Protein 8X9P (pdb70)

Secondary structure (DSSP, 8-state):
---EEEEEESHHHHHHHHHHHHHHHHHHT--TT----STT-TTTT-TTTTTTEEE-TTS-EEE-EEEEES-HHHHHHHHTSTTGGGS-TTTEEE-SS---S-HHIIIIISTHHHHHHHHHHHHHHHHT-SS--EEEEEEESS-HHHHHHHHHHHHHHHHHHTTSEEEEEEEE--GGG-S-S-HHHHHHHHHHHHTTT-SEEEEEEHHHHHHHHHHTTT-SS--HHHHHHHHHHHHHHHHHHHHS--SSS-SHHHHHHHH-SSTT----EEEEE---BGGGTTSPPP-HHHHHHHHHSTTTBSSS--GGGS-EEEEEEEEEES--HHHHHHHHHHHHHHTT--B-SS----EEEEEE-SPPP--TT-SBPP-SEEEEEEEEEGGGHHHHHHHHHHHHHHHTTT-SHHHHHHTT--THHHHHHHHHHHHHHHHHHHHHH--/--EEEEEEESHHHHHHHHHHHHHHHHHTTB-TTS-B--S-SHHHHTGGGTEEE-SSS-EEE-EEEEESSHHHHHHHHTSTTTSSS-GGG-EE-SS---S-HHIIIIITTHHHHHHHHHHHHHHHHHSS-EEEEEEEEESSSHHHHHHHHHHHHHHHHH-TTSEEEEEEEE--TTTS--SSHHHHHHHHHHHHHHH-SEEEEEEHHHHHHIIIIITT-SS--HHHHHHHHHHHHHHHHHHHHS--SS---HHHHHHHH--STT--EEEEEEE----TTS--SS---HHHHHHHHSSGGGBSS---GGGS-EEEEEEEEESS--HHHHHHHHHHHHHHTGGGB-TTSTT---EEEES-PPTT-SSEEEEEEEEGGGHHHHHHHHHHHHHHHHTTTTTHHHHTTT--HHHHHHHHHHHHHHHHHHHHHH-/--HHHHHHHHHHHHHHHHHHHHHHHHHTTS---HHHHHHHHHHHHHHHHIIIIIIHHHHHHHHHHHH--SSS---HHHHHHHHHHHHHHHHHHHHHHHHHHHHHHT-

Organism: Sus scrofa (NCBI:txid9823)

Sequence (973 aa):
MRECISIHVGQAGVQIGNACWELYCLEHGIQPDGQMPSDKTIGGGDDSFNTFFSETGAGKHVPRAVFVDLEPTVIDEVRTGTYRQLFHPEQLITGKEDAANNYARGHYTIGKEIIDLVLDRIRKLADQCTGLQGFSVFHSFGGGTGSGFTSLLMERLSVDYGKKSKLEFSIYPAPQVSTAVVEPYNSILTTHTTLEHSDCAFMVDNEAIYDICRRNLDIERPTYTNLNRLIGQIVSSITASLRFDGALNVDLTEFQTNLVPYPRGHFPLATYAPVISAEKAYHEQLSVAEITNACFEPANQMVKCDPRHGKYMACCLLYRGDVVPKDVNAAIATIKTKRTIQFVDWCPTGFKVGINYEPPTVVPGGDLAKVQRAVCMLSNTTAIAEAWARLDHKFDLMYAKRAFVHWYVGEGMEEGEFSEAREDMAALEKDYEEVGVDSMREIVHIQAGQCGNQIGAKFWEVISDEHGIDPTGSYHGDSDLQLERINVYYNEAAGNKYVPRAILVDLEPGTMDSVRSGPFGQIFRPDNFVFGQSGAGNNWAKGHYTEGAELVDSVLDVVRKESESCDCLQGFQLTHSLGGGTGSGMGTLLISKIREEYPDRIMNTFSVVPSPKVSDTVVEPYNATLSVHQLVENTDETYCIDNEALYDICFRTLKLTTPTYGDLNHLVSATMSGVTTCLRFPGQLNADLRKLAVNMVPFPRLHFFMPGFAPLTSRGSQQYRALTVPELTQQMFDAKNMMAACDPRHGRYLTVAAVFRGRMSMKEVDEQMLNVQNKNSSYFVEWIPNNVKTAVCDIPPRGLKMSATFIGNSTAIQELFKRISEQFTAMFRRKAFLHWYTGEGMDEMEFTEAESNMNDLVSEYQQYQDHGVPYFRNILQSETEKLTSHCFEWDRKLELDIPDDAKDLIRTAVGQTRLLMKERFKQFEGLVDDCEYKRGIKETTCTDLDGFWDMVSFQIEDVIHKFNNLIKLEESG

Radius of gyration: 32.2 Å; Cα contacts (8 Å, |Δi|>4): 1783; chains: 3; bounding box: 86×65×84 Å

Foldseek 3Di:
DAAAAEEFEDLLSLLLVVLLVLQLCVLQVAALLQAQDPVSRPFVPDCLQVNQWPQDPVRGTAGRYAAEYQAVVSVVVVCVDSSNNRYDPLSYYYHPDFQLQAQLSLAPPCLVVCVVSSVVSNVVSVVPGDRHQYYEYGFELRGNNRQRNVLNNLVVCCVPVVNHQYEYEYEAADVVPGPDLCSLQSNLLSCLSCQVSHQAYEYFYPVLLVQLCVPQQVDPDDDSNQSSNVVSQQVCLVCVCSSHPKDAPPDSVRLSVFAPPDGLLRHKWKFKDDWHFPVPLPDDADAPLRGLVVRLDSNRTRHPFDQLVKAWEGKEKEKEADHDVVVVVVSVVVCVVPPPHHYAPVRPHYYHYMYDHHFRDHDPPGTTHGHRIMMMMIIGILRSCVVVVVSLVSVCVCVVVDPPCVVVCVSPDHPCVSVVSSVVSVVSNVVSVCRRVND/DAAAQEEFEDLLRLLLVLLLVVQVCVLLQAFLQQAHDDDDCQLVPQLVNFFDDDPPNRTAGNYAYEYQALVSLVVSCPDRNSVSHDPLRDFYHDPHPQQAQLCLAPPVLCVGVVSNVVVVVVVVVVPPHYAEYEYGYELQGNNRLNNVLNVLVVCCVVCVRRAYEYEYAYEDVVGDPDACSLVSSLLSLLSVQQRHLAYEYFYVVLLVVLCPPQQPDPDDDSVVSSNVVSVQVVQVCCLDSGDWPQNDHPVNVSVLAPPDRRLRYKWKFKDDRHHVVDDDPDADAQLVRLVRGPACNTISDNFHLVVFAFEAKEKEWEADHDCVVVVVNVVVCCVVVVLRHDPPDPPRYYYIYHHRDRPPHRTIMMMMTRILRNLVVLVVSCVSVVVCVVVVRCVVVVVVSVHDCVSVVSSVVVSVVSSVVSVVVRD/DDLVVVVVVLVVLLVVLVVLLVVLVVVLVDCDPPVLNVLSVVLNVVSVCCVPPVSVVLVVVSVCAVVVDDDHHDHVVVNVVSVVVVVVVSVVSVVSVVVSVVVVVVD

Solvent-accessible surface area: 36974 Å² total; per-residue (Å²): 119,126,10,2,0,2,1,1,0,0,41,4,0,0,76,2,0,36,22,2,8,59,11,6,1,59,13,4,9,6,46,42,73,0,87,40,30,104,126,86,77,77,46,81,70,53,68,19,27,29,8,8,1,31,109,56,92,84,20,30,8,3,1,22,0,0,0,1,0,5,20,33,45,13,0,64,104,9,84,100,25,86,31,130,80,2,16,66,96,92,9,10,5,50,4,125,28,4,0,2,7,2,5,0,30,0,21,86,42,30,0,132,122,23,10,85,65,0,16,63,45,0,97,102,23,17,100,124,13,119,2,24,23,0,0,8,2,10,1,6,6,6,1,0,1,0,0,0,0,0,0,24,2,0,65,88,0,22,97,69,43,43,166,60,12,5,7,5,9,0,12,8,20,2,49,75,20,9,36,2,4,0,7,8,0,0,0,4,5,0,5,48,41,10,8,115,58,14,28,0,4,5,3,4,2,10,18,4,3,14,71,12,0,103,168,39,3,82,31,105,42,0,49,47,79,17,2,9,66,6,4,1,11,7,2,8,1,3,10,3,9,16,7,28,114,31,89,16,0,84,54,2,65,46,1,60,81,9,0,12,70,42,91,83,2,5,7,2,6,6,6,20,0,9,5,22,2,44,140,117,35,226,100,141,39,57,38,11,47,82,0,1,62,20,4,22,67,52,70,22,16,7,0,86,9,40,9,132,142,8,47,14,11,3,10,0,7,10,2,12,0,83,1,64,69,142,59,1,90,54,2,20,56,57,6,78,103,132,42,116,28,37,63,5,116,153,13,125,46,36,108,70,50,8,40,20,147,52,57,10,32,36,30,104,87,15,38,15,8,103,10,84,40,0,0,0,7,0,2,5,2,27,4,1,25,57,1,1,55,85,4,23,116,50,2,50,64,0,26,90,84,111,0,0,16,37,34,2,66,67,24,66,5,128,50,35,45,0,37,88,1,51,99,31,2,36,52,2,60,129,38,10,76,83,25,15,117,98,56,37,21,16,0,0,0,2,0,3,2,69,43,0,0,60,4,0,17,61,0,1,53,29,2,0,76,27,4,16,8,23,66,89,0,15,58,126,34,140,45,103,107,13,34,94,42,8,56,4,5,2,64,88,84,117,32,84,87,23,46,2,5,0,0,0,0,0,1,66,64,40,13,1,94,76,11,88,89,28,103,21,2,141,10,4,80,112,69,1,20,17,84,1,146,77,27,8,66,80,23,4,0,65,0,16,88,64,39,0,43,80,8,2,75,42,1,12,69,5,1,121,90,9,28,137,86,11,87,19,7,6,0,2,1,4,1,6,15,2,12,16,0,10,2,0,0,0,1,4,19,1,1,20,44,1,63,131,77,28,94,85,70,1,0,0,0,2,4,9,17,24,5,25,12,30,46,67,9,39,16,25,15,2,1,9,0,6,1,7,31,30,2,3,85,21,3,16,0,0,1,4,4,3,17,26,10,2,32,26,2,0,22,32,34,18,108,51,109,96,33,74,146,36,29,12,16,69,5,5,1,16,3,3,5,0,4,1,3,16,8,5,4,50,31,92,45,69,2,11,0,18,16,6,0,2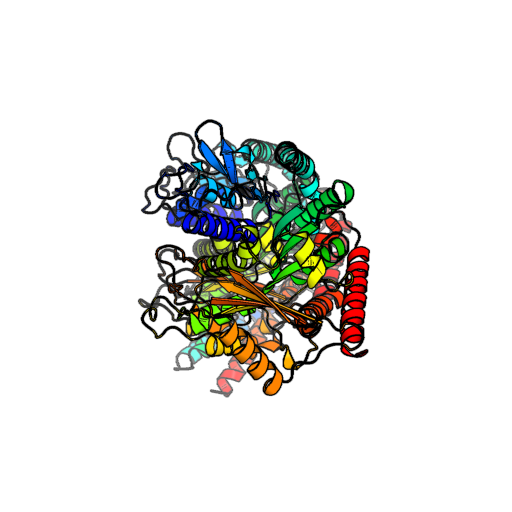,7,4,2,0,8,75,73,0,0,9,1,0,1,2,10,0,8,15,39,17,144,76,94,68,49,210,148,35,18,68,21,65,63,5,14,101,55,2,32,56,32,59,10,2,0,2,31,8,40,6,123,128,2,50,12,0,0,2,7,0,4,5,4,7,184,30,39,59,98,50,2,47,76,40,7,102,57,18,68,114,157,56,66,74,70,20,5,122,10,2,24,48,14,23,18,52,17,70,11,120,44,42,20,166,52,42,129,24,0,0,2,1,2,0,0,0,0,5,0,22,31,9,2,91,98,17,26,79,24,3,76,14,8,26,153,34,110,1,18,19,113,40,5,74,65,50,67,4,76,63,103,51,2,34,86,0,56,44,33,4,72,72,0,33,68,33,0,93,124,36,40,124,161,31,52,73,82,3,88,97,43,29,98,61,31,29,111,72,0,25,48,41,5,109,65,1,72,187,39,37,151,118,148,23,82,114,99,9,73,24,71,0,44,13,2,26,14,22,0,111,31,0,29,129,37,3,7,113,36,0,62,31,42,9,31,19,28,80,122,92,140,71,164,101,111,17,80,65,45,13,2,19,0,9,22,47,7,0,27,79,28,8,103,70,4,48,115,68,5,64,63,3,76,109,84,38,131,92,64

Nearest PDB structures (foldseek):
  8x9p-assembly1_A  TM=1.002E+00  e=3.283E-96  Bos taurus
  6tis-assembly1_A  TM=9.916E-01  e=1.728E-76  Drosophila melanogaster
  4lnu-assembly1_A  TM=9.887E-01  e=2.189E-75  Ovis aries
  6tiy-assembly1_A  TM=9.910E-01  e=5.004E-75  Drosophila melanogaster
  8bdg-assembly1_A  TM=9.762E-01  e=2.322E-75  Bos taurus

InterPro domains:
  IPR000217 Tubulin [PR01161] (10-30)
  IPR000217 Tubulin [PR01161] (53-72)
  IPR000217 Tubulin [PR01161] (95-106)
  IPR000217 Tubulin [PR01161] (108-132)
  IPR000217 Tubulin [PR01161] (134-152)
  IPR000217 Tubulin [PR01161] (153-174)
  IPR000217 Tubulin [PR01161] (178-191)
  IPR000217 Tubulin [PR01161] (192-212)
  IPR000217 Tubulin [PR01161] (380-408)
  IPR000217 Tubulin [PTHR11588] (2-439)
  IPR002452 Alpha tubulin [PR01162] (18-33)
  IPR002452 Alpha tubulin [PR01162] (45-58)
  IPR002452 Alpha tubulin [PR01162] (88-101)
  IPR002452 Alpha tubulin [PR01162] (120-128)
  IPR002452 Alpha tubulin [PR01162] (148-160)
  IPR002452 Alpha tubulin [PR01162] (161-172)
  IPR002452 Alpha tubulin [PR01162] (214-226)
  IPR002452 Alpha tubulin [PR01162] (274-289)
  IPR002452 Alpha tubulin [PR01162] (321-342)
  IPR002452 Alpha tubulin [PR01162] (347-360)

B-factor: mean 97.98, std 32.7, range [31.24, 176.08]

Structure (mmCIF, N/CA/C/O backbone):
data_8X9P
#
_entry.id   8X9P
#
_cell.length_a   1.00
_cell.length_b   1.00
_cell.length_c   1.00
_cell.angle_alpha   90.00
_cell.angle_beta   90.00
_cell.angle_gamma   90.00
#
_symmetry.space_group_name_H-M   'P 1'
#
loop_
_entity.id
_entity.type
_entity.pdbx_description
1 polymer 'Tubulin alpha chain'
2 polymer 'Tubulin beta chain'
3 polymer 'Disks large-associated protein 5,Green fluorescent protein'
#
loop_
_atom_site.group_PDB
_atom_site.id
_atom_site.type_symbol
_atom_site.label_atom_id
_atom_site.label_alt_id
_atom_site.label_comp_id
_atom_site.label_asym_id
_atom_site.label_entity_id
_atom_site.label_seq_id
_atom_site.pdbx_PDB_ins_code
_atom_site.Cartn_x
_atom_site.Cartn_y
_atom_site.Cartn_z
_atom_site.occupancy
_atom_site.B_iso_or_equiv
_atom_site.auth_seq_id
_atom_site.auth_comp_id
_atom_site.auth_asym_id
_atom_site.auth_atom_id
_atom_site.pdbx_PDB_model_num
ATOM 1 N N . MET A 1 1 ? 68.236 122.493 84.306 1.00 131.14 1 MET A N 1
ATOM 2 C CA . MET A 1 1 ? 69.261 122.866 85.272 1.00 131.14 1 MET A CA 1
ATOM 3 C C . MET A 1 1 ? 68.969 122.158 86.590 1.00 131.14 1 MET A C 1
ATOM 4 O O . MET A 1 1 ? 67.905 122.338 87.181 1.00 131.14 1 MET A O 1
ATOM 9 N N . ARG A 1 2 ? 69.913 121.321 87.025 1.00 111.66 2 ARG A N 1
ATOM 10 C CA . ARG A 1 2 ? 69.792 120.586 88.285 1.00 111.66 2 ARG A CA 1
ATOM 11 C C . ARG A 1 2 ? 71.194 120.503 88.884 1.00 111.66 2 ARG A C 1
ATOM 12 O O . ARG A 1 2 ? 71.980 119.635 88.496 1.00 111.66 2 ARG A O 1
ATOM 20 N N . GLU A 1 3 ? 71.488 121.386 89.834 1.00 102.03 3 GLU A N 1
ATOM 21 C CA . GLU A 1 3 ? 72.852 121.556 90.317 1.00 102.03 3 GLU A CA 1
ATOM 22 C C . GLU A 1 3 ? 73.370 120.302 91.014 1.00 102.03 3 GLU A C 1
ATOM 23 O O . GLU A 1 3 ? 72.609 119.518 91.586 1.00 102.03 3 GLU A O 1
ATOM 29 N N . CYS A 1 4 ? 74.689 120.123 90.956 1.00 81.11 4 CYS A N 1
ATOM 30 C CA . CYS A 1 4 ? 75.359 119.000 91.607 1.00 81.11 4 CYS A CA 1
ATOM 31 C C . CYS A 1 4 ? 76.745 119.460 92.027 1.00 81.11 4 CYS A C 1
ATOM 32 O O . CYS A 1 4 ? 77.679 119.409 91.224 1.00 81.11 4 CYS A O 1
ATOM 35 N N . ILE A 1 5 ? 76.886 119.885 93.262 1.00 59.11 5 ILE A N 1
ATOM 36 C CA . ILE A 1 5 ? 78.180 120.337 93.752 1.00 59.11 5 ILE A CA 1
ATOM 37 C C . ILE A 1 5 ? 79.052 119.114 93.981 1.00 59.11 5 ILE A C 1
ATOM 38 O O . ILE A 1 5 ? 78.556 118.001 94.171 1.00 59.11 5 ILE A O 1
ATOM 43 N N . SER A 1 6 ? 80.364 119.313 93.950 1.00 44.78 6 SER A N 1
ATOM 44 C CA . SER A 1 6 ? 81.318 118.225 94.093 1.00 44.78 6 SER A CA 1
ATOM 45 C C . SER A 1 6 ? 82.256 118.506 95.255 1.00 44.78 6 SER A C 1
ATOM 46 O O . SER A 1 6 ? 82.684 119.646 95.460 1.00 44.78 6 SER A O 1
ATOM 49 N N . ILE A 1 7 ? 82.576 117.460 96.006 1.00 38.19 7 ILE A N 1
ATOM 50 C CA . ILE A 1 7 ? 83.476 117.540 97.148 1.00 38.19 7 ILE A CA 1
ATOM 51 C C . ILE A 1 7 ? 84.714 116.722 96.825 1.00 38.19 7 ILE A C 1
ATOM 52 O O . ILE A 1 7 ? 84.608 115.544 96.469 1.00 38.19 7 ILE A O 1
ATOM 57 N N . HIS A 1 8 ? 85.881 117.343 96.937 1.00 44.66 8 HIS A N 1
ATOM 58 C CA . HIS A 1 8 ? 87.147 116.687 96.642 1.00 44.66 8 HIS A CA 1
ATOM 59 C C . HIS A 1 8 ? 87.954 116.635 97.926 1.00 44.66 8 HIS A C 1
ATOM 60 O O . HIS A 1 8 ? 88.263 117.679 98.508 1.00 44.66 8 HIS A O 1
ATOM 67 N N . VAL A 1 9 ? 88.295 115.431 98.366 1.00 34.20 9 VAL A N 1
ATOM 68 C CA . VAL A 1 9 ? 88.961 115.229 99.644 1.00 34.20 9 VAL A CA 1
ATOM 69 C C . VAL A 1 9 ? 90.176 114.345 99.432 1.00 34.20 9 VAL A C 1
ATOM 70 O O . VAL A 1 9 ? 90.126 113.377 98.665 1.00 34.20 9 VAL A O 1
ATOM 74 N N . GLY A 1 10 ? 91.269 114.680 100.106 1.00 39.71 10 GLY A N 1
ATOM 75 C CA . GLY A 1 10 ? 92.491 113.915 100.011 1.00 39.71 10 GLY A CA 1
ATOM 76 C C . GLY A 1 10 ? 93.433 114.440 98.945 1.00 39.71 10 GLY A C 1
ATOM 77 O O . GLY A 1 10 ? 93.063 115.199 98.049 1.00 39.71 10 GLY A O 1
ATOM 78 N N . GLN A 1 11 ? 94.689 114.010 99.056 1.00 46.33 11 GLN A N 1
ATOM 79 C CA . GLN A 1 11 ? 95.718 114.437 98.113 1.00 46.33 11 GLN A CA 1
ATOM 80 C C . GLN A 1 11 ? 95.389 113.991 96.689 1.00 46.33 11 GLN A C 1
ATOM 81 O O . GLN A 1 11 ? 95.335 114.812 95.762 1.00 46.33 11 GLN A O 1
ATOM 87 N N . ALA A 1 12 ? 95.116 112.698 96.504 1.00 47.59 12 ALA A N 1
ATOM 88 C CA . ALA A 1 12 ? 94.827 112.193 95.169 1.00 47.59 12 ALA A CA 1
ATOM 89 C C . ALA A 1 12 ? 93.505 112.740 94.657 1.00 47.59 12 ALA A C 1
ATOM 90 O O . ALA A 1 12 ? 93.367 113.036 93.464 1.00 47.59 12 ALA A O 1
ATOM 92 N N . GLY A 1 13 ? 92.524 112.882 95.547 1.00 41.73 13 GLY A N 1
ATOM 93 C CA . GLY A 1 13 ? 91.257 113.460 95.142 1.00 41.73 13 GLY A CA 1
ATOM 94 C C . GLY A 1 13 ? 91.408 114.878 94.633 1.00 41.73 13 GLY A C 1
ATOM 95 O O . GLY A 1 13 ? 90.830 115.243 93.610 1.00 41.73 13 GLY A O 1
ATOM 96 N N . VAL A 1 14 ? 92.206 115.691 95.326 1.00 46.83 14 VAL A N 1
ATOM 97 C CA . VAL A 1 14 ? 92.423 117.065 94.889 1.00 46.83 14 VAL A CA 1
ATOM 98 C C . VAL A 1 14 ? 93.164 117.097 93.559 1.00 46.83 14 VAL A C 1
ATOM 99 O O . VAL A 1 14 ? 92.855 117.915 92.685 1.00 46.83 14 VAL A O 1
ATOM 103 N N . GLN A 1 15 ? 94.148 116.213 93.374 1.00 51.10 15 GLN A N 1
ATOM 104 C CA . GLN A 1 15 ? 94.875 116.205 92.105 1.00 51.10 15 GLN A CA 1
ATOM 105 C C . GLN A 1 15 ? 93.955 115.843 90.941 1.00 51.10 15 GLN A C 1
ATOM 106 O O . GLN A 1 15 ? 93.938 116.528 89.906 1.00 51.10 15 GLN A O 1
ATOM 112 N N . ILE A 1 16 ? 93.166 114.775 91.093 1.00 50.59 16 ILE A N 1
ATOM 113 C CA . ILE A 1 16 ? 92.291 114.384 89.991 1.00 50.59 16 ILE A CA 1
ATOM 114 C C . ILE A 1 16 ? 91.199 115.421 89.791 1.00 50.59 16 ILE A C 1
ATOM 115 O O . ILE A 1 16 ? 90.721 115.620 88.668 1.00 50.59 16 ILE A O 1
ATOM 120 N N . GLY A 1 17 ? 90.788 116.102 90.862 1.00 51.14 17 GLY A N 1
ATOM 121 C CA . GLY A 1 17 ? 89.837 117.186 90.711 1.00 51.14 17 GLY A CA 1
ATOM 122 C C . GLY A 1 17 ? 90.398 118.341 89.909 1.00 51.14 17 GLY A C 1
ATOM 123 O O . GLY A 1 17 ? 89.719 118.896 89.044 1.00 51.14 17 GLY A O 1
ATOM 124 N N . ASN A 1 18 ? 91.646 118.719 90.188 1.00 58.93 18 ASN A N 1
ATOM 125 C CA . ASN A 1 18 ? 92.314 119.724 89.372 1.00 58.93 18 ASN A CA 1
ATOM 126 C C . ASN A 1 18 ? 92.306 119.312 87.910 1.00 58.93 18 ASN A C 1
ATOM 127 O O . ASN A 1 18 ? 91.953 120.104 87.030 1.00 58.93 18 ASN A O 1
ATOM 132 N N . ALA A 1 19 ? 92.676 118.059 87.639 1.00 59.66 19 ALA A N 1
ATOM 133 C CA . ALA A 1 19 ? 92.741 117.597 86.254 1.00 59.66 19 ALA A CA 1
ATOM 134 C C . ALA A 1 19 ? 91.376 117.682 85.574 1.00 59.66 19 ALA A C 1
ATOM 135 O O . ALA A 1 19 ? 91.252 118.215 84.461 1.00 59.66 19 ALA A O 1
ATOM 137 N N . CYS A 1 20 ? 90.332 117.176 86.237 1.00 58.44 20 CYS A N 1
ATOM 138 C CA . CYS A 1 20 ? 89.027 117.133 85.587 1.00 58.44 20 CYS A CA 1
ATOM 139 C C . CYS A 1 20 ? 88.444 118.530 85.436 1.00 58.44 20 CYS A C 1
ATOM 140 O O . CYS A 1 20 ? 87.730 118.803 84.470 1.00 58.44 20 CYS A O 1
ATOM 143 N N . TRP A 1 21 ? 88.745 119.436 86.369 1.00 60.38 21 TRP A N 1
ATOM 144 C CA . TRP A 1 21 ? 88.254 120.803 86.226 1.00 60.38 21 TRP A CA 1
ATOM 145 C C . TRP A 1 21 ? 88.970 121.529 85.095 1.00 60.38 21 TRP A C 1
ATOM 146 O O . TRP A 1 21 ? 88.344 122.289 84.344 1.00 60.38 21 TRP A O 1
ATOM 157 N N . GLU A 1 22 ? 90.277 121.295 84.940 1.00 68.11 22 GLU A N 1
ATOM 158 C CA . GLU A 1 22 ? 90.978 121.835 83.779 1.00 68.11 22 GLU A CA 1
ATOM 159 C C . GLU A 1 22 ? 90.339 121.342 82.492 1.00 68.11 22 GLU A C 1
ATOM 160 O O . GLU A 1 22 ? 90.109 122.121 81.559 1.00 68.11 22 GLU A O 1
ATOM 166 N N . LEU A 1 23 ? 90.026 120.047 82.427 1.00 67.87 23 LEU A N 1
ATOM 167 C CA . LEU A 1 23 ? 89.486 119.516 81.180 1.00 67.87 23 LEU A CA 1
ATOM 168 C C . LEU A 1 23 ? 88.044 119.970 80.950 1.00 67.87 23 LEU A C 1
ATOM 169 O O . LEU A 1 23 ? 87.638 120.178 79.799 1.00 67.87 23 LEU A O 1
ATOM 174 N N . TYR A 1 24 ? 87.269 120.163 82.023 1.00 69.05 24 TYR A N 1
ATOM 175 C CA . TYR A 1 24 ? 85.944 120.762 81.888 1.00 69.05 24 TYR A CA 1
ATOM 176 C C . TYR A 1 24 ? 86.039 122.166 81.311 1.00 69.05 24 TYR A C 1
ATOM 177 O O . TYR A 1 24 ? 85.277 122.529 80.406 1.00 69.05 24 TYR A O 1
ATOM 186 N N . CYS A 1 25 ? 86.969 122.971 81.830 1.00 73.54 25 CYS A N 1
ATOM 187 C CA . CYS A 1 25 ? 87.144 124.323 81.314 1.00 73.54 25 CYS A CA 1
ATOM 188 C C . CYS A 1 25 ? 87.579 124.300 79.856 1.00 73.54 25 CYS A C 1
ATOM 189 O O . CYS A 1 25 ? 87.122 125.119 79.050 1.00 73.54 25 CYS A O 1
ATOM 192 N N . LEU A 1 26 ? 88.468 123.369 79.500 1.00 76.74 26 LEU A N 1
ATOM 193 C CA . LEU A 1 26 ? 88.897 123.253 78.111 1.00 76.74 26 LEU A CA 1
ATOM 194 C C . LEU A 1 26 ? 87.733 122.921 77.192 1.00 76.74 26 LEU A C 1
ATOM 195 O O . LEU A 1 26 ? 87.577 123.537 76.132 1.00 76.74 26 LEU A O 1
ATOM 200 N N . GLU A 1 27 ? 86.909 121.944 77.572 1.00 86.73 27 GLU A N 1
ATOM 201 C CA . GLU A 1 27 ? 85.807 121.562 76.700 1.00 86.73 27 GLU A CA 1
ATOM 202 C C . GLU A 1 27 ? 84.751 122.653 76.626 1.00 86.73 27 GLU A C 1
ATOM 203 O O . GLU A 1 27 ? 84.149 122.845 75.565 1.00 86.73 27 GLU A O 1
ATOM 209 N N . HIS A 1 28 ? 84.513 123.367 77.723 1.00 86.90 28 HIS A N 1
ATOM 210 C CA . HIS A 1 28 ? 83.489 124.398 77.782 1.00 86.90 28 HIS A CA 1
ATOM 211 C C . HIS A 1 28 ? 83.997 125.772 77.373 1.00 86.90 28 HIS A C 1
ATOM 212 O O . HIS A 1 28 ? 83.223 126.735 77.400 1.00 86.90 28 HIS A O 1
ATOM 219 N N . GLY A 1 29 ? 85.266 125.891 76.993 1.00 91.94 29 GLY A N 1
ATOM 220 C CA . GLY A 1 29 ? 85.812 127.167 76.576 1.00 91.94 29 GLY A CA 1
ATOM 221 C C . GLY A 1 29 ? 85.834 128.205 77.678 1.00 91.94 29 GLY A C 1
ATOM 222 O O . GLY A 1 29 ? 85.467 129.362 77.458 1.00 91.94 29 GLY A O 1
ATOM 223 N N . ILE A 1 30 ? 86.257 127.804 78.872 1.00 86.91 30 ILE A N 1
ATOM 224 C CA . ILE A 1 30 ? 86.361 128.702 80.015 1.00 86.91 30 ILE A CA 1
ATOM 225 C C . ILE A 1 30 ? 87.838 128.905 80.321 1.00 86.91 30 ILE A C 1
ATOM 226 O O . ILE A 1 30 ? 88.534 127.962 80.717 1.00 86.91 30 ILE A O 1
ATOM 231 N N . GLN A 1 31 ? 88.312 130.132 80.142 1.00 96.26 31 GLN A N 1
ATOM 232 C CA . GLN A 1 31 ? 89.700 130.451 80.411 1.00 96.26 31 GLN A CA 1
ATOM 233 C C . GLN A 1 31 ? 89.952 130.462 81.916 1.00 96.26 31 GLN A C 1
ATOM 234 O O . GLN A 1 31 ? 89.010 130.517 82.710 1.00 96.26 31 GLN A O 1
ATOM 240 N N . PRO A 1 32 ? 91.219 130.391 82.335 1.00 97.97 32 PRO A N 1
ATOM 241 C CA . PRO A 1 32 ? 91.508 130.433 83.777 1.00 97.97 32 PRO A CA 1
ATOM 242 C C . PRO A 1 32 ? 90.962 131.668 84.469 1.00 97.97 32 PRO A C 1
ATOM 243 O O . PRO A 1 32 ? 90.686 131.617 85.674 1.00 97.97 32 PRO A O 1
ATOM 247 N N . ASP A 1 33 ? 90.799 132.778 83.745 1.00 101.38 33 ASP A N 1
ATOM 248 C CA . ASP A 1 33 ? 90.159 133.953 84.328 1.00 101.38 33 ASP A CA 1
ATOM 249 C C . ASP A 1 33 ? 88.737 133.647 84.776 1.00 101.38 33 ASP A C 1
ATOM 250 O O . ASP A 1 33 ? 88.226 134.286 85.702 1.00 101.38 33 ASP A O 1
ATOM 255 N N . GLY A 1 34 ? 88.088 132.673 84.143 1.00 100.33 34 GLY A N 1
ATOM 256 C CA . GLY A 1 34 ? 86.743 132.280 84.492 1.00 100.33 34 GLY A CA 1
ATOM 257 C C . GLY A 1 34 ? 85.656 132.995 83.723 1.00 100.33 34 GLY A C 1
ATOM 258 O O . GLY A 1 34 ? 84.480 132.635 83.864 1.00 100.33 34 GLY A O 1
ATOM 259 N N . GLN A 1 35 ? 86.010 133.993 82.919 1.00 102.60 35 GLN A N 1
ATOM 260 C CA . GLN A 1 35 ? 85.018 134.726 82.154 1.00 102.60 35 GLN A CA 1
ATOM 261 C C . GLN A 1 35 ? 84.478 133.861 81.018 1.00 102.60 35 GLN A C 1
ATOM 262 O O . GLN A 1 35 ? 85.075 132.854 80.628 1.00 102.60 35 GLN A O 1
ATOM 268 N N . MET A 1 36 ? 83.325 134.265 80.487 1.00 113.40 36 MET A N 1
ATOM 269 C CA . MET A 1 36 ? 82.663 133.501 79.441 1.00 113.40 36 MET A CA 1
ATOM 270 C C . MET A 1 36 ? 82.804 134.252 78.126 1.00 113.40 36 MET A C 1
ATOM 271 O O . MET A 1 36 ? 82.044 135.201 77.875 1.00 113.40 36 MET A O 1
ATOM 276 N N . PRO A 1 37 ? 83.742 133.881 77.258 1.00 127.70 37 PRO A N 1
ATOM 277 C CA . PRO A 1 37 ? 83.862 134.568 75.971 1.00 127.70 37 PRO A CA 1
ATOM 278 C C . PRO A 1 37 ? 82.645 134.325 75.097 1.00 127.70 37 PRO A C 1
ATOM 279 O O . PRO A 1 37 ? 82.019 133.263 75.140 1.00 127.70 37 PRO A O 1
ATOM 283 N N . SER A 1 38 ? 82.317 135.337 74.291 1.00 149.98 38 SER A N 1
ATOM 284 C CA . SER A 1 38 ? 81.165 135.234 73.402 1.00 149.98 38 SER A CA 1
ATOM 285 C C . SER A 1 38 ? 81.352 134.117 72.384 1.00 149.98 38 SER A C 1
ATOM 286 O O . SER A 1 38 ? 80.413 133.368 72.093 1.00 149.98 38 SER A O 1
ATOM 289 N N . ASP A 1 39 ? 82.559 133.988 71.835 1.00 153.04 39 ASP A N 1
ATOM 290 C CA . ASP A 1 39 ? 82.848 132.942 70.864 1.00 153.04 39 ASP A CA 1
ATOM 291 C C . ASP A 1 39 ? 83.052 131.575 71.504 1.00 153.04 39 ASP A C 1
ATOM 292 O O . ASP A 1 39 ? 83.059 130.570 70.785 1.00 153.04 39 ASP A O 1
ATOM 297 N N . LYS A 1 40 ? 83.216 131.510 72.826 1.00 143.87 40 LYS A N 1
ATOM 298 C CA . LYS A 1 40 ? 83.471 130.256 73.522 1.00 143.87 40 LYS A CA 1
ATOM 299 C C . LYS A 1 40 ? 82.237 129.731 74.248 1.00 143.87 40 LYS A C 1
ATOM 300 O O . LYS A 1 40 ? 82.352 128.833 75.088 1.00 143.87 40 LYS A O 1
ATOM 306 N N . THR A 1 41 ? 81.055 130.265 73.934 1.00 154.00 41 THR A N 1
ATOM 307 C CA . THR A 1 41 ? 79.806 129.812 74.546 1.00 154.00 41 THR A CA 1
ATOM 308 C C . THR A 1 41 ? 79.423 128.466 73.936 1.00 154.00 41 THR A C 1
ATOM 309 O O . THR A 1 41 ? 78.540 128.354 73.082 1.00 154.00 41 THR A O 1
ATOM 313 N N . ILE A 1 42 ? 80.111 127.418 74.391 1.00 148.36 42 ILE A N 1
ATOM 314 C CA . ILE A 1 42 ? 79.856 126.074 73.889 1.00 148.36 42 ILE A CA 1
ATOM 315 C C . ILE A 1 42 ? 78.658 125.479 74.615 1.00 148.36 42 ILE A C 1
ATOM 316 O O . ILE A 1 42 ? 78.595 125.481 75.852 1.00 148.36 42 ILE A O 1
ATOM 321 N N . GLY A 1 43 ? 77.701 124.967 73.848 1.00 159.17 43 GLY A N 1
ATOM 322 C CA . GLY A 1 43 ? 76.466 124.423 74.385 1.00 159.17 43 GLY A CA 1
ATOM 323 C C . GLY A 1 43 ? 75.206 125.031 73.807 1.00 159.17 43 GLY A C 1
ATOM 324 O O . GLY A 1 43 ? 74.107 124.544 74.112 1.00 159.17 43 GLY A O 1
ATOM 325 N N . GLY A 1 44 ? 75.313 126.069 72.983 1.00 162.29 44 GLY A N 1
ATOM 326 C CA . GLY A 1 44 ? 74.136 126.687 72.392 1.00 162.29 44 GLY A CA 1
ATOM 327 C C . GLY A 1 44 ? 73.202 127.317 73.402 1.00 162.29 44 GLY A C 1
ATOM 328 O O . GLY A 1 44 ? 71.977 127.234 73.248 1.00 162.29 44 GLY A O 1
ATOM 329 N N . GLY A 1 45 ? 73.754 127.946 74.437 1.00 161.10 45 GLY A N 1
ATOM 330 C CA . GLY A 1 45 ? 72.957 128.575 75.467 1.00 161.10 45 GLY A CA 1
ATOM 331 C C . GLY A 1 45 ? 72.414 127.639 76.523 1.00 161.10 45 GLY A C 1
ATOM 332 O O . GLY A 1 45 ? 71.712 128.100 77.432 1.00 161.10 45 GLY A O 1
ATOM 333 N N . ASP A 1 46 ? 72.711 126.345 76.437 1.00 134.22 46 ASP A N 1
ATOM 334 C CA . ASP A 1 46 ? 72.211 125.390 77.415 1.00 134.22 46 ASP A CA 1
ATOM 335 C C . ASP A 1 46 ? 72.874 125.615 78.768 1.00 134.22 46 ASP A C 1
ATOM 336 O O . ASP A 1 46 ? 74.082 125.845 78.856 1.00 134.22 46 ASP A O 1
ATOM 341 N N . ASP A 1 47 ? 72.073 125.539 79.831 1.00 115.04 47 ASP A N 1
ATOM 342 C CA . ASP A 1 47 ? 72.565 125.691 81.192 1.00 115.04 47 ASP A CA 1
ATOM 343 C C . ASP A 1 47 ? 73.105 124.387 81.766 1.00 115.04 47 ASP A C 1
ATOM 344 O O . ASP A 1 47 ? 73.307 124.287 82.984 1.00 115.04 47 ASP A O 1
ATOM 349 N N . SER A 1 48 ? 73.339 123.385 80.917 1.00 104.90 48 SER A N 1
ATOM 350 C CA . SER A 1 48 ? 73.922 122.140 81.400 1.00 104.90 48 SER A CA 1
ATOM 351 C C . SER A 1 48 ? 75.318 122.366 81.961 1.00 104.90 48 SER A C 1
ATOM 352 O O . SER A 1 48 ? 75.744 121.649 82.872 1.00 104.90 48 SER A O 1
ATOM 355 N N . PHE A 1 49 ? 76.046 123.350 81.432 1.00 98.20 49 PHE A N 1
ATOM 356 C CA . PHE A 1 49 ? 77.296 123.750 82.064 1.00 98.20 49 PHE A CA 1
ATOM 357 C C . PHE A 1 49 ? 77.046 124.600 83.302 1.00 98.20 49 PHE A C 1
ATOM 358 O O . PHE A 1 49 ? 77.849 124.570 84.240 1.00 98.20 49 PHE A O 1
ATOM 366 N N . ASN A 1 50 ? 75.943 125.353 83.328 1.00 95.74 50 ASN A N 1
ATOM 367 C CA . ASN A 1 50 ? 75.552 126.069 84.536 1.00 95.74 50 ASN A CA 1
ATOM 368 C C . ASN A 1 50 ? 75.179 125.126 85.667 1.00 95.74 50 ASN A C 1
ATOM 369 O O . ASN A 1 50 ? 75.068 125.572 86.814 1.00 95.74 50 ASN A O 1
ATOM 374 N N . THR A 1 51 ? 74.962 123.846 85.367 1.00 87.69 51 THR A N 1
ATOM 375 C CA . THR A 1 51 ? 74.778 122.863 86.429 1.00 87.69 51 THR A CA 1
ATOM 376 C C . THR A 1 51 ? 76.007 122.790 87.325 1.00 87.69 51 THR A C 1
ATOM 377 O O . THR A 1 51 ? 75.888 122.748 88.555 1.00 87.69 51 THR A O 1
ATOM 381 N N . P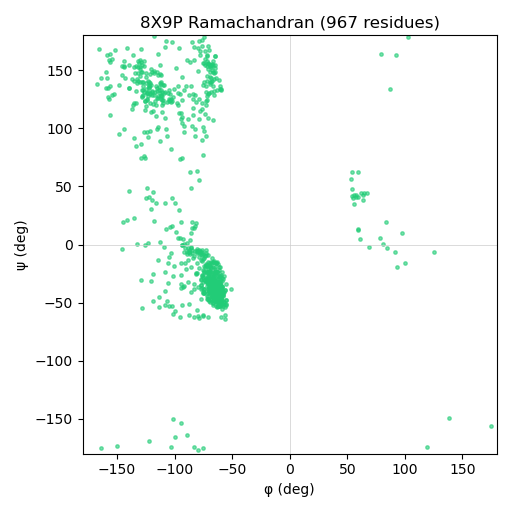HE A 1 52 ? 77.198 122.791 86.730 1.00 77.00 52 PHE A N 1
ATOM 382 C CA . PHE A 1 52 ? 78.435 122.711 87.491 1.00 77.00 52 PHE A CA 1
ATOM 383 C C . PHE A 1 52 ? 79.041 124.071 87.804 1.00 77.00 52 PHE A C 1
ATOM 384 O O . PHE A 1 52 ? 79.767 124.192 88.796 1.00 77.00 52 PHE A O 1
ATOM 392 N N . PHE A 1 53 ? 78.765 125.088 86.990 1.00 82.34 53 PHE A N 1
ATOM 393 C CA . PHE A 1 53 ? 79.362 126.405 87.143 1.00 82.34 53 PHE A CA 1
ATOM 394 C C . PHE A 1 53 ? 78.306 127.418 87.559 1.00 82.34 53 PHE A C 1
ATOM 395 O O . PHE A 1 53 ? 77.146 127.338 87.145 1.00 82.34 53 PHE A O 1
ATOM 403 N N . SER A 1 54 ? 78.722 128.381 88.375 1.00 84.31 54 SER A N 1
ATOM 404 C CA . SER A 1 54 ? 77.852 129.450 88.841 1.00 84.31 54 SER A CA 1
ATOM 405 C C . SER A 1 54 ? 78.356 130.776 88.295 1.00 84.31 54 SER A C 1
ATOM 406 O O . SER A 1 54 ? 79.530 131.118 88.472 1.00 84.31 54 SER A O 1
ATOM 409 N N . GLU A 1 55 ? 77.471 131.517 87.635 1.00 94.15 55 GLU A N 1
ATOM 410 C CA . GLU A 1 55 ? 77.831 132.810 87.073 1.00 94.15 55 GLU A CA 1
ATOM 411 C C . GLU A 1 55 ? 77.715 133.894 88.135 1.00 94.15 55 GLU A C 1
ATOM 412 O O . GLU A 1 55 ? 76.692 134.000 88.818 1.00 94.15 55 GLU A O 1
ATOM 418 N N . THR A 1 56 ? 78.765 134.696 88.276 1.00 92.05 56 THR A N 1
ATOM 419 C CA . THR A 1 56 ? 78.755 135.806 89.217 1.00 92.05 56 THR A CA 1
ATOM 420 C C . THR A 1 56 ? 78.081 137.013 88.567 1.00 92.05 56 THR A C 1
ATOM 421 O O . THR A 1 56 ? 77.553 136.939 87.454 1.00 92.05 56 THR A O 1
ATOM 425 N N . GLY A 1 57 ? 78.098 138.152 89.262 1.00 96.26 57 GLY A N 1
ATOM 426 C CA . GLY A 1 57 ? 77.491 139.355 88.724 1.00 96.26 57 GLY A CA 1
ATOM 427 C C . GLY A 1 57 ? 78.271 139.985 87.592 1.00 96.26 57 GLY A C 1
ATOM 428 O O . GLY A 1 57 ? 77.718 140.806 86.853 1.00 96.26 57 GLY A O 1
ATOM 429 N N . ALA A 1 58 ? 79.544 139.624 87.441 1.00 96.27 58 ALA A N 1
ATOM 430 C CA . ALA A 1 58 ? 80.392 140.151 86.383 1.00 96.27 58 ALA A CA 1
ATOM 431 C C . ALA A 1 58 ? 80.508 139.203 85.198 1.00 96.27 58 ALA A C 1
ATOM 432 O O . ALA A 1 58 ? 81.346 139.426 84.319 1.00 96.27 58 ALA A O 1
ATOM 434 N N . GLY A 1 59 ? 79.693 138.153 85.154 1.00 92.67 59 GLY A N 1
ATOM 435 C CA . GLY A 1 59 ? 79.754 137.180 84.087 1.00 92.67 59 GLY A CA 1
ATOM 436 C C . GLY A 1 59 ? 80.778 136.084 84.279 1.00 92.67 59 GLY A C 1
ATOM 437 O O . GLY A 1 59 ? 80.860 135.182 83.435 1.00 92.67 59 GLY A O 1
ATOM 438 N N . LYS A 1 60 ? 81.560 136.131 85.352 1.00 91.99 60 LYS A N 1
ATOM 439 C CA . LYS A 1 60 ? 82.546 135.096 85.620 1.00 91.99 60 LYS A CA 1
ATOM 440 C C . LYS A 1 60 ? 81.864 133.835 86.131 1.00 91.99 60 LYS A C 1
ATOM 441 O O . LYS A 1 60 ? 80.958 133.897 86.967 1.00 91.99 60 LYS A O 1
ATOM 447 N N . HIS A 1 61 ? 82.304 132.686 85.624 1.00 89.32 61 HIS A N 1
ATOM 448 C CA . HIS A 1 61 ? 81.734 131.397 85.992 1.00 89.32 61 HIS A CA 1
ATOM 449 C C . HIS A 1 61 ? 82.579 130.746 87.077 1.00 89.32 61 HIS A C 1
ATOM 450 O O . HIS A 1 61 ? 83.804 130.656 86.948 1.00 89.32 61 HIS A O 1
ATOM 457 N N . VAL A 1 62 ? 81.923 130.294 88.139 1.00 77.08 62 VAL A N 1
ATOM 458 C CA . VAL A 1 62 ? 82.583 129.714 89.300 1.00 77.08 62 VAL A CA 1
ATOM 459 C C . VAL A 1 62 ? 82.067 128.292 89.485 1.00 77.08 62 VAL A C 1
ATOM 460 O O . VAL A 1 62 ? 80.859 128.089 89.636 1.00 77.08 62 VAL A O 1
ATOM 464 N N . PRO A 1 63 ? 82.931 127.282 89.480 1.00 68.20 63 PRO A N 1
ATOM 465 C CA . PRO A 1 63 ? 82.462 125.911 89.684 1.00 68.20 63 PRO A CA 1
ATOM 466 C C . PRO A 1 63 ? 81.988 125.691 91.109 1.00 68.20 63 PRO A C 1
ATOM 467 O O . PRO A 1 63 ? 82.426 126.362 92.046 1.00 68.20 63 PRO A O 1
ATOM 471 N N . ARG A 1 64 ? 81.074 124.734 91.264 1.00 68.10 64 ARG A N 1
ATOM 472 C CA . ARG A 1 64 ? 80.609 124.316 92.587 1.00 68.10 64 ARG A CA 1
ATOM 473 C C . ARG A 1 64 ? 81.446 123.130 93.060 1.00 68.10 64 ARG A C 1
ATOM 474 O O . ARG A 1 64 ? 81.015 121.977 93.071 1.00 68.10 64 ARG A O 1
ATOM 482 N N . ALA A 1 65 ? 82.676 123.439 93.452 1.00 49.33 65 ALA A N 1
ATOM 483 C CA . ALA A 1 65 ? 83.613 122.437 93.932 1.00 49.33 65 ALA A CA 1
ATOM 484 C C . ALA A 1 65 ? 84.115 122.842 95.304 1.00 49.33 65 ALA A C 1
ATOM 485 O O . ALA A 1 65 ? 84.302 124.030 95.578 1.00 49.33 65 ALA A O 1
ATOM 487 N N . VAL A 1 66 ? 84.331 121.856 96.163 1.00 42.13 66 VAL A N 1
ATOM 488 C CA . VAL A 1 66 ? 84.815 122.089 97.516 1.00 42.13 66 VAL A CA 1
ATOM 489 C C . VAL A 1 66 ? 86.097 121.286 97.667 1.00 42.13 66 VAL A C 1
ATOM 490 O O . VAL A 1 66 ? 86.065 120.106 98.034 1.00 42.13 66 VAL A O 1
ATOM 494 N N . PHE A 1 67 ? 87.230 121.920 97.394 1.00 47.92 67 PHE A N 1
ATOM 495 C CA . PHE A 1 67 ? 88.519 121.262 97.541 1.00 47.92 67 PHE A CA 1
ATOM 496 C C . PHE A 1 67 ? 88.885 121.226 99.015 1.00 47.92 67 PHE A C 1
ATOM 497 O O . PHE A 1 67 ? 89.095 122.274 99.634 1.00 47.92 67 PHE A O 1
ATOM 505 N N . VAL A 1 68 ? 88.960 120.028 99.580 1.00 42.12 68 VAL A N 1
ATOM 506 C CA . VAL A 1 68 ? 89.225 119.842 100.998 1.00 42.12 68 VAL A CA 1
ATOM 507 C C . VAL A 1 68 ? 90.448 118.955 101.147 1.00 42.12 68 VAL A C 1
ATOM 508 O O . VAL A 1 68 ? 90.533 117.899 100.511 1.00 42.12 68 VAL A O 1
ATOM 512 N N . ASP A 1 69 ? 91.394 119.385 101.973 1.00 55.18 69 ASP A N 1
ATOM 513 C CA . ASP A 1 69 ? 92.517 118.533 102.332 1.00 55.18 69 ASP A CA 1
ATOM 514 C C . ASP A 1 69 ? 93.079 118.996 103.663 1.00 55.18 69 ASP A C 1
ATOM 515 O O . ASP A 1 69 ? 92.910 120.149 104.064 1.00 55.18 69 ASP A O 1
ATOM 520 N N . LEU A 1 70 ? 93.763 118.078 104.335 1.00 61.50 70 LEU A N 1
ATOM 521 C CA . LEU A 1 70 ? 94.341 118.342 105.641 1.00 61.50 70 LEU A CA 1
ATOM 522 C C . LEU A 1 70 ? 95.781 118.833 105.564 1.00 61.50 70 LEU A C 1
ATOM 523 O O . LEU A 1 70 ? 96.344 119.215 106.593 1.00 61.50 70 LEU A O 1
ATOM 528 N N . GLU A 1 71 ? 96.387 118.835 104.379 1.00 63.83 71 GLU A N 1
ATOM 529 C CA . GLU A 1 71 ? 97.746 119.316 104.210 1.00 63.83 71 GLU A CA 1
ATOM 530 C C . GLU A 1 71 ? 97.742 120.558 103.331 1.00 63.83 71 GLU A C 1
ATOM 531 O O . GLU A 1 71 ? 97.071 120.573 102.290 1.00 63.83 71 GLU A O 1
ATOM 537 N N . PRO A 1 72 ? 98.473 121.608 103.703 1.00 65.28 72 PRO A N 1
ATOM 538 C CA . PRO A 1 72 ? 98.371 122.863 102.948 1.00 65.28 72 PRO A CA 1
ATOM 539 C C . PRO A 1 72 ? 99.088 122.837 101.610 1.00 65.28 72 PRO A C 1
ATOM 540 O O . PRO A 1 72 ? 98.698 123.585 100.705 1.00 65.28 72 PRO A O 1
ATOM 544 N N . THR A 1 73 ? 100.120 122.004 101.452 1.00 69.39 73 THR A N 1
ATOM 545 C CA . THR A 1 73 ? 100.963 122.085 100.260 1.00 69.39 73 THR A CA 1
ATOM 546 C C . THR A 1 73 ? 100.189 121.745 98.991 1.00 69.39 73 THR A C 1
ATOM 547 O O . THR A 1 73 ? 100.340 122.421 97.966 1.00 69.39 73 THR A O 1
ATOM 551 N N . VAL A 1 74 ? 99.355 120.703 99.036 1.00 67.36 74 VAL A N 1
ATOM 552 C CA . VAL A 1 74 ? 98.643 120.280 97.833 1.00 67.36 74 VAL A CA 1
ATOM 553 C C . VAL A 1 74 ? 97.675 121.359 97.368 1.00 67.36 74 VAL A C 1
ATOM 554 O O . VAL A 1 74 ? 97.505 121.573 96.161 1.00 67.36 74 VAL A O 1
ATOM 558 N N . ILE A 1 75 ? 97.047 122.071 98.301 1.00 70.84 75 ILE A N 1
ATOM 559 C CA . ILE A 1 75 ? 96.175 123.176 97.930 1.00 70.84 75 ILE A CA 1
ATOM 560 C C . ILE A 1 75 ? 96.958 124.472 97.755 1.00 70.84 75 ILE A C 1
ATOM 561 O O . ILE A 1 75 ? 96.474 125.395 97.085 1.00 70.84 75 ILE A O 1
ATOM 566 N N . ASP A 1 76 ? 98.167 124.561 98.314 1.00 76.24 76 ASP A N 1
ATOM 567 C CA . ASP A 1 76 ? 99.043 125.674 97.969 1.00 76.24 76 ASP A CA 1
ATOM 568 C C . ASP A 1 76 ? 99.427 125.632 96.499 1.00 76.24 76 ASP A C 1
ATOM 569 O O . ASP A 1 76 ? 99.531 126.681 95.853 1.00 76.24 76 ASP A O 1
ATOM 574 N N . GLU A 1 77 ? 99.638 124.433 95.956 1.00 78.39 77 GLU A N 1
ATOM 575 C CA . GLU A 1 77 ? 99.872 124.308 94.521 1.00 78.39 77 GLU A CA 1
ATOM 576 C C . GLU A 1 77 ? 98.662 124.780 93.727 1.00 78.39 77 GLU A C 1
ATOM 577 O O . GLU A 1 77 ? 98.810 125.384 92.658 1.00 78.39 77 GLU A O 1
ATOM 583 N N . VAL A 1 78 ? 97.456 124.504 94.227 1.00 79.48 78 VAL A N 1
ATOM 584 C CA . VAL A 1 78 ? 96.247 125.008 93.579 1.00 79.48 78 VAL A CA 1
ATOM 585 C C . VAL A 1 78 ? 96.225 126.529 93.611 1.00 79.48 78 VAL A C 1
ATOM 586 O O . VAL A 1 78 ? 95.891 127.185 92.617 1.00 79.48 78 VAL A O 1
ATOM 590 N N . ARG A 1 79 ? 96.570 127.110 94.761 1.00 78.76 79 ARG A N 1
ATOM 591 C CA . ARG A 1 79 ? 96.636 128.563 94.881 1.00 78.76 79 ARG A CA 1
ATOM 592 C C . ARG A 1 79 ? 97.658 129.151 93.919 1.00 78.76 79 ARG A C 1
ATOM 593 O O . ARG A 1 79 ? 97.473 130.260 93.408 1.00 78.76 79 ARG A O 1
ATOM 601 N N . THR A 1 80 ? 98.754 128.439 93.682 1.00 85.44 80 THR A N 1
ATOM 602 C CA . THR A 1 80 ? 99.785 128.900 92.763 1.00 85.44 80 THR A CA 1
ATOM 603 C C . THR A 1 80 ? 99.574 128.401 91.342 1.00 85.44 80 THR A C 1
ATOM 604 O O . THR A 1 80 ? 100.388 128.710 90.466 1.00 85.44 80 THR A O 1
ATOM 608 N N . GLY A 1 81 ? 98.512 127.641 91.090 1.00 87.36 81 GLY A N 1
ATOM 609 C CA . GLY A 1 81 ? 98.245 127.160 89.754 1.00 87.36 81 GLY A CA 1
ATOM 610 C C . GLY A 1 81 ? 97.684 128.241 88.855 1.00 87.36 81 GLY A C 1
ATOM 611 O O . GLY A 1 81 ? 97.337 129.339 89.289 1.00 87.36 81 GLY A O 1
ATOM 612 N N . THR A 1 82 ? 97.598 127.913 87.564 1.00 93.38 82 THR A N 1
ATOM 613 C CA . THR A 1 82 ? 97.088 128.872 86.592 1.00 93.38 82 THR A CA 1
ATOM 614 C C . THR A 1 82 ? 95.601 129.145 86.772 1.00 93.38 82 THR A C 1
ATOM 615 O O . THR A 1 82 ? 95.114 130.178 86.304 1.00 93.38 82 THR A O 1
ATOM 619 N N . TYR A 1 83 ? 94.873 128.249 87.438 1.00 89.14 83 TYR A N 1
ATOM 620 C CA . TYR A 1 83 ? 93.456 128.434 87.721 1.00 89.14 83 TYR A CA 1
ATOM 621 C C . TYR A 1 83 ? 93.218 128.998 89.117 1.00 89.14 83 TYR A C 1
ATOM 622 O O . TYR A 1 83 ? 92.183 128.722 89.733 1.00 89.14 83 TYR A O 1
ATOM 631 N N . ARG A 1 84 ? 94.167 129.786 89.626 1.00 90.15 84 ARG A N 1
ATOM 632 C CA . ARG A 1 84 ? 94.041 130.343 90.968 1.00 90.15 84 ARG A CA 1
ATOM 633 C C . ARG A 1 84 ? 92.844 131.277 91.076 1.00 90.15 84 ARG A C 1
ATOM 634 O O . ARG A 1 84 ? 92.094 131.226 92.058 1.00 90.15 84 ARG A O 1
ATOM 642 N N . GLN A 1 85 ? 92.642 132.132 90.075 1.00 93.14 85 GLN A N 1
ATOM 643 C CA . GLN A 1 85 ? 91.542 133.087 90.104 1.00 93.14 85 GLN A CA 1
ATOM 644 C C . GLN A 1 85 ? 90.196 132.451 89.790 1.00 93.14 85 GLN A C 1
ATOM 645 O O . GLN A 1 85 ? 89.168 133.127 89.901 1.00 93.14 85 GLN A O 1
ATOM 651 N N . LEU A 1 86 ? 90.176 131.178 89.397 1.00 80.80 86 LEU A N 1
ATOM 652 C CA . LEU A 1 86 ? 88.918 130.509 89.091 1.00 80.80 86 LEU A CA 1
ATOM 653 C C . LEU A 1 86 ? 88.161 130.115 90.355 1.00 80.80 86 LEU A C 1
ATOM 654 O O . LEU A 1 86 ? 86.927 130.155 90.380 1.00 80.80 86 LEU A O 1
ATOM 659 N N . PHE A 1 87 ? 88.877 129.732 91.406 1.00 72.49 87 PHE A N 1
ATOM 660 C CA . PHE A 1 87 ? 88.271 129.233 92.632 1.00 72.49 87 PHE A CA 1
ATOM 661 C C . PHE A 1 87 ? 88.353 130.299 93.715 1.00 72.49 87 PHE A C 1
ATOM 662 O O . PHE A 1 87 ? 89.412 130.902 93.917 1.00 72.49 87 PHE A O 1
ATOM 670 N N . HIS A 1 88 ? 87.240 130.532 94.405 1.00 70.29 88 HIS A N 1
ATOM 671 C CA . HIS A 1 88 ? 87.258 131.448 95.533 1.00 70.29 88 HIS A CA 1
ATOM 672 C C . HIS A 1 88 ? 88.021 130.837 96.706 1.00 70.29 88 HIS A C 1
ATOM 673 O O . HIS A 1 88 ? 88.071 129.615 96.855 1.00 70.29 88 HIS A O 1
ATOM 680 N N . PRO A 1 89 ? 88.630 131.671 97.550 1.00 66.02 89 PRO A N 1
ATOM 681 C CA . PRO A 1 89 ? 89.337 131.131 98.721 1.00 66.02 89 PRO A CA 1
ATOM 682 C C . PRO A 1 89 ? 88.431 130.358 99.657 1.00 66.02 89 PRO A C 1
ATOM 683 O O . PRO A 1 89 ? 88.903 129.465 100.371 1.00 66.02 89 PRO A O 1
ATOM 687 N N . GLU A 1 90 ? 87.139 130.682 99.680 1.00 66.82 90 GLU A N 1
ATOM 688 C CA . GLU A 1 90 ? 86.210 129.970 100.549 1.00 66.82 90 GLU A CA 1
ATOM 689 C C . GLU A 1 90 ? 85.964 128.552 100.050 1.00 66.82 90 GLU A C 1
ATOM 690 O O . GLU A 1 90 ? 85.649 127.657 100.841 1.00 66.82 90 GLU A O 1
ATOM 696 N N . GLN A 1 91 ? 86.100 128.331 98.741 1.00 61.00 91 GLN A N 1
ATOM 697 C CA . GLN A 1 91 ? 85.861 127.004 98.185 1.00 61.00 91 GLN A CA 1
ATOM 698 C C . GLN A 1 91 ? 86.892 125.994 98.664 1.00 61.00 91 GLN A C 1
ATOM 699 O O . GLN A 1 91 ? 86.573 124.811 98.816 1.00 61.00 91 GLN A O 1
ATOM 705 N N . LEU A 1 92 ? 88.120 126.433 98.905 1.00 61.80 92 LEU A N 1
ATOM 706 C CA . LEU A 1 92 ? 89.217 125.546 99.267 1.00 61.80 92 LEU A CA 1
ATOM 707 C C . LEU A 1 92 ? 89.438 125.626 100.770 1.00 61.80 92 LEU A C 1
ATOM 708 O O . LEU A 1 92 ? 89.592 126.720 101.321 1.00 61.80 92 LEU A O 1
ATOM 713 N N . ILE A 1 93 ? 89.448 124.472 101.428 1.00 60.26 93 ILE A N 1
ATOM 714 C CA . ILE A 1 93 ? 89.633 124.378 102.870 1.00 60.26 93 ILE A CA 1
ATOM 715 C C . ILE A 1 93 ? 90.900 123.582 103.140 1.00 60.26 93 ILE A C 1
ATOM 716 O O . ILE A 1 93 ? 91.068 122.475 102.616 1.00 60.26 93 ILE A O 1
ATOM 721 N N . THR A 1 94 ? 91.782 124.136 103.962 1.00 62.87 94 THR A N 1
ATOM 722 C CA . THR A 1 94 ? 93.058 123.516 104.270 1.00 62.87 94 THR A CA 1
ATOM 723 C C . THR A 1 94 ? 93.104 123.127 105.739 1.00 62.87 94 THR A C 1
ATOM 724 O O . THR A 1 94 ? 92.534 123.806 106.597 1.00 62.87 94 THR A O 1
ATOM 728 N N . GLY A 1 95 ? 93.790 122.021 106.020 1.00 66.08 95 GLY A N 1
ATOM 729 C CA . GLY A 1 95 ? 94.051 121.588 107.372 1.00 66.08 95 GLY A CA 1
ATOM 730 C C . GLY A 1 95 ? 95.479 121.916 107.776 1.00 66.08 95 GLY A C 1
ATOM 731 O O . GLY A 1 95 ? 96.292 122.385 106.981 1.00 66.08 95 GLY A O 1
ATOM 732 N N . LYS A 1 96 ? 95.774 121.665 109.050 1.00 68.13 96 LYS A N 1
ATOM 733 C CA . LYS A 1 96 ? 97.114 121.941 109.548 1.00 68.13 96 LYS A CA 1
ATOM 734 C C . LYS A 1 96 ? 98.045 120.745 109.405 1.00 68.13 96 LYS A C 1
ATOM 735 O O . LYS A 1 96 ? 99.268 120.921 109.418 1.00 68.13 96 LYS A O 1
ATOM 741 N N . GLU A 1 97 ? 97.502 119.536 109.273 1.00 68.67 97 GLU A N 1
ATOM 742 C CA . GLU A 1 97 ? 98.336 118.359 109.075 1.00 68.67 97 GLU A CA 1
ATOM 743 C C . GLU A 1 97 ? 97.472 117.216 108.561 1.00 68.67 97 GLU A C 1
ATOM 744 O O . GLU A 1 97 ? 96.321 117.070 108.976 1.00 68.67 97 GLU A O 1
ATOM 750 N N . ASP A 1 98 ? 98.037 116.411 107.664 1.00 61.48 98 ASP A N 1
ATOM 751 C CA . ASP A 1 98 ? 97.318 115.275 107.112 1.00 61.48 98 ASP A CA 1
ATOM 752 C C . ASP A 1 98 ? 97.130 114.196 108.176 1.00 61.48 98 ASP A C 1
ATOM 753 O O . ASP A 1 98 ? 97.741 114.219 109.247 1.00 61.48 98 ASP A O 1
ATOM 758 N N . ALA A 1 99 ? 96.260 113.237 107.862 1.00 50.21 99 ALA A N 1
ATOM 759 C CA . ALA A 1 99 ? 95.972 112.125 108.755 1.00 50.21 99 ALA A CA 1
ATOM 760 C C . ALA A 1 99 ? 97.102 111.109 108.826 1.00 50.21 99 ALA A C 1
ATOM 761 O O . ALA A 1 99 ? 97.023 110.186 109.641 1.00 50.21 99 ALA A O 1
ATOM 763 N N . ALA A 1 100 ? 98.131 111.247 107.991 1.00 44.29 100 ALA A N 1
ATOM 764 C CA . ALA A 1 100 ? 99.273 110.331 107.977 1.00 44.29 100 ALA A CA 1
ATOM 765 C C . ALA A 1 100 ? 98.848 108.910 107.619 1.00 44.29 100 ALA A C 1
ATOM 766 O O . ALA A 1 100 ? 99.280 107.941 108.243 1.00 44.29 100 ALA A O 1
ATOM 768 N N . ASN A 1 101 ? 98.000 108.789 106.599 1.00 43.37 101 ASN A N 1
ATOM 769 C CA . ASN A 1 101 ? 97.556 107.499 106.077 1.00 43.37 101 ASN A CA 1
ATOM 770 C C . ASN A 1 101 ? 96.969 106.628 107.188 1.00 43.37 101 ASN A C 1
ATOM 771 O O . ASN A 1 101 ? 97.284 105.447 107.331 1.00 43.37 101 ASN A O 1
ATOM 776 N N . ASN A 1 102 ? 96.092 107.245 107.972 1.00 49.18 102 ASN A N 1
ATOM 777 C CA . ASN A 1 102 ? 95.469 106.602 109.119 1.00 49.18 102 ASN A CA 1
ATOM 778 C C . ASN A 1 102 ? 93.986 106.933 109.102 1.00 49.18 102 ASN A C 1
ATOM 779 O O . ASN A 1 102 ? 93.615 108.109 109.110 1.00 49.18 102 ASN A O 1
ATOM 784 N N . TYR A 1 103 ? 93.140 105.903 109.067 1.00 47.25 103 TYR A N 1
ATOM 785 C CA . TYR A 1 103 ? 91.702 106.137 108.982 1.00 47.25 103 TYR A CA 1
ATOM 786 C C . TYR A 1 103 ? 91.165 106.783 110.249 1.00 47.25 103 TYR A C 1
ATOM 787 O O . TYR A 1 103 ? 90.346 107.705 110.181 1.00 47.25 103 TYR A O 1
ATOM 796 N N . ALA A 1 104 ? 91.593 106.299 111.415 1.00 43.46 104 ALA A N 1
ATOM 797 C CA . ALA A 1 104 ? 91.082 106.849 112.665 1.00 43.46 104 ALA A CA 1
ATOM 798 C C . ALA A 1 104 ? 91.471 108.312 112.819 1.00 43.46 104 ALA A C 1
ATOM 799 O O . ALA A 1 104 ? 90.687 109.119 113.330 1.00 43.46 104 ALA A O 1
ATOM 801 N N . ARG A 1 105 ? 92.680 108.671 112.384 1.00 46.56 105 ARG A N 1
ATOM 802 C CA . ARG A 1 105 ? 93.086 110.072 112.412 1.00 46.56 105 ARG A CA 1
ATOM 803 C C . ARG A 1 105 ? 92.204 110.922 111.509 1.00 46.56 105 ARG A C 1
ATOM 804 O O . ARG A 1 105 ? 91.760 112.005 111.904 1.00 46.56 105 ARG A O 1
ATOM 812 N N . GLY A 1 106 ? 91.924 110.443 110.298 1.00 40.84 106 GLY A N 1
ATOM 813 C CA . GLY A 1 106 ? 91.110 111.211 109.377 1.00 40.84 106 GLY A CA 1
ATOM 814 C C . GLY A 1 106 ? 89.630 111.176 109.683 1.00 40.84 106 GLY A C 1
ATOM 815 O O . GLY A 1 106 ? 88.863 111.912 109.057 1.00 40.84 106 GLY A O 1
ATOM 816 N N . HIS A 1 107 ? 89.208 110.336 110.622 1.00 46.84 107 HIS A N 1
ATOM 817 C CA . HIS A 1 107 ? 87.799 110.177 110.951 1.00 46.84 107 HIS A CA 1
ATOM 818 C C . HIS A 1 107 ? 87.449 110.663 112.347 1.00 46.84 107 HIS A C 1
ATOM 819 O O . HIS A 1 107 ? 86.438 111.345 112.529 1.00 46.84 107 HIS A O 1
ATOM 826 N N . TYR A 1 108 ? 88.255 110.320 113.346 1.00 50.58 108 TYR A N 1
ATOM 827 C CA . TYR A 1 108 ? 87.898 110.563 114.737 1.00 50.58 108 TYR A CA 1
ATOM 828 C C . TYR A 1 108 ? 88.710 111.670 115.394 1.00 50.58 108 TYR A C 1
ATOM 829 O O . TYR A 1 108 ? 88.154 112.458 116.165 1.00 50.58 108 TYR A O 1
ATOM 838 N N . THR A 1 109 ? 90.011 111.752 115.122 1.00 49.69 109 THR A N 1
ATOM 839 C CA . THR A 1 109 ? 90.859 112.674 115.871 1.00 49.69 109 THR A CA 1
ATOM 840 C C . THR A 1 109 ? 90.796 114.091 115.313 1.00 49.69 109 THR A C 1
ATOM 841 O O . THR A 1 109 ? 90.373 115.022 116.006 1.00 49.69 109 THR A O 1
ATOM 845 N N . ILE A 1 110 ? 91.211 114.279 114.061 1.00 53.09 110 ILE A N 1
ATOM 846 C CA . ILE A 1 110 ? 91.326 115.617 113.486 1.00 53.09 110 ILE A CA 1
ATOM 847 C C . ILE A 1 110 ? 90.211 115.950 112.512 1.00 53.09 110 ILE A C 1
ATOM 848 O O . ILE A 1 110 ? 90.096 117.120 112.111 1.00 53.09 110 ILE A O 1
ATOM 853 N N . GLY A 1 111 ? 89.397 114.979 112.105 1.00 54.98 111 GLY A N 1
ATOM 854 C CA . GLY A 1 111 ? 88.313 115.285 111.189 1.00 54.98 111 GLY A CA 1
ATOM 855 C C . GLY A 1 111 ? 87.278 116.206 111.803 1.00 54.98 111 GLY A C 1
ATOM 856 O O . GLY A 1 111 ? 86.808 117.147 111.153 1.00 54.98 111 GLY A O 1
ATOM 857 N N . LYS A 1 112 ? 86.927 115.963 113.067 1.00 63.08 112 LYS A N 1
ATOM 858 C CA . LYS A 1 112 ? 85.894 116.747 113.730 1.00 63.08 112 LYS A CA 1
ATOM 859 C C . LYS A 1 112 ? 86.309 118.194 113.953 1.00 63.08 112 LYS A C 1
ATOM 860 O O . LYS A 1 112 ? 85.447 119.037 114.224 1.00 63.08 112 LYS A O 1
ATOM 866 N N . GLU A 1 113 ? 87.602 118.502 113.848 1.00 64.44 113 GLU A N 1
ATOM 867 C CA . GLU A 1 113 ? 88.051 119.877 114.023 1.00 64.44 113 GLU A CA 1
ATOM 868 C C . GLU A 1 113 ? 87.676 120.769 112.848 1.00 64.44 113 GLU A C 1
ATOM 869 O O . GLU A 1 113 ? 87.577 121.987 113.023 1.00 64.44 113 GLU A O 1
ATOM 875 N N . ILE A 1 114 ? 87.466 120.200 111.660 1.00 62.20 114 ILE A N 1
ATOM 876 C CA . ILE A 1 114 ? 87.127 120.981 110.478 1.00 62.20 114 ILE A CA 1
ATOM 877 C C . ILE A 1 114 ? 85.852 120.505 109.802 1.00 62.20 114 ILE A C 1
ATOM 878 O O . ILE A 1 114 ? 85.451 121.082 108.785 1.00 62.20 114 ILE A O 1
ATOM 883 N N . ILE A 1 115 ? 85.205 119.460 110.323 1.00 63.78 115 ILE A N 1
ATOM 884 C CA . ILE A 1 115 ? 83.966 118.991 109.712 1.00 63.78 115 ILE A CA 1
ATOM 885 C C . ILE A 1 115 ? 82.901 120.080 109.753 1.00 63.78 115 ILE A C 1
ATOM 886 O O . ILE A 1 115 ? 82.121 120.238 108.806 1.00 63.78 115 ILE A O 1
ATOM 891 N N . ASP A 1 116 ? 82.860 120.862 110.835 1.00 75.77 116 ASP A N 1
ATOM 892 C CA . ASP A 1 116 ? 81.854 121.914 110.939 1.00 75.77 116 ASP A CA 1
ATOM 893 C C . ASP A 1 116 ? 82.083 123.001 109.896 1.00 75.77 116 ASP A C 1
ATOM 894 O O . ASP A 1 116 ? 81.131 123.475 109.268 1.00 75.77 116 ASP A O 1
ATOM 899 N N . LEU A 1 117 ? 83.341 123.402 109.692 1.00 74.55 117 LEU A N 1
ATOM 900 C CA . LEU A 1 117 ? 83.643 124.422 108.695 1.00 74.55 117 LEU A CA 1
ATOM 901 C C . LEU A 1 117 ? 83.329 123.924 107.290 1.00 74.55 117 LEU A C 1
ATOM 902 O O . LEU A 1 117 ? 82.763 124.660 106.468 1.00 74.55 117 LEU A O 1
ATOM 907 N N . VAL A 1 118 ? 83.680 122.669 107.001 1.00 68.32 118 VAL A N 1
ATOM 908 C CA . VAL A 1 118 ? 83.369 122.108 105.692 1.00 68.32 118 VAL A CA 1
ATOM 909 C C . VAL A 1 118 ? 81.863 122.074 105.475 1.00 68.32 118 VAL A C 1
ATOM 910 O O . VAL A 1 118 ? 81.369 122.429 104.397 1.00 68.32 118 VAL A O 1
ATOM 914 N N . LEU A 1 119 ? 81.107 121.659 106.495 1.00 75.96 119 LEU A N 1
ATOM 915 C CA . LEU A 1 119 ? 79.655 121.610 106.361 1.00 75.96 119 LEU A CA 1
ATOM 916 C C . LEU A 1 119 ? 79.065 123.002 106.186 1.00 75.96 119 LEU A C 1
ATOM 917 O O . LEU A 1 119 ? 78.102 123.182 105.434 1.00 75.96 119 LEU A O 1
ATOM 922 N N . ASP A 1 120 ? 79.621 123.998 106.876 1.00 82.78 120 ASP A N 1
ATOM 923 C CA . ASP A 1 120 ? 79.136 125.362 106.702 1.00 82.78 120 ASP A CA 1
ATOM 924 C C . ASP A 1 120 ? 79.349 125.842 105.274 1.00 82.78 120 ASP A C 1
ATOM 925 O O . ASP A 1 120 ? 78.448 126.434 104.669 1.00 82.78 120 ASP A O 1
ATOM 930 N N . ARG A 1 121 ? 80.533 125.584 104.713 1.00 78.97 121 ARG A N 1
ATOM 931 C CA . ARG A 1 121 ? 80.786 125.990 103.332 1.00 78.97 121 ARG A CA 1
ATOM 932 C C . ARG A 1 121 ? 79.867 125.251 102.366 1.00 78.97 121 ARG A C 1
ATOM 933 O O . ARG A 1 121 ? 79.345 125.843 101.410 1.00 78.97 121 ARG A O 1
ATOM 941 N N . ILE A 1 122 ? 79.655 123.955 102.603 1.00 78.85 122 ILE A N 1
ATOM 942 C CA . ILE A 1 122 ? 78.788 123.173 101.727 1.00 78.85 122 ILE A CA 1
ATOM 943 C C . ILE A 1 122 ? 77.361 123.699 101.783 1.00 78.85 122 ILE A C 1
ATOM 944 O O . ILE A 1 122 ? 76.686 123.810 100.754 1.00 78.85 122 ILE A O 1
ATOM 949 N N . ARG A 1 123 ? 76.879 124.034 102.981 1.00 95.44 123 ARG A N 1
ATOM 950 C CA . ARG A 1 123 ? 75.537 124.591 103.109 1.00 95.44 123 ARG A CA 1
ATOM 951 C C . ARG A 1 123 ? 75.438 125.953 102.434 1.00 95.44 123 ARG A C 1
ATOM 952 O O . ARG A 1 123 ? 74.415 126.273 101.818 1.00 95.44 123 ARG A O 1
ATOM 960 N N . LYS A 1 124 ? 76.487 126.771 102.549 1.00 94.81 124 LYS A N 1
ATOM 961 C CA . LYS A 1 124 ? 76.497 128.054 101.854 1.00 94.81 124 LYS A CA 1
ATOM 962 C C . LYS A 1 124 ? 76.365 127.857 100.353 1.00 94.81 124 LYS A C 1
ATOM 963 O O . LYS A 1 124 ? 75.618 128.581 99.685 1.00 94.81 124 LYS A O 1
ATOM 969 N N . LEU A 1 125 ? 77.085 126.879 99.804 1.00 91.28 125 LEU A N 1
ATOM 970 C CA . LEU A 1 125 ? 76.989 126.622 98.371 1.00 91.28 125 LEU A CA 1
ATOM 971 C C . LEU A 1 125 ? 75.633 126.036 97.997 1.00 91.28 125 LEU A C 1
ATOM 972 O O . LEU A 1 125 ? 75.105 126.320 96.915 1.00 91.28 125 LEU A O 1
ATOM 977 N N . ALA A 1 126 ? 75.055 125.216 98.875 1.00 100.89 126 ALA A N 1
ATOM 978 C CA . ALA A 1 126 ? 73.797 124.550 98.562 1.00 100.89 126 ALA A CA 1
ATOM 979 C C . ALA A 1 126 ? 72.608 125.496 98.633 1.00 100.89 126 ALA A C 1
ATOM 980 O O . ALA A 1 126 ? 71.630 125.309 97.901 1.00 100.89 126 ALA A O 1
ATOM 982 N N . ASP A 1 127 ? 72.670 126.507 99.504 1.00 108.75 127 ASP A N 1
ATOM 983 C CA . ASP A 1 127 ? 71.548 127.428 99.647 1.00 108.75 127 ASP A CA 1
ATOM 984 C C . ASP A 1 127 ? 71.309 128.232 98.377 1.00 108.75 127 ASP A C 1
ATOM 985 O O . ASP A 1 127 ? 70.187 128.693 98.137 1.00 108.75 127 ASP A O 1
ATOM 990 N N . GLN A 1 128 ? 72.342 128.416 97.556 1.00 109.56 128 GLN A N 1
ATOM 991 C CA . GLN A 1 128 ? 72.191 129.116 96.287 1.00 109.56 128 GLN A CA 1
ATOM 992 C C . GLN A 1 128 ? 71.714 128.211 95.160 1.00 109.56 128 GLN A C 1
ATOM 993 O O . GLN A 1 128 ? 71.463 128.705 94.056 1.00 109.56 128 GLN A O 1
ATOM 999 N N . CYS A 1 129 ? 71.584 126.911 95.405 1.00 118.84 129 CYS A N 1
ATOM 1000 C CA . CYS A 1 129 ? 71.149 125.959 94.394 1.00 118.84 129 CYS A CA 1
ATOM 1001 C C . CYS A 1 129 ? 69.716 125.529 94.678 1.00 118.84 129 CYS A C 1
ATOM 1002 O O . CYS A 1 129 ? 69.389 125.147 95.807 1.00 118.84 129 CYS A O 1
ATOM 1005 N N . THR A 1 130 ? 68.866 125.591 93.653 1.00 120.67 130 THR A N 1
ATOM 1006 C CA . THR A 1 130 ? 67.460 125.241 93.798 1.00 120.67 130 THR A CA 1
ATOM 1007 C C . THR A 1 130 ? 67.127 123.847 93.287 1.00 120.67 130 THR A C 1
ATOM 1008 O O . THR A 1 130 ? 66.079 123.305 93.654 1.00 120.67 130 THR A O 1
ATOM 1012 N N . GLY A 1 131 ? 67.983 123.257 92.458 1.00 113.98 131 GLY A N 1
ATOM 1013 C CA . GLY A 1 131 ? 67.728 121.935 91.921 1.00 113.98 131 GLY A CA 1
ATOM 1014 C C . GLY A 1 131 ? 68.828 120.952 92.259 1.00 113.98 131 GLY A C 1
ATOM 1015 O O . GLY A 1 131 ? 69.226 120.137 91.422 1.00 113.98 131 GLY A O 1
ATOM 1016 N N . LEU A 1 132 ? 69.327 121.023 93.492 1.00 101.60 132 LEU A N 1
ATOM 1017 C CA . LEU A 1 132 ? 70.456 120.204 93.911 1.00 101.60 132 LEU A CA 1
ATOM 1018 C C . LEU A 1 132 ? 70.089 118.726 93.941 1.00 101.60 132 LEU A C 1
ATOM 1019 O O . LEU A 1 132 ? 69.358 118.279 94.830 1.00 101.60 132 LEU A O 1
ATOM 1024 N N . GLN A 1 133 ? 70.591 117.959 92.970 1.00 95.02 133 GLN A N 1
ATOM 1025 C CA . GLN A 1 133 ? 70.334 116.524 92.960 1.00 95.02 133 GLN A CA 1
ATOM 1026 C C . GLN A 1 133 ? 71.161 115.798 94.013 1.00 95.02 133 GLN A C 1
ATOM 1027 O O . GLN A 1 133 ? 70.654 114.894 94.686 1.00 95.02 133 GLN A O 1
ATOM 1033 N N . GLY A 1 134 ? 72.424 116.168 94.168 1.00 72.83 134 GLY A N 1
ATOM 1034 C CA . GLY A 1 134 ? 73.276 115.462 95.099 1.00 72.83 134 GLY A CA 1
ATOM 1035 C C . GLY A 1 134 ? 74.703 115.948 95.032 1.00 72.83 134 GLY A C 1
ATOM 1036 O O . GLY A 1 134 ? 74.972 117.077 94.619 1.00 72.83 134 GLY A O 1
ATOM 1037 N N . PHE A 1 135 ? 75.618 115.076 95.447 1.00 60.05 135 PHE A N 1
ATOM 1038 C CA . PHE A 1 135 ? 77.026 115.412 95.589 1.00 60.05 135 PHE A CA 1
ATOM 1039 C C . PHE A 1 135 ? 77.887 114.334 94.953 1.00 60.05 135 PHE A C 1
ATOM 1040 O O . PHE A 1 135 ? 77.573 113.144 95.041 1.00 60.05 135 PHE A O 1
ATOM 1048 N N . SER A 1 136 ? 78.976 114.756 94.318 1.00 41.25 136 SER A N 1
ATOM 1049 C CA . SER A 1 136 ? 79.982 113.856 93.772 1.00 41.25 136 SER A CA 1
ATOM 1050 C C . SER A 1 136 ? 81.249 113.992 94.600 1.00 41.25 136 SER A C 1
ATOM 1051 O O . SER A 1 136 ? 81.776 115.098 94.752 1.00 41.25 136 SER A O 1
ATOM 1054 N N . VAL A 1 137 ? 81.739 112.878 95.128 1.00 39.60 137 VAL A N 1
ATOM 1055 C CA . VAL A 1 137 ? 82.858 112.876 96.059 1.00 39.60 137 VAL A CA 1
ATOM 1056 C C . VAL A 1 137 ? 84.038 112.179 95.407 1.00 39.60 137 VAL A C 1
ATOM 1057 O O . VAL A 1 137 ? 83.906 111.053 94.914 1.00 39.60 137 VAL A O 1
ATOM 1061 N N . PHE A 1 138 ? 85.188 112.843 95.412 1.00 41.38 138 PHE A N 1
ATOM 1062 C CA . PHE A 1 138 ? 86.432 112.287 94.901 1.00 41.38 138 PHE A CA 1
ATOM 1063 C C . PHE A 1 138 ? 87.369 112.052 96.071 1.00 41.38 138 PHE A C 1
ATOM 1064 O O . PHE A 1 138 ? 87.656 112.982 96.831 1.00 41.38 138 PHE A O 1
ATOM 1072 N N . HIS A 1 139 ? 87.850 110.825 96.215 1.00 40.46 139 HIS A N 1
ATOM 1073 C CA . HIS A 1 139 ? 88.700 110.517 97.353 1.00 40.46 139 HIS A CA 1
ATOM 1074 C C . HIS A 1 139 ? 89.521 109.277 97.050 1.00 40.46 139 HIS A C 1
ATOM 1075 O O . HIS A 1 139 ? 89.215 108.509 96.136 1.00 40.46 139 HIS A O 1
ATOM 1082 N N . SER A 1 140 ? 90.568 109.091 97.842 1.00 40.53 140 SER A N 1
ATOM 1083 C CA . SER A 1 140 ? 91.483 107.974 97.694 1.00 40.53 140 SER A CA 1
ATOM 1084 C C . SER A 1 140 ? 91.330 107.036 98.881 1.00 40.53 140 SER A C 1
ATOM 1085 O O . SER A 1 140 ? 91.288 107.479 100.033 1.00 40.53 140 SER A O 1
ATOM 1088 N N . PHE A 1 141 ? 91.236 105.737 98.590 1.00 44.72 141 PHE A N 1
ATOM 1089 C CA . PHE A 1 141 ? 91.085 104.748 99.652 1.00 44.72 141 PHE A CA 1
ATOM 1090 C C . PHE A 1 141 ? 92.316 104.695 100.543 1.00 44.72 141 PHE A C 1
ATOM 1091 O O . PHE A 1 141 ? 92.199 104.623 101.771 1.00 44.72 141 PHE A O 1
ATOM 1099 N N . GLY A 1 142 ? 93.505 104.723 99.946 1.00 42.33 142 GLY A N 1
ATOM 1100 C CA . GLY A 1 142 ? 94.716 104.584 100.734 1.00 42.33 142 GLY A CA 1
ATOM 1101 C C . GLY A 1 142 ? 94.930 105.736 101.694 1.00 42.33 142 GLY A C 1
ATOM 1102 O O . GLY A 1 142 ? 95.406 105.542 102.815 1.00 42.33 142 GLY A O 1
ATOM 1103 N N . GLY A 1 143 ? 94.592 106.947 101.267 1.00 49.33 143 GLY A N 1
ATOM 1104 C CA . GLY A 1 143 ? 94.793 108.124 102.087 1.00 49.33 143 GLY A CA 1
ATOM 1105 C C . GLY A 1 143 ? 94.058 108.083 103.409 1.00 49.33 143 GLY A C 1
ATOM 1106 O O . GLY A 1 143 ? 92.878 107.726 103.462 1.00 49.33 143 GLY A O 1
ATOM 1107 N N . GLY A 1 144 ? 94.753 108.440 104.488 1.00 49.28 144 GLY A N 1
ATOM 1108 C CA . GLY A 1 144 ? 94.089 108.526 105.776 1.00 49.28 144 GLY A CA 1
ATOM 1109 C C . GLY A 1 144 ? 93.009 109.584 105.784 1.00 49.28 144 GLY A C 1
ATOM 1110 O O . GLY A 1 144 ? 91.885 109.341 106.230 1.00 49.28 144 GLY A O 1
ATOM 1111 N N . THR A 1 145 ? 93.329 110.772 105.272 1.00 51.70 145 THR A N 1
ATOM 1112 C CA . THR A 1 145 ? 92.298 111.784 105.084 1.00 51.70 145 THR A CA 1
ATOM 1113 C C . THR A 1 145 ? 91.260 111.319 104.068 1.00 51.70 145 THR A C 1
ATOM 1114 O O . THR A 1 145 ? 90.057 111.337 104.350 1.00 51.70 145 THR A O 1
ATOM 1118 N N . GLY A 1 146 ? 91.715 110.808 102.921 1.00 42.06 146 GLY A N 1
ATOM 1119 C CA . GLY A 1 146 ? 90.822 110.453 101.834 1.00 42.06 146 GLY A CA 1
ATOM 1120 C C . GLY A 1 146 ? 89.849 109.344 102.159 1.00 42.06 146 GLY A C 1
ATOM 1121 O O . GLY A 1 146 ? 88.879 109.150 101.422 1.00 42.06 146 GLY A O 1
ATOM 1122 N N . SER A 1 147 ? 90.088 108.598 103.235 1.00 47.01 147 SER A N 1
ATOM 1123 C CA . SER A 1 147 ? 89.139 107.592 103.700 1.00 47.01 147 SER A CA 1
ATOM 1124 C C . SER A 1 147 ? 88.385 108.066 104.938 1.00 47.01 147 SER A C 1
ATOM 1125 O O . SER A 1 147 ? 87.151 108.068 104.953 1.00 47.01 147 SER A O 1
ATOM 1128 N N . GLY A 1 148 ? 89.111 108.490 105.975 1.00 46.33 148 GLY A N 1
ATOM 1129 C CA . GLY A 1 148 ? 88.451 108.886 107.207 1.00 46.33 148 GLY A CA 1
ATOM 1130 C C . GLY A 1 148 ? 87.544 110.086 107.029 1.00 46.33 148 GLY A C 1
ATOM 1131 O O . GLY A 1 148 ? 86.360 110.041 107.375 1.00 46.33 148 GLY A O 1
ATOM 1132 N N . PHE A 1 149 ? 88.084 111.179 106.484 1.00 50.22 149 PHE A N 1
ATOM 1133 C CA . PHE A 1 149 ? 87.265 112.371 106.332 1.00 50.22 149 PHE A CA 1
ATOM 1134 C C . PHE A 1 149 ? 86.191 112.169 105.280 1.00 50.22 149 PHE A C 1
ATOM 1135 O O . PHE A 1 149 ? 85.113 112.762 105.379 1.00 50.22 149 PHE A O 1
ATOM 1143 N N . THR A 1 150 ? 86.459 111.339 104.273 1.00 46.70 150 THR A N 1
ATOM 1144 C CA . THR A 1 150 ? 85.426 111.032 103.294 1.00 46.70 150 THR A CA 1
ATOM 1145 C C . THR A 1 150 ? 84.257 110.317 103.949 1.00 46.70 150 THR A C 1
ATOM 1146 O O . THR A 1 150 ? 83.097 110.635 103.677 1.00 46.70 150 THR A O 1
ATOM 1150 N N . SER A 1 151 ? 84.545 109.351 104.824 1.00 48.77 151 SER A N 1
ATOM 1151 C CA . SER A 1 151 ? 83.478 108.661 105.540 1.00 48.77 151 SER A CA 1
ATOM 1152 C C . SER A 1 151 ? 82.731 109.608 106.467 1.00 48.77 151 SER A C 1
ATOM 1153 O O . SER A 1 151 ? 81.500 109.544 106.572 1.00 48.77 151 SER A O 1
ATOM 1156 N N . LEU A 1 152 ? 83.460 110.491 107.149 1.00 51.57 152 LEU A N 1
ATOM 1157 C CA . LEU A 1 152 ? 82.811 111.451 108.035 1.00 51.57 152 LEU A CA 1
ATOM 1158 C C . LEU A 1 152 ? 81.876 112.370 107.256 1.00 51.57 152 LEU A C 1
ATOM 1159 O O . LEU A 1 152 ? 80.729 112.596 107.663 1.00 51.57 152 LEU A O 1
ATOM 1164 N N . LEU A 1 153 ? 82.342 112.887 106.117 1.00 55.54 153 LEU A N 1
ATOM 1165 C CA . LEU A 1 153 ? 81.500 113.724 105.269 1.00 55.54 153 LEU A CA 1
ATOM 1166 C C . LEU A 1 153 ? 80.309 112.950 104.732 1.00 55.54 153 LEU A C 1
ATOM 1167 O O . LEU A 1 153 ? 79.203 113.490 104.642 1.00 55.54 153 LEU A O 1
ATOM 1172 N N . MET A 1 154 ? 80.520 111.692 104.342 1.00 62.62 154 MET A N 1
ATOM 1173 C CA . MET A 1 154 ? 79.421 110.889 103.824 1.00 62.62 154 MET A CA 1
ATOM 1174 C C . MET A 1 154 ? 78.343 110.713 104.880 1.00 62.62 154 MET A C 1
ATOM 1175 O O . MET A 1 154 ? 77.151 110.874 104.596 1.00 62.62 154 MET A O 1
ATOM 1180 N N . GLU A 1 155 ? 78.744 110.410 106.115 1.00 69.25 155 GLU A N 1
ATOM 1181 C CA . GLU A 1 155 ? 77.760 110.223 107.175 1.00 69.25 155 GLU A CA 1
ATOM 1182 C C . GLU A 1 155 ? 77.041 111.532 107.474 1.00 69.25 155 GLU A C 1
ATOM 1183 O O . GLU A 1 155 ? 75.821 111.552 107.666 1.00 69.25 155 GLU A O 1
ATOM 1189 N N . ARG A 1 156 ? 77.782 112.644 107.508 1.00 71.43 156 ARG A N 1
ATOM 1190 C CA . ARG A 1 156 ? 77.150 113.930 107.791 1.00 71.43 156 ARG A CA 1
ATOM 1191 C C . ARG A 1 156 ? 76.149 114.303 106.705 1.00 71.43 156 ARG A C 1
ATOM 1192 O O . ARG A 1 156 ? 75.042 114.769 107.000 1.00 71.43 156 ARG A O 1
ATOM 1200 N N . LEU A 1 157 ? 76.516 114.096 105.441 1.00 74.98 157 LEU A N 1
ATOM 1201 C CA . LEU A 1 157 ? 75.602 114.393 104.346 1.00 74.98 157 LEU A CA 1
ATOM 1202 C C . LEU A 1 157 ? 74.383 113.482 104.384 1.00 74.98 157 LEU A C 1
ATOM 1203 O O . LEU A 1 157 ? 73.260 113.931 104.130 1.00 74.98 157 LEU A O 1
ATOM 1208 N N . SER A 1 158 ? 74.581 112.200 104.697 1.00 78.64 158 SER A N 1
ATOM 1209 C CA . SER A 1 158 ? 73.454 111.276 104.753 1.00 78.64 158 SER A CA 1
ATOM 1210 C C . SER A 1 158 ? 72.499 111.632 105.885 1.00 78.64 158 SER A C 1
ATOM 1211 O O . SER A 1 158 ? 71.277 111.560 105.718 1.00 78.64 158 SER A O 1
ATOM 1214 N N . VAL A 1 159 ? 73.032 112.014 107.047 1.00 83.91 159 VAL A N 1
ATOM 1215 C CA . VAL A 1 159 ? 72.153 112.364 108.158 1.00 83.91 159 VAL A CA 1
ATOM 1216 C C . VAL A 1 159 ? 71.507 113.722 107.916 1.00 83.91 159 VAL A C 1
ATOM 1217 O O . VAL A 1 159 ? 70.432 114.011 108.456 1.00 83.91 159 VAL A O 1
ATOM 1221 N N . ASP A 1 160 ? 72.129 114.568 107.096 1.00 89.72 160 ASP A N 1
ATOM 1222 C CA . ASP A 1 160 ? 71.566 115.881 106.806 1.00 89.72 160 ASP A CA 1
ATOM 1223 C C . ASP A 1 160 ? 70.716 115.878 105.539 1.00 89.72 160 ASP A C 1
ATOM 1224 O O . ASP A 1 160 ? 69.567 116.331 105.559 1.00 89.72 160 ASP A O 1
ATOM 1229 N N . TYR A 1 161 ? 71.266 115.380 104.433 1.00 90.96 161 TYR A N 1
ATOM 1230 C CA . TYR A 1 161 ? 70.614 115.450 103.130 1.00 90.96 161 TYR A CA 1
ATOM 1231 C C . TYR A 1 161 ? 70.476 114.059 102.524 1.00 90.96 161 TYR A C 1
ATOM 1232 O O . TYR A 1 161 ? 70.819 113.851 101.357 1.00 90.96 161 TYR A O 1
ATOM 1241 N N . GLY A 1 162 ? 69.976 113.101 103.307 1.00 93.79 162 GLY A N 1
ATOM 1242 C CA . GLY A 1 162 ? 69.970 111.710 102.881 1.00 93.79 162 GLY A CA 1
ATOM 1243 C C . GLY A 1 162 ? 69.144 111.430 101.644 1.00 93.79 162 GLY A C 1
ATOM 1244 O O . GLY A 1 162 ? 69.312 110.374 101.025 1.00 93.79 162 GLY A O 1
ATOM 1245 N N . LYS A 1 163 ? 68.257 112.345 101.264 1.00 94.43 163 LYS A N 1
ATOM 1246 C CA . LYS A 1 163 ? 67.428 112.156 100.082 1.00 94.43 163 LYS A CA 1
ATOM 1247 C C . LYS A 1 163 ? 68.156 112.489 98.787 1.00 94.43 163 LYS A C 1
ATOM 1248 O O . LYS A 1 163 ? 67.585 112.296 97.709 1.00 94.43 163 LYS A O 1
ATOM 1254 N N . LYS A 1 164 ? 69.388 112.981 98.864 1.00 88.41 164 LYS A N 1
ATOM 1255 C CA . LYS A 1 164 ? 70.150 113.346 97.681 1.00 88.41 164 LYS A CA 1
ATOM 1256 C C . LYS A 1 164 ? 71.030 112.189 97.229 1.00 88.41 164 LYS A C 1
ATOM 1257 O O . LYS A 1 164 ? 71.565 111.432 98.043 1.00 88.41 164 LYS A O 1
ATOM 1263 N N . SER A 1 165 ? 71.179 112.061 95.914 1.00 77.60 165 SER A N 1
ATOM 1264 C CA . SER A 1 165 ? 72.026 111.023 95.336 1.00 77.60 165 SER A CA 1
ATOM 1265 C C . SER A 1 165 ? 73.486 111.393 95.553 1.00 77.60 165 SER A C 1
ATOM 1266 O O . SER A 1 165 ? 73.978 112.370 94.982 1.00 77.60 165 SER A O 1
ATOM 1269 N N . LYS A 1 166 ? 74.185 110.622 96.384 1.00 69.93 166 LYS A N 1
ATOM 1270 C CA . LYS A 1 166 ? 75.574 110.914 96.723 1.00 69.93 166 LYS A CA 1
ATOM 1271 C C . LYS A 1 166 ? 76.482 109.965 95.947 1.00 69.93 166 LYS A C 1
ATOM 1272 O O . LYS A 1 166 ? 76.948 108.946 96.454 1.00 69.93 166 LYS A O 1
ATOM 1278 N N . LEU A 1 167 ? 76.740 110.320 94.692 1.00 52.24 167 LEU A N 1
ATOM 1279 C CA . LEU A 1 167 ? 77.681 109.570 93.876 1.00 52.24 167 LEU A CA 1
ATOM 1280 C C . LEU A 1 167 ? 79.094 109.764 94.409 1.00 52.24 167 LEU A C 1
ATOM 1281 O O . LEU A 1 167 ? 79.399 110.766 95.060 1.00 52.24 167 LEU A O 1
ATOM 1286 N N . GLU A 1 168 ? 79.961 108.793 94.136 1.00 46.52 168 GLU A N 1
ATOM 1287 C CA . GLU A 1 168 ? 81.300 108.816 94.699 1.00 46.52 168 GLU A CA 1
ATOM 1288 C C . GLU A 1 168 ? 82.300 108.263 93.697 1.00 46.52 168 GLU A C 1
ATOM 1289 O O . GLU A 1 168 ? 81.955 107.452 92.835 1.00 46.52 168 GLU A O 1
ATOM 1295 N N . PHE A 1 169 ? 83.544 108.718 93.816 1.00 46.17 169 PHE A N 1
ATOM 1296 C CA . PHE A 1 169 ? 84.669 108.188 93.060 1.00 46.17 169 PHE A CA 1
ATOM 1297 C C . PHE A 1 169 ? 85.779 107.818 94.031 1.00 46.17 169 PHE A C 1
ATOM 1298 O O . PHE A 1 169 ? 86.076 108.573 94.961 1.00 46.17 169 PHE A O 1
ATOM 1306 N N . SER A 1 170 ? 86.394 106.659 93.820 1.00 48.61 170 SER A N 1
ATOM 1307 C CA . SER A 1 170 ? 87.400 106.150 94.737 1.00 48.61 170 SER A CA 1
ATOM 1308 C C . SER A 1 170 ? 88.642 105.722 93.971 1.00 48.61 170 SER A C 1
ATOM 1309 O O . SER A 1 170 ? 88.587 105.408 92.780 1.00 48.61 170 SER A O 1
ATOM 1312 N N . ILE A 1 171 ? 89.769 105.711 94.677 1.00 50.96 171 ILE A N 1
ATOM 1313 C CA . ILE A 1 171 ? 91.065 105.363 94.108 1.00 50.96 171 ILE A CA 1
ATOM 1314 C C . ILE A 1 171 ? 91.550 104.097 94.796 1.00 50.96 171 ILE A C 1
ATOM 1315 O O . ILE A 1 171 ? 91.904 104.123 95.981 1.00 50.96 171 ILE A O 1
ATOM 1320 N N . TYR A 1 172 ? 91.580 103.003 94.060 1.00 65.49 172 TYR A N 1
ATOM 1321 C CA . TYR A 1 172 ? 92.093 101.740 94.568 1.00 65.49 172 TYR A CA 1
ATOM 1322 C C . TYR A 1 172 ? 93.613 101.814 94.710 1.00 65.49 172 TYR A C 1
ATOM 1323 O O . TYR A 1 172 ? 94.286 102.403 93.861 1.00 65.49 172 TYR A O 1
ATOM 1332 N N . PRO A 1 173 ? 94.177 101.246 95.770 1.00 62.64 173 PRO A N 1
ATOM 1333 C CA . PRO A 1 173 ? 95.635 101.265 95.936 1.00 62.64 173 PRO A CA 1
ATOM 1334 C C . PRO A 1 173 ? 96.326 100.350 94.933 1.00 62.64 173 PRO A C 1
ATOM 1335 O O . PRO A 1 173 ? 95.701 99.565 94.221 1.00 62.64 173 PRO A O 1
ATOM 1339 N N . ALA A 1 174 ? 97.655 100.463 94.888 1.00 67.75 174 ALA A N 1
ATOM 1340 C CA . ALA A 1 174 ? 98.470 99.657 93.986 1.00 67.75 174 ALA A CA 1
ATOM 1341 C C . ALA A 1 174 ? 99.867 99.467 94.563 1.00 67.75 174 ALA A C 1
ATOM 1342 O O . ALA A 1 174 ? 100.519 100.451 94.927 1.00 67.75 174 ALA A O 1
ATOM 1344 N N . PRO A 1 175 ? 100.368 98.231 94.635 1.00 60.79 175 PRO A N 1
ATOM 1345 C CA . PRO A 1 175 ? 101.633 97.993 95.354 1.00 60.79 175 PRO A CA 1
ATOM 1346 C C . PRO A 1 175 ? 102.816 98.770 94.807 1.00 60.79 175 PRO A C 1
ATOM 1347 O O . PRO A 1 175 ? 103.683 99.187 95.585 1.00 60.79 175 PRO A O 1
ATOM 1351 N N . GLN A 1 176 ? 102.887 98.969 93.489 1.00 63.73 176 GLN A N 1
ATOM 1352 C CA . GLN A 1 176 ? 104.040 99.656 92.914 1.00 63.73 176 GLN A CA 1
ATOM 1353 C C . GLN A 1 176 ? 104.116 101.104 93.381 1.00 63.73 176 GLN A C 1
ATOM 1354 O O . GLN A 1 176 ? 105.205 101.608 93.679 1.00 63.73 176 GLN A O 1
ATOM 1360 N N . VAL A 1 177 ? 102.975 101.784 93.460 1.00 64.75 177 VAL A N 1
ATOM 1361 C CA . VAL A 1 177 ? 102.946 103.189 93.847 1.00 64.75 177 VAL A CA 1
ATOM 1362 C C . VAL A 1 177 ? 102.098 103.331 95.109 1.00 64.75 177 VAL A C 1
ATOM 1363 O O . VAL A 1 177 ? 101.457 104.362 95.341 1.00 64.75 177 VAL A O 1
ATOM 1367 N N . SER A 1 178 ? 102.099 102.292 95.942 1.00 64.23 178 SER A N 1
ATOM 1368 C CA . SER A 1 178 ? 101.345 102.332 97.187 1.00 64.23 178 SER A CA 1
ATOM 1369 C C . SER A 1 178 ? 101.882 103.420 98.104 1.00 64.23 178 SER A C 1
ATOM 1370 O O . SER A 1 178 ? 103.094 103.540 98.307 1.00 64.23 178 SER A O 1
ATOM 1373 N N . THR A 1 179 ? 100.969 104.218 98.657 1.00 66.31 179 THR A N 1
ATOM 1374 C CA . THR A 1 179 ? 101.377 105.277 99.571 1.00 66.31 179 THR A CA 1
ATOM 1375 C C . THR A 1 179 ? 101.800 104.715 100.921 1.00 66.31 179 THR A C 1
ATOM 1376 O O . THR A 1 179 ? 102.671 105.288 101.585 1.00 66.31 179 THR A O 1
ATOM 1380 N N . ALA A 1 180 ? 101.210 103.599 101.339 1.00 52.87 180 ALA A N 1
ATOM 1381 C CA . ALA A 1 180 ? 101.416 103.096 102.689 1.00 52.87 180 ALA A CA 1
ATOM 1382 C C . ALA A 1 180 ? 101.245 101.585 102.696 1.00 52.87 180 ALA A C 1
ATOM 1383 O O . ALA A 1 180 ? 100.764 100.986 101.733 1.00 52.87 180 ALA A O 1
ATOM 1385 N N . VAL A 1 181 ? 101.657 100.976 103.807 1.00 44.64 181 VAL A N 1
ATOM 1386 C CA . VAL A 1 181 ? 101.448 99.548 104.000 1.00 44.64 181 VAL A CA 1
ATOM 1387 C C . VAL A 1 181 ? 100.033 99.257 104.485 1.00 44.64 181 VAL A C 1
ATOM 1388 O O . VAL A 1 181 ? 99.500 98.172 104.219 1.00 44.64 181 VAL A O 1
ATOM 1392 N N . VAL A 1 182 ? 99.383 100.223 105.125 1.00 47.30 182 VAL A N 1
ATOM 1393 C CA . VAL A 1 182 ? 98.115 99.996 105.800 1.00 47.30 182 VAL A CA 1
ATOM 1394 C C . VAL A 1 182 ? 96.928 100.336 104.899 1.00 47.30 182 VAL A C 1
ATOM 1395 O O . VAL A 1 182 ? 95.825 100.561 105.392 1.00 47.30 182 VAL A O 1
ATOM 1399 N N . GLU A 1 183 ? 97.138 100.384 103.586 1.00 49.14 183 GLU A N 1
ATOM 1400 C CA . GLU A 1 183 ? 96.043 100.688 102.668 1.00 49.14 183 GLU A CA 1
ATOM 1401 C C . GLU A 1 183 ? 94.865 99.725 102.774 1.00 49.14 183 GLU A C 1
ATOM 1402 O O . GLU A 1 183 ? 93.714 100.193 102.727 1.00 49.14 183 GLU A O 1
ATOM 1408 N N . PRO A 1 184 ? 95.050 98.404 102.881 1.00 44.18 184 PRO A N 1
ATOM 1409 C CA . PRO A 1 184 ? 93.870 97.538 103.041 1.00 44.18 184 PRO A CA 1
ATOM 1410 C C . PRO A 1 184 ? 93.039 97.872 104.266 1.00 44.18 184 PRO A C 1
ATOM 1411 O O . PRO A 1 184 ? 91.801 97.854 104.203 1.00 44.18 184 PRO A O 1
ATOM 1415 N N . TYR A 1 185 ? 93.697 98.197 105.380 1.00 48.23 185 TYR A N 1
ATOM 1416 C CA . TYR A 1 185 ? 92.985 98.518 106.609 1.00 48.23 185 TYR A CA 1
ATOM 1417 C C . TYR A 1 185 ? 91.994 99.651 106.391 1.00 48.23 185 TYR A C 1
ATOM 1418 O O . TYR A 1 185 ? 90.778 99.466 106.519 1.00 48.23 185 TYR A O 1
ATOM 1427 N N . ASN A 1 186 ? 92.501 100.838 106.058 1.00 44.41 186 ASN A N 1
ATOM 1428 C CA . ASN A 1 186 ? 91.606 101.975 105.915 1.00 44.41 186 ASN A CA 1
ATOM 1429 C C . ASN A 1 186 ? 90.688 101.822 104.711 1.00 44.41 186 ASN A C 1
ATOM 1430 O O . ASN A 1 186 ? 89.580 102.368 104.721 1.00 44.41 186 ASN A O 1
ATOM 1435 N N . SER A 1 187 ? 91.093 101.051 103.696 1.00 44.10 187 SER A N 1
ATOM 1436 C CA . SER A 1 187 ? 90.192 100.786 102.578 1.00 44.10 187 SER A CA 1
ATOM 1437 C C . SER A 1 187 ? 88.923 100.085 103.049 1.00 44.10 187 SER A C 1
ATOM 1438 O O . SER A 1 187 ? 87.804 100.544 102.778 1.00 44.10 187 SER A O 1
ATOM 1441 N N . ILE A 1 188 ? 89.074 98.980 103.777 1.00 46.58 188 ILE A N 1
ATOM 1442 C CA . ILE A 1 188 ? 87.893 98.283 104.277 1.00 46.58 188 ILE A CA 1
ATOM 1443 C C . ILE A 1 188 ? 87.167 99.113 105.321 1.00 46.58 188 ILE A C 1
ATOM 1444 O O . ILE A 1 188 ? 85.937 99.052 105.428 1.00 46.58 188 ILE A O 1
ATOM 1449 N N . LEU A 1 189 ? 87.901 99.891 106.113 1.00 47.70 189 LEU A N 1
ATOM 1450 C CA . LEU A 1 189 ? 87.237 100.716 107.113 1.00 47.70 189 LEU A CA 1
ATOM 1451 C C . LEU A 1 189 ? 86.277 101.706 106.459 1.00 47.70 189 LEU A C 1
ATOM 1452 O O . LEU A 1 189 ? 85.108 101.809 106.856 1.00 47.70 189 LEU A O 1
ATOM 1457 N N . THR A 1 190 ? 86.735 102.415 105.420 1.00 49.02 190 THR A N 1
ATOM 1458 C CA . THR A 1 190 ? 85.837 103.366 104.773 1.00 49.02 190 THR A CA 1
ATOM 1459 C C . THR A 1 190 ? 84.757 102.652 103.975 1.00 49.02 190 THR A C 1
ATOM 1460 O O . THR A 1 190 ? 83.634 103.158 103.876 1.00 49.02 190 THR A O 1
ATOM 1464 N N . THR A 1 191 ? 85.064 101.484 103.403 1.00 53.12 191 THR A N 1
ATOM 1465 C CA . THR A 1 191 ? 84.036 100.749 102.675 1.00 53.12 191 THR A CA 1
ATOM 1466 C C . THR A 1 191 ? 82.904 100.325 103.600 1.00 53.12 191 THR A C 1
ATOM 1467 O O . THR A 1 191 ? 81.728 100.411 103.233 1.00 53.12 191 THR A O 1
ATOM 1471 N N . HIS A 1 192 ? 83.238 99.862 104.805 1.00 57.59 192 HIS A N 1
ATOM 1472 C CA . HIS A 1 192 ? 82.200 99.515 105.766 1.00 57.59 192 HIS A CA 1
ATOM 1473 C C . HIS A 1 192 ? 81.444 100.747 106.239 1.00 57.59 192 HIS A C 1
ATOM 1474 O O . HIS A 1 192 ? 80.212 100.727 106.330 1.00 57.59 192 HIS A O 1
ATOM 1481 N N . THR A 1 193 ? 82.159 101.827 106.552 1.00 55.17 193 THR A N 1
ATOM 1482 C CA . THR A 1 193 ? 81.493 102.994 107.115 1.00 55.17 193 THR A CA 1
ATOM 1483 C C . THR A 1 193 ? 80.761 103.827 106.072 1.00 55.17 193 THR A C 1
ATOM 1484 O O . THR A 1 193 ? 80.054 104.768 106.445 1.00 55.17 193 THR A O 1
ATOM 1488 N N . THR A 1 194 ? 80.906 103.512 104.787 1.00 61.09 194 THR A N 1
ATOM 1489 C CA . THR A 1 194 ? 80.237 104.259 103.735 1.00 61.09 194 THR A CA 1
ATOM 1490 C C . THR A 1 194 ? 79.352 103.400 102.846 1.00 61.09 194 THR A C 1
ATOM 1491 O O . THR A 1 194 ? 78.769 103.927 101.892 1.00 61.09 194 THR A O 1
ATOM 1495 N N . LEU A 1 195 ? 79.242 102.099 103.116 1.00 67.82 195 LEU A N 1
ATOM 1496 C CA . LEU A 1 195 ? 78.486 101.223 102.226 1.00 67.82 195 LEU A CA 1
ATOM 1497 C C . LEU A 1 195 ? 77.018 101.620 102.168 1.00 67.82 195 LEU A C 1
ATOM 1498 O O . LEU A 1 195 ? 76.429 101.698 101.084 1.00 67.82 195 LEU A O 1
ATOM 1503 N N . GLU A 1 196 ? 76.410 101.871 103.326 1.00 69.90 196 GLU A N 1
ATOM 1504 C CA . GLU A 1 196 ? 74.993 102.215 103.360 1.00 69.90 196 GLU A CA 1
ATOM 1505 C C . GLU A 1 196 ? 74.763 103.661 102.944 1.00 69.90 196 GLU A C 1
ATOM 1506 O O . GLU A 1 196 ? 73.784 103.968 102.254 1.00 69.90 196 GLU A O 1
ATOM 1512 N N . HIS A 1 197 ? 75.655 104.562 103.355 1.00 69.01 197 HIS A N 1
ATOM 1513 C CA . HIS A 1 197 ? 75.458 105.988 103.139 1.00 69.01 197 HIS A CA 1
ATOM 1514 C C . HIS A 1 197 ? 75.715 106.415 101.703 1.00 69.01 197 HIS A C 1
ATOM 1515 O O . HIS A 1 197 ? 75.063 107.348 101.225 1.00 69.01 197 HIS A O 1
ATOM 1522 N N . SER A 1 198 ? 76.640 105.763 101.007 1.00 66.56 198 SER A N 1
ATOM 1523 C CA . SER A 1 198 ? 76.915 106.118 99.627 1.00 66.56 198 SER A CA 1
ATOM 1524 C C . SER A 1 198 ? 75.790 105.645 98.717 1.00 66.56 198 SER A C 1
ATOM 1525 O O . SER A 1 198 ? 74.926 104.854 99.106 1.00 66.56 198 SER A O 1
ATOM 1528 N N . ASP A 1 199 ? 75.804 106.152 97.488 1.00 72.07 199 ASP A N 1
ATOM 1529 C CA . ASP A 1 199 ? 74.803 105.793 96.494 1.00 72.07 199 ASP A CA 1
ATOM 1530 C C . ASP A 1 199 ? 75.377 104.897 95.405 1.00 72.07 199 ASP A C 1
ATOM 1531 O O . ASP A 1 199 ? 74.819 103.835 95.116 1.00 72.07 199 ASP A O 1
ATOM 1536 N N . CYS A 1 200 ? 76.483 105.309 94.789 1.00 62.02 200 CYS A N 1
ATOM 1537 C CA . CYS A 1 200 ? 77.129 104.521 93.747 1.00 62.02 200 CYS A CA 1
ATOM 1538 C C . CYS A 1 200 ? 78.586 104.942 93.663 1.00 62.02 200 CYS A C 1
ATOM 1539 O O . CYS A 1 200 ? 78.877 106.128 93.486 1.00 62.02 200 CYS A O 1
ATOM 1542 N N . ALA A 1 201 ? 79.493 103.980 93.785 1.00 57.29 201 ALA A N 1
ATOM 1543 C CA . ALA A 1 201 ? 80.918 104.261 93.819 1.00 57.29 201 ALA A CA 1
ATOM 1544 C C . ALA A 1 201 ? 81.591 103.767 92.547 1.00 57.29 201 ALA A C 1
ATOM 1545 O O . ALA A 1 201 ? 81.316 102.666 92.064 1.00 57.29 201 ALA A O 1
ATOM 1547 N N . PHE A 1 202 ? 82.484 104.595 92.014 1.00 54.84 202 PHE A N 1
ATOM 1548 C CA . PHE A 1 202 ? 83.260 104.286 90.817 1.00 54.84 202 PHE A CA 1
ATOM 1549 C C . PHE A 1 202 ? 84.715 104.142 91.246 1.00 54.84 202 PHE A C 1
ATOM 1550 O O . PHE A 1 202 ? 85.467 105.118 91.244 1.00 54.84 202 PHE A O 1
ATOM 1558 N N . MET A 1 203 ? 85.111 102.931 91.622 1.00 61.63 203 MET A N 1
ATOM 1559 C CA . MET A 1 203 ? 86.489 102.713 92.031 1.00 61.63 203 MET A CA 1
ATOM 1560 C C . MET A 1 203 ? 87.420 102.835 90.834 1.00 61.63 203 MET A C 1
ATOM 1561 O O . MET A 1 203 ? 87.102 102.385 89.731 1.00 61.63 203 MET A O 1
ATOM 1566 N N . VAL A 1 204 ? 88.569 103.464 91.054 1.00 67.56 204 VAL A N 1
ATOM 1567 C CA . VAL A 1 204 ? 89.596 103.617 90.032 1.00 67.56 204 VAL A CA 1
ATOM 1568 C C . VAL A 1 204 ? 90.774 102.746 90.441 1.00 67.56 204 VAL A C 1
ATOM 1569 O O . VAL A 1 204 ? 91.348 102.929 91.522 1.00 67.56 204 VAL A O 1
ATOM 1573 N N . ASP A 1 205 ? 91.124 101.792 89.588 1.00 76.04 205 ASP A N 1
ATOM 1574 C CA . ASP A 1 205 ? 92.145 100.797 89.901 1.00 76.04 205 ASP A CA 1
ATOM 1575 C C . ASP A 1 205 ? 93.497 101.355 89.487 1.00 76.04 205 ASP A C 1
ATOM 1576 O O . ASP A 1 205 ? 93.805 101.449 88.297 1.00 76.04 205 ASP A O 1
ATOM 1581 N N . ASN A 1 206 ? 94.315 101.724 90.475 1.00 70.22 206 ASN A N 1
ATOM 1582 C CA . ASN A 1 206 ? 95.632 102.267 90.167 1.00 70.22 206 ASN A CA 1
ATOM 1583 C C . ASN A 1 206 ? 96.518 101.242 89.474 1.00 70.22 206 ASN A C 1
ATOM 1584 O O . ASN A 1 206 ? 97.318 101.608 88.607 1.00 70.22 206 ASN A O 1
ATOM 1589 N N . GLU A 1 207 ? 96.397 99.962 89.833 1.00 74.86 207 GLU A N 1
ATOM 1590 C CA . GLU A 1 207 ? 97.107 98.927 89.087 1.00 74.86 207 GLU A CA 1
ATOM 1591 C C . GLU A 1 207 ? 96.695 98.941 87.621 1.00 74.86 207 GLU A C 1
ATOM 1592 O O . GLU A 1 207 ? 97.544 98.934 86.723 1.00 74.86 207 GLU A O 1
ATOM 1598 N N . ALA A 1 208 ? 95.387 98.980 87.363 1.00 77.81 208 ALA A N 1
ATOM 1599 C CA . ALA A 1 208 ? 94.898 98.926 85.990 1.00 77.81 208 ALA A CA 1
ATOM 1600 C C . ALA A 1 208 ? 95.265 100.183 85.214 1.00 77.81 208 ALA A C 1
ATOM 1601 O O . ALA A 1 208 ? 95.690 100.098 84.056 1.00 77.81 208 ALA A O 1
ATOM 1603 N N . ILE A 1 209 ? 95.096 101.357 85.827 1.00 77.93 209 ILE A N 1
ATOM 1604 C CA . ILE A 1 209 ? 95.450 102.600 85.150 1.00 77.93 209 ILE A CA 1
ATOM 1605 C C . ILE A 1 209 ? 96.943 102.635 84.857 1.00 77.93 209 ILE A C 1
ATOM 1606 O O . ILE A 1 209 ? 97.371 103.037 83.768 1.00 77.93 209 ILE A O 1
ATOM 1611 N N . TYR A 1 210 ? 97.758 102.211 85.824 1.00 86.12 210 TYR A N 1
ATOM 1612 C CA . TYR A 1 210 ? 99.198 102.142 85.613 1.00 86.12 210 TYR A CA 1
ATOM 1613 C C . TYR A 1 210 ? 99.539 101.211 84.460 1.00 86.12 210 TYR A C 1
ATOM 1614 O O . TYR A 1 210 ? 100.363 101.549 83.605 1.00 86.12 210 TYR A O 1
ATOM 1623 N N . ASP A 1 211 ? 98.898 100.044 84.404 1.00 94.41 211 ASP A N 1
ATOM 1624 C CA . ASP A 1 211 ? 99.180 99.101 83.328 1.00 94.41 211 ASP A CA 1
ATOM 1625 C C . ASP A 1 211 ? 98.801 99.675 81.968 1.00 94.41 211 ASP A C 1
ATOM 1626 O O . ASP A 1 211 ? 99.574 99.572 81.008 1.00 94.41 211 ASP A O 1
ATOM 1631 N N . ILE A 1 212 ? 97.619 100.290 81.863 1.00 95.47 212 ILE A N 1
ATOM 1632 C CA . ILE A 1 212 ? 97.172 100.758 80.554 1.00 95.47 212 ILE A CA 1
ATOM 1633 C C . ILE A 1 212 ? 98.018 101.937 80.094 1.00 95.47 212 ILE A C 1
ATOM 1634 O O . ILE A 1 212 ? 98.391 102.027 78.919 1.00 95.47 212 ILE A O 1
ATOM 1639 N N . CYS A 1 213 ? 98.355 102.850 81.007 1.00 101.95 213 CYS A N 1
ATOM 1640 C CA . CYS A 1 213 ? 99.147 104.006 80.609 1.00 101.95 213 CYS A CA 1
ATOM 1641 C C . CYS A 1 213 ? 100.638 103.694 80.557 1.00 101.95 213 CYS A C 1
ATOM 1642 O O . CYS A 1 213 ? 101.430 104.549 80.150 1.00 101.95 213 CYS A O 1
ATOM 1645 N N . ARG A 1 214 ? 101.043 102.493 80.974 1.00 99.01 214 ARG A N 1
ATOM 1646 C CA . ARG A 1 214 ? 102.389 102.029 80.662 1.00 99.01 214 ARG A CA 1
ATOM 1647 C C . ARG A 1 214 ? 102.432 101.363 79.295 1.00 99.01 214 ARG A C 1
ATOM 1648 O O . ARG A 1 214 ? 103.379 101.566 78.526 1.00 99.01 214 ARG A O 1
ATOM 1656 N N . ARG A 1 215 ? 101.408 100.574 78.971 1.00 100.39 215 ARG A N 1
ATOM 1657 C CA . ARG A 1 215 ? 101.420 99.810 77.730 1.00 100.39 215 ARG A CA 1
ATOM 1658 C C . ARG A 1 215 ? 101.045 100.682 76.537 1.00 100.39 215 ARG A C 1
ATOM 1659 O O . ARG A 1 215 ? 101.843 100.868 75.613 1.00 100.39 215 ARG A O 1
ATOM 1667 N N . ASN A 1 216 ? 99.830 101.228 76.543 1.00 102.28 216 ASN A N 1
ATOM 1668 C CA . ASN A 1 216 ? 99.329 101.940 75.376 1.00 102.28 216 ASN A CA 1
ATOM 1669 C C . ASN A 1 216 ? 99.928 103.333 75.237 1.00 102.28 216 ASN A C 1
ATOM 1670 O O . ASN A 1 216 ? 100.082 103.823 74.114 1.00 102.28 216 ASN A O 1
ATOM 1675 N N . LEU A 1 217 ? 100.266 103.983 76.345 1.00 107.64 217 LEU A N 1
ATOM 1676 C CA . LEU A 1 217 ? 100.702 105.373 76.319 1.00 107.64 217 LEU A CA 1
ATOM 1677 C C . LEU A 1 217 ? 102.193 105.529 76.049 1.00 107.64 217 LEU A C 1
ATOM 1678 O O . LEU A 1 217 ? 102.673 106.664 75.966 1.00 107.64 217 LEU A O 1
ATOM 1683 N N . ASP A 1 218 ? 102.929 104.425 75.914 1.00 113.59 218 ASP A N 1
ATOM 1684 C CA . ASP A 1 218 ? 104.360 104.454 75.603 1.00 113.59 218 ASP A CA 1
ATOM 1685 C C . ASP A 1 218 ? 105.152 105.248 76.640 1.00 113.59 218 ASP A C 1
ATOM 1686 O O . ASP A 1 218 ? 106.039 106.033 76.301 1.00 113.59 218 ASP A O 1
ATOM 1691 N N . ILE A 1 219 ? 104.832 105.047 77.915 1.00 104.05 219 ILE A N 1
ATOM 1692 C CA . ILE A 1 219 ? 105.587 105.631 79.018 1.00 104.05 219 ILE A CA 1
ATOM 1693 C C . ILE A 1 219 ? 106.034 104.494 79.923 1.00 104.05 219 ILE A C 1
ATOM 1694 O O . ILE A 1 219 ? 105.206 103.704 80.391 1.00 104.05 219 ILE A O 1
ATOM 1699 N N . GLU A 1 220 ? 107.343 104.406 80.164 1.00 105.65 220 GLU A N 1
ATOM 1700 C CA . GLU A 1 220 ? 107.880 103.317 80.971 1.00 105.65 220 GLU A CA 1
ATOM 1701 C C . GLU A 1 220 ? 107.641 103.525 82.463 1.00 105.65 220 GLU A C 1
ATOM 1702 O O . GLU A 1 220 ? 107.412 102.551 83.188 1.00 105.65 220 GLU A O 1
ATOM 1708 N N . ARG A 1 221 ? 107.687 104.768 82.939 1.00 98.79 221 ARG A N 1
ATOM 1709 C CA . ARG A 1 221 ? 107.491 105.093 84.352 1.00 98.79 221 ARG A CA 1
ATOM 1710 C C . ARG A 1 221 ? 106.527 106.264 84.473 1.00 98.79 221 ARG A C 1
ATOM 1711 O O . ARG A 1 221 ? 106.944 107.427 84.565 1.00 98.79 221 ARG A O 1
ATOM 1719 N N . PRO A 1 222 ? 105.225 105.992 84.465 1.00 95.37 222 PRO A N 1
ATOM 1720 C CA . PRO A 1 222 ? 104.248 107.078 84.600 1.00 95.37 222 PRO A CA 1
ATOM 1721 C C . PRO A 1 222 ? 104.234 107.624 86.020 1.00 95.37 222 PRO A C 1
ATOM 1722 O O . PRO A 1 222 ? 104.035 106.883 86.985 1.00 95.37 222 PRO A O 1
ATOM 1726 N N . THR A 1 223 ? 104.441 108.929 86.139 1.00 86.54 223 THR A N 1
ATOM 1727 C CA . THR A 1 223 ? 104.344 109.603 87.423 1.00 86.54 223 THR A CA 1
ATOM 1728 C C . THR A 1 223 ? 102.871 109.840 87.751 1.00 86.54 223 THR A C 1
ATOM 1729 O O . THR A 1 223 ? 101.974 109.426 87.012 1.00 86.54 223 THR A O 1
ATOM 1733 N N . TYR A 1 224 ? 102.604 110.513 88.872 1.00 73.54 224 TYR A N 1
ATOM 1734 C CA . TYR A 1 224 ? 101.223 110.816 89.227 1.00 73.54 224 TYR A CA 1
ATOM 1735 C C . TYR A 1 224 ? 100.537 111.671 88.172 1.00 73.54 224 TYR A C 1
ATOM 1736 O O . TYR A 1 224 ? 99.332 111.527 87.960 1.00 73.54 224 TYR A O 1
ATOM 1745 N N . THR A 1 225 ? 101.278 112.554 87.499 1.00 77.22 225 THR A N 1
ATOM 1746 C CA . THR A 1 225 ? 100.649 113.511 86.592 1.00 77.22 225 THR A CA 1
ATOM 1747 C C . THR A 1 225 ? 99.829 112.801 85.521 1.00 77.22 225 THR A C 1
ATOM 1748 O O . THR A 1 225 ? 98.649 113.106 85.321 1.00 77.22 225 THR A O 1
ATOM 1752 N N . ASN A 1 226 ? 100.435 111.830 84.836 1.00 80.18 226 ASN A N 1
ATOM 1753 C CA . ASN A 1 226 ? 99.718 111.098 83.796 1.00 80.18 226 ASN A CA 1
ATOM 1754 C C . ASN A 1 226 ? 98.567 110.284 84.371 1.00 80.18 226 ASN A C 1
ATOM 1755 O O . ASN A 1 226 ? 97.507 110.172 83.740 1.00 80.18 226 ASN A O 1
ATOM 1760 N N . LEU A 1 227 ? 98.756 109.711 85.561 1.00 72.93 227 LEU A N 1
ATOM 1761 C CA . LEU A 1 227 ? 97.706 108.911 86.178 1.00 72.93 227 LEU A CA 1
ATOM 1762 C C . LEU A 1 227 ? 96.473 109.759 86.467 1.00 72.93 227 LEU A C 1
ATOM 1763 O O . LEU A 1 227 ? 95.355 109.405 86.071 1.00 72.93 227 LEU A O 1
ATOM 1768 N N . ASN A 1 228 ? 96.658 110.892 87.151 1.00 68.12 228 ASN A N 1
ATOM 1769 C CA . ASN A 1 228 ? 95.524 111.767 87.419 1.00 68.12 228 ASN A CA 1
ATOM 1770 C C . ASN A 1 228 ? 94.978 112.385 86.143 1.00 68.12 228 ASN A C 1
ATOM 1771 O O . ASN A 1 228 ? 93.784 112.683 86.070 1.00 68.12 228 ASN A O 1
ATOM 1776 N N . ARG A 1 229 ? 95.816 112.561 85.122 1.00 75.57 229 ARG A N 1
ATOM 1777 C CA . ARG A 1 229 ? 95.318 113.028 83.834 1.00 75.57 229 ARG A CA 1
ATOM 1778 C C . ARG A 1 229 ? 94.309 112.045 83.253 1.00 75.57 229 ARG A C 1
ATOM 1779 O O . ARG A 1 229 ? 93.199 112.426 82.859 1.00 75.57 229 ARG A O 1
ATOM 1787 N N . LEU A 1 230 ? 94.675 110.765 83.214 1.00 66.88 230 LEU A N 1
ATOM 1788 C CA . LEU A 1 230 ? 93.768 109.759 82.672 1.00 66.88 230 LEU A CA 1
ATOM 1789 C C . LEU A 1 230 ? 92.533 109.593 83.551 1.00 66.88 230 LEU A C 1
ATOM 1790 O O . LEU A 1 230 ? 91.424 109.372 83.044 1.00 66.88 230 LEU A O 1
ATOM 1795 N N . ILE A 1 231 ? 92.703 109.691 84.871 1.00 62.69 231 ILE A N 1
ATOM 1796 C CA . ILE A 1 231 ? 91.556 109.586 85.768 1.00 62.69 231 ILE A CA 1
ATOM 1797 C C . ILE A 1 231 ? 90.592 110.741 85.534 1.00 62.69 231 ILE A C 1
ATOM 1798 O O . ILE A 1 231 ? 89.371 110.555 85.519 1.00 62.69 231 ILE A O 1
ATOM 1803 N N . GLY A 1 232 ? 91.118 111.952 85.358 1.00 62.89 232 GLY A N 1
ATOM 1804 C CA . GLY A 1 232 ? 90.257 113.071 85.023 1.00 62.89 232 GLY A CA 1
ATOM 1805 C C . GLY A 1 232 ? 89.560 112.871 83.694 1.00 62.89 232 GLY A C 1
ATOM 1806 O O . GLY A 1 232 ? 88.392 113.235 83.532 1.00 62.89 232 GLY A O 1
ATOM 1807 N N . GLN A 1 233 ? 90.262 112.275 82.731 1.00 64.41 233 GLN A N 1
ATOM 1808 C CA . GLN A 1 233 ? 89.648 111.996 81.439 1.00 64.41 233 GLN A CA 1
ATOM 1809 C C . GLN A 1 233 ? 88.451 111.064 81.590 1.00 64.41 233 GLN A C 1
ATOM 1810 O O . GLN A 1 233 ? 87.371 111.328 81.051 1.00 64.41 233 GLN A O 1
ATOM 1816 N N . ILE A 1 234 ? 88.618 109.975 82.342 1.00 59.06 234 ILE A N 1
ATOM 1817 C CA . ILE A 1 234 ? 87.514 109.028 82.493 1.00 59.06 234 ILE A CA 1
ATOM 1818 C C . ILE A 1 234 ? 86.392 109.634 83.335 1.00 59.06 234 ILE A C 1
ATOM 1819 O O . ILE A 1 234 ? 85.207 109.376 83.089 1.00 59.06 234 ILE A O 1
ATOM 1824 N N . VAL A 1 235 ? 86.739 110.453 84.330 1.00 58.65 235 VAL A N 1
ATOM 1825 C CA . VAL A 1 235 ? 85.718 111.098 85.151 1.00 58.65 235 VAL A CA 1
ATOM 1826 C C . VAL A 1 235 ? 84.858 112.020 84.299 1.00 58.65 235 VAL A C 1
ATOM 1827 O O . VAL A 1 235 ? 83.623 112.021 84.399 1.00 58.65 235 VAL A O 1
ATOM 1831 N N . SER A 1 236 ? 85.498 112.824 83.449 1.00 64.60 236 SER A N 1
ATOM 1832 C CA . SER A 1 236 ? 84.739 113.680 82.549 1.00 64.60 236 SER A CA 1
ATOM 1833 C C . SER A 1 236 ? 83.947 112.864 81.542 1.00 64.60 236 SER A C 1
ATOM 1834 O O . SER A 1 236 ? 82.845 113.264 81.155 1.00 64.60 236 SER A O 1
ATOM 1837 N N . SER A 1 237 ? 84.485 111.722 81.110 1.00 68.66 237 SER A N 1
ATOM 1838 C CA . SER A 1 237 ? 83.731 110.849 80.220 1.00 68.66 237 SER A CA 1
ATOM 1839 C C . SER A 1 237 ? 82.444 110.380 80.882 1.00 68.66 237 SER A C 1
ATOM 1840 O O . SER A 1 237 ? 81.390 110.320 80.240 1.00 68.66 237 SER A O 1
ATOM 1843 N N . ILE A 1 238 ? 82.516 110.039 82.168 1.00 66.81 238 ILE A N 1
ATOM 1844 C CA . ILE A 1 238 ? 81.319 109.641 82.902 1.00 66.81 238 ILE A CA 1
ATOM 1845 C C . ILE A 1 238 ? 80.351 110.811 83.024 1.00 66.81 238 ILE A C 1
ATOM 1846 O O . ILE A 1 238 ? 79.153 110.681 82.750 1.00 66.81 238 ILE A O 1
ATOM 1851 N N . THR A 1 239 ? 80.860 111.974 83.427 1.00 73.02 239 THR A N 1
ATOM 1852 C CA . THR A 1 239 ? 80.006 113.101 83.780 1.00 73.02 239 THR A CA 1
ATOM 1853 C C . THR A 1 239 ? 79.500 113.868 82.560 1.00 73.02 239 THR A C 1
ATOM 1854 O O . THR A 1 239 ? 78.648 114.755 82.707 1.00 73.02 239 THR A O 1
ATOM 1858 N N . ALA A 1 240 ? 79.986 113.541 81.361 1.00 78.39 240 ALA A N 1
ATOM 1859 C CA . ALA A 1 240 ? 79.492 114.207 80.161 1.00 78.39 240 ALA A CA 1
ATOM 1860 C C . ALA A 1 240 ? 77.993 114.015 79.987 1.00 78.39 240 ALA A C 1
ATOM 1861 O O . ALA A 1 240 ? 77.324 114.873 79.401 1.00 78.39 240 ALA A O 1
ATOM 1863 N N . SER A 1 241 ? 77.446 112.906 80.488 1.00 81.48 241 SER A N 1
ATOM 1864 C CA . SER A 1 241 ? 76.002 112.715 80.429 1.00 81.48 241 SER A CA 1
ATOM 1865 C C . SER A 1 241 ? 75.268 113.783 81.225 1.00 81.48 241 SER A C 1
ATOM 1866 O O . SER A 1 241 ? 74.116 114.108 80.915 1.00 81.48 241 SER A O 1
ATOM 1869 N N . LEU A 1 242 ? 75.915 114.340 82.247 1.00 82.40 242 LEU A N 1
ATOM 1870 C CA . LEU A 1 242 ? 75.315 115.375 83.079 1.00 82.40 242 LEU A CA 1
ATOM 1871 C C . LEU A 1 242 ? 75.643 116.778 82.587 1.00 82.40 242 LEU A C 1
ATOM 1872 O O . LEU A 1 242 ? 74.797 117.674 82.667 1.00 82.40 242 LEU A O 1
ATOM 1877 N N . ARG A 1 243 ? 76.855 116.987 82.076 1.00 81.32 243 ARG A N 1
ATOM 1878 C CA . ARG A 1 243 ? 77.268 118.327 81.681 1.00 81.32 243 ARG A CA 1
ATOM 1879 C C . ARG A 1 243 ? 76.652 118.786 80.367 1.00 81.32 243 ARG A C 1
ATOM 1880 O O . ARG A 1 243 ? 76.805 119.960 80.016 1.00 81.32 243 ARG A O 1
ATOM 1888 N N . PHE A 1 244 ? 75.982 117.905 79.630 1.00 91.32 244 PHE A N 1
ATOM 1889 C CA . PHE A 1 244 ? 75.329 118.286 78.387 1.00 91.32 244 PHE A CA 1
ATOM 1890 C C . PHE A 1 244 ? 73.947 117.657 78.328 1.00 91.32 244 PHE A C 1
ATOM 1891 O O . PHE A 1 244 ? 73.633 116.724 79.070 1.00 91.32 244 PHE A O 1
ATOM 1899 N N . ASP A 1 245 ? 73.118 118.190 77.435 1.00 123.24 245 ASP A N 1
ATOM 1900 C CA . ASP A 1 245 ? 71.837 117.562 77.148 1.00 123.24 245 ASP A CA 1
ATOM 1901 C C . ASP A 1 245 ? 72.063 116.204 76.497 1.00 123.24 245 ASP A C 1
ATOM 1902 O O . ASP A 1 245 ? 72.852 116.076 75.557 1.00 123.24 245 ASP A O 1
ATOM 1907 N N . GLY A 1 246 ? 71.363 115.190 76.995 1.00 125.92 246 GLY A N 1
ATOM 1908 C CA . GLY A 1 246 ? 71.549 113.847 76.487 1.00 125.92 246 GLY A CA 1
ATOM 1909 C C . GLY A 1 246 ? 70.307 112.987 76.569 1.00 125.92 246 GLY A C 1
ATOM 1910 O O . GLY A 1 246 ? 69.226 113.472 76.919 1.00 125.92 246 GLY A O 1
ATOM 1911 N N . ALA A 1 247 ? 70.453 111.701 76.246 1.00 115.88 247 ALA A N 1
ATOM 1912 C CA . ALA A 1 247 ? 69.343 110.762 76.282 1.00 115.88 247 ALA A CA 1
ATOM 1913 C C . ALA A 1 247 ? 69.426 109.759 77.421 1.00 115.88 247 ALA A C 1
ATOM 1914 O O . ALA A 1 247 ? 68.389 109.222 77.823 1.00 115.88 247 ALA A O 1
ATOM 1916 N N . LEU A 1 248 ? 70.618 109.497 77.951 1.00 98.37 248 LEU A N 1
ATOM 1917 C CA . LEU A 1 248 ? 70.801 108.545 79.036 1.00 98.37 248 LEU A CA 1
ATOM 1918 C C . LEU A 1 248 ? 71.629 109.184 80.138 1.00 98.37 248 LEU A C 1
ATOM 1919 O O . LEU A 1 248 ? 72.537 109.975 79.863 1.00 98.37 248 LEU A O 1
ATOM 1924 N N . ASN A 1 249 ? 71.309 108.832 81.384 1.00 86.98 249 ASN A N 1
ATOM 1925 C CA . ASN A 1 249 ? 72.031 109.323 82.557 1.00 86.98 249 ASN A CA 1
ATOM 1926 C C . ASN A 1 249 ? 72.015 110.848 82.621 1.00 86.98 249 ASN A C 1
ATOM 1927 O O . ASN A 1 249 ? 73.017 111.486 82.950 1.00 86.98 249 ASN A O 1
ATOM 1932 N N . VAL A 1 250 ? 70.863 111.439 82.298 1.00 83.84 250 VAL A N 1
ATOM 1933 C CA . VAL A 1 250 ? 70.743 112.893 82.324 1.00 83.84 250 VAL A CA 1
ATOM 1934 C C . VAL A 1 250 ? 70.863 113.426 83.746 1.00 83.84 250 VAL A C 1
ATOM 1935 O O . VAL A 1 250 ? 71.512 114.454 83.978 1.00 83.84 250 VAL A O 1
ATOM 1939 N N . ASP A 1 251 ? 70.266 112.745 84.719 1.00 85.47 251 ASP A N 1
ATOM 1940 C CA . ASP A 1 251 ? 70.284 113.180 86.105 1.00 85.47 251 ASP A CA 1
ATOM 1941 C C . ASP A 1 251 ? 71.073 112.192 86.953 1.00 85.47 251 ASP A C 1
ATOM 1942 O O . ASP A 1 251 ? 71.345 111.062 86.541 1.00 85.47 251 ASP A O 1
ATOM 1947 N N . LEU A 1 252 ? 71.443 112.642 88.155 1.00 82.22 252 LEU A N 1
ATOM 1948 C CA . LEU A 1 252 ? 72.260 111.817 89.039 1.00 82.22 252 LEU A CA 1
ATOM 1949 C C . LEU A 1 252 ? 71.487 110.623 89.583 1.00 82.22 252 LEU A C 1
ATOM 1950 O O . LEU A 1 252 ? 72.081 109.571 89.842 1.00 82.22 252 LEU A O 1
ATOM 1955 N N . THR A 1 253 ? 70.173 110.766 89.772 1.00 82.64 253 THR A N 1
ATOM 1956 C CA . THR A 1 253 ? 69.369 109.642 90.242 1.00 82.64 253 THR A CA 1
ATOM 1957 C C . THR A 1 253 ? 69.321 108.519 89.214 1.00 82.64 253 THR A C 1
ATOM 1958 O O . THR A 1 253 ? 69.159 107.349 89.582 1.00 82.64 253 THR A O 1
ATOM 1962 N N . GLU A 1 254 ? 69.468 108.851 87.930 1.00 84.62 254 GLU A N 1
ATOM 1963 C CA . GLU A 1 254 ? 69.420 107.832 86.888 1.00 84.62 254 GLU A CA 1
ATOM 1964 C C . GLU A 1 254 ? 70.578 106.850 87.007 1.00 84.62 254 GLU A C 1
ATOM 1965 O O . GLU A 1 254 ? 70.425 105.670 86.665 1.00 84.62 254 GLU A O 1
ATOM 1971 N N . PHE A 1 255 ? 71.733 107.306 87.499 1.00 81.58 255 PHE A N 1
ATOM 1972 C CA . PHE A 1 255 ? 72.861 106.401 87.698 1.00 81.58 255 PHE A CA 1
ATOM 1973 C C . PHE A 1 255 ? 72.489 105.264 88.640 1.00 81.58 255 PHE A C 1
ATOM 1974 O O . PHE A 1 255 ? 72.683 104.086 88.320 1.00 81.58 255 PHE A O 1
ATOM 1982 N N . GLN A 1 256 ? 71.940 105.600 89.809 1.00 81.85 256 GLN A N 1
ATOM 1983 C CA . GLN A 1 256 ? 71.532 104.564 90.750 1.00 81.85 256 GLN A CA 1
ATOM 1984 C C . GLN A 1 256 ? 70.313 103.805 90.249 1.00 81.85 256 GLN A C 1
ATOM 1985 O O . GLN A 1 256 ? 70.137 102.629 90.586 1.00 81.85 256 GLN A O 1
ATOM 1991 N N . THR A 1 257 ? 69.461 104.454 89.453 1.00 83.75 257 THR A N 1
ATOM 1992 C CA . THR A 1 257 ? 68.296 103.766 88.910 1.00 83.75 257 THR A CA 1
ATOM 1993 C C . THR A 1 257 ? 68.710 102.652 87.959 1.00 83.75 257 THR A C 1
ATOM 1994 O O . THR A 1 257 ? 68.093 101.581 87.938 1.00 83.75 257 THR A O 1
ATOM 1998 N N . ASN A 1 258 ? 69.753 102.884 87.165 1.00 84.94 258 ASN A N 1
ATOM 1999 C CA . ASN A 1 258 ? 70.158 101.909 86.161 1.00 84.94 258 ASN A CA 1
ATOM 2000 C C . ASN A 1 258 ? 71.203 100.919 86.667 1.00 84.94 258 ASN A C 1
ATOM 2001 O O . ASN A 1 258 ? 71.174 99.746 86.280 1.00 84.94 258 ASN A O 1
ATOM 2006 N N . LEU A 1 259 ? 72.129 101.356 87.518 1.00 81.70 259 LEU A N 1
ATOM 2007 C CA . LEU A 1 259 ? 73.277 100.534 87.872 1.00 81.70 259 LEU A CA 1
ATOM 2008 C C . LEU A 1 259 ? 73.198 99.934 89.270 1.00 81.70 259 LEU A C 1
ATOM 2009 O O . LEU A 1 259 ? 73.948 98.999 89.565 1.00 81.70 259 LEU A O 1
ATOM 2014 N N . VAL A 1 260 ? 72.326 100.442 90.134 1.00 87.59 260 VAL A N 1
ATOM 2015 C CA . VAL A 1 260 ? 72.226 99.943 91.503 1.00 87.59 260 VAL A CA 1
ATOM 2016 C C . VAL A 1 260 ? 70.777 99.571 91.792 1.00 87.59 260 VAL A C 1
ATOM 2017 O O . VAL A 1 260 ? 70.068 100.325 92.475 1.00 87.59 260 VAL A O 1
ATOM 2021 N N . PRO A 1 261 ? 70.289 98.437 91.285 1.00 100.12 261 PRO A N 1
ATOM 2022 C CA . PRO A 1 261 ? 68.914 98.027 91.611 1.00 100.12 261 PRO A CA 1
ATOM 2023 C C . PRO A 1 261 ? 68.703 97.770 93.090 1.00 100.12 261 PRO A C 1
ATOM 2024 O O . PRO A 1 261 ? 67.610 98.028 93.611 1.00 100.12 261 PRO A O 1
ATOM 2028 N N . TYR A 1 262 ? 69.720 97.269 93.781 1.00 103.24 262 TYR A N 1
ATOM 2029 C CA . TYR A 1 262 ? 69.654 96.937 95.193 1.00 103.24 262 TYR A CA 1
ATOM 2030 C C . TYR A 1 262 ? 70.912 97.450 95.875 1.00 103.24 262 TYR A C 1
ATOM 2031 O O . TYR A 1 262 ? 71.961 97.574 95.233 1.00 103.24 262 TYR A O 1
ATOM 2040 N N . PRO A 1 263 ? 70.839 97.757 97.169 1.00 97.09 263 PRO A N 1
ATOM 2041 C CA . PRO A 1 263 ? 72.017 98.280 97.867 1.00 97.09 263 PRO A CA 1
ATOM 2042 C C . PRO A 1 263 ? 73.137 97.251 97.927 1.00 97.09 263 PRO A C 1
ATOM 2043 O O . PRO A 1 263 ? 72.936 96.055 97.708 1.00 97.09 263 PRO A O 1
ATOM 2047 N N . ARG A 1 264 ? 74.341 97.749 98.209 1.00 91.33 264 ARG A N 1
ATOM 2048 C CA . ARG A 1 264 ? 75.587 96.995 98.319 1.00 91.33 264 ARG A CA 1
ATOM 2049 C C . ARG A 1 264 ? 76.067 96.451 96.981 1.00 91.33 264 ARG A C 1
ATOM 2050 O O . ARG A 1 264 ? 77.131 95.828 96.930 1.00 91.33 264 ARG A O 1
ATOM 2058 N N . GLY A 1 265 ? 75.330 96.662 95.898 1.00 84.26 265 GLY A N 1
ATOM 2059 C CA . GLY A 1 265 ? 75.819 96.295 94.586 1.00 84.26 265 GLY A CA 1
ATOM 2060 C C . GLY A 1 265 ? 76.160 97.529 93.782 1.00 84.26 265 GLY A C 1
ATOM 2061 O O . GLY A 1 265 ? 75.974 97.558 92.562 1.00 84.26 265 GLY A O 1
ATOM 2062 N N . HIS A 1 266 ? 76.676 98.553 94.458 1.00 72.31 266 HIS A N 1
ATOM 2063 C CA . HIS A 1 266 ? 76.853 99.877 93.868 1.00 72.31 266 HIS A CA 1
ATOM 2064 C C . HIS A 1 266 ? 78.294 100.141 93.464 1.00 72.31 266 HIS A C 1
ATOM 2065 O O . HIS A 1 266 ? 78.801 101.251 93.649 1.00 72.31 266 HIS A O 1
ATOM 2072 N N . PHE A 1 267 ? 78.981 99.150 92.905 1.00 69.42 267 PHE A N 1
ATOM 2073 C CA . PHE A 1 267 ? 80.354 99.313 92.428 1.00 69.42 267 PHE A CA 1
ATOM 2074 C C . PHE A 1 267 ? 80.423 98.881 90.972 1.00 69.42 267 PHE A C 1
ATOM 2075 O O . PHE A 1 267 ? 80.942 97.807 90.647 1.00 69.42 267 PHE A O 1
ATOM 2083 N N . PRO A 1 268 ? 79.901 99.700 90.065 1.00 64.12 268 PRO A N 1
ATOM 2084 C CA . PRO A 1 268 ? 79.900 99.330 88.650 1.00 64.12 268 PRO A CA 1
ATOM 2085 C C . PRO A 1 268 ? 81.283 99.445 88.035 1.00 64.12 268 PRO A C 1
ATOM 2086 O O . PRO A 1 268 ? 82.170 100.141 88.534 1.00 64.12 268 PRO A O 1
ATOM 2090 N N . LEU A 1 269 ? 81.452 98.739 86.923 1.00 68.93 269 LEU A N 1
ATOM 2091 C CA . LEU A 1 269 ? 82.712 98.717 86.200 1.00 68.93 269 LEU A CA 1
ATOM 2092 C C . LEU A 1 269 ? 82.719 99.829 85.162 1.00 68.93 269 LEU A C 1
ATOM 2093 O O . LEU A 1 269 ? 81.722 100.044 84.465 1.00 68.93 269 LEU A O 1
ATOM 2098 N N . ALA A 1 270 ? 83.840 100.530 85.063 1.00 69.75 270 ALA A N 1
ATOM 2099 C CA . ALA A 1 270 ? 84.029 101.580 84.077 1.00 69.75 270 ALA A CA 1
ATOM 2100 C C . ALA A 1 270 ? 85.078 101.140 83.069 1.00 69.75 270 ALA A C 1
ATOM 2101 O O . ALA A 1 270 ? 86.012 100.410 83.412 1.00 69.75 270 ALA A O 1
ATOM 2103 N N . THR A 1 271 ? 84.909 101.565 81.822 1.00 76.00 271 THR A N 1
ATOM 2104 C CA . THR A 1 271 ? 85.878 101.266 80.781 1.00 76.00 271 THR A CA 1
ATOM 2105 C C . THR A 1 271 ? 85.902 102.420 79.792 1.00 76.00 271 THR A C 1
ATOM 2106 O O . THR A 1 271 ? 84.850 102.945 79.418 1.00 76.00 271 THR A O 1
ATOM 2110 N N . TYR A 1 272 ? 87.104 102.812 79.375 1.00 77.57 272 TYR A N 1
ATOM 2111 C CA . TYR A 1 272 ? 87.277 103.901 78.426 1.00 77.57 272 TYR A CA 1
ATOM 2112 C C . TYR A 1 272 ? 88.089 103.408 77.241 1.00 77.57 272 TYR A C 1
ATOM 2113 O O . TYR A 1 272 ? 89.115 102.745 77.420 1.00 77.57 272 TYR A O 1
ATOM 2122 N N . ALA A 1 273 ? 87.627 103.731 76.035 1.00 77.84 273 ALA A N 1
ATOM 2123 C CA . ALA A 1 273 ? 88.316 103.342 74.814 1.00 77.84 273 ALA A CA 1
ATOM 2124 C C . ALA A 1 273 ? 87.858 104.257 73.693 1.00 77.84 273 ALA A C 1
ATOM 2125 O O . ALA A 1 273 ? 86.711 104.718 73.709 1.00 77.84 273 ALA A O 1
ATOM 2127 N N . PRO A 1 274 ? 88.720 104.545 72.712 1.00 76.45 274 PRO A N 1
ATOM 2128 C CA . PRO A 1 274 ? 90.124 104.145 72.604 1.00 76.45 274 PRO A CA 1
ATOM 2129 C C . PRO A 1 274 ? 91.048 105.121 73.312 1.00 76.45 274 PRO A C 1
ATOM 2130 O O . PRO A 1 274 ? 90.695 106.276 73.520 1.00 76.45 274 PRO A O 1
ATOM 2134 N N . VAL A 1 275 ? 92.241 104.678 73.695 1.00 87.71 275 VAL A N 1
ATOM 2135 C CA . VAL A 1 275 ? 93.276 105.554 74.226 1.00 87.71 275 VAL A CA 1
ATOM 2136 C C . VAL A 1 275 ? 94.537 105.340 73.399 1.00 87.71 275 VAL A C 1
ATOM 2137 O O . VAL A 1 275 ? 95.013 104.207 73.264 1.00 87.71 275 VAL A O 1
ATOM 2141 N N . ILE A 1 276 ? 95.056 106.419 72.818 1.00 100.88 276 ILE A N 1
ATOM 2142 C CA . ILE A 1 276 ? 96.225 106.362 71.951 1.00 100.88 276 ILE A CA 1
ATOM 2143 C C . ILE A 1 276 ? 97.234 107.392 72.432 1.00 100.88 276 ILE A C 1
ATOM 2144 O O . ILE A 1 276 ? 96.864 108.506 72.817 1.00 100.88 276 ILE A O 1
ATOM 2149 N N . SER A 1 277 ? 98.509 107.018 72.410 1.00 115.66 277 SER A N 1
ATOM 2150 C CA . SER A 1 277 ? 99.560 107.915 72.855 1.00 115.66 277 SER A CA 1
ATOM 2151 C C . SER A 1 277 ? 99.744 109.064 71.868 1.00 115.66 277 SER A C 1
ATOM 2152 O O . SER A 1 277 ? 99.416 108.964 70.683 1.00 115.66 277 SER A O 1
ATOM 2155 N N . ALA A 1 278 ? 100.272 110.177 72.382 1.00 127.23 278 ALA A N 1
ATOM 2156 C CA . ALA A 1 278 ? 100.532 111.333 71.532 1.00 127.23 278 ALA A CA 1
ATOM 2157 C C . ALA A 1 278 ? 101.632 111.049 70.520 1.00 127.23 278 ALA A C 1
ATOM 2158 O O . ALA A 1 278 ? 101.606 111.592 69.409 1.00 127.23 278 ALA A O 1
ATOM 2160 N N . GLU A 1 279 ? 102.602 110.207 70.881 1.00 137.35 279 GLU A N 1
ATOM 2161 C CA . GLU A 1 279 ? 103.674 109.860 69.957 1.00 137.35 279 GLU A CA 1
ATOM 2162 C C . GLU A 1 279 ? 103.159 109.100 68.742 1.00 137.35 279 GLU A C 1
ATOM 2163 O O . GLU A 1 279 ? 103.810 109.114 67.692 1.00 137.35 279 GLU A O 1
ATOM 2169 N N . LYS A 1 280 ? 102.010 108.443 68.863 1.00 139.84 280 LYS A N 1
ATOM 2170 C CA . LYS A 1 280 ? 101.363 107.726 67.772 1.00 139.84 280 LYS A CA 1
ATOM 2171 C C . LYS A 1 280 ? 99.980 108.304 67.505 1.00 139.84 280 LYS A C 1
ATOM 2172 O O . LYS A 1 280 ? 99.026 107.581 67.211 1.00 139.84 280 LYS A O 1
ATOM 2178 N N . ALA A 1 281 ? 99.862 109.630 67.608 1.00 150.77 281 ALA A N 1
ATOM 2179 C CA . ALA A 1 281 ? 98.561 110.276 67.479 1.00 150.77 281 ALA A CA 1
ATOM 2180 C C . ALA A 1 281 ? 98.021 110.200 66.057 1.00 150.77 281 ALA A C 1
ATOM 2181 O O . ALA A 1 281 ? 96.807 110.305 65.852 1.00 150.77 281 ALA A O 1
ATOM 2183 N N . TYR A 1 282 ? 98.895 110.018 65.068 1.00 164.94 282 TYR A N 1
ATOM 2184 C CA . TYR A 1 282 ? 98.494 110.019 63.666 1.00 164.94 282 TYR A CA 1
ATOM 2185 C C . TYR A 1 282 ? 97.988 108.664 63.185 1.00 164.94 282 TYR A C 1
ATOM 2186 O O . TYR A 1 282 ? 97.965 108.418 61.973 1.00 164.94 282 TYR A O 1
ATOM 2195 N N . HIS A 1 283 ? 97.585 107.784 64.097 1.00 156.63 283 HIS A N 1
ATOM 2196 C CA . HIS A 1 283 ? 97.057 106.486 63.719 1.00 156.63 283 HIS A CA 1
ATOM 2197 C C . HIS A 1 283 ? 95.615 106.611 63.232 1.00 156.63 283 HIS A C 1
ATOM 2198 O O . HIS A 1 283 ? 94.932 107.612 63.463 1.00 156.63 283 HIS A O 1
ATOM 2205 N N . GLU A 1 284 ? 95.157 105.570 62.542 1.00 150.30 284 GLU A N 1
ATOM 2206 C CA . GLU A 1 284 ? 93.795 105.551 62.030 1.00 150.30 284 GLU A CA 1
ATOM 2207 C C . GLU A 1 284 ? 92.789 105.497 63.173 1.00 150.30 284 GLU A C 1
ATOM 2208 O O . GLU A 1 284 ? 92.959 104.748 64.139 1.00 150.30 284 GLU A O 1
ATOM 2214 N N . GLN A 1 285 ? 91.736 106.303 63.058 1.00 135.14 285 GLN A N 1
ATOM 2215 C CA . GLN A 1 285 ? 90.681 106.303 64.060 1.00 135.14 285 GLN A CA 1
ATOM 2216 C C . GLN A 1 285 ? 89.887 105.006 63.974 1.00 135.14 285 GLN A C 1
ATOM 2217 O O . GLN A 1 285 ? 89.454 104.600 62.892 1.00 135.14 285 GLN A O 1
ATOM 2223 N N . LEU A 1 286 ? 89.697 104.356 65.118 1.00 117.36 286 LEU A N 1
ATOM 2224 C CA . LEU A 1 286 ? 88.985 103.087 65.157 1.00 117.36 286 LEU A CA 1
ATOM 2225 C C . LEU A 1 286 ? 87.490 103.324 64.986 1.00 117.36 286 LEU A C 1
ATOM 2226 O O . LEU A 1 286 ? 86.938 104.279 65.541 1.00 117.36 286 LEU A O 1
ATOM 2231 N N . SER A 1 287 ? 86.836 102.458 64.217 1.00 107.33 287 SER A N 1
ATOM 2232 C CA . SER A 1 287 ? 85.403 102.585 64.012 1.00 107.33 287 SER A CA 1
ATOM 2233 C C . SER A 1 287 ? 84.657 102.142 65.269 1.00 107.33 287 SER A C 1
ATOM 2234 O O . SER A 1 287 ? 85.251 101.710 66.261 1.00 107.33 287 SER A O 1
ATOM 2237 N N . VAL A 1 288 ? 83.328 102.245 65.218 1.00 107.10 288 VAL A N 1
ATOM 2238 C CA . VAL A 1 288 ? 82.514 101.981 66.402 1.00 107.10 288 VAL A CA 1
ATOM 2239 C C . VAL A 1 288 ? 82.643 100.522 66.831 1.00 107.10 288 VAL A C 1
ATOM 2240 O O . VAL A 1 288 ? 82.754 100.217 68.024 1.00 107.10 288 VAL A O 1
ATOM 2244 N N . ALA A 1 289 ? 82.639 99.598 65.867 1.00 106.76 289 ALA A N 1
ATOM 2245 C CA . ALA A 1 289 ? 82.789 98.189 66.210 1.00 106.76 289 ALA A CA 1
ATOM 2246 C C . ALA A 1 289 ? 84.144 97.928 66.851 1.00 106.76 289 ALA A C 1
ATOM 2247 O O . ALA A 1 289 ? 84.246 97.188 67.838 1.00 106.76 289 ALA A O 1
ATOM 2249 N N . GLU A 1 290 ? 85.196 98.541 66.308 1.00 106.60 290 GLU A N 1
ATOM 2250 C CA . GLU A 1 290 ? 86.531 98.338 66.854 1.00 106.60 290 GLU A CA 1
ATOM 2251 C C . GLU A 1 290 ? 86.637 98.869 68.277 1.00 106.60 290 GLU A C 1
ATOM 2252 O O . GLU A 1 290 ? 87.192 98.196 69.152 1.00 106.60 290 GLU A O 1
ATOM 2258 N N . ILE A 1 291 ? 86.094 100.059 68.541 1.00 103.57 291 ILE A N 1
ATOM 2259 C CA . ILE A 1 291 ? 86.210 100.620 69.884 1.00 103.57 291 ILE A CA 1
ATOM 2260 C C . ILE A 1 291 ? 85.341 99.848 70.870 1.00 103.57 291 ILE A C 1
ATOM 2261 O O . ILE A 1 291 ? 85.702 99.698 72.043 1.00 103.57 291 ILE A O 1
ATOM 2266 N N . THR A 1 292 ? 84.180 99.354 70.426 1.00 104.15 292 THR A N 1
ATOM 2267 C CA . THR A 1 292 ? 83.366 98.522 71.309 1.00 104.15 292 THR A CA 1
ATOM 2268 C C . THR A 1 292 ? 84.084 97.226 71.661 1.00 104.15 292 THR A C 1
ATOM 2269 O O . THR A 1 292 ? 84.112 96.818 72.831 1.00 104.15 292 THR A O 1
ATOM 2273 N N . ASN A 1 293 ? 84.680 96.566 70.667 1.00 104.64 293 ASN A N 1
ATOM 2274 C CA . ASN A 1 293 ? 85.445 95.359 70.956 1.00 104.64 293 ASN A CA 1
ATOM 2275 C C . ASN A 1 293 ? 86.624 95.672 71.866 1.00 104.64 293 ASN A C 1
ATOM 2276 O O . ASN A 1 293 ? 87.000 94.853 72.713 1.00 104.64 293 ASN A O 1
ATOM 2281 N N . ALA A 1 294 ? 87.215 96.858 71.709 1.00 104.71 294 ALA A N 1
ATOM 2282 C CA . ALA A 1 294 ? 88.334 97.244 72.559 1.00 104.71 294 ALA A CA 1
ATOM 2283 C C . ALA A 1 294 ? 87.895 97.434 74.005 1.00 104.71 294 ALA A C 1
ATOM 2284 O O . ALA A 1 294 ? 88.542 96.926 74.928 1.00 104.71 294 ALA A O 1
ATOM 2286 N N . CYS A 1 295 ? 86.800 98.166 74.227 1.00 100.68 295 CYS A N 1
ATOM 2287 C CA . CYS A 1 295 ? 86.368 98.420 75.597 1.00 100.68 295 CYS A CA 1
ATOM 2288 C C . CYS A 1 295 ? 85.864 97.143 76.252 1.00 100.68 295 CYS A C 1
ATOM 2289 O O . CYS A 1 295 ? 85.962 96.983 77.474 1.00 100.68 295 CYS A O 1
ATOM 2292 N N . PHE A 1 296 ? 85.321 96.217 75.459 1.00 105.19 296 PHE A N 1
ATOM 2293 C CA . PHE A 1 296 ? 84.977 94.920 76.025 1.00 105.19 296 PHE A CA 1
ATOM 2294 C C . PHE A 1 296 ? 86.212 94.089 76.351 1.00 105.19 296 PHE A C 1
ATOM 2295 O O . PHE A 1 296 ? 86.137 93.201 77.206 1.00 105.19 296 PHE A O 1
ATOM 2303 N N . GLU A 1 297 ? 87.340 94.356 75.697 1.00 103.07 297 GLU A N 1
ATOM 2304 C CA . GLU A 1 297 ? 88.569 93.644 76.015 1.00 103.07 297 GLU A CA 1
ATOM 2305 C C . GLU A 1 297 ? 89.111 94.097 77.369 1.00 103.07 297 GLU A C 1
ATOM 2306 O O . GLU A 1 297 ? 88.992 95.274 77.725 1.00 103.07 297 GLU A O 1
ATOM 2312 N N . PRO A 1 298 ? 89.710 93.189 78.145 1.00 92.72 298 PRO A N 1
ATOM 2313 C CA . PRO A 1 298 ? 90.279 93.583 79.443 1.00 92.72 298 PRO A CA 1
ATOM 2314 C C . PRO A 1 298 ? 91.472 94.514 79.337 1.00 92.72 298 PRO A C 1
ATOM 2315 O O . PRO A 1 298 ? 91.853 95.113 80.351 1.00 92.72 298 PRO A O 1
ATOM 2319 N N . ALA A 1 299 ? 92.083 94.643 78.158 1.00 97.25 299 ALA A N 1
ATOM 2320 C CA . ALA A 1 299 ? 93.266 95.487 78.022 1.00 97.25 299 ALA A CA 1
ATOM 2321 C C . ALA A 1 299 ? 92.942 96.943 78.328 1.00 97.25 299 ALA A C 1
ATOM 2322 O O . ALA A 1 299 ? 93.690 97.622 79.040 1.00 97.25 299 ALA A O 1
ATOM 2324 N N . ASN A 1 300 ? 91.826 97.438 77.802 1.00 95.41 300 ASN A N 1
ATOM 2325 C CA . ASN A 1 300 ? 91.419 98.820 78.007 1.00 95.41 300 ASN A CA 1
ATOM 2326 C C . ASN A 1 300 ? 90.523 99.006 79.221 1.00 95.41 300 ASN A C 1
ATOM 2327 O O . ASN A 1 300 ? 90.156 100.143 79.531 1.00 95.41 300 ASN A O 1
ATOM 2332 N N . GLN A 1 301 ? 90.159 97.930 79.911 1.00 88.34 301 GLN A N 1
ATOM 2333 C CA . GLN A 1 301 ? 89.398 98.070 81.142 1.00 88.34 301 GLN A CA 1
ATOM 2334 C C . GLN A 1 301 ? 90.271 98.695 82.221 1.00 88.34 301 GLN A C 1
ATOM 2335 O O . GLN A 1 301 ? 91.480 98.458 82.283 1.00 88.34 301 GLN A O 1
ATOM 2341 N N . MET A 1 302 ? 89.654 99.522 83.059 1.00 82.59 302 MET A N 1
ATOM 2342 C CA . MET A 1 302 ? 90.379 100.317 84.041 1.00 82.59 302 MET A CA 1
ATOM 2343 C C . MET A 1 302 ? 90.202 99.824 85.473 1.00 82.59 302 MET A C 1
ATOM 2344 O O . MET A 1 302 ? 90.566 100.540 86.411 1.00 82.59 302 MET A O 1
ATOM 2349 N N . VAL A 1 303 ? 89.668 98.620 85.667 1.00 83.09 303 VAL A N 1
ATOM 2350 C CA . VAL A 1 303 ? 89.698 97.936 86.955 1.00 83.09 303 VAL A CA 1
ATOM 2351 C C . VAL A 1 303 ? 90.132 96.498 86.715 1.00 83.09 303 VAL A C 1
ATOM 2352 O O . VAL A 1 303 ? 89.605 95.829 85.820 1.00 83.09 303 VAL A O 1
ATOM 2356 N N . LYS A 1 304 ? 91.086 96.018 87.514 1.00 82.41 304 LYS A N 1
ATOM 2357 C CA . LYS A 1 304 ? 91.635 94.686 87.293 1.00 82.41 304 LYS A CA 1
ATOM 2358 C C . LYS A 1 304 ? 90.649 93.598 87.694 1.00 82.41 304 LYS A C 1
ATOM 2359 O O . LYS A 1 304 ? 90.601 93.186 88.857 1.00 82.41 304 LYS A O 1
ATOM 2365 N N . CYS A 1 305 ? 89.871 93.124 86.725 1.00 93.91 305 CYS A N 1
ATOM 2366 C CA . CYS A 1 305 ? 88.915 92.046 86.925 1.00 93.91 305 CYS A CA 1
ATOM 2367 C C . CYS A 1 305 ? 88.666 91.385 85.578 1.00 93.91 305 CYS A C 1
ATOM 2368 O O . CYS A 1 305 ? 88.987 91.945 84.527 1.00 93.91 305 CYS A O 1
ATOM 2371 N N . ASP A 1 306 ? 88.092 90.187 85.616 1.00 106.66 306 ASP A N 1
ATOM 2372 C CA . ASP A 1 306 ? 87.770 89.443 84.397 1.00 106.66 306 ASP A CA 1
ATOM 2373 C C . ASP A 1 306 ? 86.263 89.289 84.272 1.00 106.66 306 ASP A C 1
ATOM 2374 O O . ASP A 1 306 ? 85.672 88.393 84.901 1.00 106.66 306 ASP A O 1
ATOM 2379 N N . PRO A 1 307 ? 85.599 90.125 83.470 1.00 111.63 307 PRO A N 1
ATOM 2380 C CA . PRO A 1 307 ? 84.134 90.030 83.360 1.00 111.63 307 PRO A CA 1
ATOM 2381 C C . PRO A 1 307 ? 83.645 88.695 82.828 1.00 111.63 307 PRO A C 1
ATOM 2382 O O . PRO A 1 307 ? 82.521 88.289 83.149 1.00 111.63 307 PRO A O 1
ATOM 2386 N N . ARG A 1 308 ? 84.450 88.003 82.018 1.00 115.72 308 ARG A N 1
ATOM 2387 C CA . ARG A 1 308 ? 84.032 86.704 81.502 1.00 115.72 308 ARG A CA 1
ATOM 2388 C C . ARG A 1 308 ? 83.837 85.703 82.632 1.00 115.72 308 ARG A C 1
ATOM 2389 O O . ARG A 1 308 ? 82.936 84.858 82.576 1.00 115.72 308 ARG A O 1
ATOM 2397 N N . HIS A 1 309 ? 84.674 85.780 83.666 1.00 117.02 309 HIS A N 1
ATOM 2398 C CA . HIS A 1 309 ? 84.489 84.927 84.831 1.00 117.02 309 HIS A CA 1
ATOM 2399 C C . HIS A 1 309 ? 83.276 85.335 85.656 1.00 117.02 309 HIS A C 1
ATOM 2400 O O . HIS A 1 309 ? 82.783 84.529 86.452 1.00 117.02 309 HIS A O 1
ATOM 2407 N N . GLY A 1 310 ? 82.785 86.563 85.485 1.00 112.20 310 GLY A N 1
ATOM 2408 C CA . GLY A 1 310 ? 81.674 87.069 86.257 1.00 112.20 310 GLY A CA 1
ATOM 2409 C C . GLY A 1 310 ? 80.354 87.004 85.508 1.00 112.20 310 GLY A C 1
ATOM 2410 O O . GLY A 1 310 ? 80.211 86.341 84.480 1.00 112.20 310 GLY A O 1
ATOM 2411 N N . LYS A 1 311 ? 79.369 87.716 86.053 1.00 107.67 311 LYS A N 1
ATOM 2412 C CA . LYS A 1 311 ? 78.021 87.757 85.501 1.00 107.67 311 LYS A CA 1
ATOM 2413 C C . LYS A 1 311 ? 77.562 89.204 85.448 1.00 107.67 311 LYS A C 1
ATOM 2414 O O . LYS A 1 311 ? 77.514 89.877 86.481 1.00 107.67 311 LYS A O 1
ATOM 2420 N N . TYR A 1 312 ? 77.223 89.677 84.252 1.00 102.53 312 TYR A N 1
ATOM 2421 C CA . TYR A 1 312 ? 76.773 91.053 84.097 1.00 102.53 312 TYR A CA 1
ATOM 2422 C C . TYR A 1 312 ? 75.426 91.258 84.773 1.00 102.53 312 TYR A C 1
ATOM 2423 O O . TYR A 1 312 ? 74.543 90.398 84.716 1.00 102.53 312 TYR A O 1
ATOM 2432 N N . MET A 1 313 ? 75.273 92.413 85.420 1.00 102.06 313 MET A N 1
ATOM 2433 C CA . MET A 1 313 ? 74.019 92.790 86.058 1.00 102.06 313 MET A CA 1
ATOM 2434 C C . MET A 1 313 ? 73.250 93.805 85.218 1.00 102.06 313 MET A C 1
ATOM 2435 O O . MET A 1 313 ? 72.073 93.600 84.911 1.00 102.06 313 MET A O 1
ATOM 2440 N N . ALA A 1 314 ? 73.902 94.902 84.839 1.00 89.21 314 ALA A N 1
ATOM 2441 C CA . ALA A 1 314 ? 73.282 95.930 84.016 1.00 89.21 314 ALA A CA 1
ATOM 2442 C C . ALA A 1 314 ? 74.378 96.726 83.328 1.00 89.21 314 ALA A C 1
ATOM 2443 O O . ALA A 1 314 ? 75.364 97.105 83.963 1.00 89.21 314 ALA A O 1
ATOM 2445 N N . CYS A 1 315 ? 74.196 96.980 82.036 1.00 90.79 315 CYS A N 1
ATOM 2446 C CA . CYS A 1 315 ? 75.181 97.677 81.221 1.00 90.79 315 CYS A CA 1
ATOM 2447 C C . CYS A 1 315 ? 74.551 98.887 80.548 1.00 90.79 315 CYS A C 1
ATOM 2448 O O . CYS A 1 315 ? 73.413 98.824 80.072 1.00 90.79 315 CYS A O 1
ATOM 2451 N N . CYS A 1 316 ? 75.298 99.988 80.512 1.00 87.92 316 CYS A N 1
ATOM 2452 C CA . CYS A 1 316 ? 74.873 101.193 79.813 1.00 87.92 316 CYS A CA 1
ATOM 2453 C C . CYS A 1 316 ? 76.046 101.726 79.009 1.00 87.92 316 CYS A C 1
ATOM 2454 O O . CYS A 1 316 ? 77.185 101.702 79.482 1.00 87.92 316 CYS A O 1
ATOM 2457 N N . LEU A 1 317 ? 75.765 102.206 77.802 1.00 89.18 317 LEU A N 1
ATOM 2458 C CA . LEU A 1 317 ? 76.789 102.687 76.883 1.00 89.18 317 LEU A CA 1
ATOM 2459 C C . LEU A 1 317 ? 76.658 104.194 76.726 1.00 89.18 317 LEU A C 1
ATOM 2460 O O . LEU A 1 317 ? 75.567 104.701 76.445 1.00 89.18 317 LEU A O 1
ATOM 2465 N N . LEU A 1 318 ? 77.767 104.902 76.907 1.00 88.36 318 LEU A N 1
ATOM 2466 C CA . LEU A 1 318 ? 77.837 106.339 76.686 1.00 88.36 318 LEU A CA 1
ATOM 2467 C C . LEU A 1 318 ? 78.755 106.611 75.505 1.00 88.36 318 LEU A C 1
ATOM 2468 O O . LEU A 1 318 ? 79.854 106.052 75.427 1.00 88.36 318 LEU A O 1
ATOM 2473 N N . TYR A 1 319 ? 78.306 107.467 74.594 1.00 103.84 319 TYR A N 1
ATOM 2474 C CA . TYR A 1 319 ? 79.021 107.745 73.359 1.00 103.84 319 TYR A CA 1
ATOM 2475 C C . TYR A 1 319 ? 79.334 109.229 73.255 1.00 103.84 319 TYR A C 1
ATOM 2476 O O . TYR A 1 319 ? 78.483 110.077 73.540 1.00 103.84 319 TYR A O 1
ATOM 2485 N N . ARG A 1 320 ? 80.562 109.535 72.843 1.00 98.86 320 ARG A N 1
ATOM 2486 C CA . ARG A 1 320 ? 80.995 110.904 72.604 1.00 98.86 320 ARG A CA 1
ATOM 2487 C C . ARG A 1 320 ? 81.573 110.993 71.201 1.00 98.86 320 ARG A C 1
ATOM 2488 O O . ARG A 1 320 ? 82.413 110.174 70.818 1.00 98.86 320 ARG A O 1
ATOM 2496 N N . GLY A 1 321 ? 81.125 111.987 70.444 1.00 118.18 321 GLY A N 1
ATOM 2497 C CA . GLY A 1 321 ? 81.503 112.128 69.052 1.00 118.18 321 GLY A CA 1
ATOM 2498 C C . GLY A 1 321 ? 80.400 111.666 68.119 1.00 118.18 321 GLY A C 1
ATOM 2499 O O . GLY A 1 321 ? 79.329 111.211 68.531 1.00 118.18 321 GLY A O 1
ATOM 2500 N N . ASP A 1 322 ? 80.684 111.794 66.827 1.00 123.72 322 ASP A N 1
ATOM 2501 C CA . ASP A 1 322 ? 79.729 111.430 65.783 1.00 123.72 322 ASP A CA 1
ATOM 2502 C C . ASP A 1 322 ? 79.668 109.913 65.675 1.00 123.72 322 ASP A C 1
ATOM 2503 O O . ASP A 1 322 ? 80.541 109.283 65.075 1.00 123.72 322 ASP A O 1
ATOM 2508 N N . VAL A 1 323 ? 78.631 109.318 66.260 1.00 130.22 323 VAL A N 1
ATOM 2509 C CA . VAL A 1 323 ? 78.457 107.871 66.292 1.00 130.22 323 VAL A CA 1
ATOM 2510 C C . VAL A 1 323 ? 77.099 107.536 65.691 1.00 130.22 323 VAL A C 1
ATOM 2511 O O . VAL A 1 323 ? 76.082 108.123 66.077 1.00 130.22 323 VAL A O 1
ATOM 2515 N N . VAL A 1 324 ? 77.086 106.598 64.751 1.00 139.04 324 VAL A N 1
ATOM 2516 C CA . VAL A 1 324 ? 75.871 106.215 64.037 1.00 139.04 324 VAL A CA 1
ATOM 2517 C C . VAL A 1 324 ? 75.119 105.199 64.890 1.00 139.04 324 VAL A C 1
ATOM 2518 O O . VAL A 1 324 ? 75.707 104.175 65.273 1.00 139.04 324 VAL A O 1
ATOM 2522 N N . PRO A 1 325 ? 73.844 105.439 65.217 1.00 137.48 325 PRO A N 1
ATOM 2523 C CA . PRO A 1 325 ? 73.108 104.469 66.047 1.00 137.48 325 PRO A CA 1
ATOM 2524 C C . PRO A 1 325 ? 73.002 103.082 65.433 1.00 137.48 325 PRO A C 1
ATOM 2525 O O . PRO A 1 325 ? 73.100 102.085 66.161 1.00 137.48 325 PRO A O 1
ATOM 2529 N N . LYS A 1 326 ? 72.804 102.984 64.114 1.00 137.00 326 LYS A N 1
ATOM 2530 C CA . LYS A 1 326 ? 72.686 101.669 63.489 1.00 137.00 326 LYS A CA 1
ATOM 2531 C C . LYS A 1 326 ? 73.972 100.873 63.658 1.00 137.00 326 LYS A C 1
ATOM 2532 O O . LYS A 1 326 ? 73.940 99.663 63.922 1.00 137.00 326 LYS A O 1
ATOM 2538 N N . ASP A 1 327 ? 75.116 101.545 63.532 1.00 133.95 327 ASP A N 1
ATOM 2539 C CA . ASP A 1 327 ? 76.390 100.899 63.800 1.00 133.95 327 ASP A CA 1
ATOM 2540 C C . ASP A 1 327 ? 76.504 100.494 65.263 1.00 133.95 327 ASP A C 1
ATOM 2541 O O . ASP A 1 327 ? 77.122 99.472 65.581 1.00 133.95 327 ASP A O 1
ATOM 2546 N N . VAL A 1 328 ? 75.899 101.273 66.164 1.00 124.80 328 VAL A N 1
ATOM 2547 C CA . VAL A 1 328 ? 75.889 100.913 67.579 1.00 124.80 328 VAL A CA 1
ATOM 2548 C C . VAL A 1 328 ? 75.140 99.604 67.787 1.00 124.80 328 VAL A C 1
ATOM 2549 O O . VAL A 1 328 ? 75.607 98.706 68.501 1.00 124.80 328 VAL A O 1
ATOM 2553 N N . ASN A 1 329 ? 73.961 99.477 67.170 1.00 126.53 329 ASN A N 1
ATOM 2554 C CA . ASN A 1 329 ? 73.207 98.233 67.300 1.00 126.53 329 ASN A CA 1
ATOM 2555 C C . ASN A 1 329 ? 73.958 97.067 66.671 1.00 126.53 329 ASN A C 1
ATOM 2556 O O . ASN A 1 329 ? 73.943 95.953 67.207 1.00 126.53 329 ASN A O 1
ATOM 2561 N N . ALA A 1 330 ? 74.613 97.301 65.532 1.00 119.86 330 ALA A N 1
ATOM 2562 C CA . ALA A 1 330 ? 75.400 96.243 64.907 1.00 119.86 330 ALA A CA 1
ATOM 2563 C C . ALA A 1 330 ? 76.511 95.768 65.836 1.00 119.86 330 ALA A C 1
ATOM 2564 O O . ALA A 1 330 ? 76.723 94.561 66.007 1.00 119.86 330 ALA A O 1
ATOM 2566 N N . ALA A 1 331 ? 77.223 96.711 66.458 1.00 121.61 331 ALA A N 1
ATOM 2567 C CA . ALA A 1 331 ? 78.298 96.349 67.376 1.00 121.61 331 ALA A CA 1
ATOM 2568 C C . ALA A 1 331 ? 77.762 95.606 68.594 1.00 121.61 331 ALA A C 1
ATOM 2569 O O . ALA A 1 331 ? 78.371 94.630 69.050 1.00 121.61 331 ALA A O 1
ATOM 2571 N N . ILE A 1 332 ? 76.628 96.056 69.136 1.00 121.25 332 ILE A N 1
ATOM 2572 C CA . ILE A 1 332 ? 76.046 95.395 70.302 1.00 121.25 332 ILE A CA 1
ATOM 2573 C C . ILE A 1 332 ? 75.651 93.966 69.957 1.00 121.25 332 ILE A C 1
ATOM 2574 O O . ILE A 1 332 ? 75.912 93.028 70.721 1.00 121.25 332 ILE A O 1
ATOM 2579 N N . ALA A 1 333 ? 75.012 93.781 68.800 1.00 121.42 333 ALA A N 1
ATOM 2580 C CA . ALA A 1 333 ? 74.615 92.442 68.381 1.00 121.42 333 ALA A CA 1
ATOM 2581 C C . ALA A 1 333 ? 75.831 91.550 68.172 1.00 121.42 333 ALA A C 1
ATOM 2582 O O . ALA A 1 333 ? 75.823 90.377 68.564 1.00 121.42 333 ALA A O 1
ATOM 2584 N N . THR A 1 334 ? 76.888 92.090 67.561 1.00 122.80 334 THR A N 1
ATOM 2585 C CA . THR A 1 334 ? 78.101 91.307 67.357 1.00 122.80 334 THR A CA 1
ATOM 2586 C C . THR A 1 334 ? 78.704 90.877 68.688 1.00 122.80 334 THR A C 1
ATOM 2587 O O . THR A 1 334 ? 79.075 89.710 68.869 1.00 122.80 334 THR A O 1
ATOM 2591 N N . ILE A 1 335 ? 78.799 91.808 69.639 1.00 118.93 335 ILE A N 1
ATOM 2592 C CA . ILE A 1 335 ? 79.385 91.482 70.936 1.00 118.93 335 ILE A CA 1
ATOM 2593 C C . ILE A 1 335 ? 78.544 90.436 71.653 1.00 118.93 335 ILE A C 1
ATOM 2594 O O . ILE A 1 335 ? 79.076 89.484 72.235 1.00 118.93 335 ILE A O 1
ATOM 2599 N N . LYS A 1 336 ? 77.219 90.590 71.617 1.00 128.00 336 LYS A N 1
ATOM 2600 C CA . LYS A 1 336 ? 76.351 89.624 72.281 1.00 128.00 336 LYS A CA 1
ATOM 2601 C C . LYS A 1 336 ? 76.476 88.242 71.650 1.00 128.00 336 LYS A C 1
ATOM 2602 O O . LYS A 1 336 ? 76.515 87.230 72.360 1.00 128.00 336 LYS A O 1
ATOM 2608 N N . THR A 1 337 ? 76.544 88.178 70.319 1.00 128.96 337 THR A N 1
ATOM 2609 C CA . THR A 1 337 ? 76.599 86.885 69.647 1.00 128.96 337 THR A CA 1
ATOM 2610 C C . THR A 1 337 ? 77.934 86.188 69.885 1.00 128.96 337 THR A C 1
ATOM 2611 O O . THR A 1 337 ? 77.970 85.007 70.249 1.00 128.96 337 THR A O 1
ATOM 2615 N N . LYS A 1 338 ? 79.046 86.899 69.691 1.00 128.22 338 LYS A N 1
ATOM 2616 C CA . LYS A 1 338 ? 80.348 86.263 69.881 1.00 128.22 338 LYS A CA 1
ATOM 2617 C C . LYS A 1 338 ? 80.710 86.163 71.358 1.00 128.22 338 LYS A C 1
ATOM 2618 O O . LYS A 1 338 ? 80.847 85.061 71.900 1.00 128.22 338 LYS A O 1
ATOM 2624 N N . ARG A 1 339 ? 80.864 87.301 72.027 1.00 124.64 339 ARG A N 1
ATOM 2625 C CA . ARG A 1 339 ? 81.232 87.290 73.437 1.00 124.64 339 ARG A CA 1
ATOM 2626 C C . ARG A 1 339 ? 80.057 86.787 74.265 1.00 124.64 339 ARG A C 1
ATOM 2627 O O . ARG A 1 339 ? 78.932 87.276 74.122 1.00 124.64 339 ARG A O 1
ATOM 2635 N N . THR A 1 340 ? 80.316 85.809 75.126 1.00 130.80 340 THR A N 1
ATOM 2636 C CA . THR A 1 340 ? 79.267 85.221 75.953 1.00 130.80 340 THR A CA 1
ATOM 2637 C C . THR A 1 340 ? 78.917 86.197 77.065 1.00 130.80 340 THR A C 1
ATOM 2638 O O . THR A 1 340 ? 79.597 86.261 78.092 1.00 130.80 340 THR A O 1
ATOM 2642 N N . ILE A 1 341 ? 77.858 86.970 76.858 1.00 127.03 341 ILE A N 1
ATOM 2643 C CA . ILE A 1 341 ? 77.374 87.918 77.854 1.00 127.03 341 ILE A CA 1
ATOM 2644 C C . ILE A 1 341 ? 76.224 87.267 78.609 1.00 127.03 341 ILE A C 1
ATOM 2645 O O . ILE A 1 341 ? 75.217 86.875 78.009 1.00 127.03 341 ILE A O 1
ATOM 2650 N N . GLN A 1 342 ? 76.372 87.151 79.924 1.00 120.71 342 GLN A N 1
ATOM 2651 C CA . GLN A 1 342 ? 75.402 86.474 80.773 1.00 120.71 342 GLN A CA 1
ATOM 2652 C C . GLN A 1 342 ? 74.715 87.488 81.676 1.00 120.71 342 GLN A C 1
ATOM 2653 O O . GLN A 1 342 ? 75.363 88.391 82.214 1.00 120.71 342 GLN A O 1
ATOM 2659 N N . PHE A 1 343 ? 73.403 87.340 81.828 1.00 124.07 343 PHE A N 1
ATOM 2660 C CA . PHE A 1 343 ? 72.595 88.227 82.646 1.00 124.07 343 PHE A CA 1
ATOM 2661 C C . PHE A 1 343 ? 71.762 87.406 83.619 1.00 124.07 343 PHE A C 1
ATOM 2662 O O . PHE A 1 343 ? 71.355 86.280 83.316 1.00 124.07 343 PHE A O 1
ATOM 2670 N N . VAL A 1 344 ? 71.506 87.982 84.793 1.00 146.80 344 VAL A N 1
ATOM 2671 C CA . VAL A 1 344 ? 70.718 87.285 85.800 1.00 146.80 344 VAL A CA 1
ATOM 2672 C C . VAL A 1 344 ? 69.268 87.179 85.340 1.00 146.80 344 VAL A C 1
ATOM 2673 O O . VAL A 1 344 ? 68.748 88.046 84.625 1.00 146.80 344 VAL A O 1
ATOM 2677 N N . ASP A 1 345 ? 68.610 86.093 85.749 1.00 162.62 345 ASP A N 1
ATOM 2678 C CA . ASP A 1 345 ? 67.235 85.850 85.327 1.00 162.62 345 ASP A CA 1
ATOM 2679 C C . ASP A 1 345 ? 66.295 86.859 85.979 1.00 162.62 345 ASP A C 1
ATOM 2680 O O . ASP A 1 345 ? 65.469 87.482 85.301 1.00 162.62 345 ASP A O 1
ATOM 2685 N N . TRP A 1 346 ? 66.429 87.057 87.292 1.00 165.00 346 TRP A N 1
ATOM 2686 C CA . TRP A 1 346 ? 65.475 87.878 88.028 1.00 165.00 346 TRP A CA 1
ATOM 2687 C C . TRP A 1 346 ? 65.502 89.339 87.600 1.00 165.00 346 TRP A C 1
ATOM 2688 O O . TRP A 1 346 ? 64.512 90.049 87.808 1.00 165.00 346 TRP A O 1
ATOM 2699 N N . CYS A 1 347 ? 66.599 89.806 87.011 1.00 170.82 347 CYS A N 1
ATOM 2700 C CA . CYS A 1 347 ? 66.709 91.189 86.546 1.00 170.82 347 CYS A CA 1
ATOM 2701 C C . CYS A 1 347 ? 66.832 91.196 85.030 1.00 170.82 347 CYS A C 1
ATOM 2702 O O . CYS A 1 347 ? 67.922 90.935 84.489 1.00 170.82 347 CYS A O 1
ATOM 2705 N N . PRO A 1 348 ? 65.750 91.480 84.301 1.00 176.08 348 PRO A N 1
ATOM 2706 C CA . PRO A 1 348 ? 65.804 91.426 82.833 1.00 176.08 348 PRO A CA 1
ATOM 2707 C C . PRO A 1 348 ? 66.375 92.685 82.198 1.00 176.08 348 PRO A C 1
ATOM 2708 O O . PRO A 1 348 ? 66.192 92.906 80.996 1.00 176.08 348 PRO A O 1
ATOM 2712 N N . THR A 1 349 ? 67.051 93.519 82.987 1.00 165.16 349 THR A N 1
ATOM 2713 C CA . THR A 1 349 ? 67.602 94.764 82.465 1.00 165.16 349 THR A CA 1
ATOM 2714 C C . THR A 1 349 ? 68.611 94.484 81.358 1.00 165.16 349 THR A C 1
ATOM 2715 O O . THR A 1 349 ? 69.479 93.616 81.495 1.00 165.16 349 THR A O 1
ATOM 2719 N N . GLY A 1 350 ? 68.491 95.217 80.260 1.00 141.79 350 GLY A N 1
ATOM 2720 C CA . GLY A 1 350 ? 69.327 95.045 79.090 1.00 141.79 350 GLY A CA 1
ATOM 2721 C C . GLY A 1 350 ? 70.420 96.087 78.987 1.00 141.79 350 GLY A C 1
ATOM 2722 O O . GLY A 1 350 ? 70.913 96.609 79.994 1.00 141.79 350 GLY A O 1
ATOM 2723 N N . PHE A 1 351 ? 70.805 96.396 77.751 1.00 121.74 351 PHE A N 1
ATOM 2724 C CA . PHE A 1 351 ? 71.863 97.358 77.466 1.00 121.74 351 PHE A CA 1
ATOM 2725 C C . PHE A 1 351 ? 71.236 98.690 77.075 1.00 121.74 351 PHE A C 1
ATOM 2726 O O . PHE A 1 351 ? 70.305 98.729 76.264 1.00 121.74 351 PHE A O 1
ATOM 2734 N N . LYS A 1 352 ? 71.748 99.774 77.648 1.00 103.07 352 LYS A N 1
ATOM 2735 C CA . LYS A 1 352 ? 71.232 101.114 77.410 1.00 103.07 352 LYS A CA 1
ATOM 2736 C C . LYS A 1 352 ? 72.293 101.946 76.705 1.00 103.07 352 LYS A C 1
ATOM 2737 O O . LYS A 1 352 ? 73.455 101.961 77.122 1.00 103.07 352 LYS A O 1
ATOM 2743 N N . VAL A 1 353 ? 71.892 102.636 75.641 1.00 102.15 353 VAL A N 1
ATOM 2744 C CA . VAL A 1 353 ? 72.801 103.429 74.825 1.00 102.15 353 VAL A CA 1
ATOM 2745 C C . VAL A 1 353 ? 72.388 104.890 74.909 1.00 102.15 353 VAL A C 1
ATOM 2746 O O . VAL A 1 353 ? 71.241 105.236 74.605 1.00 102.15 353 VAL A O 1
ATOM 2750 N N . GLY A 1 354 ? 73.323 105.741 75.320 1.00 104.80 354 GLY A N 1
ATOM 2751 C CA . GLY A 1 354 ? 73.122 107.174 75.288 1.00 104.80 354 GLY A CA 1
ATOM 2752 C C . GLY A 1 354 ? 74.239 107.853 74.525 1.00 104.80 354 GLY A C 1
ATOM 2753 O O . GLY A 1 354 ? 75.398 107.809 74.947 1.00 104.80 354 GLY A O 1
ATOM 2754 N N . ILE A 1 355 ? 73.910 108.483 73.402 1.00 114.76 355 ILE A N 1
ATOM 2755 C CA . ILE A 1 355 ? 74.902 109.049 72.497 1.00 114.76 355 ILE A CA 1
ATOM 2756 C C . ILE A 1 355 ? 74.918 110.560 72.667 1.00 114.76 355 ILE A C 1
ATOM 2757 O O . ILE A 1 355 ? 73.878 111.218 72.544 1.00 114.76 355 ILE A O 1
ATOM 2762 N N . ASN A 1 356 ? 76.096 111.104 72.954 1.00 111.24 356 ASN A N 1
ATOM 2763 C CA . ASN A 1 356 ? 76.318 112.541 73.019 1.00 111.24 356 ASN A CA 1
ATOM 2764 C C . ASN A 1 356 ? 77.244 112.927 71.875 1.00 111.24 356 ASN A C 1
ATOM 2765 O O . ASN A 1 356 ? 78.293 112.304 71.685 1.00 111.24 356 ASN A O 1
ATOM 2770 N N . TYR A 1 357 ? 76.857 113.947 71.116 1.00 114.24 357 TYR A N 1
ATOM 2771 C CA . TYR A 1 357 ? 77.552 114.268 69.877 1.00 114.24 357 TYR A CA 1
ATOM 2772 C C . TYR A 1 357 ? 78.767 115.164 70.076 1.00 114.24 357 TYR A C 1
ATOM 2773 O O . TYR A 1 357 ? 79.462 115.455 69.097 1.00 114.24 357 TYR A O 1
ATOM 2782 N N . GLU A 1 358 ? 79.044 115.605 71.293 1.00 108.63 358 GLU A N 1
ATOM 2783 C CA . GLU A 1 358 ? 80.203 116.459 71.522 1.00 108.63 358 GLU A CA 1
ATOM 2784 C C . GLU A 1 358 ? 81.475 115.622 71.499 1.00 108.63 358 GLU A C 1
ATOM 2785 O O . GLU A 1 358 ? 81.596 114.675 72.288 1.00 108.63 358 GLU A O 1
ATOM 2791 N N . PRO A 1 359 ? 82.436 115.920 70.622 1.00 103.94 359 PRO A N 1
ATOM 2792 C CA . PRO A 1 359 ? 83.673 115.144 70.608 1.00 103.94 359 PRO A CA 1
ATOM 2793 C C . PRO A 1 359 ? 84.481 115.393 71.866 1.00 103.94 359 PRO A C 1
ATOM 2794 O O . PRO A 1 359 ? 84.383 116.469 72.482 1.00 103.94 359 PRO A O 1
ATOM 2798 N N . PRO A 1 360 ? 85.297 114.428 72.290 1.00 100.52 360 PRO A N 1
ATOM 2799 C CA . PRO A 1 360 ? 86.073 114.597 73.523 1.00 100.52 360 PRO A CA 1
ATOM 2800 C C . PRO A 1 360 ? 87.387 115.322 73.286 1.00 100.52 360 PRO A C 1
ATOM 2801 O O . PRO A 1 360 ? 88.119 115.051 72.332 1.00 100.52 360 PRO A O 1
ATOM 2805 N N . THR A 1 361 ? 87.689 116.252 74.183 1.00 94.45 361 THR A N 1
ATOM 2806 C CA . THR A 1 361 ? 88.910 117.039 74.118 1.00 94.45 361 THR A CA 1
ATOM 2807 C C . THR A 1 361 ? 89.986 116.438 75.011 1.00 94.45 361 THR A C 1
ATOM 2808 O O . THR A 1 361 ? 89.731 115.547 75.823 1.00 94.45 361 THR A O 1
ATOM 2812 N N . VAL A 1 362 ? 91.206 116.942 74.846 1.00 97.82 362 VAL A N 1
ATOM 2813 C CA . VAL A 1 362 ? 92.355 116.472 75.604 1.00 97.82 362 VAL A CA 1
ATOM 2814 C C . VAL A 1 362 ? 93.080 117.669 76.205 1.00 97.82 362 VAL A C 1
ATOM 2815 O O . VAL A 1 362 ? 92.943 118.808 75.753 1.00 97.82 362 VAL A O 1
ATOM 2819 N N . VAL A 1 363 ? 93.858 117.390 77.243 1.00 103.10 363 VAL A N 1
ATOM 2820 C CA . VAL A 1 363 ? 94.658 118.422 77.914 1.00 103.10 363 VAL A CA 1
ATOM 2821 C C . VAL A 1 363 ? 95.739 118.909 76.953 1.00 103.10 363 VAL A C 1
ATOM 2822 O O . VAL A 1 363 ? 96.185 118.129 76.090 1.00 103.10 363 VAL A O 1
ATOM 2826 N N . PRO A 1 364 ? 96.164 120.173 77.013 1.00 108.08 364 PRO A N 1
ATOM 2827 C CA . PRO A 1 364 ? 97.184 120.646 76.064 1.00 108.08 364 PRO A CA 1
ATOM 2828 C C . PRO A 1 364 ? 98.547 120.054 76.392 1.00 108.08 364 PRO A C 1
ATOM 2829 O O . PRO A 1 364 ? 99.016 120.135 77.529 1.00 108.08 364 PRO A O 1
ATOM 2833 N N . GLY A 1 365 ? 99.180 119.456 75.387 1.00 116.33 365 GLY A N 1
ATOM 2834 C CA . GLY A 1 365 ? 100.493 118.880 75.566 1.00 116.33 365 GLY A CA 1
ATOM 2835 C C . GLY A 1 365 ? 100.516 117.539 76.260 1.00 116.33 365 GLY A C 1
ATOM 2836 O O . GLY A 1 365 ? 101.605 117.026 76.544 1.00 116.33 365 GLY A O 1
ATOM 2837 N N . GLY A 1 366 ? 99.358 116.954 76.543 1.00 113.90 366 GLY A N 1
ATOM 2838 C CA . GLY A 1 366 ? 99.319 115.669 77.202 1.00 113.90 366 GLY A CA 1
ATOM 2839 C C . GLY A 1 366 ? 99.650 114.530 76.260 1.00 113.90 366 GLY A C 1
ATOM 2840 O O . GLY A 1 366 ? 99.848 114.700 75.057 1.00 113.90 366 GLY A O 1
ATOM 2841 N N . ASP A 1 367 ? 99.710 113.331 76.835 1.00 109.51 367 ASP A N 1
ATOM 2842 C CA . ASP A 1 367 ? 100.070 112.143 76.076 1.00 109.51 367 ASP A CA 1
ATOM 2843 C C . ASP A 1 367 ? 98.892 111.523 75.338 1.00 109.51 367 ASP A C 1
ATOM 2844 O O . ASP A 1 367 ? 99.105 110.649 74.492 1.00 109.51 367 ASP A O 1
ATOM 2849 N N . LEU A 1 368 ? 97.667 111.951 75.626 1.00 103.54 368 LEU A N 1
ATOM 2850 C CA . LEU A 1 368 ? 96.483 111.355 75.026 1.00 103.54 368 LEU A CA 1
ATOM 2851 C C . LEU A 1 368 ? 96.174 112.032 73.699 1.00 103.54 368 LEU A C 1
ATOM 2852 O O . LEU A 1 368 ? 96.101 113.262 73.622 1.00 103.54 368 LEU A O 1
ATOM 2857 N N . ALA A 1 369 ? 95.994 111.225 72.659 1.00 108.14 369 ALA A N 1
ATOM 2858 C CA . ALA A 1 369 ? 95.720 111.745 71.330 1.00 108.14 369 ALA A CA 1
ATOM 2859 C C . ALA A 1 369 ? 94.256 112.145 71.190 1.00 108.14 369 ALA A C 1
ATOM 2860 O O . ALA A 1 369 ? 93.365 111.568 71.820 1.00 108.14 369 ALA A O 1
ATOM 2862 N N . LYS A 1 370 ? 94.017 113.148 70.350 1.00 108.24 370 LYS A N 1
ATOM 2863 C CA . LYS A 1 370 ? 92.658 113.583 70.065 1.00 108.24 370 LYS A CA 1
ATOM 2864 C C . LYS A 1 370 ? 91.927 112.505 69.275 1.00 108.24 370 LYS A C 1
ATOM 2865 O O . LYS A 1 370 ? 92.445 111.990 68.280 1.00 108.24 370 LYS A O 1
ATOM 2871 N N . VAL A 1 371 ? 90.723 112.163 69.719 1.00 105.31 371 VAL A N 1
ATOM 2872 C CA . VAL A 1 371 ? 89.931 111.099 69.117 1.00 105.31 371 VAL A CA 1
ATOM 2873 C C . VAL A 1 371 ? 88.555 111.650 68.780 1.00 105.31 371 VAL A C 1
ATOM 2874 O O . VAL A 1 371 ? 87.927 112.322 69.605 1.00 105.31 371 VAL A O 1
ATOM 2878 N N . GLN A 1 372 ? 88.086 111.371 67.564 1.00 108.20 372 GLN A N 1
ATOM 2879 C CA . GLN A 1 372 ? 86.789 111.871 67.129 1.00 108.20 372 GLN A CA 1
ATOM 2880 C C . GLN A 1 372 ? 85.621 111.027 67.627 1.00 108.20 372 GLN A C 1
ATOM 2881 O O . GLN A 1 372 ? 84.507 111.549 67.756 1.00 108.20 372 GLN A O 1
ATOM 2887 N N . ARG A 1 373 ? 85.834 109.741 67.908 1.00 104.67 373 ARG A N 1
ATOM 2888 C CA . ARG A 1 373 ? 84.779 108.870 68.409 1.00 104.67 373 ARG A CA 1
ATOM 2889 C C . ARG A 1 373 ? 85.320 107.997 69.529 1.00 104.67 373 ARG A C 1
ATOM 2890 O O . ARG A 1 373 ? 86.203 107.166 69.302 1.00 104.67 373 ARG A O 1
ATOM 2898 N N . ALA A 1 374 ? 84.775 108.176 70.730 1.00 93.92 374 ALA A N 1
ATOM 2899 C CA . ALA A 1 374 ? 85.167 107.396 71.893 1.00 93.92 374 ALA A CA 1
ATOM 2900 C C . ALA A 1 374 ? 83.921 106.856 72.575 1.00 93.92 374 ALA A C 1
ATOM 2901 O O . ALA A 1 374 ? 82.849 107.465 72.516 1.00 93.92 374 ALA A O 1
ATOM 2903 N N . VAL A 1 375 ? 84.070 105.705 73.224 1.00 83.61 375 VAL A N 1
ATOM 2904 C CA . VAL A 1 375 ? 82.964 105.021 73.879 1.00 83.61 375 VAL A CA 1
ATOM 2905 C C . VAL A 1 375 ? 83.363 104.706 75.312 1.00 83.61 375 VAL A C 1
ATOM 2906 O O . VAL A 1 375 ? 84.468 104.216 75.567 1.00 83.61 375 VAL A O 1
ATOM 2910 N N . CYS A 1 376 ? 82.467 105.003 76.250 1.00 77.27 376 CYS A N 1
ATOM 2911 C CA . CYS A 1 376 ? 82.653 104.655 77.654 1.00 77.27 376 CYS A CA 1
ATOM 2912 C C . CYS A 1 376 ? 81.526 103.719 78.061 1.00 77.27 376 CYS A C 1
ATOM 2913 O O . CYS A 1 376 ? 80.357 104.120 78.077 1.00 77.27 376 CYS A O 1
ATOM 2916 N N . MET A 1 377 ? 81.873 102.481 78.392 1.00 81.06 377 MET A N 1
ATOM 2917 C CA . MET A 1 377 ? 80.887 101.476 78.760 1.00 81.06 377 MET A CA 1
ATOM 2918 C C . MET A 1 377 ? 80.885 101.285 80.269 1.00 81.06 377 MET A C 1
ATOM 2919 O O . MET A 1 377 ? 81.921 100.968 80.862 1.00 81.06 377 MET A O 1
ATOM 2924 N N . LEU A 1 378 ? 79.725 101.479 80.885 1.00 74.78 378 LEU A N 1
ATOM 2925 C CA . LEU A 1 378 ? 79.547 101.255 82.314 1.00 74.78 378 LEU A CA 1
ATOM 2926 C C . LEU A 1 378 ? 78.662 100.031 82.492 1.00 74.78 378 LEU A C 1
ATOM 2927 O O . LEU A 1 378 ? 77.529 100.000 81.998 1.00 74.78 378 LEU A O 1
ATOM 2932 N N . SER A 1 379 ? 79.178 99.027 83.191 1.00 70.26 379 SER A N 1
ATOM 2933 C CA . SER A 1 379 ? 78.435 97.810 83.460 1.00 70.26 379 SER A CA 1
ATOM 2934 C C . SER A 1 379 ? 78.700 97.358 84.886 1.00 70.26 379 SER A C 1
ATOM 2935 O O . SER A 1 379 ? 79.740 97.669 85.471 1.00 70.26 379 SER A O 1
ATOM 2938 N N . ASN A 1 380 ? 77.742 96.625 85.442 1.00 78.65 380 ASN A N 1
ATOM 2939 C CA . ASN A 1 380 ? 77.872 96.023 86.761 1.00 78.65 380 ASN A CA 1
ATOM 2940 C C . ASN A 1 380 ? 77.964 94.513 86.613 1.00 78.65 380 ASN A C 1
ATOM 2941 O O . ASN A 1 380 ? 77.112 93.895 85.965 1.00 78.65 380 ASN A O 1
ATOM 2946 N N . THR A 1 381 ? 78.993 93.923 87.212 1.00 89.64 381 THR A N 1
ATOM 2947 C CA . THR A 1 381 ? 79.168 92.481 87.156 1.00 89.64 381 THR A CA 1
ATOM 2948 C C . THR A 1 381 ? 79.728 91.994 88.479 1.00 89.64 381 THR A C 1
ATOM 2949 O O . THR A 1 381 ? 80.400 92.738 89.198 1.00 89.64 381 THR A O 1
ATOM 2953 N N . THR A 1 382 ? 79.449 90.729 88.790 1.00 95.17 382 THR A N 1
ATOM 2954 C CA . THR A 1 382 ? 79.996 90.123 89.994 1.00 95.17 382 THR A CA 1
ATOM 2955 C C . THR A 1 382 ? 81.490 89.865 89.883 1.00 95.17 382 THR A C 1
ATOM 2956 O O . THR A 1 382 ? 82.115 89.508 90.886 1.00 95.17 382 THR A O 1
ATOM 2960 N N . ALA A 1 383 ? 82.071 90.031 88.692 1.00 89.91 383 ALA A N 1
ATOM 2961 C CA . ALA A 1 383 ? 83.510 89.861 88.539 1.00 89.91 383 ALA A CA 1
ATOM 2962 C C . ALA A 1 383 ? 84.285 90.885 89.354 1.00 89.91 383 ALA A C 1
ATOM 2963 O O . ALA A 1 383 ? 85.445 90.646 89.705 1.00 89.91 383 ALA A O 1
ATOM 2965 N N . ILE A 1 384 ? 83.661 92.023 89.674 1.00 85.10 384 ILE A N 1
ATOM 2966 C CA . ILE A 1 384 ? 84.311 93.038 90.494 1.00 85.10 384 ILE A CA 1
ATOM 2967 C C . ILE A 1 384 ? 84.673 92.486 91.863 1.00 85.10 384 ILE A C 1
ATOM 2968 O O . ILE A 1 384 ? 85.537 93.042 92.548 1.00 85.10 384 ILE A O 1
ATOM 2973 N N . ALA A 1 385 ? 84.047 91.379 92.271 1.00 85.92 385 ALA A N 1
ATOM 2974 C CA . ALA A 1 385 ? 84.381 90.758 93.545 1.00 85.92 385 ALA A CA 1
ATOM 2975 C C . ALA A 1 385 ? 85.816 90.255 93.577 1.00 85.92 385 ALA A C 1
ATOM 2976 O O . ALA A 1 385 ? 86.327 89.953 94.657 1.00 85.92 385 ALA A O 1
ATOM 2978 N N . GLU A 1 386 ? 86.475 90.146 92.421 1.00 89.22 386 GLU A N 1
ATOM 2979 C CA . GLU A 1 386 ? 87.898 89.825 92.422 1.00 89.22 386 GLU A CA 1
ATOM 2980 C C . GLU A 1 386 ? 88.715 90.923 93.091 1.00 89.22 386 GLU A C 1
ATOM 2981 O O . GLU A 1 386 ? 89.726 90.632 93.738 1.00 89.22 386 GLU A O 1
ATOM 2987 N N . ALA A 1 387 ? 88.300 92.184 92.953 1.00 80.35 387 ALA A N 1
ATOM 2988 C CA . ALA A 1 387 ? 88.977 93.259 93.669 1.00 80.35 387 ALA A CA 1
ATOM 2989 C C . ALA A 1 387 ? 88.821 93.096 95.175 1.00 80.35 387 ALA A C 1
ATOM 2990 O O . ALA A 1 387 ? 89.784 93.267 95.934 1.00 80.35 387 ALA A O 1
ATOM 2992 N N . TRP A 1 388 ? 87.615 92.757 95.628 1.00 79.28 388 TRP A N 1
ATOM 2993 C CA . TRP A 1 388 ? 87.422 92.500 97.048 1.00 79.28 388 TRP A CA 1
ATOM 2994 C C . TRP A 1 388 ? 88.183 91.263 97.503 1.00 79.28 388 TRP A C 1
ATOM 2995 O O . TRP A 1 388 ? 88.604 91.194 98.659 1.00 79.28 388 TRP A O 1
ATOM 3006 N N . ALA A 1 389 ? 88.360 90.279 96.622 1.00 80.63 389 ALA A N 1
ATOM 3007 C CA . ALA A 1 389 ? 89.187 89.125 96.958 1.00 80.63 389 ALA A CA 1
ATOM 3008 C C . ALA A 1 389 ? 90.656 89.508 97.061 1.00 80.63 389 ALA A C 1
ATOM 3009 O O . ALA A 1 389 ? 91.401 88.912 97.847 1.00 80.63 389 ALA A O 1
ATOM 3011 N N . ARG A 1 390 ? 91.094 90.473 96.255 1.00 78.60 390 ARG A N 1
ATOM 3012 C CA . ARG A 1 390 ? 92.436 91.018 96.418 1.00 78.60 390 ARG A CA 1
ATOM 3013 C C . ARG A 1 390 ? 92.573 91.729 97.756 1.00 78.60 390 ARG A C 1
ATOM 3014 O O . ARG A 1 390 ? 93.601 91.609 98.430 1.00 78.60 390 ARG A O 1
ATOM 3022 N N . LEU A 1 391 ? 91.545 92.480 98.150 1.00 70.85 391 LEU A N 1
ATOM 3023 C CA . LEU A 1 391 ? 91.630 93.269 99.375 1.00 70.85 391 LEU A CA 1
ATOM 3024 C C . LEU A 1 391 ? 91.516 92.413 100.632 1.00 70.85 391 LEU A C 1
ATOM 3025 O O . LEU A 1 391 ? 92.238 92.646 101.607 1.00 70.85 391 LEU A O 1
ATOM 3030 N N . ASP A 1 392 ? 90.614 91.431 100.641 1.00 69.93 392 ASP A N 1
ATOM 3031 C CA . ASP A 1 392 ? 90.296 90.741 101.887 1.00 69.93 392 ASP A CA 1
ATOM 3032 C C . ASP A 1 392 ? 91.444 89.850 102.344 1.00 69.93 392 ASP A C 1
ATOM 3033 O O . ASP A 1 392 ? 91.734 89.775 103.542 1.00 69.93 392 ASP A O 1
ATOM 3038 N N . HIS A 1 393 ? 92.106 89.158 101.415 1.00 63.77 393 HIS A N 1
ATOM 3039 C CA . HIS A 1 393 ? 93.244 88.342 101.820 1.00 63.77 393 HIS A CA 1
ATOM 3040 C C . HIS A 1 393 ? 94.415 89.213 102.245 1.00 63.77 393 HIS A C 1
ATOM 3041 O O . HIS A 1 393 ? 95.131 88.879 103.197 1.00 63.77 393 HIS A O 1
ATOM 3048 N N . LYS A 1 394 ? 94.619 90.338 101.557 1.00 55.90 394 LYS A N 1
ATOM 3049 C CA . LYS A 1 394 ? 95.653 91.283 101.965 1.00 55.90 394 LYS A CA 1
ATOM 3050 C C . LYS A 1 394 ? 95.384 91.810 103.366 1.00 55.90 394 LYS A C 1
ATOM 3051 O O . LYS A 1 394 ? 96.316 92.084 104.130 1.00 55.90 394 LYS A O 1
ATOM 3057 N N . PHE A 1 395 ? 94.109 91.972 103.712 1.00 55.81 395 PHE A N 1
ATOM 3058 C CA . PHE A 1 395 ? 93.739 92.404 105.054 1.00 55.81 395 PHE A CA 1
ATOM 3059 C C . PHE A 1 395 ? 93.971 91.302 106.075 1.00 55.81 395 PHE A C 1
ATOM 3060 O O . PHE A 1 395 ? 94.539 91.547 107.144 1.00 55.81 395 PHE A O 1
ATOM 3068 N N . ASP A 1 396 ? 93.534 90.083 105.759 1.00 56.85 396 ASP A N 1
ATOM 3069 C CA . ASP A 1 396 ? 93.619 88.980 106.707 1.00 56.85 396 ASP A CA 1
ATOM 3070 C C . ASP A 1 396 ? 95.060 88.594 107.000 1.00 56.85 396 ASP A C 1
ATOM 3071 O O . ASP A 1 396 ? 95.379 88.232 108.138 1.00 56.85 396 ASP A O 1
ATOM 3076 N N . LEU A 1 397 ? 95.941 88.680 105.997 1.00 52.68 397 LEU A N 1
ATOM 3077 C CA . LEU A 1 397 ? 97.337 88.301 106.195 1.00 52.68 397 LEU A CA 1
ATOM 3078 C C . LEU A 1 397 ? 97.969 89.063 107.350 1.00 52.68 397 LEU A C 1
ATOM 3079 O O . LEU A 1 397 ? 98.821 88.517 108.058 1.00 52.68 397 LEU A O 1
ATOM 3084 N N . MET A 1 398 ? 97.569 90.316 107.561 1.00 51.93 398 MET A N 1
ATOM 3085 C CA . MET A 1 398 ? 98.053 91.087 108.697 1.00 51.93 398 MET A CA 1
ATOM 3086 C C . MET A 1 398 ? 97.126 91.028 109.899 1.00 51.93 398 MET A C 1
ATOM 3087 O O . MET A 1 398 ? 97.608 91.041 111.035 1.00 51.93 398 MET A O 1
ATOM 3092 N N . TYR A 1 399 ? 95.811 90.956 109.685 1.00 54.15 399 TYR A N 1
ATOM 3093 C CA . TYR A 1 399 ? 94.893 90.937 110.816 1.00 54.15 399 TYR A CA 1
ATOM 3094 C C . TYR A 1 399 ? 95.046 89.679 111.654 1.00 54.15 399 TYR A C 1
ATOM 3095 O O . TYR A 1 399 ? 94.835 89.721 112.870 1.00 54.15 399 TYR A O 1
ATOM 3104 N N . ALA A 1 400 ? 95.399 88.553 111.031 1.00 53.60 400 ALA A N 1
ATOM 3105 C CA . ALA A 1 400 ? 95.570 87.326 111.798 1.00 53.60 400 ALA A CA 1
ATOM 3106 C C . ALA A 1 400 ? 96.659 87.491 112.846 1.00 53.60 400 ALA A C 1
ATOM 3107 O O . ALA A 1 400 ? 96.514 87.030 113.983 1.00 53.60 400 ALA A O 1
ATOM 3109 N N . LYS A 1 401 ? 97.753 88.156 112.483 1.00 48.65 401 LYS A N 1
ATOM 3110 C CA . LYS A 1 401 ? 98.817 88.483 113.417 1.00 48.65 401 LYS A CA 1
ATOM 3111 C C . LYS A 1 401 ? 98.647 89.868 114.022 1.00 48.65 401 LYS A C 1
ATOM 3112 O O . LYS A 1 401 ? 99.482 90.284 114.831 1.00 48.65 401 LYS A O 1
ATOM 3118 N N . ARG A 1 402 ? 97.589 90.587 113.639 1.00 49.49 402 ARG A N 1
ATOM 3119 C CA . ARG A 1 402 ? 97.161 91.830 114.281 1.00 49.49 402 ARG A CA 1
ATOM 3120 C C . ARG A 1 402 ? 98.269 92.888 114.228 1.00 49.49 402 ARG A C 1
ATOM 3121 O O . ARG A 1 402 ? 98.784 93.357 115.242 1.00 49.49 402 ARG A O 1
ATOM 3129 N N . ALA A 1 403 ? 98.614 93.251 112.999 1.00 39.80 403 ALA A N 1
ATOM 3130 C CA . ALA A 1 403 ? 99.682 94.198 112.725 1.00 39.80 403 ALA A CA 1
ATOM 3131 C C . ALA A 1 403 ? 99.117 95.586 112.463 1.00 39.80 403 ALA A C 1
ATOM 3132 O O . ALA A 1 403 ? 97.983 95.737 112.006 1.00 39.80 403 ALA A O 1
ATOM 3134 N N . PHE A 1 404 ? 99.919 96.599 112.776 1.00 40.42 404 PHE A N 1
ATOM 3135 C CA . PHE A 1 404 ? 99.619 98.008 112.539 1.00 40.42 404 PHE A CA 1
ATOM 3136 C C . PHE A 1 404 ? 98.354 98.480 113.232 1.00 40.42 404 PHE A C 1
ATOM 3137 O O . PHE A 1 404 ? 97.852 99.561 112.916 1.00 40.42 404 PHE A O 1
ATOM 3145 N N . VAL A 1 405 ? 97.814 97.704 114.171 1.00 44.44 405 VAL A N 1
ATOM 3146 C CA . VAL A 1 405 ? 96.536 98.075 114.768 1.00 44.44 405 VAL A CA 1
ATOM 3147 C C . VAL A 1 405 ? 96.700 98.984 115.971 1.00 44.44 405 VAL A C 1
ATOM 3148 O O . VAL A 1 405 ? 95.712 99.573 116.426 1.00 44.44 405 VAL A O 1
ATOM 3152 N N . HIS A 1 406 ? 97.915 99.125 116.502 1.00 44.65 406 HIS A N 1
ATOM 3153 C CA . HIS A 1 406 ? 98.076 99.953 117.691 1.00 44.65 406 HIS A CA 1
ATOM 3154 C C . HIS A 1 406 ? 97.826 101.423 117.382 1.00 44.65 406 HIS A C 1
ATOM 3155 O O . HIS A 1 406 ? 97.271 102.144 118.216 1.00 44.65 406 HIS A O 1
ATOM 3162 N N . TRP A 1 407 ? 98.203 101.885 116.187 1.00 51.09 407 TRP A N 1
ATOM 3163 C CA . TRP A 1 407 ? 97.900 103.262 115.809 1.00 51.09 407 TRP A CA 1
ATOM 3164 C C . TRP A 1 407 ? 96.396 103.507 115.806 1.00 51.09 407 TRP A C 1
ATOM 3165 O O . TRP A 1 407 ? 95.902 104.456 116.429 1.00 51.09 407 TRP A O 1
ATOM 3176 N N . TYR A 1 408 ? 95.651 102.641 115.119 1.00 87.33 408 TYR A N 1
ATOM 3177 C CA . TYR A 1 408 ? 94.206 102.807 115.017 1.00 87.33 408 TYR A CA 1
ATOM 3178 C C . TYR A 1 408 ? 93.543 102.717 116.384 1.00 87.33 408 TYR A C 1
ATOM 3179 O O . TYR A 1 408 ? 92.612 103.471 116.682 1.00 87.33 408 TYR A O 1
ATOM 3188 N N . VAL A 1 409 ? 93.996 101.783 117.221 1.00 61.40 409 VAL A N 1
ATOM 3189 C CA . VAL A 1 409 ? 93.420 101.628 118.552 1.00 61.40 409 VAL A CA 1
ATOM 3190 C C . VAL A 1 409 ? 93.701 102.854 119.410 1.00 61.40 409 VAL A C 1
ATOM 3191 O O . VAL A 1 409 ? 92.807 103.367 120.092 1.00 61.40 409 VAL A O 1
ATOM 3195 N N . GLY A 1 410 ? 94.939 103.350 119.388 1.00 54.33 410 GLY A N 1
ATOM 3196 C CA . GLY A 1 410 ? 95.290 104.492 120.209 1.00 54.33 410 GLY A CA 1
ATOM 3197 C C . GLY A 1 410 ? 94.716 105.800 119.720 1.00 54.33 410 GLY A C 1
ATOM 3198 O O . GLY A 1 410 ? 94.650 106.761 120.493 1.00 54.33 410 GLY A O 1
ATOM 3199 N N . GLU A 1 411 ? 94.295 105.864 118.459 1.00 56.06 411 GLU A N 1
ATOM 3200 C CA . GLU A 1 411 ? 93.671 107.077 117.949 1.00 56.06 411 GLU A CA 1
ATOM 3201 C C . GLU A 1 411 ? 92.195 107.186 118.310 1.00 56.06 411 GLU A C 1
ATOM 3202 O O . GLU A 1 411 ? 91.471 107.948 117.663 1.00 56.06 411 GLU A O 1
ATOM 3208 N N . GLY A 1 412 ? 91.732 106.437 119.306 1.00 69.55 412 GLY A N 1
ATOM 3209 C CA . GLY A 1 412 ? 90.426 106.667 119.882 1.00 69.55 412 GLY A CA 1
ATOM 3210 C C . GLY A 1 412 ? 89.294 105.806 119.374 1.00 69.55 412 GLY A C 1
ATOM 3211 O O . GLY A 1 412 ? 88.135 106.095 119.697 1.00 69.55 412 GLY A O 1
ATOM 3212 N N . MET A 1 413 ? 89.570 104.764 118.596 1.00 68.98 413 MET A N 1
ATOM 3213 C CA . MET A 1 413 ? 88.515 103.888 118.106 1.00 68.98 413 MET A CA 1
ATOM 3214 C C . MET A 1 413 ? 88.782 102.465 118.571 1.00 68.98 413 MET A C 1
ATOM 3215 O O . MET A 1 413 ? 89.931 102.010 118.565 1.00 68.98 413 MET A O 1
ATOM 3220 N N . GLU A 1 414 ? 87.722 101.776 118.986 1.00 75.84 414 GLU A N 1
ATOM 3221 C CA . GLU A 1 414 ? 87.854 100.431 119.526 1.00 75.84 414 GLU A CA 1
ATOM 3222 C C . GLU A 1 414 ? 88.316 99.454 118.451 1.00 75.84 414 GLU A C 1
ATOM 3223 O O . GLU A 1 414 ? 88.101 99.659 117.254 1.00 75.84 414 GLU A O 1
ATOM 3229 N N . GLU A 1 415 ? 88.960 98.374 118.898 1.00 74.11 415 GLU A N 1
ATOM 3230 C CA . GLU A 1 415 ? 89.486 97.387 117.965 1.00 74.11 415 GLU A CA 1
ATOM 3231 C C . GLU A 1 415 ? 88.379 96.562 117.324 1.00 74.11 415 GLU A C 1
ATOM 3232 O O . GLU A 1 415 ? 88.516 96.138 116.172 1.00 74.11 415 GLU A O 1
ATOM 3238 N N . GLY A 1 416 ? 87.279 96.330 118.042 1.00 73.71 416 GLY A N 1
ATOM 3239 C CA . GLY A 1 416 ? 86.220 95.476 117.533 1.00 73.71 416 GLY A CA 1
ATOM 3240 C C . GLY A 1 416 ? 85.619 95.946 116.226 1.00 73.71 416 GLY A C 1
ATOM 3241 O O . GLY A 1 416 ? 85.059 95.133 115.479 1.00 73.71 416 GLY A O 1
ATOM 3242 N N . GLU A 1 417 ? 85.719 97.241 115.927 1.00 76.66 417 GLU A N 1
ATOM 3243 C CA . GLU A 1 417 ? 85.202 97.741 114.661 1.00 76.66 417 GLU A CA 1
ATOM 3244 C C . GLU A 1 417 ? 85.969 97.194 113.465 1.00 76.66 417 GLU A C 1
ATOM 3245 O O . GLU A 1 417 ? 85.405 97.123 112.370 1.00 76.66 417 GLU A O 1
ATOM 3251 N N . PHE A 1 418 ? 87.222 96.776 113.649 1.00 70.70 418 PHE A N 1
ATOM 3252 C CA . PHE A 1 418 ? 87.922 96.078 112.575 1.00 70.70 418 PHE A CA 1
ATOM 3253 C C . PHE A 1 418 ? 87.217 94.773 112.232 1.00 70.70 418 PHE A C 1
ATOM 3254 O O . PHE A 1 418 ? 86.989 94.459 111.057 1.00 70.70 418 PHE A O 1
ATOM 3262 N N . SER A 1 419 ? 86.864 93.996 113.259 1.00 75.57 419 SER A N 1
ATOM 3263 C CA . SER A 1 419 ? 86.140 92.752 113.035 1.00 75.57 419 SER A CA 1
ATOM 3264 C C . SER A 1 419 ? 84.766 93.023 112.445 1.00 75.57 419 SER A C 1
ATOM 3265 O O . SER A 1 419 ? 84.290 92.267 111.592 1.00 75.57 419 SER A O 1
ATOM 3268 N N . GLU A 1 420 ? 84.111 94.097 112.891 1.00 77.86 420 GLU A N 1
ATOM 3269 C CA . GLU A 1 420 ? 82.825 94.463 112.301 1.00 77.86 420 GLU A CA 1
ATOM 3270 C C . GLU A 1 420 ? 82.966 94.769 110.813 1.00 77.86 420 GLU A C 1
ATOM 3271 O O . GLU A 1 420 ? 82.144 94.329 110.001 1.00 77.86 420 GLU A O 1
ATOM 3277 N N . ALA A 1 421 ? 84.003 95.520 110.438 1.00 68.96 421 ALA A N 1
ATOM 3278 C CA . ALA A 1 421 ? 84.219 95.839 109.031 1.00 68.96 421 ALA A CA 1
ATOM 3279 C C . ALA A 1 421 ? 84.512 94.585 108.221 1.00 68.96 421 ALA A C 1
ATOM 3280 O O . ALA A 1 421 ? 84.016 94.430 107.098 1.00 68.96 421 ALA A O 1
ATOM 3282 N N . ARG A 1 422 ? 85.324 93.682 108.771 1.00 73.77 422 ARG A N 1
ATOM 3283 C CA . ARG A 1 422 ? 85.629 92.446 108.058 1.00 73.77 422 ARG A CA 1
ATOM 3284 C C . ARG A 1 422 ? 84.380 91.593 107.882 1.00 73.77 422 ARG A C 1
ATOM 3285 O O . ARG A 1 422 ? 84.174 90.992 106.821 1.00 73.77 422 ARG A O 1
ATOM 3293 N N . GLU A 1 423 ? 83.531 91.528 108.910 1.00 83.28 423 GLU A N 1
ATOM 3294 C CA . GLU A 1 423 ? 82.273 90.797 108.790 1.00 83.28 423 GLU A CA 1
ATOM 3295 C C . GLU A 1 423 ? 81.368 91.429 107.742 1.00 83.28 423 GLU A C 1
ATOM 3296 O O . GLU A 1 423 ? 80.704 90.722 106.975 1.00 83.28 423 GLU A O 1
ATOM 3302 N N . ASP A 1 424 ? 81.323 92.761 107.699 1.00 78.67 424 ASP A N 1
ATOM 3303 C CA . ASP A 1 424 ? 80.515 93.432 106.687 1.00 78.67 424 ASP A CA 1
ATOM 3304 C C . ASP A 1 424 ? 81.021 93.121 105.285 1.00 78.67 424 ASP A C 1
ATOM 3305 O O . ASP A 1 424 ? 80.225 92.892 104.369 1.00 78.67 424 ASP A O 1
ATOM 3310 N N . MET A 1 425 ? 82.340 93.115 105.094 1.00 83.90 425 MET A N 1
ATOM 3311 C CA . MET A 1 425 ? 82.878 92.791 103.776 1.00 83.90 425 MET A CA 1
ATOM 3312 C C . MET A 1 425 ? 82.631 91.330 103.420 1.00 83.90 425 MET A C 1
ATOM 3313 O O . MET A 1 425 ? 82.414 90.999 102.248 1.00 83.90 425 MET A O 1
ATOM 3318 N N . ALA A 1 426 ? 82.670 90.440 104.412 1.00 88.13 426 ALA A N 1
ATOM 3319 C CA . ALA A 1 426 ? 82.314 89.049 104.158 1.00 88.13 426 ALA A CA 1
ATOM 3320 C C . ALA A 1 426 ? 80.863 88.935 103.715 1.00 88.13 426 ALA A C 1
ATOM 3321 O O . ALA A 1 426 ? 80.544 88.182 102.788 1.00 88.13 426 ALA A O 1
ATOM 3323 N N . ALA A 1 427 ? 79.971 89.689 104.359 1.00 95.57 427 ALA A N 1
ATOM 3324 C CA . ALA A 1 427 ? 78.578 89.703 103.927 1.00 95.57 427 ALA A CA 1
ATOM 3325 C C . ALA A 1 427 ? 78.451 90.258 102.514 1.00 95.57 427 ALA A C 1
ATOM 3326 O O . ALA A 1 427 ? 77.659 89.756 101.709 1.00 95.57 427 ALA A O 1
ATOM 3328 N N . LEU A 1 428 ? 79.225 91.297 102.197 1.00 97.06 428 LEU A N 1
ATOM 3329 C CA . LEU A 1 428 ? 79.188 91.879 100.859 1.00 97.06 428 LEU A CA 1
ATOM 3330 C C . LEU A 1 428 ? 79.598 90.861 99.802 1.00 97.06 428 LEU A C 1
ATOM 3331 O O . LEU A 1 428 ? 78.926 90.711 98.775 1.00 97.06 428 LEU A O 1
ATOM 3336 N N . GLU A 1 429 ? 80.704 90.150 100.035 1.00 102.75 429 GLU A N 1
ATOM 3337 C CA . GLU A 1 429 ? 81.131 89.152 99.060 1.00 102.75 429 GLU A CA 1
ATOM 3338 C C . GLU A 1 429 ? 80.144 87.995 99.001 1.00 102.75 429 GLU A C 1
ATOM 3339 O O . GLU A 1 429 ? 79.968 87.382 97.941 1.00 102.75 429 GLU A O 1
ATOM 3345 N N . LYS A 1 430 ? 79.496 87.681 100.127 1.00 104.94 430 LYS A N 1
ATOM 3346 C CA . LYS A 1 430 ? 78.432 86.683 100.120 1.00 104.94 430 LYS A CA 1
ATOM 3347 C C . LYS A 1 430 ? 77.302 87.102 99.189 1.00 104.94 430 LYS A C 1
ATOM 3348 O O . LYS A 1 430 ? 76.823 86.302 98.381 1.00 104.94 430 LYS A O 1
ATOM 3354 N N . ASP A 1 431 ? 76.865 88.359 99.285 1.00 104.43 431 ASP A N 1
ATOM 3355 C CA . ASP A 1 431 ? 75.825 88.835 98.376 1.00 104.43 431 ASP A CA 1
ATOM 3356 C C . ASP A 1 431 ? 76.308 88.801 96.933 1.00 104.43 431 ASP A C 1
ATOM 3357 O O . ASP A 1 431 ? 75.545 88.455 96.022 1.00 104.43 431 ASP A O 1
ATOM 3362 N N . TYR A 1 432 ? 77.572 89.160 96.708 1.00 100.39 432 TYR A N 1
ATOM 3363 C CA . TYR A 1 432 ? 78.122 89.121 95.357 1.00 100.39 432 TYR A CA 1
ATOM 3364 C C . TYR A 1 432 ? 78.024 87.722 94.768 1.00 100.39 432 TYR A C 1
ATOM 3365 O O . TYR A 1 432 ? 77.478 87.531 93.675 1.00 100.39 432 TYR A O 1
ATOM 3374 N N . GLU A 1 433 ? 78.532 86.721 95.491 1.00 115.01 433 GLU A N 1
ATOM 3375 C CA . GLU A 1 433 ? 78.520 85.368 94.951 1.00 115.01 433 GLU A CA 1
ATOM 3376 C C . GLU A 1 433 ? 77.116 84.783 94.925 1.00 115.01 433 GLU A C 1
ATOM 3377 O O . GLU A 1 433 ? 76.846 83.893 94.114 1.00 115.01 433 GLU A O 1
ATOM 3383 N N . GLU A 1 434 ? 76.217 85.271 95.781 1.00 122.89 434 GLU A N 1
ATOM 3384 C CA . GLU A 1 434 ? 74.828 84.832 95.731 1.00 122.89 434 GLU A CA 1
ATOM 3385 C C . GLU A 1 434 ? 74.152 85.314 94.457 1.00 122.89 434 GLU A C 1
ATOM 3386 O O . GLU A 1 434 ? 73.445 84.550 93.788 1.00 122.89 434 GLU A O 1
ATOM 3392 N N . VAL A 1 435 ? 74.356 86.585 94.104 1.00 120.01 435 VAL A N 1
ATOM 3393 C CA . VAL A 1 435 ? 73.836 87.084 92.835 1.00 120.01 435 VAL A CA 1
ATOM 3394 C C . VAL A 1 435 ? 74.491 86.350 91.674 1.00 120.01 435 VAL A C 1
ATOM 3395 O O . VAL A 1 435 ? 73.834 86.014 90.682 1.00 120.01 435 VAL A O 1
ATOM 3399 N N . GLY A 1 436 ? 75.794 86.083 91.782 1.00 125.89 436 GLY A N 1
ATOM 3400 C CA . GLY A 1 436 ? 76.486 85.371 90.722 1.00 125.89 436 GLY A CA 1
ATOM 3401 C C . GLY A 1 436 ? 75.983 83.955 90.518 1.00 125.89 436 GLY A C 1
ATOM 3402 O O . GLY A 1 436 ? 75.945 83.463 89.387 1.00 125.89 436 GLY A O 1
ATOM 3403 N N . VAL A 1 437 ? 75.593 83.284 91.597 1.00 133.75 437 VAL A N 1
ATOM 3404 C CA . VAL A 1 437 ? 75.146 81.897 91.519 1.00 133.75 437 VAL A CA 1
ATOM 3405 C C . VAL A 1 437 ? 73.654 81.810 91.232 1.00 133.75 437 VAL A C 1
ATOM 3406 O O . VAL A 1 437 ? 73.226 81.108 90.312 1.00 133.75 437 VAL A O 1
ATOM 3410 N N . ASP A 1 438 ? 72.839 82.522 92.008 1.00 141.13 438 ASP A N 1
ATOM 3411 C CA . ASP A 1 438 ? 71.387 82.505 91.837 1.00 141.13 438 ASP A CA 1
ATOM 3412 C C . ASP A 1 438 ? 71.037 83.359 90.626 1.00 141.13 438 ASP A C 1
ATOM 3413 O O . ASP A 1 438 ? 70.795 84.562 90.730 1.00 141.13 438 ASP A O 1
ATOM 3418 N N . SER A 1 439 ? 71.008 82.724 89.459 1.00 143.67 439 SER A N 1
ATOM 3419 C CA . SER A 1 439 ? 70.710 83.423 88.216 1.00 143.67 439 SER A CA 1
ATOM 3420 C C . SER A 1 439 ? 70.176 82.462 87.160 1.00 143.67 439 SER A C 1
ATOM 3421 O O . SER A 1 439 ? 70.902 82.058 86.252 1.00 143.67 439 SER A O 1
ATOM 3424 N N . MET B 2 1 ? 106.153 124.095 108.544 1.00 74.23 1 MET B N 1
ATOM 3425 C CA . MET B 2 1 ? 104.877 123.586 108.063 1.00 74.23 1 MET B CA 1
ATOM 3426 C C . MET B 2 1 ? 104.704 122.132 108.513 1.00 74.23 1 MET B C 1
ATOM 3427 O O . MET B 2 1 ? 103.589 121.678 108.750 1.00 74.23 1 MET B O 1
ATOM 3432 N N . ARG B 2 2 ? 105.820 121.420 108.646 1.00 70.94 2 ARG B N 1
ATOM 3433 C CA . ARG B 2 2 ? 105.935 120.242 109.506 1.00 70.94 2 ARG B CA 1
ATOM 3434 C C . ARG B 2 2 ? 107.275 120.262 110.221 1.00 70.94 2 ARG B C 1
ATOM 3435 O O . ARG B 2 2 ? 107.985 119.253 110.271 1.00 70.94 2 ARG B O 1
ATOM 3443 N N . GLU B 2 3 ? 107.647 121.415 110.767 1.00 69.02 3 GLU B N 1
ATOM 3444 C CA . GLU B 2 3 ? 108.996 121.604 111.281 1.00 69.02 3 GLU B CA 1
ATOM 3445 C C . GLU B 2 3 ? 109.306 120.639 112.418 1.00 69.02 3 GLU B C 1
ATOM 3446 O O . GLU B 2 3 ? 108.462 120.348 113.267 1.00 69.02 3 GLU B O 1
ATOM 3452 N N . ILE B 2 4 ? 110.542 120.145 112.424 1.00 59.60 4 ILE B N 1
ATOM 3453 C CA . ILE B 2 4 ? 111.018 119.208 113.433 1.00 59.60 4 ILE B CA 1
ATOM 3454 C C . ILE B 2 4 ? 112.061 119.905 114.288 1.00 59.60 4 ILE B C 1
ATOM 3455 O O . ILE B 2 4 ? 113.032 120.460 113.761 1.00 59.60 4 ILE B O 1
ATOM 3460 N N . VAL B 2 5 ? 111.872 119.860 115.599 1.00 59.55 5 VAL B N 1
ATOM 3461 C CA . VAL B 2 5 ? 112.869 120.346 116.542 1.00 59.55 5 VAL B CA 1
ATOM 3462 C C . VAL B 2 5 ? 113.906 119.247 116.717 1.00 59.55 5 VAL B C 1
ATOM 3463 O O . VAL B 2 5 ? 113.569 118.116 117.085 1.00 59.55 5 VAL B O 1
ATOM 3467 N N . HIS B 2 6 ? 115.162 119.568 116.440 1.00 69.95 6 HIS B N 1
ATOM 3468 C CA . HIS B 2 6 ? 116.250 118.607 116.530 1.00 69.95 6 HIS B CA 1
ATOM 3469 C C . HIS B 2 6 ? 117.029 118.879 117.809 1.00 69.95 6 HIS B C 1
ATOM 3470 O O . HIS B 2 6 ? 117.482 120.005 118.034 1.00 69.95 6 HIS B O 1
ATOM 3477 N N . ILE B 2 7 ? 117.173 117.856 118.644 1.00 68.73 7 ILE B N 1
ATOM 3478 C CA . ILE B 2 7 ? 117.850 117.972 119.930 1.00 68.73 7 ILE B CA 1
ATOM 3479 C C . ILE B 2 7 ? 119.020 117.002 119.946 1.00 68.73 7 ILE B C 1
ATOM 3480 O O . ILE B 2 7 ? 118.860 115.824 119.609 1.00 68.73 7 ILE B O 1
ATOM 3485 N N . GLN B 2 8 ? 120.193 117.496 120.329 1.00 80.57 8 GLN B N 1
ATOM 3486 C CA . GLN B 2 8 ? 121.388 116.673 120.447 1.00 80.57 8 GLN B CA 1
ATOM 3487 C C . GLN B 2 8 ? 121.886 116.725 121.882 1.00 80.57 8 GLN B C 1
ATOM 3488 O O . GLN B 2 8 ? 122.022 117.810 122.455 1.00 80.57 8 GLN B O 1
ATOM 3494 N N . ALA B 2 9 ? 122.167 115.558 122.455 1.00 86.23 9 ALA B N 1
ATOM 3495 C CA . ALA B 2 9 ? 122.592 115.449 123.842 1.00 86.23 9 ALA B CA 1
ATOM 3496 C C . ALA B 2 9 ? 123.898 114.673 123.926 1.00 86.23 9 ALA B C 1
ATOM 3497 O O . ALA B 2 9 ? 124.205 113.847 123.064 1.00 86.23 9 ALA B O 1
ATOM 3499 N N . GLY B 2 10 ? 124.665 114.952 124.973 1.00 98.25 10 GLY B N 1
ATOM 3500 C CA . GLY B 2 10 ? 125.940 114.302 125.182 1.00 98.25 10 GLY B CA 1
ATOM 3501 C C . GLY B 2 10 ? 127.037 114.895 124.315 1.00 98.25 10 GLY B C 1
ATOM 3502 O O . GLY B 2 10 ? 126.792 115.609 123.348 1.00 98.25 10 GLY B O 1
ATOM 3503 N N . GLN B 2 11 ? 128.282 114.588 124.682 1.00 103.69 11 GLN B N 1
ATOM 3504 C CA . GLN B 2 11 ? 129.417 115.107 123.924 1.00 103.69 11 GLN B CA 1
ATOM 3505 C C . GLN B 2 11 ? 129.467 114.508 122.521 1.00 103.69 11 GLN B C 1
ATOM 3506 O O . GLN B 2 11 ? 129.538 115.238 121.521 1.00 103.69 11 GLN B O 1
ATOM 3512 N N . CYS B 2 12 ? 129.412 113.177 122.431 1.00 99.80 12 CYS B N 1
ATOM 3513 C CA . CYS B 2 12 ? 129.396 112.523 121.129 1.00 99.80 12 CYS B CA 1
ATOM 3514 C C . CYS B 2 12 ? 128.153 112.905 120.344 1.00 99.80 12 CYS B C 1
ATOM 3515 O O . CYS B 2 12 ? 128.223 113.137 119.134 1.00 99.80 12 CYS B O 1
ATOM 3518 N N . GLY B 2 13 ? 127.004 112.969 121.016 1.00 93.27 13 GLY B N 1
ATOM 3519 C CA . GLY B 2 13 ? 125.785 113.366 120.336 1.00 93.27 13 GLY B CA 1
ATOM 3520 C C . GLY B 2 13 ? 125.862 114.767 119.765 1.00 93.27 13 GLY B C 1
ATOM 3521 O O . GLY B 2 13 ? 125.408 115.016 118.649 1.00 93.27 13 GLY B O 1
ATOM 3522 N N . ASN B 2 14 ? 126.436 115.704 120.523 1.00 100.20 14 ASN B N 1
ATOM 3523 C CA . ASN B 2 14 ? 126.538 117.079 120.048 1.00 100.20 14 ASN B CA 1
ATOM 3524 C C . ASN B 2 14 ? 127.519 117.187 118.888 1.00 100.20 14 ASN B C 1
ATOM 3525 O O . ASN B 2 14 ? 127.257 117.900 117.911 1.00 100.20 14 ASN B O 1
ATOM 3530 N N . GLN B 2 15 ? 128.648 116.476 118.970 1.00 98.79 15 GLN B N 1
ATOM 3531 C CA . GLN B 2 15 ? 129.580 116.432 117.846 1.00 98.79 15 GLN B CA 1
ATOM 3532 C C . GLN B 2 15 ? 128.898 115.872 116.604 1.00 98.79 15 GLN B C 1
ATOM 3533 O O . GLN B 2 15 ? 129.007 116.428 115.500 1.00 98.79 15 GLN B O 1
ATOM 3539 N N . ILE B 2 16 ? 128.183 114.764 116.780 1.00 95.16 16 ILE B N 1
ATOM 3540 C CA . ILE B 2 16 ? 127.487 114.107 115.684 1.00 95.16 16 ILE B CA 1
ATOM 3541 C C . ILE B 2 16 ? 126.464 115.048 115.067 1.00 95.16 16 ILE B C 1
ATOM 3542 O O . ILE B 2 16 ? 126.373 115.176 113.839 1.00 95.16 16 ILE B O 1
ATOM 3547 N N . GLY B 2 17 ? 125.694 115.736 115.911 1.00 96.30 17 GLY B N 1
ATOM 3548 C CA . GLY B 2 17 ? 124.667 116.629 115.412 1.00 96.30 17 GLY B CA 1
ATOM 3549 C C . GLY B 2 17 ? 125.243 117.817 114.675 1.00 96.30 17 GLY B C 1
ATOM 3550 O O . GLY B 2 17 ? 124.705 118.243 113.653 1.00 96.30 17 GLY B O 1
ATOM 3551 N N . ALA B 2 18 ? 126.339 118.378 115.190 1.00 97.63 18 ALA B N 1
ATOM 3552 C CA . ALA B 2 18 ? 126.974 119.500 114.512 1.00 97.63 18 ALA B CA 1
ATOM 3553 C C . ALA B 2 18 ? 127.498 119.089 113.141 1.00 97.63 18 ALA B C 1
ATOM 3554 O O . ALA B 2 18 ? 127.312 119.813 112.156 1.00 97.63 18 ALA B O 1
ATOM 3556 N N . LYS B 2 19 ? 128.138 117.921 113.051 1.00 93.47 19 LYS B N 1
ATOM 3557 C CA . LYS B 2 19 ? 128.627 117.466 111.752 1.00 93.47 19 LYS B CA 1
ATOM 3558 C C . LYS B 2 19 ? 127.454 117.218 110.803 1.00 93.47 19 LYS B C 1
ATOM 3559 O O . LYS B 2 19 ? 127.509 117.591 109.623 1.00 93.47 19 LYS B O 1
ATOM 3565 N N . PHE B 2 20 ? 126.371 116.620 111.311 1.00 81.92 20 PHE B N 1
ATOM 3566 C CA . PHE B 2 20 ? 125.200 116.362 110.479 1.00 81.92 20 PHE B CA 1
ATOM 3567 C C . PHE B 2 20 ? 124.580 117.659 109.973 1.00 81.92 20 PHE B C 1
ATOM 3568 O O . PHE B 2 20 ? 124.166 117.755 108.806 1.00 81.92 20 PHE B O 1
ATOM 3576 N N . TRP B 2 21 ? 124.503 118.671 110.840 1.00 81.18 21 TRP B N 1
ATOM 3577 C CA . TRP B 2 21 ? 123.977 119.962 110.419 1.00 81.18 21 TRP B CA 1
ATOM 3578 C C . TRP B 2 21 ? 124.862 120.581 109.355 1.00 81.18 21 TRP B C 1
ATOM 3579 O O . TRP B 2 21 ? 124.366 121.139 108.371 1.00 81.18 21 TRP B O 1
ATOM 3590 N N . GLU B 2 22 ? 126.180 120.479 109.528 1.00 90.89 22 GLU B N 1
ATOM 3591 C CA . GLU B 2 22 ? 127.094 121.026 108.535 1.00 90.89 22 GLU B CA 1
ATOM 3592 C C . GLU B 2 22 ? 126.909 120.358 107.180 1.00 90.89 22 GLU B C 1
ATOM 3593 O O . GLU B 2 22 ? 126.866 121.038 106.148 1.00 90.89 22 GLU B O 1
ATOM 3599 N N . VAL B 2 23 ? 126.790 119.029 107.159 1.00 83.42 23 VAL B N 1
ATOM 3600 C CA . VAL B 2 23 ? 126.696 118.335 105.874 1.00 83.42 23 VAL B CA 1
ATOM 3601 C C . VAL B 2 23 ? 125.370 118.649 105.193 1.00 83.42 23 VAL B C 1
ATOM 3602 O O . VAL B 2 23 ? 125.320 118.872 103.978 1.00 83.42 23 VAL B O 1
ATOM 3606 N N . ILE B 2 24 ? 124.272 118.677 105.954 1.00 79.14 24 ILE B N 1
ATOM 3607 C CA . ILE B 2 24 ? 123.007 118.974 105.286 1.00 79.14 24 ILE B CA 1
ATOM 3608 C C . ILE B 2 24 ? 122.928 120.445 104.889 1.00 79.14 24 ILE B C 1
ATOM 3609 O O . ILE B 2 24 ? 122.249 120.792 103.916 1.00 79.14 24 ILE B O 1
ATOM 3614 N N . SER B 2 25 ? 123.600 121.336 105.625 1.00 86.23 25 SER B N 1
ATOM 3615 C CA . SER B 2 25 ? 123.676 122.730 105.205 1.00 86.23 25 SER B CA 1
ATOM 3616 C C . SER B 2 25 ? 124.463 122.865 103.911 1.00 86.23 25 SER B C 1
ATOM 3617 O O . SER B 2 25 ? 124.098 123.653 103.032 1.00 86.23 25 SER B O 1
ATOM 3620 N N . ASP B 2 26 ? 125.556 122.109 103.786 1.00 87.80 26 ASP B N 1
ATOM 3621 C CA . ASP B 2 26 ? 126.303 122.088 102.534 1.00 87.80 26 ASP B CA 1
ATOM 3622 C C . ASP B 2 26 ? 125.433 121.553 101.407 1.00 87.80 26 ASP B C 1
ATOM 3623 O O . ASP B 2 26 ? 125.466 122.070 100.285 1.00 87.80 26 ASP B O 1
ATOM 3628 N N . GLU B 2 27 ? 124.639 120.519 101.693 1.00 86.82 27 GLU B N 1
ATOM 3629 C CA . GLU B 2 27 ? 123.740 119.972 100.685 1.00 86.82 27 GLU B CA 1
ATOM 3630 C C . GLU B 2 27 ? 122.679 120.979 100.270 1.00 86.82 27 GLU B C 1
ATOM 3631 O O . GLU B 2 27 ? 122.222 120.961 99.123 1.00 86.82 27 GLU B O 1
ATOM 3637 N N . HIS B 2 28 ? 122.275 121.858 101.182 1.00 87.11 28 HIS B N 1
ATOM 3638 C CA . HIS B 2 28 ? 121.255 122.858 100.909 1.00 87.11 28 HIS B CA 1
ATOM 3639 C C . HIS B 2 28 ? 121.839 124.201 100.495 1.00 87.11 28 HIS B C 1
ATOM 3640 O O . HIS B 2 28 ? 121.087 125.166 100.338 1.00 87.11 28 HIS B O 1
ATOM 3647 N N . GLY B 2 29 ? 123.153 124.286 100.314 1.00 97.46 29 GLY B N 1
ATOM 3648 C CA . GLY B 2 29 ? 123.780 125.526 99.891 1.00 97.46 29 GLY B CA 1
ATOM 3649 C C . GLY B 2 29 ? 123.717 126.648 100.904 1.00 97.46 29 GLY B C 1
ATOM 3650 O O . GLY B 2 29 ? 123.423 127.792 100.537 1.00 97.46 29 GLY B O 1
ATOM 3651 N N . ILE B 2 30 ? 123.990 126.352 102.172 1.00 101.67 30 ILE B N 1
ATOM 3652 C CA . ILE B 2 30 ? 123.957 127.337 103.246 1.00 101.67 30 ILE B CA 1
ATOM 3653 C C . ILE B 2 30 ? 125.385 127.606 103.699 1.00 101.67 30 ILE B C 1
ATOM 3654 O O . ILE B 2 30 ? 126.144 126.668 103.969 1.00 101.67 30 ILE B O 1
ATOM 3659 N N . ASP B 2 31 ? 125.748 128.880 103.781 1.00 114.34 31 ASP B N 1
ATOM 3660 C CA . ASP B 2 31 ? 127.055 129.277 104.281 1.00 114.34 31 ASP B CA 1
ATOM 3661 C C . ASP B 2 31 ? 127.075 129.196 105.803 1.00 114.34 31 ASP B C 1
ATOM 3662 O O . ASP B 2 31 ? 126.032 129.051 106.444 1.00 114.34 31 ASP B O 1
ATOM 3667 N N . PRO B 2 32 ? 128.259 129.260 106.418 1.00 121.33 32 PRO B N 1
ATOM 3668 C CA . PRO B 2 32 ? 128.309 129.271 107.889 1.00 121.33 32 PRO B CA 1
ATOM 3669 C C . PRO B 2 32 ? 127.528 130.410 108.520 1.00 121.33 32 PRO B C 1
ATOM 3670 O O . PRO B 2 32 ? 127.033 130.257 109.644 1.00 121.33 32 PRO B O 1
ATOM 3674 N N . THR B 2 33 ? 127.398 131.549 107.838 1.00 110.98 33 THR B N 1
ATOM 3675 C CA . THR B 2 33 ? 126.643 132.667 108.390 1.00 110.98 33 THR B CA 1
ATOM 3676 C C . THR B 2 33 ? 125.137 132.484 108.263 1.00 110.98 33 THR B C 1
ATOM 3677 O O . THR B 2 33 ? 124.385 133.311 108.789 1.00 110.98 33 THR B O 1
ATOM 3681 N N . GLY B 2 34 ? 124.683 131.434 107.583 1.00 106.61 34 GLY B N 1
ATOM 3682 C CA . GLY B 2 34 ? 123.272 131.162 107.424 1.00 106.61 34 GLY B CA 1
ATOM 3683 C C . GLY B 2 34 ? 122.689 131.580 106.092 1.00 106.61 34 GLY B C 1
ATOM 3684 O O . GLY B 2 34 ? 121.590 131.128 105.748 1.00 106.61 34 GLY B O 1
ATOM 3685 N N . SER B 2 35 ? 123.385 132.424 105.338 1.00 105.78 35 SER B N 1
ATOM 3686 C CA . SER B 2 35 ? 122.878 132.869 104.050 1.00 105.78 35 SER B CA 1
ATOM 3687 C C . SER B 2 35 ? 122.941 131.738 103.031 1.00 105.78 35 SER B C 1
ATOM 3688 O O . SER B 2 35 ? 123.754 130.817 103.137 1.00 105.78 35 SER B O 1
ATOM 3691 N N . TYR B 2 36 ? 122.064 131.811 102.036 1.00 103.98 36 TYR B N 1
ATOM 3692 C CA . TYR B 2 36 ? 121.947 130.764 101.031 1.00 103.98 36 TYR B CA 1
ATOM 3693 C C . TYR B 2 36 ? 122.790 131.119 99.812 1.00 103.98 36 TYR B C 1
ATOM 3694 O O . TYR B 2 36 ? 122.491 132.085 99.104 1.00 103.98 36 TYR B O 1
ATOM 3703 N N . HIS B 2 37 ? 123.838 130.332 99.567 1.00 109.81 37 HIS B N 1
ATOM 3704 C CA . HIS B 2 37 ? 124.682 130.506 98.390 1.00 109.81 37 HIS B CA 1
ATOM 3705 C C . HIS B 2 37 ? 124.655 129.265 97.510 1.00 109.81 37 HIS B C 1
ATOM 3706 O O . HIS B 2 37 ? 125.704 128.800 97.054 1.00 109.81 37 HIS B O 1
ATOM 3713 N N . GLY B 2 38 ? 123.472 128.721 97.272 1.00 113.08 38 GLY B N 1
ATOM 3714 C CA . GLY B 2 38 ? 123.299 127.575 96.401 1.00 113.08 38 GLY B CA 1
ATOM 3715 C C . GLY B 2 38 ? 122.950 127.975 94.985 1.00 113.08 38 GLY B C 1
ATOM 3716 O O . GLY B 2 38 ? 123.292 129.066 94.519 1.00 113.08 38 GLY B O 1
ATOM 3717 N N . ASP B 2 39 ? 122.255 127.078 94.287 1.00 115.83 39 ASP B N 1
ATOM 3718 C CA . ASP B 2 39 ? 121.937 127.311 92.884 1.00 115.83 39 ASP B CA 1
ATOM 3719 C C . ASP B 2 39 ? 120.456 127.114 92.585 1.00 115.83 39 ASP B C 1
ATOM 3720 O O . ASP B 2 39 ? 119.911 127.765 91.689 1.00 115.83 39 ASP B O 1
ATOM 3725 N N . SER B 2 40 ? 119.795 126.226 93.325 1.00 115.02 40 SER B N 1
ATOM 3726 C CA . SER B 2 40 ? 118.421 125.847 93.031 1.00 115.02 40 SER B CA 1
ATOM 3727 C C . SER B 2 40 ? 117.547 126.025 94.263 1.00 115.02 40 SER B C 1
ATOM 3728 O O . SER B 2 40 ? 118.028 126.049 95.399 1.00 115.02 40 SER B O 1
ATOM 3731 N N . ASP B 2 41 ? 116.245 126.163 94.017 1.00 110.04 41 ASP B N 1
ATOM 3732 C CA . ASP B 2 41 ? 115.247 126.281 95.070 1.00 110.04 41 ASP B CA 1
ATOM 3733 C C . ASP B 2 41 ? 114.628 124.943 95.452 1.00 110.04 41 ASP B C 1
ATOM 3734 O O . ASP B 2 41 ? 113.766 124.904 96.336 1.00 110.04 41 ASP B O 1
ATOM 3739 N N . LEU B 2 42 ? 115.037 123.850 94.804 1.00 101.86 42 LEU B N 1
ATOM 3740 C CA . LEU B 2 42 ? 114.547 122.535 95.203 1.00 101.86 42 LEU B CA 1
ATOM 3741 C C . LEU B 2 42 ? 114.968 122.216 96.629 1.00 101.86 42 LEU B C 1
ATOM 3742 O O . LEU B 2 42 ? 114.195 121.639 97.401 1.00 101.86 42 LEU B O 1
ATOM 3747 N N . GLN B 2 43 ? 116.194 122.587 96.994 1.00 95.68 43 GLN B N 1
ATOM 3748 C CA . GLN B 2 43 ? 116.620 122.461 98.381 1.00 95.68 43 GLN B CA 1
ATOM 3749 C C . GLN B 2 43 ? 115.879 123.439 99.285 1.00 95.68 43 GLN B C 1
ATOM 3750 O O . GLN B 2 43 ? 115.765 123.200 100.492 1.00 95.68 43 GLN B O 1
ATOM 3756 N N . LEU B 2 44 ? 115.372 124.536 98.725 1.00 94.87 44 LEU B N 1
ATOM 3757 C CA . LEU B 2 44 ? 114.604 125.518 99.478 1.00 94.87 44 LEU B CA 1
ATOM 3758 C C . LEU B 2 44 ? 113.140 125.138 99.628 1.00 94.87 44 LEU B C 1
ATOM 3759 O O . LEU B 2 44 ? 112.419 125.803 100.380 1.00 94.87 44 LEU B O 1
ATOM 3764 N N . GLU B 2 45 ? 112.681 124.109 98.914 1.00 88.99 45 GLU B N 1
ATOM 3765 C CA . GLU B 2 45 ? 111.278 123.715 98.995 1.00 88.99 45 GLU B CA 1
ATOM 3766 C C . GLU B 2 45 ? 110.898 123.337 100.422 1.00 88.99 45 GLU B C 1
ATOM 3767 O O . GLU B 2 45 ? 109.930 123.864 100.980 1.00 88.99 45 GLU B O 1
ATOM 3773 N N . ARG B 2 46 ? 111.664 122.442 101.041 1.00 76.63 46 ARG B N 1
ATOM 3774 C CA . ARG B 2 46 ? 111.391 122.002 102.403 1.00 76.63 46 ARG B CA 1
ATOM 3775 C C . ARG B 2 46 ? 112.530 122.392 103.336 1.00 76.63 46 ARG B C 1
ATOM 3776 O O . ARG B 2 46 ? 112.869 121.659 104.267 1.00 76.63 46 ARG B O 1
ATOM 3784 N N . ILE B 2 47 ? 113.125 123.558 103.084 1.00 80.17 47 ILE B N 1
ATOM 3785 C CA . ILE B 2 47 ? 114.232 124.035 103.901 1.00 80.17 47 ILE B CA 1
ATOM 3786 C C . ILE B 2 47 ? 113.720 124.540 105.243 1.00 80.17 47 ILE B C 1
ATOM 3787 O O . ILE B 2 47 ? 114.439 124.495 106.247 1.00 80.17 47 ILE B O 1
ATOM 3792 N N . ASN B 2 48 ? 112.474 125.019 105.289 1.00 74.63 48 ASN B N 1
ATOM 3793 C CA . ASN B 2 48 ? 111.922 125.547 106.531 1.00 74.63 48 ASN B CA 1
ATOM 3794 C C . ASN B 2 48 ? 111.639 124.451 107.544 1.00 74.63 48 ASN B C 1
ATOM 3795 O O . ASN B 2 48 ? 111.427 124.750 108.723 1.00 74.63 48 ASN B O 1
ATOM 3800 N N . VAL B 2 49 ? 111.622 123.191 107.108 1.00 66.91 49 VAL B N 1
ATOM 3801 C CA . VAL B 2 49 ? 111.371 122.083 108.023 1.00 66.91 49 VAL B CA 1
ATOM 3802 C C . VAL B 2 49 ? 112.446 122.029 109.099 1.00 66.91 49 VAL B C 1
ATOM 3803 O O . VAL B 2 49 ? 112.169 121.709 110.260 1.00 66.91 49 VAL B O 1
ATOM 3807 N N . TYR B 2 50 ? 113.686 122.351 108.737 1.00 69.99 50 TYR B N 1
ATOM 3808 C CA . TYR B 2 50 ? 114.801 122.299 109.670 1.00 69.99 50 TYR B CA 1
ATOM 3809 C C . TYR B 2 50 ? 115.408 123.663 109.970 1.00 69.99 50 TYR B C 1
ATOM 3810 O O . TYR B 2 50 ? 116.185 123.777 110.924 1.00 69.99 50 TYR B O 1
ATOM 3819 N N . TYR B 2 51 ? 115.080 124.693 109.194 1.00 76.91 51 TYR B N 1
ATOM 3820 C CA . TYR B 2 51 ? 115.720 125.995 109.306 1.00 76.91 51 TYR B CA 1
ATOM 3821 C C . TYR B 2 51 ? 114.677 127.099 109.406 1.00 76.91 51 TYR B C 1
ATOM 3822 O O . TYR B 2 51 ? 113.532 126.937 108.979 1.00 76.91 51 TYR B O 1
ATOM 3831 N N . ASN B 2 52 ? 115.092 128.225 109.981 1.00 78.82 52 ASN B N 1
ATOM 3832 C CA . ASN B 2 52 ? 114.262 129.413 110.102 1.00 78.82 52 ASN B CA 1
ATOM 3833 C C . ASN B 2 52 ? 115.020 130.605 109.542 1.00 78.82 52 ASN B C 1
ATOM 3834 O O . ASN B 2 52 ? 116.228 130.736 109.757 1.00 78.82 52 ASN B O 1
ATOM 3839 N N . GLU B 2 53 ? 114.311 131.474 108.830 1.00 93.75 53 GLU B N 1
ATOM 3840 C CA . GLU B 2 53 ? 114.894 132.671 108.244 1.00 93.75 53 GLU B CA 1
ATOM 3841 C C . GLU B 2 53 ? 114.309 133.907 108.911 1.00 93.75 53 GLU B C 1
ATOM 3842 O O . GLU B 2 53 ? 113.094 133.994 109.117 1.00 93.75 53 GLU B O 1
ATOM 3848 N N . ALA B 2 54 ? 115.175 134.868 109.246 1.00 99.87 54 ALA B N 1
ATOM 3849 C CA . ALA B 2 54 ? 114.760 136.096 109.928 1.00 99.87 54 ALA B CA 1
ATOM 3850 C C . ALA B 2 54 ? 115.317 137.308 109.180 1.00 99.87 54 ALA B C 1
ATOM 3851 O O . ALA B 2 54 ? 116.395 137.813 109.502 1.00 99.87 54 ALA B O 1
ATOM 3853 N N . ALA B 2 55 ? 114.573 137.760 108.168 1.00 106.66 55 ALA B N 1
ATOM 3854 C CA . ALA B 2 55 ? 114.765 139.063 107.535 1.00 106.66 55 ALA B CA 1
ATOM 3855 C C . ALA B 2 55 ? 116.135 139.246 106.888 1.00 106.66 55 ALA B C 1
ATOM 3856 O O . ALA B 2 55 ? 116.444 140.336 106.397 1.00 106.66 55 ALA B O 1
ATOM 3858 N N . GLY B 2 56 ? 116.962 138.207 106.877 1.00 102.56 56 GLY B N 1
ATOM 3859 C CA . GLY B 2 56 ? 118.292 138.351 106.320 1.00 102.56 56 GLY B CA 1
ATOM 3860 C C . GLY B 2 56 ? 118.812 137.119 105.612 1.00 102.56 56 GLY B C 1
ATOM 3861 O O . GLY B 2 56 ? 120.023 136.976 105.423 1.00 102.56 56 GLY B O 1
ATOM 3862 N N . ASN B 2 57 ? 117.909 136.219 105.226 1.00 97.38 57 ASN B N 1
ATOM 3863 C CA . ASN B 2 57 ? 118.238 134.944 104.595 1.00 97.38 57 ASN B CA 1
ATOM 3864 C C . ASN B 2 57 ? 119.122 134.067 105.472 1.00 97.38 57 ASN B C 1
ATOM 3865 O O . ASN B 2 57 ? 119.677 133.075 104.987 1.00 97.38 57 ASN B O 1
ATOM 3870 N N . LYS B 2 58 ? 119.270 134.405 106.749 1.00 97.17 58 LYS B N 1
ATOM 3871 C CA . LYS B 2 58 ? 120.112 133.639 107.663 1.00 97.17 58 LYS B CA 1
ATOM 3872 C C . LYS B 2 58 ? 119.304 132.454 108.170 1.00 97.17 58 LYS B C 1
ATOM 3873 O O . LYS B 2 58 ? 118.494 132.585 109.091 1.00 97.17 58 LYS B O 1
ATOM 3879 N N . TYR B 2 59 ? 119.523 131.290 107.568 1.00 86.65 59 TYR B N 1
ATOM 3880 C CA . TYR B 2 59 ? 118.769 130.088 107.914 1.00 86.65 59 TYR B CA 1
ATOM 3881 C C . TYR B 2 59 ? 119.396 129.468 109.154 1.00 86.65 59 TYR B C 1
ATOM 3882 O O . TYR B 2 59 ? 120.339 128.679 109.079 1.00 86.65 59 TYR B O 1
ATOM 3891 N N . VAL B 2 60 ? 118.868 129.841 110.315 1.00 81.67 60 VAL B N 1
ATOM 3892 C CA . VAL B 2 60 ? 119.328 129.294 111.586 1.00 81.67 60 VAL B CA 1
ATOM 3893 C C . VAL B 2 60 ? 118.711 127.915 111.774 1.00 81.67 60 VAL B C 1
ATOM 3894 O O . VAL B 2 60 ? 117.482 127.773 111.702 1.00 81.67 60 VAL B O 1
ATOM 3898 N N . PRO B 2 61 ? 119.512 126.877 111.998 1.00 81.43 61 PRO B N 1
ATOM 3899 C CA . PRO B 2 61 ? 118.944 125.544 112.210 1.00 81.43 61 PRO B CA 1
ATOM 3900 C C . PRO B 2 61 ? 118.123 125.496 113.487 1.00 81.43 61 PRO B C 1
ATOM 3901 O O . PRO B 2 61 ? 118.405 126.195 114.462 1.00 81.43 61 PRO B O 1
ATOM 3905 N N . ARG B 2 62 ? 117.094 124.653 113.474 1.00 70.91 62 ARG B N 1
ATOM 3906 C CA . ARG B 2 62 ? 116.275 124.422 114.662 1.00 70.91 62 ARG B CA 1
ATOM 3907 C C . ARG B 2 62 ? 116.902 123.330 115.528 1.00 70.91 62 ARG B C 1
ATOM 3908 O O . ARG B 2 62 ? 116.330 122.268 115.765 1.00 70.91 62 ARG B O 1
ATOM 3916 N N . ALA B 2 63 ? 118.109 123.618 116.002 1.00 81.09 63 ALA B N 1
ATOM 3917 C CA . ALA B 2 63 ? 118.897 122.675 116.776 1.00 81.09 63 ALA B CA 1
ATOM 3918 C C . ALA B 2 63 ? 119.097 123.199 118.189 1.00 81.09 63 ALA B C 1
ATOM 3919 O O . ALA B 2 63 ? 119.172 124.409 118.413 1.00 81.09 63 ALA B O 1
ATOM 3921 N N . ILE B 2 64 ? 119.181 122.276 119.143 1.00 87.36 64 ILE B N 1
ATOM 3922 C CA . ILE B 2 64 ? 119.353 122.610 120.552 1.00 87.36 64 ILE B CA 1
ATOM 3923 C C . ILE B 2 64 ? 120.584 121.880 121.067 1.00 87.36 64 ILE B C 1
ATOM 3924 O O . ILE B 2 64 ? 120.632 120.644 121.053 1.00 87.36 64 ILE B O 1
ATOM 3929 N N . LEU B 2 65 ? 121.570 122.641 121.530 1.00 103.96 65 LEU B N 1
ATOM 3930 C CA . LEU B 2 65 ? 122.792 122.082 122.099 1.00 103.96 65 LEU B CA 1
ATOM 3931 C C . LEU B 2 65 ? 122.583 121.945 123.601 1.00 103.96 65 LEU B C 1
ATOM 3932 O O . LEU B 2 65 ? 122.668 122.927 124.342 1.00 103.96 65 LEU B O 1
ATOM 3937 N N . VAL B 2 66 ? 122.313 120.726 124.061 1.00 102.76 66 VAL B N 1
ATOM 3938 C CA . VAL B 2 66 ? 122.081 120.463 125.477 1.00 102.76 66 VAL B CA 1
ATOM 3939 C C . VAL B 2 66 ? 123.101 119.445 125.962 1.00 102.76 66 VAL B C 1
ATOM 3940 O O . VAL B 2 66 ? 123.280 118.390 125.343 1.00 102.76 66 VAL B O 1
ATOM 3944 N N . ASP B 2 67 ? 123.775 119.770 127.063 1.00 120.82 67 ASP B N 1
ATOM 3945 C CA . ASP B 2 67 ? 124.754 118.898 127.695 1.00 120.82 67 ASP B CA 1
ATOM 3946 C C . ASP B 2 67 ? 125.071 119.461 129.070 1.00 120.82 67 ASP B C 1
ATOM 3947 O O . ASP B 2 67 ? 125.224 120.675 129.224 1.00 120.82 67 ASP B O 1
ATOM 3952 N N . LEU B 2 68 ? 125.170 118.577 130.064 1.00 135.87 68 LEU B N 1
ATOM 3953 C CA . LEU B 2 68 ? 125.433 119.029 131.425 1.00 135.87 68 LEU B CA 1
ATOM 3954 C C . LEU B 2 68 ? 126.836 119.601 131.587 1.00 135.87 68 LEU B C 1
ATOM 3955 O O . LEU B 2 68 ? 127.084 120.331 132.553 1.00 135.87 68 LEU B O 1
ATOM 3960 N N . GLU B 2 69 ? 127.754 119.291 130.671 1.00 129.00 69 GLU B N 1
ATOM 3961 C CA . GLU B 2 69 ? 129.082 119.883 130.691 1.00 129.00 69 GLU B CA 1
ATOM 3962 C C . GLU B 2 69 ? 129.121 121.060 129.732 1.00 129.00 69 GLU B C 1
ATOM 3963 O O . GLU B 2 69 ? 128.869 120.876 128.530 1.00 129.00 69 GLU B O 1
ATOM 3969 N N . PRO B 2 70 ? 129.409 122.276 130.205 1.00 133.23 70 PRO B N 1
ATOM 3970 C CA . PRO B 2 70 ? 129.390 123.439 129.302 1.00 133.23 70 PRO B CA 1
ATOM 3971 C C . PRO B 2 70 ? 130.453 123.398 128.217 1.00 133.23 70 PRO B C 1
ATOM 3972 O O . PRO B 2 70 ? 130.310 124.107 127.213 1.00 133.23 70 PRO B O 1
ATOM 3976 N N . GLY B 2 71 ? 131.508 122.597 128.379 1.00 131.71 71 GLY B N 1
ATOM 3977 C CA . GLY B 2 71 ? 132.580 122.577 127.399 1.00 131.71 71 GLY B CA 1
ATOM 3978 C C . GLY B 2 71 ? 132.192 121.979 126.063 1.00 131.71 71 GLY B C 1
ATOM 3979 O O . GLY B 2 71 ? 132.840 122.277 125.053 1.00 131.71 71 GLY B O 1
ATOM 3980 N N . THR B 2 72 ? 131.154 121.142 126.034 1.00 130.26 72 THR B N 1
ATOM 3981 C CA . THR B 2 72 ? 130.735 120.526 124.779 1.00 130.26 72 THR B CA 1
ATOM 3982 C C . THR B 2 72 ? 130.258 121.577 123.783 1.00 130.26 72 THR B C 1
ATOM 3983 O O . THR B 2 72 ? 130.649 121.562 122.610 1.00 130.26 72 THR B O 1
ATOM 3987 N N . MET B 2 73 ? 129.413 122.506 124.236 1.00 135.36 73 MET B N 1
ATOM 3988 C CA . MET B 2 73 ? 128.968 123.580 123.355 1.00 135.36 73 MET B CA 1
ATOM 3989 C C . MET B 2 73 ? 130.097 124.546 123.035 1.00 135.36 73 MET B C 1
ATOM 3990 O O . MET B 2 73 ? 130.105 125.148 121.957 1.00 135.36 73 MET B O 1
ATOM 3995 N N . ASP B 2 74 ? 131.051 124.714 123.953 1.00 143.62 74 ASP B N 1
ATOM 3996 C CA . ASP B 2 74 ? 132.215 125.537 123.653 1.00 143.62 74 ASP B CA 1
ATOM 3997 C C . ASP B 2 74 ? 133.010 124.940 122.499 1.00 143.62 74 ASP B C 1
ATOM 3998 O O . ASP B 2 74 ? 133.478 125.664 121.613 1.00 143.62 74 ASP B O 1
ATOM 4003 N N . SER B 2 75 ? 133.164 123.614 122.490 1.00 141.85 75 SER B N 1
ATOM 4004 C CA . SER B 2 75 ? 133.874 122.959 121.395 1.00 141.85 75 SER B CA 1
ATOM 4005 C C . SER B 2 75 ? 133.061 122.989 120.105 1.00 141.85 75 SER B C 1
ATOM 4006 O O . SER B 2 75 ? 133.614 123.222 119.024 1.00 141.85 75 SER B O 1
ATOM 4009 N N . VAL B 2 76 ? 131.751 122.754 120.197 1.00 141.62 76 VAL B N 1
ATOM 4010 C CA . VAL B 2 76 ? 130.922 122.672 118.996 1.00 141.62 76 VAL B CA 1
ATOM 4011 C C . VAL B 2 76 ? 130.807 124.036 118.326 1.00 141.62 76 VAL B C 1
ATOM 4012 O O . VAL B 2 76 ? 130.970 124.162 117.107 1.00 141.62 76 VAL B O 1
ATOM 4016 N N . ARG B 2 77 ? 130.532 125.081 119.113 1.00 146.48 77 ARG B N 1
ATOM 4017 C CA . ARG B 2 77 ? 130.336 126.416 118.560 1.00 146.48 77 ARG B CA 1
ATOM 4018 C C . ARG B 2 77 ? 131.610 126.986 117.952 1.00 146.48 77 ARG B C 1
ATOM 4019 O O . ARG B 2 77 ? 131.539 127.967 117.204 1.00 146.48 77 ARG B O 1
ATOM 4027 N N . SER B 2 78 ? 132.766 126.399 118.254 1.00 155.63 78 SER B N 1
ATOM 4028 C CA . SER B 2 78 ? 134.020 126.823 117.647 1.00 155.63 78 SER B CA 1
ATOM 4029 C C . SER B 2 78 ? 134.227 126.245 116.254 1.00 155.63 78 SER B C 1
ATOM 4030 O O . SER B 2 78 ? 135.201 126.613 115.588 1.00 155.63 78 SER B O 1
ATOM 4033 N N . GLY B 2 79 ? 133.344 125.356 115.800 1.00 157.91 79 GLY B N 1
ATOM 4034 C CA . GLY B 2 79 ? 133.476 124.762 114.493 1.00 157.91 79 GLY B CA 1
ATOM 4035 C C . GLY B 2 79 ? 132.998 125.684 113.394 1.00 157.91 79 GLY B C 1
ATOM 4036 O O . GLY B 2 79 ? 132.473 126.781 113.631 1.00 157.91 79 GLY B O 1
ATOM 4037 N N . PRO B 2 80 ? 133.192 125.240 112.148 1.00 152.75 80 PRO B N 1
ATOM 4038 C CA . PRO B 2 80 ? 132.756 126.063 111.005 1.00 152.75 80 PRO B CA 1
ATOM 4039 C C . PRO B 2 80 ? 131.268 126.365 111.006 1.00 152.75 80 PRO B C 1
ATOM 4040 O O . PRO B 2 80 ? 130.865 127.468 110.614 1.00 152.75 80 PRO B O 1
ATOM 4044 N N . PHE B 2 81 ? 130.434 125.418 111.438 1.00 134.92 81 PHE B N 1
ATOM 4045 C CA . PHE B 2 81 ? 128.988 125.610 111.472 1.00 134.92 81 PHE B CA 1
ATOM 4046 C C . PHE B 2 81 ? 128.431 125.528 112.888 1.00 134.92 81 PHE B C 1
ATOM 4047 O O . PHE B 2 81 ? 127.233 125.289 113.067 1.00 134.92 81 PHE B O 1
ATOM 4055 N N . GLY B 2 82 ? 129.278 125.717 113.903 1.00 143.59 82 GLY B N 1
ATOM 4056 C CA . GLY B 2 82 ? 128.802 125.696 115.274 1.00 143.59 82 GLY B CA 1
ATOM 4057 C C . GLY B 2 82 ? 128.151 126.980 115.734 1.00 143.59 82 GLY B C 1
ATOM 4058 O O . GLY B 2 82 ? 127.336 126.951 116.662 1.00 143.59 82 GLY B O 1
ATOM 4059 N N . GLN B 2 83 ? 128.488 128.106 115.107 1.00 140.82 83 GLN B N 1
ATOM 4060 C CA . GLN B 2 83 ? 127.918 129.394 115.478 1.00 140.82 83 GLN B CA 1
ATOM 4061 C C . GLN B 2 83 ? 126.633 129.720 114.731 1.00 140.82 83 GLN B C 1
ATOM 4062 O O . GLN B 2 83 ? 125.979 130.714 115.063 1.00 140.82 83 GLN B O 1
ATOM 4068 N N . ILE B 2 84 ? 126.255 128.914 113.735 1.00 123.47 84 ILE B N 1
ATOM 4069 C CA . ILE B 2 84 ? 125.016 129.164 113.009 1.00 123.47 84 ILE B CA 1
ATOM 4070 C C . ILE B 2 84 ? 123.793 128.850 113.861 1.00 123.47 84 ILE B C 1
ATOM 4071 O O . ILE B 2 84 ? 122.687 129.302 113.544 1.00 123.47 84 ILE B O 1
ATOM 4076 N N . PHE B 2 85 ? 123.963 128.092 114.941 1.00 124.89 85 PHE B N 1
ATOM 4077 C CA . PHE B 2 85 ? 122.839 127.726 115.786 1.00 124.89 85 PHE B CA 1
ATOM 4078 C C . PHE B 2 85 ? 122.374 128.919 116.618 1.00 124.89 85 PHE B C 1
ATOM 4079 O O . PHE B 2 85 ? 123.132 129.849 116.906 1.00 124.89 85 PHE B O 1
ATOM 4087 N N . ARG B 2 86 ? 121.105 128.879 117.001 1.00 135.96 86 ARG B N 1
ATOM 4088 C CA . ARG B 2 86 ? 120.533 129.947 117.810 1.00 135.96 86 ARG B CA 1
ATOM 4089 C C . ARG B 2 86 ? 121.190 129.963 119.185 1.00 135.96 86 ARG B C 1
ATOM 4090 O O . ARG B 2 86 ? 121.269 128.917 119.841 1.00 135.96 86 ARG B O 1
ATOM 4098 N N . PRO B 2 87 ? 121.683 131.114 119.649 1.00 138.72 87 PRO B N 1
ATOM 4099 C CA . PRO B 2 87 ? 122.350 131.152 120.962 1.00 138.72 87 PRO B CA 1
ATOM 4100 C C . PRO B 2 87 ? 121.451 130.747 122.117 1.00 138.72 87 PRO B C 1
ATOM 4101 O O . PRO B 2 87 ? 121.943 130.181 123.101 1.00 138.72 87 PRO B O 1
ATOM 4105 N N . ASP B 2 88 ? 120.147 131.021 122.031 1.00 140.23 88 ASP B N 1
ATOM 4106 C CA . ASP B 2 88 ? 119.237 130.670 123.116 1.00 140.23 88 ASP B CA 1
ATOM 4107 C C . ASP B 2 88 ? 119.099 129.164 123.297 1.00 140.23 88 ASP B C 1
ATOM 4108 O O . ASP B 2 88 ? 118.668 128.719 124.366 1.00 140.23 88 ASP B O 1
ATOM 4113 N N . ASN B 2 89 ? 119.453 128.374 122.284 1.00 124.71 89 ASN B N 1
ATOM 4114 C CA . ASN B 2 89 ? 119.346 126.924 122.372 1.00 124.71 89 ASN B CA 1
ATOM 4115 C C . ASN B 2 89 ? 120.484 126.288 123.155 1.00 124.71 89 ASN B C 1
ATOM 4116 O O . ASN B 2 89 ? 120.435 125.081 123.414 1.00 124.71 89 ASN B O 1
ATOM 4121 N N . PHE B 2 90 ? 121.499 127.058 123.534 1.00 133.62 90 PHE B N 1
ATOM 4122 C CA . PHE B 2 90 ? 122.646 126.526 124.266 1.00 133.62 90 PHE B CA 1
ATOM 4123 C C . PHE B 2 90 ? 122.307 126.498 125.752 1.00 133.62 90 PHE B C 1
ATOM 4124 O O . PHE B 2 90 ? 122.342 127.528 126.429 1.00 133.62 90 PHE B O 1
ATOM 4132 N N . VAL B 2 91 ? 121.975 125.316 126.265 1.00 134.34 91 VAL B N 1
ATOM 4133 C CA . VAL B 2 91 ? 121.652 125.124 127.675 1.00 134.34 91 VAL B CA 1
ATOM 4134 C C . VAL B 2 91 ? 122.661 124.143 128.256 1.00 134.34 91 VAL B C 1
ATOM 4135 O O . VAL B 2 91 ? 122.757 123.000 127.794 1.00 134.34 91 VAL B O 1
ATOM 4139 N N . PHE B 2 92 ? 123.398 124.583 129.275 1.00 142.71 92 PHE B N 1
ATOM 4140 C CA . PHE B 2 92 ? 124.464 123.786 129.864 1.00 142.71 92 PHE B CA 1
ATOM 4141 C C . PHE B 2 92 ? 124.340 123.784 131.379 1.00 142.71 92 PHE B C 1
ATOM 4142 O O . PHE B 2 92 ? 124.012 124.807 131.986 1.00 142.71 92 PHE B O 1
ATOM 4150 N N . GLY B 2 93 ? 124.606 122.626 131.984 1.00 148.94 93 GLY B N 1
ATOM 4151 C CA . GLY B 2 93 ? 124.625 122.526 133.426 1.00 148.94 93 GLY B CA 1
ATOM 4152 C C . GLY B 2 93 ? 125.951 122.967 134.014 1.00 148.94 93 GLY B C 1
ATOM 4153 O O . GLY B 2 93 ? 126.941 123.177 133.313 1.00 148.94 93 GLY B O 1
ATOM 4154 N N . GLN B 2 94 ? 125.963 123.107 135.338 1.00 158.58 94 GLN B N 1
ATOM 4155 C CA . GLN B 2 94 ? 127.150 123.542 136.061 1.00 158.58 94 GLN B CA 1
ATOM 4156 C C . GLN B 2 94 ? 127.730 122.450 136.950 1.00 158.58 94 GLN B C 1
ATOM 4157 O O . GLN B 2 94 ? 128.722 122.693 137.646 1.00 158.58 94 GLN B O 1
ATOM 4163 N N . SER B 2 95 ? 127.142 121.255 136.945 1.00 163.01 95 SER B N 1
ATOM 4164 C CA . SER B 2 95 ? 127.621 120.147 137.763 1.00 163.01 95 SER B CA 1
ATOM 4165 C C . SER B 2 95 ? 128.065 118.956 136.931 1.00 163.01 95 SER B C 1
ATOM 4166 O O . SER B 2 95 ? 129.156 118.418 137.160 1.00 163.01 95 SER B O 1
ATOM 4169 N N . GLY B 2 96 ? 127.252 118.526 135.970 1.00 156.74 96 GLY B N 1
ATOM 4170 C CA . GLY B 2 96 ? 127.591 117.381 135.148 1.00 156.74 96 GLY B CA 1
ATOM 4171 C C . GLY B 2 96 ? 127.159 116.065 135.758 1.00 156.74 96 GLY B C 1
ATOM 4172 O O . GLY B 2 96 ? 127.376 115.826 136.950 1.00 156.74 96 GLY B O 1
ATOM 4173 N N . ALA B 2 97 ? 126.538 115.201 134.952 1.00 151.59 97 ALA B N 1
ATOM 4174 C CA . ALA B 2 97 ? 126.110 113.899 135.450 1.00 151.59 97 ALA B CA 1
ATOM 4175 C C . ALA B 2 97 ? 127.282 112.967 135.718 1.00 151.59 97 ALA B C 1
ATOM 4176 O O . ALA B 2 97 ? 127.133 112.013 136.488 1.00 151.59 97 ALA B O 1
ATOM 4178 N N . GLY B 2 98 ? 128.438 113.222 135.112 1.00 153.10 98 GLY B N 1
ATOM 4179 C CA . GLY B 2 98 ? 129.574 112.331 135.280 1.00 153.10 98 GLY B CA 1
ATOM 4180 C C . GLY B 2 98 ? 129.328 110.941 134.737 1.00 153.10 98 GLY B C 1
ATOM 4181 O O . GLY B 2 98 ? 129.690 109.950 135.385 1.00 153.10 98 GLY B O 1
ATOM 4182 N N . ASN B 2 99 ? 128.714 110.848 133.555 1.00 145.24 99 ASN B N 1
ATOM 4183 C CA . ASN B 2 99 ? 128.366 109.568 132.935 1.00 145.24 99 ASN B CA 1
ATOM 4184 C C . ASN B 2 99 ? 127.511 108.711 133.866 1.00 145.24 99 ASN B C 1
ATOM 4185 O O . ASN B 2 99 ? 127.714 107.502 133.991 1.00 145.24 99 ASN B O 1
ATOM 4190 N N . ASN B 2 100 ? 126.543 109.344 134.525 1.00 149.49 100 ASN B N 1
ATOM 4191 C CA . ASN B 2 100 ? 125.612 108.664 135.415 1.00 149.49 100 ASN B CA 1
ATOM 4192 C C . ASN B 2 100 ? 124.189 108.860 134.912 1.00 149.49 100 ASN B C 1
ATOM 4193 O O . ASN B 2 100 ? 123.782 109.981 134.592 1.00 149.49 100 ASN B O 1
ATOM 4198 N N . TRP B 2 101 ? 123.437 107.759 134.841 1.00 142.92 101 TRP B N 1
ATOM 4199 C CA . TRP B 2 101 ? 122.055 107.839 134.377 1.00 142.92 101 TRP B CA 1
ATOM 4200 C C . TRP B 2 101 ? 121.148 108.451 135.437 1.00 142.92 101 TRP B C 1
ATOM 4201 O O . TRP B 2 101 ? 120.270 109.262 135.117 1.00 142.92 101 TRP B O 1
ATOM 4212 N N . ALA B 2 102 ? 121.344 108.079 136.704 1.00 151.32 102 ALA B N 1
ATOM 4213 C CA . ALA B 2 102 ? 120.464 108.560 137.765 1.00 151.32 102 ALA B CA 1
ATOM 4214 C C . ALA B 2 102 ? 120.584 110.068 137.944 1.00 151.32 102 ALA B C 1
ATOM 4215 O O . ALA B 2 102 ? 119.575 110.780 138.005 1.00 151.32 102 ALA B O 1
ATOM 4217 N N . LYS B 2 103 ? 121.815 110.577 138.036 1.00 150.89 103 LYS B N 1
ATOM 4218 C CA . LYS B 2 103 ? 122.006 112.020 138.144 1.00 150.89 103 LYS B CA 1
ATOM 4219 C C . LYS B 2 103 ? 121.576 112.734 136.869 1.00 150.89 103 LYS B C 1
ATOM 4220 O O . LYS B 2 103 ? 120.984 113.818 136.928 1.00 150.89 103 LYS B O 1
ATOM 4226 N N . GLY B 2 104 ? 121.855 112.142 135.709 1.00 147.66 104 GLY B N 1
ATOM 4227 C CA . GLY B 2 104 ? 121.497 112.768 134.450 1.00 147.66 104 GLY B CA 1
ATOM 4228 C C . GLY B 2 104 ? 120.024 112.701 134.108 1.00 147.66 104 GLY B C 1
ATOM 4229 O O . GLY B 2 104 ? 119.607 113.327 133.128 1.00 147.66 104 GLY B O 1
ATOM 4230 N N . HIS B 2 105 ? 119.231 111.960 134.878 1.00 147.90 105 HIS B N 1
ATOM 4231 C CA . HIS B 2 105 ? 117.807 111.832 134.610 1.00 147.90 105 HIS B CA 1
ATOM 4232 C C . HIS B 2 105 ? 116.911 112.313 135.742 1.00 147.90 105 HIS B C 1
ATOM 4233 O O . HIS B 2 105 ? 115.811 112.796 135.467 1.00 147.90 105 HIS B O 1
ATOM 4240 N N . TYR B 2 106 ? 117.340 112.200 137.001 1.00 157.23 106 TYR B N 1
ATOM 4241 C CA . TYR B 2 106 ? 116.473 112.512 138.135 1.00 157.23 106 TYR B CA 1
ATOM 4242 C C . TYR B 2 106 ? 116.650 113.938 138.649 1.00 157.23 106 TYR B C 1
ATOM 4243 O O . TYR B 2 106 ? 115.708 114.735 138.602 1.00 157.23 106 TYR B O 1
ATOM 4252 N N . THR B 2 107 ? 117.842 114.282 139.141 1.00 157.84 107 THR B N 1
ATOM 4253 C CA . THR B 2 107 ? 118.059 115.577 139.782 1.00 157.84 107 THR B CA 1
ATOM 4254 C C . THR B 2 107 ? 118.759 116.572 138.862 1.00 157.84 107 THR B C 1
ATOM 4255 O O . THR B 2 107 ? 118.209 117.634 138.559 1.00 157.84 107 THR B O 1
ATOM 4259 N N . GLU B 2 108 ? 119.970 116.244 138.406 1.00 154.21 108 GLU B N 1
ATOM 4260 C CA . GLU B 2 108 ? 120.675 117.137 137.495 1.00 154.21 108 GLU B CA 1
ATOM 4261 C C . GLU B 2 108 ? 120.036 117.161 136.117 1.00 154.21 108 GLU B C 1
ATOM 4262 O O . GLU B 2 108 ? 120.222 118.132 135.376 1.00 154.21 108 GLU B O 1
ATOM 4268 N N . GLY B 2 109 ? 119.295 116.114 135.757 1.00 144.10 109 GLY B N 1
ATOM 4269 C CA . GLY B 2 109 ? 118.561 116.144 134.507 1.00 144.10 109 GLY B CA 1
ATOM 4270 C C . GLY B 2 109 ? 117.465 117.191 134.505 1.00 144.10 109 GLY B C 1
ATOM 4271 O O . GLY B 2 109 ? 117.301 117.923 133.528 1.00 144.10 109 GLY B O 1
ATOM 4272 N N . ALA B 2 110 ? 116.714 117.290 135.605 1.00 137.26 110 ALA B N 1
ATOM 4273 C CA . ALA B 2 110 ? 115.559 118.181 135.644 1.00 137.26 110 ALA B CA 1
ATOM 4274 C C . ALA B 2 110 ? 115.976 119.647 135.650 1.00 137.26 110 ALA B C 1
ATOM 4275 O O . ALA B 2 110 ? 115.360 120.477 134.966 1.00 137.26 110 ALA B O 1
ATOM 4277 N N . GLU B 2 111 ? 117.023 119.982 136.409 1.00 137.50 111 GLU B N 1
ATOM 4278 C CA . GLU B 2 111 ? 117.437 121.374 136.549 1.00 137.50 111 GLU B CA 1
ATOM 4279 C C . GLU B 2 111 ? 117.900 121.975 135.232 1.00 137.50 111 GLU B C 1
ATOM 4280 O O . GLU B 2 111 ? 118.007 123.201 135.126 1.00 137.50 111 GLU B O 1
ATOM 4286 N N . LEU B 2 112 ? 118.191 121.145 134.235 1.00 130.93 112 LEU B N 1
ATOM 4287 C CA . LEU B 2 112 ? 118.494 121.622 132.894 1.00 130.93 112 LEU B CA 1
ATOM 4288 C C . LEU B 2 112 ? 117.353 121.378 131.918 1.00 130.93 112 LEU B C 1
ATOM 4289 O O . LEU B 2 112 ? 117.129 122.186 131.010 1.00 130.93 112 LEU B O 1
ATOM 4294 N N . VAL B 2 113 ? 116.609 120.285 132.098 1.00 125.83 113 VAL B N 1
ATOM 4295 C CA . VAL B 2 113 ? 115.528 119.967 131.184 1.00 125.83 113 VAL B CA 1
ATOM 4296 C C . VAL B 2 113 ? 114.365 120.928 131.336 1.00 125.83 113 VAL B C 1
ATOM 4297 O O . VAL B 2 113 ? 113.589 121.092 130.395 1.00 125.83 113 VAL B O 1
ATOM 4301 N N . ASP B 2 114 ? 114.220 121.579 132.491 1.00 124.62 114 ASP B N 1
ATOM 4302 C CA . ASP B 2 114 ? 113.199 122.615 132.607 1.00 124.62 114 ASP B CA 1
ATOM 4303 C C . ASP B 2 114 ? 113.480 123.752 131.630 1.00 124.62 114 ASP B C 1
ATOM 4304 O O . ASP B 2 114 ? 112.597 124.174 130.869 1.00 124.62 114 ASP B O 1
ATOM 4309 N N . SER B 2 115 ? 114.727 124.223 131.597 1.00 118.32 115 SER B N 1
ATOM 4310 C CA . SER B 2 115 ? 115.109 125.250 130.636 1.00 118.32 115 SER B CA 1
ATOM 4311 C C . SER B 2 115 ? 115.033 124.724 129.209 1.00 118.32 115 SER B C 1
ATOM 4312 O O . SER B 2 115 ? 114.635 125.453 128.292 1.00 118.32 115 SER B O 1
ATOM 4315 N N . VAL B 2 116 ? 115.419 123.463 129.001 1.00 114.71 116 VAL B N 1
ATOM 4316 C CA . VAL B 2 116 ? 115.375 122.891 127.657 1.00 114.71 116 VAL B CA 1
ATOM 4317 C C . VAL B 2 116 ? 113.942 122.846 127.143 1.00 114.71 116 VAL B C 1
ATOM 4318 O O . VAL B 2 116 ? 113.671 123.180 125.984 1.00 114.71 116 VAL B O 1
ATOM 4322 N N . LEU B 2 117 ? 113.001 122.435 127.995 1.00 115.73 117 LEU B N 1
ATOM 4323 C CA . LEU B 2 117 ? 111.598 122.411 127.604 1.00 115.73 117 LEU B CA 1
ATOM 4324 C C . LEU B 2 117 ? 111.059 123.817 127.394 1.00 115.73 117 LEU B C 1
ATOM 4325 O O . LEU B 2 117 ? 110.210 124.034 126.525 1.00 115.73 117 LEU B O 1
ATOM 4330 N N . ASP B 2 118 ? 111.529 124.786 128.183 1.00 115.15 118 ASP B N 1
ATOM 4331 C CA . ASP B 2 118 ? 111.139 126.170 127.933 1.00 115.15 118 ASP B CA 1
ATOM 4332 C C . ASP B 2 118 ? 111.579 126.610 126.541 1.00 115.15 118 ASP B C 1
ATOM 4333 O O . ASP B 2 118 ? 110.808 127.223 125.794 1.00 115.15 118 ASP B O 1
ATOM 4338 N N . VAL B 2 119 ? 112.817 126.278 126.170 1.00 109.51 119 VAL B N 1
ATOM 4339 C CA . VAL B 2 119 ? 113.315 126.608 124.836 1.00 109.51 119 VAL B CA 1
ATOM 4340 C C . VAL B 2 119 ? 112.494 125.895 123.769 1.00 109.51 119 VAL B C 1
ATOM 4341 O O . VAL B 2 119 ? 112.156 126.475 122.729 1.00 109.51 119 VAL B O 1
ATOM 4345 N N . VAL B 2 120 ? 112.168 124.624 124.009 1.00 106.94 120 VAL B N 1
ATOM 4346 C CA . VAL B 2 120 ? 111.403 123.849 123.037 1.00 106.94 120 VAL B CA 1
ATOM 4347 C C . VAL B 2 120 ? 110.025 124.466 122.831 1.00 106.94 120 VAL B C 1
ATOM 4348 O O . VAL B 2 120 ? 109.540 124.575 121.699 1.00 106.94 120 VAL B O 1
ATOM 4352 N N . ARG B 2 121 ? 109.375 124.878 123.921 1.00 109.85 121 ARG B N 1
ATOM 4353 C CA . ARG B 2 121 ? 108.076 125.531 123.807 1.00 109.85 121 ARG B CA 1
ATOM 4354 C C . ARG B 2 121 ? 108.196 126.861 123.078 1.00 109.85 121 ARG B C 1
ATOM 4355 O O . ARG B 2 121 ? 107.317 127.224 122.286 1.00 109.85 121 ARG B O 1
ATOM 4363 N N . LYS B 2 122 ? 109.277 127.602 123.332 1.00 110.95 122 LYS B N 1
ATOM 4364 C CA . LYS B 2 122 ? 109.493 128.857 122.620 1.00 110.95 122 LYS B CA 1
ATOM 4365 C C . LYS B 2 122 ? 109.624 128.624 121.121 1.00 110.95 122 LYS B C 1
ATOM 4366 O O . LYS B 2 122 ? 109.116 129.411 120.315 1.00 110.95 122 LYS B O 1
ATOM 4372 N N . GLU B 2 123 ? 110.317 127.555 120.727 1.00 105.98 123 GLU B N 1
ATOM 4373 C CA . GLU B 2 123 ? 110.413 127.239 119.304 1.00 105.98 123 GLU B CA 1
ATOM 4374 C C . GLU B 2 123 ? 109.072 126.785 118.739 1.00 105.98 123 GLU B C 1
ATOM 4375 O O . GLU B 2 123 ? 108.698 127.172 117.626 1.00 105.98 123 GLU B O 1
ATOM 4381 N N . SER B 2 124 ? 108.335 125.964 119.490 1.00 108.08 124 SER B N 1
ATOM 4382 C CA . SER B 2 124 ? 107.107 125.383 118.956 1.00 108.08 124 SER B CA 1
ATOM 4383 C C . SER B 2 124 ? 106.014 126.432 118.796 1.00 108.08 124 SER B C 1
ATOM 4384 O O . SER B 2 124 ? 105.238 126.379 117.835 1.00 108.08 124 SER B O 1
ATOM 4387 N N . GLU B 2 125 ? 105.925 127.388 119.726 1.00 113.75 125 GLU B N 1
ATOM 4388 C CA . GLU B 2 125 ? 104.907 128.425 119.590 1.00 113.75 125 GLU B CA 1
ATOM 4389 C C . GLU B 2 125 ? 105.152 129.279 118.355 1.00 113.75 125 GLU B C 1
ATOM 4390 O O . GLU B 2 125 ? 104.197 129.759 117.734 1.00 113.75 125 GLU B O 1
ATOM 4396 N N . SER B 2 126 ? 106.416 129.478 117.985 1.00 110.96 126 SER B N 1
ATOM 4397 C CA . SER B 2 126 ? 106.748 130.161 116.744 1.00 110.96 126 SER B CA 1
ATOM 4398 C C . SER B 2 126 ? 106.620 129.258 115.525 1.00 110.96 126 SER B C 1
ATOM 4399 O O . SER B 2 126 ? 106.671 129.757 114.396 1.00 110.96 126 SER B O 1
ATOM 4402 N N . CYS B 2 127 ? 106.454 127.954 115.726 1.00 97.35 127 CYS B N 1
ATOM 4403 C CA . CYS B 2 127 ? 106.291 127.007 114.632 1.00 97.35 127 CYS B CA 1
ATOM 4404 C C . CYS B 2 127 ? 104.809 126.762 114.382 1.00 97.35 127 CYS B C 1
ATOM 4405 O O . CYS B 2 127 ? 104.056 126.471 115.316 1.00 97.35 127 CYS B O 1
ATOM 4408 N N . ASP B 2 128 ? 104.395 126.880 113.119 1.00 90.07 128 ASP B N 1
ATOM 4409 C CA . ASP B 2 128 ? 102.975 126.785 112.798 1.00 90.07 128 ASP B CA 1
ATOM 4410 C C . ASP B 2 128 ? 102.419 125.401 113.112 1.00 90.07 128 ASP B C 1
ATOM 4411 O O . ASP B 2 128 ? 101.321 125.281 113.668 1.00 90.07 128 ASP B O 1
ATOM 4416 N N . CYS B 2 129 ? 103.158 124.347 112.774 1.00 80.59 129 CYS B N 1
ATOM 4417 C CA . CYS B 2 129 ? 102.685 122.984 113.006 1.00 80.59 129 CYS B CA 1
ATOM 4418 C C . CYS B 2 129 ? 103.902 122.075 113.081 1.00 80.59 129 CYS B C 1
ATOM 4419 O O . CYS B 2 129 ? 104.577 121.862 112.071 1.00 80.59 129 CYS B O 1
ATOM 4422 N N . LEU B 2 130 ? 104.169 121.542 114.266 1.00 62.77 130 LEU B N 1
ATOM 4423 C CA . LEU B 2 130 ? 105.346 120.726 114.520 1.00 62.77 130 LEU B CA 1
ATOM 4424 C C . LEU B 2 130 ? 104.926 119.267 114.578 1.00 62.77 130 LEU B C 1
ATOM 4425 O O . LEU B 2 130 ? 103.988 118.918 115.301 1.00 62.77 130 LEU B O 1
ATOM 4430 N N . GLN B 2 131 ? 105.618 118.417 113.822 1.00 55.74 131 GLN B N 1
ATOM 4431 C CA . GLN B 2 131 ? 105.222 117.018 113.774 1.00 55.74 131 GLN B CA 1
ATOM 4432 C C . GLN B 2 131 ? 105.990 116.163 114.767 1.00 55.74 131 GLN B C 1
ATOM 4433 O O . GLN B 2 131 ? 105.413 115.250 115.363 1.00 55.74 131 GLN B O 1
ATOM 4439 N N . GLY B 2 132 ? 107.272 116.433 114.969 1.00 51.84 132 GLY B N 1
ATOM 4440 C CA . GLY B 2 132 ? 108.042 115.557 115.824 1.00 51.84 132 GLY B CA 1
ATOM 4441 C C . GLY B 2 132 ? 109.341 116.180 116.276 1.00 51.84 132 GLY B C 1
ATOM 4442 O O . GLY B 2 132 ? 109.622 117.348 116.010 1.00 51.84 132 GLY B O 1
ATOM 4443 N N . PHE B 2 133 ? 110.128 115.367 116.972 1.00 56.52 133 PHE B N 1
ATOM 4444 C CA . PHE B 2 133 ? 111.428 115.756 117.490 1.00 56.52 133 PHE B CA 1
ATOM 4445 C C . PHE B 2 133 ? 112.493 114.791 116.992 1.00 56.52 133 PHE B C 1
ATOM 4446 O O . PHE B 2 133 ? 112.235 113.602 116.788 1.00 56.52 133 PHE B O 1
ATOM 4454 N N . GLN B 2 134 ? 113.693 115.317 116.794 1.00 58.62 134 GLN B N 1
ATOM 4455 C CA . GLN B 2 134 ? 114.854 114.537 116.394 1.00 58.62 134 GLN B CA 1
ATOM 4456 C C . GLN B 2 134 ? 115.841 114.523 117.549 1.00 58.62 134 GLN B C 1
ATOM 4457 O O . GLN B 2 134 ? 116.230 115.585 118.047 1.00 58.62 134 GLN B O 1
ATOM 4463 N N . LEU B 2 135 ? 116.245 113.333 117.976 1.00 61.84 135 LEU B N 1
ATOM 4464 C CA . LEU B 2 135 ? 117.186 113.186 119.076 1.00 61.84 135 LEU B CA 1
ATOM 4465 C C . LEU B 2 135 ? 118.395 112.387 118.619 1.00 61.84 135 LEU B C 1
ATOM 4466 O O . LEU B 2 135 ? 118.249 111.325 118.005 1.00 61.84 135 LEU B O 1
ATOM 4471 N N . THR B 2 136 ? 119.583 112.903 118.921 1.00 70.87 136 THR B N 1
ATOM 4472 C CA . THR B 2 136 ? 120.835 112.195 118.694 1.00 70.87 136 THR B CA 1
ATOM 4473 C C . THR B 2 136 ? 121.572 112.123 120.019 1.00 70.87 136 THR B C 1
ATOM 4474 O O . THR B 2 136 ? 121.799 113.154 120.660 1.00 70.87 136 THR B O 1
ATOM 4478 N N . HIS B 2 137 ? 121.938 110.914 120.433 1.00 74.41 137 HIS B N 1
ATOM 4479 C CA . HIS B 2 137 ? 122.604 110.741 121.714 1.00 74.41 137 HIS B CA 1
ATOM 4480 C C . HIS B 2 137 ? 123.396 109.446 121.694 1.00 74.41 137 HIS B C 1
ATOM 4481 O O . HIS B 2 137 ? 123.123 108.538 120.905 1.00 74.41 137 HIS B O 1
ATOM 4488 N N . SER B 2 138 ? 124.381 109.374 122.581 1.00 85.31 138 SER B N 1
ATOM 4489 C CA . SER B 2 138 ? 125.204 108.186 122.751 1.00 85.31 138 SER B CA 1
ATOM 4490 C C . SER B 2 138 ? 124.781 107.485 124.034 1.00 85.31 138 SER B C 1
ATOM 4491 O O . SER B 2 138 ? 124.789 108.095 125.109 1.00 85.31 138 SER B O 1
ATOM 4494 N N . LEU B 2 139 ? 124.407 106.211 123.920 1.00 94.03 139 LEU B N 1
ATOM 4495 C CA . LEU B 2 139 ? 123.962 105.467 125.091 1.00 94.03 139 LEU B CA 1
ATOM 4496 C C . LEU B 2 139 ? 125.095 105.192 126.068 1.00 94.03 139 LEU B C 1
ATOM 4497 O O . LEU B 2 139 ? 124.827 104.887 127.235 1.00 94.03 139 LEU B O 1
ATOM 4502 N N . GLY B 2 140 ? 126.348 105.286 125.621 1.00 104.52 140 GLY B N 1
ATOM 4503 C CA . GLY B 2 140 ? 127.463 105.069 126.529 1.00 104.52 140 GLY B CA 1
ATOM 4504 C C . GLY B 2 140 ? 127.549 106.124 127.614 1.00 104.52 140 GLY B C 1
ATOM 4505 O O . GLY B 2 140 ? 127.753 105.803 128.788 1.00 104.52 140 GLY B O 1
ATOM 4506 N N . GLY B 2 141 ? 127.394 107.391 127.242 1.00 117.47 141 GLY B N 1
ATOM 4507 C CA . GLY B 2 141 ? 127.422 108.449 128.230 1.00 117.47 141 GLY B CA 1
ATOM 4508 C C . GLY B 2 141 ? 126.162 108.470 129.073 1.00 117.47 141 GLY B C 1
ATOM 4509 O O . GLY B 2 141 ? 125.044 108.331 128.577 1.00 117.47 141 GLY B O 1
ATOM 4510 N N . GLY B 2 142 ? 126.353 108.648 130.377 1.00 132.34 142 GLY B N 1
ATOM 4511 C CA . GLY B 2 142 ? 125.237 108.697 131.299 1.00 132.34 142 GLY B CA 1
ATOM 4512 C C . GLY B 2 142 ? 124.539 110.040 131.297 1.00 132.34 142 GLY B C 1
ATOM 4513 O O . GLY B 2 142 ? 123.387 110.151 131.725 1.00 132.34 142 GLY B O 1
ATOM 4514 N N . THR B 2 143 ? 125.232 111.072 130.815 1.00 132.32 143 THR B N 1
ATOM 4515 C CA . THR B 2 143 ? 124.624 112.395 130.734 1.00 132.32 143 THR B CA 1
ATOM 4516 C C . THR B 2 143 ? 123.569 112.441 129.637 1.00 132.32 143 THR B C 1
ATOM 4517 O O . THR B 2 143 ? 122.380 112.645 129.909 1.00 132.32 143 THR B O 1
ATOM 4521 N N . GLY B 2 144 ? 123.991 112.227 128.388 1.00 124.10 144 GLY B N 1
ATOM 4522 C CA . GLY B 2 144 ? 123.069 112.348 127.271 1.00 124.10 144 GLY B CA 1
ATOM 4523 C C . GLY B 2 144 ? 121.910 111.376 127.357 1.00 124.10 144 GLY B C 1
ATOM 4524 O O . GLY B 2 144 ? 120.778 111.716 127.008 1.00 124.10 144 GLY B O 1
ATOM 4525 N N . SER B 2 145 ? 122.172 110.158 127.834 1.00 127.09 145 SER B N 1
ATOM 4526 C CA . SER B 2 145 ? 121.107 109.169 127.966 1.00 127.09 145 SER B CA 1
ATOM 4527 C C . SER B 2 145 ? 120.038 109.640 128.944 1.00 127.09 145 SER B C 1
ATOM 4528 O O . SER B 2 145 ? 118.839 109.593 128.642 1.00 127.09 145 SER B O 1
ATOM 4531 N N . GLY B 2 146 ? 120.455 110.101 130.125 1.00 133.85 146 GLY B N 1
ATOM 4532 C CA . GLY B 2 146 ? 119.489 110.573 131.104 1.00 133.85 146 GLY B CA 1
ATOM 4533 C C . GLY B 2 146 ? 118.732 111.795 130.623 1.00 133.85 146 GLY B C 1
ATOM 4534 O O . GLY B 2 146 ? 117.505 111.880 130.763 1.00 133.85 146 GLY B O 1
ATOM 4535 N N . MET B 2 147 ? 119.457 112.759 130.046 1.00 130.39 147 MET B N 1
ATOM 4536 C CA . MET B 2 147 ? 118.798 113.930 129.478 1.00 130.39 147 MET B CA 1
ATOM 4537 C C . MET B 2 147 ? 117.747 113.522 128.459 1.00 130.39 147 MET B C 1
ATOM 4538 O O . MET B 2 147 ? 116.592 113.942 128.552 1.00 130.39 147 MET B O 1
ATOM 4543 N N . GLY B 2 148 ? 118.123 112.672 127.501 1.00 123.53 148 GLY B N 1
ATOM 4544 C CA . GLY B 2 148 ? 117.194 112.290 126.451 1.00 123.53 148 GLY B CA 1
ATOM 4545 C C . GLY B 2 148 ? 115.994 111.533 126.981 1.00 123.53 148 GLY B C 1
ATOM 4546 O O . GLY B 2 148 ? 114.865 111.752 126.540 1.00 123.53 148 GLY B O 1
ATOM 4547 N N . THR B 2 149 ? 116.222 110.623 127.929 1.00 124.75 149 THR B N 1
ATOM 4548 C CA . THR B 2 149 ? 115.109 109.883 128.513 1.00 124.75 149 THR B CA 1
ATOM 4549 C C . THR B 2 149 ? 114.129 110.830 129.192 1.00 124.75 149 THR B C 1
ATOM 4550 O O . THR B 2 149 ? 112.907 110.700 129.033 1.00 124.75 149 THR B O 1
ATOM 4554 N N . LEU B 2 150 ? 114.650 111.806 129.942 1.00 121.40 150 LEU B N 1
ATOM 4555 C CA . LEU B 2 150 ? 113.769 112.779 130.576 1.00 121.40 150 LEU B CA 1
ATOM 4556 C C . LEU B 2 150 ? 113.023 113.604 129.534 1.00 121.40 150 LEU B C 1
ATOM 4557 O O . LEU B 2 150 ? 111.816 113.856 129.675 1.00 121.40 150 LEU B O 1
ATOM 4562 N N . LEU B 2 151 ? 113.726 114.026 128.475 1.00 112.76 151 LEU B N 1
ATOM 4563 C CA . LEU B 2 151 ? 113.071 114.758 127.396 1.00 112.76 151 LEU B CA 1
ATOM 4564 C C . LEU B 2 151 ? 111.900 113.965 126.849 1.00 112.76 151 LEU B C 1
ATOM 4565 O O . LEU B 2 151 ? 110.779 114.471 126.768 1.00 112.76 151 LEU B O 1
ATOM 4570 N N . ILE B 2 152 ? 112.143 112.707 126.479 1.00 104.08 152 ILE B N 1
ATOM 4571 C CA . ILE B 2 152 ? 111.105 111.917 125.826 1.00 104.08 152 ILE B CA 1
ATOM 4572 C C . ILE B 2 152 ? 109.936 111.693 126.771 1.00 104.08 152 ILE B C 1
ATOM 4573 O O . ILE B 2 152 ? 108.770 111.834 126.381 1.00 104.08 152 ILE B O 1
ATOM 4578 N N . SER B 2 153 ? 110.224 111.357 128.031 1.00 108.96 153 SER B N 1
ATOM 4579 C CA . SER B 2 153 ? 109.151 111.083 128.981 1.00 108.96 153 SER B CA 1
ATOM 4580 C C . SER B 2 153 ? 108.262 112.305 129.174 1.00 108.96 153 SER B C 1
ATOM 4581 O O . SER B 2 153 ? 107.036 112.231 129.011 1.00 108.96 153 SER B O 1
ATOM 4584 N N . LYS B 2 154 ? 108.862 113.455 129.491 1.00 105.54 154 LYS B N 1
ATOM 4585 C CA . LYS B 2 154 ? 108.032 114.619 129.772 1.00 105.54 154 LYS B CA 1
ATOM 4586 C C . LYS B 2 154 ? 107.451 115.241 128.511 1.00 105.54 154 LYS B C 1
ATOM 4587 O O . LYS B 2 154 ? 106.424 115.922 128.593 1.00 105.54 154 LYS B O 1
ATOM 4593 N N . ILE B 2 155 ? 108.061 115.011 127.348 1.00 91.23 155 ILE B N 1
ATOM 4594 C CA . ILE B 2 155 ? 107.469 115.467 126.098 1.00 91.23 155 ILE B CA 1
ATOM 4595 C C . ILE B 2 155 ? 106.232 114.647 125.771 1.00 91.23 155 ILE B C 1
ATOM 4596 O O . ILE B 2 155 ? 105.194 115.192 125.378 1.00 91.23 155 ILE B O 1
ATOM 4601 N N . ARG B 2 156 ? 106.316 113.325 125.936 1.00 88.87 156 ARG B N 1
ATOM 4602 C CA . ARG B 2 156 ? 105.136 112.489 125.763 1.00 88.87 156 ARG B CA 1
ATOM 4603 C C . ARG B 2 156 ? 104.050 112.870 126.758 1.00 88.87 156 ARG B C 1
ATOM 4604 O O . ARG B 2 156 ? 102.860 112.868 126.421 1.00 88.87 156 ARG B O 1
ATOM 4612 N N . GLU B 2 157 ? 104.440 113.196 127.994 1.00 103.14 157 GLU B N 1
ATOM 4613 C CA . GLU B 2 157 ? 103.459 113.682 128.959 1.00 103.14 157 GLU B CA 1
ATOM 4614 C C . GLU B 2 157 ? 102.804 114.972 128.476 1.00 103.14 157 GLU B C 1
ATOM 4615 O O . GLU B 2 157 ? 101.577 115.116 128.539 1.00 103.14 157 GLU B O 1
ATOM 4621 N N . GLU B 2 158 ? 103.606 115.917 127.984 1.00 96.47 158 GLU B N 1
ATOM 4622 C CA . GLU B 2 158 ? 103.058 117.174 127.488 1.00 96.47 158 GLU B CA 1
ATOM 4623 C C . GLU B 2 158 ? 102.393 117.006 126.129 1.00 96.47 158 GLU B C 1
ATOM 4624 O O . GLU B 2 158 ? 101.317 117.565 125.889 1.00 96.47 158 GLU B O 1
ATOM 4630 N N . TYR B 2 159 ? 103.011 116.243 125.231 1.00 82.51 159 TYR B N 1
ATOM 4631 C CA . TYR B 2 159 ? 102.546 116.104 123.852 1.00 82.51 159 TYR B CA 1
ATOM 4632 C C . TYR B 2 159 ? 102.440 114.629 123.495 1.00 82.51 159 TYR B C 1
ATOM 4633 O O . TYR B 2 159 ? 103.277 114.091 122.761 1.00 82.51 159 TYR B O 1
ATOM 4642 N N . PRO B 2 160 ? 101.416 113.940 124.001 1.00 78.46 160 PRO B N 1
ATOM 4643 C CA . PRO B 2 160 ? 101.222 112.538 123.603 1.00 78.46 160 PRO B CA 1
ATOM 4644 C C . PRO B 2 160 ? 100.944 112.374 122.122 1.00 78.46 160 PRO B C 1
ATOM 4645 O O . PRO B 2 160 ? 101.195 111.298 121.566 1.00 78.46 160 PRO B O 1
ATOM 4649 N N . ASP B 2 161 ? 100.432 113.413 121.466 1.00 69.66 161 ASP B N 1
ATOM 4650 C CA . ASP B 2 161 ? 100.097 113.348 120.051 1.00 69.66 161 ASP B CA 1
ATOM 4651 C C . ASP B 2 161 ? 101.272 113.663 119.136 1.00 69.66 161 ASP B C 1
ATOM 4652 O O . ASP B 2 161 ? 101.148 113.490 117.920 1.00 69.66 161 ASP B O 1
ATOM 4657 N N . ARG B 2 162 ? 102.397 114.121 119.676 1.00 63.66 162 ARG B N 1
ATOM 4658 C CA . ARG B 2 162 ? 103.542 114.497 118.857 1.00 63.66 162 ARG B CA 1
ATOM 4659 C C . ARG B 2 162 ? 104.520 113.333 118.776 1.00 63.66 162 ARG B C 1
ATOM 4660 O O . ARG B 2 162 ? 105.137 112.958 119.778 1.00 63.66 162 ARG B O 1
ATOM 4668 N N . ILE B 2 163 ? 104.658 112.773 117.574 1.00 52.09 163 ILE B N 1
ATOM 4669 C CA . ILE B 2 163 ? 105.534 111.632 117.349 1.00 52.09 163 ILE B CA 1
ATOM 4670 C C . ILE B 2 163 ? 106.984 112.038 117.592 1.00 52.09 163 ILE B C 1
ATOM 4671 O O . ILE B 2 163 ? 107.329 113.222 117.634 1.00 52.09 163 ILE B O 1
ATOM 4676 N N . MET B 2 164 ? 107.844 111.041 117.783 1.00 54.53 164 MET B N 1
ATOM 4677 C CA . MET B 2 164 ? 109.251 111.331 118.025 1.00 54.53 164 MET B CA 1
ATOM 4678 C C . MET B 2 164 ? 110.107 110.155 117.592 1.00 54.53 164 MET B C 1
ATOM 4679 O O . MET B 2 164 ? 109.857 109.020 118.003 1.00 54.53 164 MET B O 1
ATOM 4684 N N . ASN B 2 165 ? 111.125 110.438 116.787 1.00 51.44 165 ASN B N 1
ATOM 4685 C CA . ASN B 2 165 ? 112.130 109.465 116.399 1.00 51.44 165 ASN B CA 1
ATOM 4686 C C . ASN B 2 165 ? 113.486 109.932 116.903 1.00 51.44 165 ASN B C 1
ATOM 4687 O O . ASN B 2 165 ? 113.743 111.133 117.010 1.00 51.44 165 ASN B O 1
ATOM 4692 N N . THR B 2 166 ? 114.353 108.978 117.220 1.00 55.15 166 THR B N 1
ATOM 4693 C CA . THR B 2 166 ? 115.643 109.283 117.814 1.00 55.15 166 THR B CA 1
ATOM 4694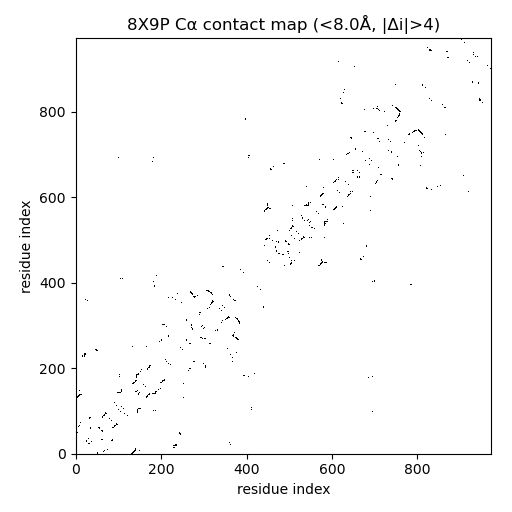 C C . THR B 2 166 ? 116.735 108.494 117.113 1.00 55.15 166 THR B C 1
ATOM 4695 O O . THR B 2 166 ? 116.488 107.422 116.555 1.00 55.15 166 THR B O 1
ATOM 4699 N N . PHE B 2 167 ? 117.948 109.033 117.147 1.00 61.14 167 PHE B N 1
ATOM 4700 C CA . PHE B 2 167 ? 119.124 108.355 116.612 1.00 61.14 167 PHE B CA 1
ATOM 4701 C C . PHE B 2 167 ? 119.948 107.884 117.806 1.00 61.14 167 PHE B C 1
ATOM 4702 O O . PHE B 2 167 ? 120.771 108.625 118.345 1.00 61.14 167 PHE B O 1
ATOM 4710 N N . SER B 2 168 ? 119.718 106.643 118.219 1.00 66.92 168 SER B N 1
ATOM 4711 C CA . SER B 2 168 ? 120.431 106.077 119.355 1.00 66.92 168 SER B CA 1
ATOM 4712 C C . SER B 2 168 ? 121.775 105.537 118.890 1.00 66.92 168 SER B C 1
ATOM 4713 O O . SER B 2 168 ? 121.831 104.618 118.067 1.00 66.92 168 SER B O 1
ATOM 4716 N N . VAL B 2 169 ? 122.856 106.109 119.411 1.00 78.30 169 VAL B N 1
ATOM 4717 C CA . VAL B 2 169 ? 124.205 105.659 119.092 1.00 78.30 169 VAL B CA 1
ATOM 4718 C C . VAL B 2 169 ? 124.590 104.625 120.145 1.00 78.30 169 VAL B C 1
ATOM 4719 O O . VAL B 2 169 ? 125.028 104.970 121.242 1.00 78.30 169 VAL B O 1
ATOM 4723 N N . VAL B 2 170 ? 124.421 103.351 119.809 1.00 88.45 170 VAL B N 1
ATOM 4724 C CA . VAL B 2 170 ? 124.748 102.268 120.732 1.00 88.45 170 VAL B CA 1
ATOM 4725 C C . VAL B 2 170 ? 126.263 102.151 120.829 1.00 88.45 170 VAL B C 1
ATOM 4726 O O . VAL B 2 170 ? 126.937 101.960 119.807 1.00 88.45 170 VAL B O 1
ATOM 4730 N N . PRO B 2 171 ? 126.836 102.251 122.018 1.00 96.20 171 PRO B N 1
ATOM 4731 C CA . PRO B 2 171 ? 128.287 102.144 122.169 1.00 96.20 171 PRO B CA 1
ATOM 4732 C C . PRO B 2 171 ? 128.727 100.691 122.038 1.00 96.20 171 PRO B C 1
ATOM 4733 O O . PRO B 2 171 ? 127.933 99.797 121.754 1.00 96.20 171 PRO B O 1
ATOM 4737 N N . SER B 2 172 ? 130.017 100.468 122.254 1.00 118.69 172 SER B N 1
ATOM 4738 C CA . SER B 2 172 ? 130.575 99.131 122.177 1.00 118.69 172 SER B CA 1
ATOM 4739 C C . SER B 2 172 ? 131.498 98.873 123.356 1.00 118.69 172 SER B C 1
ATOM 4740 O O . SER B 2 172 ? 132.146 99.797 123.858 1.00 118.69 172 SER B O 1
ATOM 4743 N N . PRO B 2 173 ? 131.569 97.626 123.826 1.00 125.53 173 PRO B N 1
ATOM 4744 C CA . PRO B 2 173 ? 132.622 97.277 124.789 1.00 125.53 173 PRO B CA 1
ATOM 4745 C C . PRO B 2 173 ? 134.015 97.477 124.228 1.00 125.53 173 PRO B C 1
ATOM 4746 O O . PRO B 2 173 ? 134.942 97.807 124.978 1.00 125.53 173 PRO B O 1
ATOM 4750 N N . LYS B 2 174 ? 134.188 97.289 122.922 1.00 130.09 174 LYS B N 1
ATOM 4751 C CA . LYS B 2 174 ? 135.484 97.440 122.281 1.00 130.09 174 LYS B CA 1
ATOM 4752 C C . LYS B 2 174 ? 135.757 98.863 121.815 1.00 130.09 174 LYS B C 1
ATOM 4753 O O . LYS B 2 174 ? 136.846 99.127 121.294 1.00 130.09 174 LYS B O 1
ATOM 4759 N N . VAL B 2 175 ? 134.805 99.778 121.979 1.00 130.71 175 VAL B N 1
ATOM 4760 C CA . VAL B 2 175 ? 134.967 101.162 121.564 1.00 130.71 175 VAL B CA 1
ATOM 4761 C C . VAL B 2 175 ? 135.156 102.090 122.758 1.00 130.71 175 VAL B C 1
ATOM 4762 O O . VAL B 2 175 ? 136.076 102.911 122.767 1.00 130.71 175 VAL B O 1
ATOM 4766 N N . SER B 2 176 ? 134.307 101.972 123.770 1.00 136.60 176 SER B N 1
ATOM 4767 C CA . SER B 2 176 ? 134.331 102.855 124.926 1.00 136.60 176 SER B CA 1
ATOM 4768 C C . SER B 2 176 ? 134.618 102.053 126.191 1.00 136.60 176 SER B C 1
ATOM 4769 O O . SER B 2 176 ? 134.785 100.831 126.161 1.00 136.60 176 SER B O 1
ATOM 4772 N N . ASP B 2 177 ? 134.673 102.766 127.312 1.00 141.02 177 ASP B N 1
ATOM 4773 C CA . ASP B 2 177 ? 134.901 102.144 128.605 1.00 141.02 177 ASP B CA 1
ATOM 4774 C C . ASP B 2 177 ? 133.714 101.267 128.995 1.00 141.02 177 ASP B C 1
ATOM 4775 O O . ASP B 2 177 ? 132.591 101.440 128.513 1.00 141.02 177 ASP B O 1
ATOM 4780 N N . THR B 2 178 ? 133.978 100.309 129.886 1.00 142.49 178 THR B N 1
ATOM 4781 C CA . THR B 2 178 ? 132.957 99.367 130.353 1.00 142.49 178 THR B CA 1
ATOM 4782 C C . THR B 2 178 ? 133.080 99.254 131.873 1.00 142.49 178 THR B C 1
ATOM 4783 O O . THR B 2 178 ? 133.842 98.429 132.384 1.00 142.49 178 THR B O 1
ATOM 4787 N N . VAL B 2 179 ? 132.331 100.093 132.591 1.00 137.58 179 VAL B N 1
ATOM 4788 C CA . VAL B 2 179 ? 132.276 100.007 134.046 1.00 137.58 179 VAL B CA 1
ATOM 4789 C C . VAL B 2 179 ? 130.826 99.958 134.519 1.00 137.58 179 VAL B C 1
ATOM 4790 O O . VAL B 2 179 ? 130.436 99.045 135.255 1.00 137.58 179 VAL B O 1
ATOM 4794 N N . VAL B 2 180 ? 130.018 100.938 134.112 1.00 133.50 180 VAL B N 1
ATOM 4795 C CA . VAL B 2 180 ? 128.617 101.006 134.516 1.00 133.50 180 VAL B CA 1
ATOM 4796 C C . VAL B 2 180 ? 127.742 101.270 133.298 1.00 133.50 180 VAL B C 1
ATOM 4797 O O . VAL B 2 180 ? 126.516 101.380 133.411 1.00 133.50 180 VAL B O 1
ATOM 4801 N N . GLU B 2 181 ? 128.371 101.378 132.129 1.00 129.31 181 GLU B N 1
ATOM 4802 C CA . GLU B 2 181 ? 127.625 101.601 130.893 1.00 129.31 181 GLU B CA 1
ATOM 4803 C C . GLU B 2 181 ? 126.548 100.560 130.603 1.00 129.31 181 GLU B C 1
ATOM 4804 O O . GLU B 2 181 ? 125.498 100.950 130.066 1.00 129.31 181 GLU B O 1
ATOM 4810 N N . PRO B 2 182 ? 126.737 99.256 130.854 1.00 123.23 182 PRO B N 1
ATOM 4811 C CA . PRO B 2 182 ? 125.623 98.322 130.604 1.00 123.23 182 PRO B CA 1
ATOM 4812 C C . PRO B 2 182 ? 124.352 98.682 131.353 1.00 123.23 182 PRO B C 1
ATOM 4813 O O . PRO B 2 182 ? 123.254 98.558 130.796 1.00 123.23 182 PRO B O 1
ATOM 4817 N N . TYR B 2 183 ? 124.470 99.145 132.598 1.00 125.39 183 TYR B N 1
ATOM 4818 C CA . TYR B 2 183 ? 123.291 99.546 133.360 1.00 125.39 183 TYR B CA 1
ATOM 4819 C C . TYR B 2 183 ? 122.584 100.722 132.698 1.00 125.39 183 TYR B C 1
ATOM 4820 O O . TYR B 2 183 ? 121.355 100.723 132.545 1.00 125.39 183 TYR B O 1
ATOM 4829 N N . ASN B 2 184 ? 123.352 101.738 132.302 1.00 125.91 184 ASN B N 1
ATOM 4830 C CA . ASN B 2 184 ? 122.764 102.906 131.658 1.00 125.91 184 ASN B CA 1
ATOM 4831 C C . ASN B 2 184 ? 122.116 102.533 130.334 1.00 125.91 184 ASN B C 1
ATOM 4832 O O . ASN B 2 184 ? 121.036 103.030 130.003 1.00 125.91 184 ASN B O 1
ATOM 4837 N N . ALA B 2 185 ? 122.767 101.664 129.558 1.00 113.63 185 ALA B N 1
ATOM 4838 C CA . ALA B 2 185 ? 122.196 101.231 128.288 1.00 113.63 185 ALA B CA 1
ATOM 4839 C C . ALA B 2 185 ? 120.901 100.463 128.503 1.00 113.63 185 ALA B C 1
ATOM 4840 O O . ALA B 2 185 ? 119.932 100.646 127.757 1.00 113.63 185 ALA B O 1
ATOM 4842 N N . THR B 2 186 ? 120.869 99.593 129.515 1.00 112.22 186 THR B N 1
ATOM 4843 C CA . THR B 2 186 ? 119.647 98.858 129.811 1.00 112.22 186 THR B CA 1
ATOM 4844 C C . THR B 2 186 ? 118.522 99.804 130.200 1.00 112.22 186 THR B C 1
ATOM 4845 O O . THR B 2 186 ? 117.389 99.663 129.726 1.00 112.22 186 THR B O 1
ATOM 4849 N N . LEU B 2 187 ? 118.820 100.786 131.051 1.00 111.30 187 LEU B N 1
ATOM 4850 C CA . LEU B 2 187 ? 117.799 101.755 131.432 1.00 111.30 187 LEU B CA 1
ATOM 4851 C C . LEU B 2 187 ? 117.328 102.555 130.225 1.00 111.30 187 LEU B C 1
ATOM 4852 O O . LEU B 2 187 ? 116.129 102.823 130.073 1.00 111.30 187 LEU B O 1
ATOM 4857 N N . SER B 2 188 ? 118.259 102.934 129.349 1.00 105.40 188 SER B N 1
ATOM 4858 C CA . SER B 2 188 ? 117.908 103.721 128.174 1.00 105.40 188 SER B CA 1
ATOM 4859 C C . SER B 2 188 ? 116.980 102.947 127.250 1.00 105.40 188 SER B C 1
ATOM 4860 O O . SER B 2 188 ? 115.947 103.465 126.812 1.00 105.40 188 SER B O 1
ATOM 4863 N N . VAL B 2 189 ? 117.332 101.697 126.938 1.00 98.32 189 VAL B N 1
ATOM 4864 C CA . VAL B 2 189 ? 116.474 100.923 126.049 1.00 98.32 189 VAL B CA 1
ATOM 4865 C C . VAL B 2 189 ? 115.141 100.625 126.719 1.00 98.32 189 VAL B C 1
ATOM 4866 O O . VAL B 2 189 ? 114.102 100.598 126.051 1.00 98.32 189 VAL B O 1
ATOM 4870 N N . HIS B 2 190 ? 115.135 100.411 128.039 1.00 98.10 190 HIS B N 1
ATOM 4871 C CA . HIS B 2 190 ? 113.873 100.213 128.742 1.00 98.10 190 HIS B CA 1
ATOM 4872 C C . HIS B 2 190 ? 112.977 101.434 128.604 1.00 98.10 190 HIS B C 1
ATOM 4873 O O . HIS B 2 190 ? 111.762 101.306 128.415 1.00 98.10 190 HIS B O 1
ATOM 4880 N N . GLN B 2 191 ? 113.560 102.630 128.705 1.00 92.71 191 GLN B N 1
ATOM 4881 C CA . GLN B 2 191 ? 112.791 103.846 128.466 1.00 92.71 191 GLN B CA 1
ATOM 4882 C C . GLN B 2 191 ? 112.286 103.900 127.030 1.00 92.71 191 GLN B C 1
ATOM 4883 O O . GLN B 2 191 ? 111.128 104.254 126.782 1.00 92.71 191 GLN B O 1
ATOM 4889 N N . LEU B 2 192 ? 113.140 103.533 126.073 1.00 78.78 192 LEU B N 1
ATOM 4890 C CA . LEU B 2 192 ? 112.791 103.665 124.663 1.00 78.78 192 LEU B CA 1
ATOM 4891 C C . LEU B 2 192 ? 111.763 102.640 124.203 1.00 78.78 192 LEU B C 1
ATOM 4892 O O . LEU B 2 192 ? 111.168 102.827 123.137 1.00 78.78 192 LEU B O 1
ATOM 4897 N N . VAL B 2 193 ? 111.554 101.559 124.959 1.00 75.55 193 VAL B N 1
ATOM 4898 C CA . VAL B 2 193 ? 110.53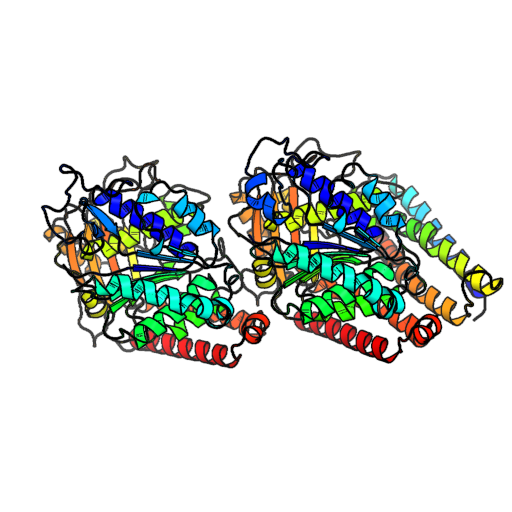6 100.584 124.561 1.00 75.55 193 VAL B CA 1
ATOM 4899 C C . VAL B 2 193 ? 109.162 101.234 124.452 1.00 75.55 193 VAL B C 1
ATOM 4900 O O . VAL B 2 193 ? 108.366 100.877 123.576 1.00 75.55 193 VAL B O 1
ATOM 4904 N N . GLU B 2 194 ? 108.853 102.179 125.327 1.00 81.50 194 GLU B N 1
ATOM 4905 C CA . GLU B 2 194 ? 107.547 102.817 125.310 1.00 81.50 194 GLU B CA 1
ATOM 4906 C C . GLU B 2 194 ? 107.590 104.314 125.051 1.00 81.50 194 GLU B C 1
ATOM 4907 O O . GLU B 2 194 ? 106.607 104.864 124.549 1.00 81.50 194 GLU B O 1
ATOM 4913 N N . ASN B 2 195 ? 108.696 104.987 125.367 1.00 81.18 195 ASN B N 1
ATOM 4914 C CA . ASN B 2 195 ? 108.715 106.442 125.294 1.00 81.18 195 ASN B CA 1
ATOM 4915 C C . ASN B 2 195 ? 108.789 106.938 123.854 1.00 81.18 195 ASN B C 1
ATOM 4916 O O . ASN B 2 195 ? 108.114 107.908 123.494 1.00 81.18 195 ASN B O 1
ATOM 4921 N N . THR B 2 196 ? 109.592 106.291 123.015 1.00 63.33 196 THR B N 1
ATOM 4922 C CA . THR B 2 196 ? 109.800 106.750 121.648 1.00 63.33 196 THR B CA 1
ATOM 4923 C C . THR B 2 196 ? 108.897 106.001 120.681 1.00 63.33 196 THR B C 1
ATOM 4924 O O . THR B 2 196 ? 108.744 104.781 120.772 1.00 63.33 196 THR B O 1
ATOM 4928 N N . ASP B 2 197 ? 108.299 106.744 119.751 1.00 59.33 197 ASP B N 1
ATOM 4929 C CA . ASP B 2 197 ? 107.486 106.118 118.718 1.00 59.33 197 ASP B CA 1
ATOM 4930 C C . ASP B 2 197 ? 108.344 105.459 117.651 1.00 59.33 197 ASP B C 1
ATOM 4931 O O . ASP B 2 197 ? 107.904 104.500 117.011 1.00 59.33 197 ASP B O 1
ATOM 4936 N N . GLU B 2 198 ? 109.558 105.959 117.449 1.00 50.44 198 GLU B N 1
ATOM 4937 C CA . GLU B 2 198 ? 110.482 105.429 116.459 1.00 50.44 198 GLU B CA 1
ATOM 4938 C C . GLU B 2 198 ? 111.888 105.519 117.027 1.00 50.44 198 GLU B C 1
ATOM 4939 O O . GLU B 2 198 ? 112.158 106.315 117.929 1.00 50.44 198 GLU B O 1
ATOM 4945 N N . THR B 2 199 ? 112.787 104.697 116.497 1.00 53.33 199 THR B N 1
ATOM 4946 C CA . THR B 2 199 ? 114.164 104.724 116.968 1.00 53.33 199 THR B CA 1
ATOM 4947 C C . THR B 2 199 ? 115.065 104.101 115.915 1.00 53.33 199 THR B C 1
ATOM 4948 O O . THR B 2 199 ? 114.749 103.043 115.369 1.00 53.33 199 THR B O 1
ATOM 4952 N N . TYR B 2 200 ? 116.183 104.762 115.644 1.00 60.75 200 TYR B N 1
ATOM 4953 C CA . TYR B 2 200 ? 117.211 104.249 114.752 1.00 60.75 200 TYR B CA 1
ATOM 4954 C C . TYR B 2 200 ? 118.373 103.755 115.595 1.00 60.75 200 TYR B C 1
ATOM 4955 O O . TYR B 2 200 ? 118.918 104.509 116.407 1.00 60.75 200 TYR B O 1
ATOM 4964 N N . CYS B 2 201 ? 118.750 102.497 115.406 1.00 72.45 201 CYS B N 1
ATOM 4965 C CA . CYS B 2 201 ? 119.837 101.907 116.173 1.00 72.45 201 CYS B CA 1
ATOM 4966 C C . CYS B 2 201 ? 121.136 102.069 115.393 1.00 72.45 201 CYS B C 1
ATOM 4967 O O . CYS B 2 201 ? 121.217 101.696 114.218 1.00 72.45 201 CYS B O 1
ATOM 4970 N N . ILE B 2 202 ? 122.129 102.680 116.029 1.00 83.78 202 ILE B N 1
ATOM 4971 C CA . ILE B 2 202 ? 123.446 102.886 115.442 1.00 83.78 202 ILE B CA 1
ATOM 4972 C C . ILE B 2 202 ? 124.429 102.176 116.359 1.00 83.78 202 ILE B C 1
ATOM 4973 O O . ILE B 2 202 ? 124.615 102.574 117.515 1.00 83.78 202 ILE B O 1
ATOM 4978 N N . ASP B 2 203 ? 125.065 101.127 115.850 1.00 105.23 203 ASP B N 1
ATOM 4979 C CA . ASP B 2 203 ? 125.829 100.198 116.669 1.00 105.23 203 ASP B CA 1
ATOM 4980 C C . ASP B 2 203 ? 127.314 100.404 116.393 1.00 105.23 203 ASP B C 1
ATOM 4981 O O . ASP B 2 203 ? 127.737 100.445 115.234 1.00 105.23 203 ASP B O 1
ATOM 4986 N N . ASN B 2 204 ? 128.101 100.525 117.466 1.00 106.33 204 ASN B N 1
ATOM 4987 C CA . ASN B 2 204 ? 129.508 100.886 117.326 1.00 106.33 204 ASN B CA 1
ATOM 4988 C C . ASN B 2 204 ? 130.366 99.724 116.839 1.00 106.33 204 ASN B C 1
ATOM 4989 O O . ASN B 2 204 ? 131.420 99.958 116.238 1.00 106.33 204 ASN B O 1
ATOM 4994 N N . GLU B 2 205 ? 129.963 98.477 117.101 1.00 114.28 205 GLU B N 1
ATOM 4995 C CA . GLU B 2 205 ? 130.692 97.345 116.534 1.00 114.28 205 GLU B CA 1
ATOM 4996 C C . GLU B 2 205 ? 130.758 97.455 115.015 1.00 114.28 205 GLU B C 1
ATOM 4997 O O . GLU B 2 205 ? 131.843 97.546 114.430 1.00 114.28 205 GLU B O 1
ATOM 5003 N N . ALA B 2 206 ? 129.593 97.459 114.359 1.00 112.45 206 ALA B N 1
ATOM 5004 C CA . ALA B 2 206 ? 129.563 97.572 112.904 1.00 112.45 206 ALA B CA 1
ATOM 5005 C C . ALA B 2 206 ? 130.101 98.915 112.437 1.00 112.45 206 ALA B C 1
ATOM 5006 O O . ALA B 2 206 ? 130.640 99.014 111.331 1.00 112.45 206 ALA B O 1
ATOM 5008 N N . LEU B 2 207 ? 129.971 99.954 113.262 1.00 108.94 207 LEU B N 1
ATOM 5009 C CA . LEU B 2 207 ? 130.521 101.255 112.902 1.00 108.94 207 LEU B CA 1
ATOM 5010 C C . LEU B 2 207 ? 132.035 101.186 112.746 1.00 108.94 207 LEU B C 1
ATOM 5011 O O . LEU B 2 207 ? 132.583 101.584 111.712 1.00 108.94 207 LEU B O 1
ATOM 5016 N N . TYR B 2 208 ? 132.726 100.669 113.766 1.00 114.87 208 TYR B N 1
ATOM 5017 C CA . TYR B 2 208 ? 134.171 100.500 113.671 1.00 114.87 208 TYR B CA 1
ATOM 5018 C C . TYR B 2 208 ? 134.530 99.513 112.573 1.00 114.87 208 TYR B C 1
ATOM 5019 O O . TYR B 2 208 ? 135.530 99.693 111.870 1.00 114.87 208 TYR B O 1
ATOM 5028 N N . ASP B 2 209 ? 133.720 98.465 112.407 1.00 117.09 209 ASP B N 1
ATOM 5029 C CA . ASP B 2 209 ? 133.964 97.492 111.349 1.00 117.09 209 ASP B CA 1
ATOM 5030 C C . ASP B 2 209 ? 134.016 98.175 109.988 1.00 117.09 209 ASP B C 1
ATOM 5031 O O . ASP B 2 209 ? 135.000 98.047 109.249 1.00 117.09 209 ASP B O 1
ATOM 5036 N N . ILE B 2 210 ? 132.975 98.939 109.658 1.00 116.49 210 ILE B N 1
ATOM 5037 C CA . ILE B 2 210 ? 132.914 99.600 108.360 1.00 116.49 210 ILE B CA 1
ATOM 5038 C C . ILE B 2 210 ? 134.015 100.643 108.242 1.00 116.49 210 ILE B C 1
ATOM 5039 O O . ILE B 2 210 ? 134.696 100.733 107.213 1.00 116.49 210 ILE B O 1
ATOM 5044 N N . CYS B 2 211 ? 134.222 101.436 109.297 1.00 118.31 211 CYS B N 1
ATOM 5045 C CA . CYS B 2 211 ? 135.244 102.474 109.249 1.00 118.31 211 CYS B CA 1
ATOM 5046 C C . CYS B 2 211 ? 136.647 101.906 109.122 1.00 118.31 211 CYS B C 1
ATOM 5047 O O . CYS B 2 211 ? 137.555 102.624 108.690 1.00 118.31 211 CYS B O 1
ATOM 5050 N N . PHE B 2 212 ? 136.855 100.643 109.490 1.00 122.46 212 PHE B N 1
ATOM 5051 C CA . PHE B 2 212 ? 138.199 100.086 109.487 1.00 122.46 212 PHE B CA 1
ATOM 5052 C C . PHE B 2 212 ? 138.470 99.243 108.243 1.00 122.46 212 PHE B C 1
ATOM 5053 O O . PHE B 2 212 ? 139.414 99.527 107.502 1.00 122.46 212 PHE B O 1
ATOM 5061 N N . ARG B 2 213 ? 137.663 98.208 107.990 1.00 121.48 213 ARG B N 1
ATOM 5062 C CA . ARG B 2 213 ? 138.018 97.285 106.917 1.00 121.48 213 ARG B CA 1
ATOM 5063 C C . ARG B 2 213 ? 137.482 97.702 105.556 1.00 121.48 213 ARG B C 1
ATOM 5064 O O . ARG B 2 213 ? 138.136 97.433 104.543 1.00 121.48 213 ARG B O 1
ATOM 5072 N N . THR B 2 214 ? 136.321 98.350 105.501 1.00 125.95 214 THR B N 1
ATOM 5073 C CA . THR B 2 214 ? 135.803 98.855 104.237 1.00 125.95 214 THR B CA 1
ATOM 5074 C C . THR B 2 214 ? 136.389 100.205 103.860 1.00 125.95 214 THR B C 1
ATOM 5075 O O . THR B 2 214 ? 136.584 100.474 102.671 1.00 125.95 214 THR B O 1
ATOM 5079 N N . LEU B 2 215 ? 136.678 101.055 104.842 1.00 129.19 215 LEU B N 1
ATOM 5080 C CA . LEU B 2 215 ? 137.330 102.329 104.587 1.00 129.19 215 LEU B CA 1
ATOM 5081 C C . LEU B 2 215 ? 138.847 102.225 104.590 1.00 129.19 215 LEU B C 1
ATOM 5082 O O . LEU B 2 215 ? 139.517 103.211 104.262 1.00 129.19 215 LEU B O 1
ATOM 5087 N N . LYS B 2 216 ? 139.397 101.061 104.942 1.00 125.55 216 LYS B N 1
ATOM 5088 C CA . LYS B 2 216 ? 140.837 100.813 104.911 1.00 125.55 216 LYS B CA 1
ATOM 5089 C C . LYS B 2 216 ? 141.593 101.867 105.723 1.00 125.55 216 LYS B C 1
ATOM 5090 O O . LYS B 2 216 ? 142.399 102.642 105.202 1.00 125.55 216 LYS B O 1
ATOM 5096 N N . LEU B 2 217 ? 141.303 101.894 107.021 1.00 121.47 217 LEU B N 1
ATOM 5097 C CA . LEU B 2 217 ? 141.957 102.810 107.943 1.00 121.47 217 LEU B CA 1
ATOM 5098 C C . LEU B 2 217 ? 142.495 102.003 109.114 1.00 121.47 217 LEU B C 1
ATOM 5099 O O . LEU B 2 217 ? 141.750 101.246 109.744 1.00 121.47 217 LEU B O 1
ATOM 5104 N N . THR B 2 218 ? 143.789 102.168 109.399 1.00 117.96 218 THR B N 1
ATOM 5105 C CA . THR B 2 218 ? 144.447 101.334 110.400 1.00 117.96 218 THR B CA 1
ATOM 5106 C C . THR B 2 218 ? 143.863 101.563 111.789 1.00 117.96 218 THR B C 1
ATOM 5107 O O . THR B 2 218 ? 143.464 100.613 112.472 1.00 117.96 218 THR B O 1
ATOM 5111 N N . THR B 2 219 ? 143.802 102.820 112.222 1.00 114.72 219 THR B N 1
ATOM 5112 C CA . THR B 2 219 ? 143.294 103.184 113.544 1.00 114.72 219 THR B CA 1
ATOM 5113 C C . THR B 2 219 ? 142.118 104.128 113.356 1.00 114.72 219 THR B C 1
ATOM 5114 O O . THR B 2 219 ? 142.305 105.334 113.142 1.00 114.72 219 THR B O 1
ATOM 5118 N N . PRO B 2 220 ? 140.890 103.616 113.412 1.00 110.59 220 PRO B N 1
ATOM 5119 C CA . PRO B 2 220 ? 139.727 104.495 113.268 1.00 110.59 220 PRO B CA 1
ATOM 5120 C C . PRO B 2 220 ? 139.699 105.553 114.358 1.00 110.59 220 PRO B C 1
ATOM 5121 O O . PRO B 2 220 ? 139.936 105.271 115.534 1.00 110.59 220 PRO B O 1
ATOM 5125 N N . THR B 2 221 ? 139.398 106.780 113.952 1.00 107.40 221 THR B N 1
ATOM 5126 C CA . THR B 2 221 ? 139.260 107.900 114.863 1.00 107.40 221 THR B CA 1
ATOM 5127 C C . THR B 2 221 ? 137.804 108.333 114.880 1.00 107.40 221 THR B C 1
ATOM 5128 O O . THR B 2 221 ? 137.058 108.111 113.922 1.00 107.40 221 THR B O 1
ATOM 5132 N N . TYR B 2 222 ? 137.402 108.954 115.989 1.00 111.44 222 TYR B N 1
ATOM 5133 C CA . TYR B 2 222 ? 135.997 109.293 116.160 1.00 111.44 222 TYR B CA 1
ATOM 5134 C C . TYR B 2 222 ? 135.502 110.259 115.091 1.00 111.44 222 TYR B C 1
ATOM 5135 O O . TYR B 2 222 ? 134.298 110.302 114.833 1.00 111.44 222 TYR B O 1
ATOM 5144 N N . GLY B 2 223 ? 136.396 111.012 114.450 1.00 112.44 223 GLY B N 1
ATOM 5145 C CA . GLY B 2 223 ? 135.962 111.925 113.401 1.00 112.44 223 GLY B CA 1
ATOM 5146 C C . GLY B 2 223 ? 135.362 111.206 112.206 1.00 112.44 223 GLY B C 1
ATOM 5147 O O . GLY B 2 223 ? 134.326 111.613 111.671 1.00 112.44 223 GLY B O 1
ATOM 5148 N N . ASP B 2 224 ? 136.010 110.127 111.764 1.00 114.79 224 ASP B N 1
ATOM 5149 C CA . ASP B 2 224 ? 135.483 109.363 110.638 1.00 114.79 224 ASP B CA 1
ATOM 5150 C C . ASP B 2 224 ? 134.166 108.687 110.999 1.00 114.79 224 ASP B C 1
ATOM 5151 O O . ASP B 2 224 ? 133.256 108.596 110.165 1.00 114.79 224 ASP B O 1
ATOM 5156 N N . LEU B 2 225 ? 134.053 108.200 112.237 1.00 105.58 225 LEU B N 1
ATOM 5157 C CA . LEU B 2 225 ? 132.786 107.658 112.713 1.00 105.58 225 LEU B CA 1
ATOM 5158 C C . LEU B 2 225 ? 131.701 108.723 112.660 1.00 105.58 225 LEU B C 1
ATOM 5159 O O . LEU B 2 225 ? 130.565 108.460 112.239 1.00 105.58 225 LEU B O 1
ATOM 5164 N N . ASN B 2 226 ? 132.048 109.944 113.078 1.00 104.11 226 ASN B N 1
ATOM 5165 C CA . ASN B 2 226 ? 131.099 111.047 113.036 1.00 104.11 226 ASN B CA 1
ATOM 5166 C C . ASN B 2 226 ? 130.641 111.293 111.609 1.00 104.11 226 ASN B C 1
ATOM 5167 O O . ASN B 2 226 ? 129.443 111.450 111.345 1.00 104.11 226 ASN B O 1
ATOM 5172 N N . HIS B 2 227 ? 131.591 111.317 110.675 1.00 99.31 227 HIS B N 1
ATOM 5173 C CA . HIS B 2 227 ? 131.259 111.584 109.280 1.00 99.31 227 HIS B CA 1
ATOM 5174 C C . HIS B 2 227 ? 130.344 110.502 108.721 1.00 99.31 227 HIS B C 1
ATOM 5175 O O . HIS B 2 227 ? 129.364 110.798 108.025 1.00 99.31 227 HIS B O 1
ATOM 5182 N N . LEU B 2 228 ? 130.641 109.236 109.028 1.00 95.82 228 LEU B N 1
ATOM 5183 C CA . LEU B 2 228 ? 129.826 108.148 108.496 1.00 95.82 228 LEU B CA 1
ATOM 5184 C C . LEU B 2 228 ? 128.413 108.170 109.064 1.00 95.82 228 LEU B C 1
ATOM 5185 O O . LEU B 2 228 ? 127.440 108.000 108.319 1.00 95.82 228 LEU B O 1
ATOM 5190 N N . VAL B 2 229 ? 128.266 108.386 110.373 1.00 87.97 229 VAL B N 1
ATOM 5191 C CA . VAL B 2 229 ? 126.912 108.413 110.921 1.00 87.97 229 VAL B CA 1
ATOM 5192 C C . VAL B 2 229 ? 126.155 109.643 110.430 1.00 87.97 229 VAL B C 1
ATOM 5193 O O . VAL B 2 229 ? 124.930 109.593 110.238 1.00 87.97 229 VAL B O 1
ATOM 5197 N N . SER B 2 230 ? 126.853 110.760 110.211 1.00 85.22 230 SER B N 1
ATOM 5198 C CA . SER B 2 230 ? 126.185 111.940 109.680 1.00 85.22 230 SER B CA 1
ATOM 5199 C C . SER B 2 230 ? 125.688 111.694 108.267 1.00 85.22 230 SER B C 1
ATOM 5200 O O . SER B 2 230 ? 124.575 112.099 107.915 1.00 85.22 230 SER B O 1
ATOM 5203 N N . ALA B 2 231 ? 126.497 111.028 107.441 1.00 81.75 231 ALA B N 1
ATOM 5204 C CA . ALA B 2 231 ? 126.031 110.653 106.109 1.00 81.75 231 ALA B CA 1
ATOM 5205 C C . ALA B 2 231 ? 124.852 109.692 106.198 1.00 81.75 231 ALA B C 1
ATOM 5206 O O . ALA B 2 231 ? 123.918 109.759 105.385 1.00 81.75 231 ALA B O 1
ATOM 5208 N N . THR B 2 232 ? 124.874 108.799 107.189 1.00 77.31 232 THR B N 1
ATOM 5209 C CA . THR B 2 232 ? 123.764 107.874 107.384 1.00 77.31 232 THR B CA 1
ATOM 5210 C C . THR B 2 232 ? 122.461 108.621 107.641 1.00 77.31 232 THR B C 1
ATOM 5211 O O . THR B 2 232 ? 121.445 108.359 106.987 1.00 77.31 232 THR B O 1
ATOM 5215 N N . MET B 2 233 ? 122.466 109.566 108.586 1.00 72.20 233 MET B N 1
ATOM 5216 C CA . MET B 2 233 ? 121.229 110.309 108.830 1.00 72.20 233 MET B CA 1
ATOM 5217 C C . MET B 2 233 ? 120.887 111.248 107.684 1.00 72.20 233 MET B C 1
ATOM 5218 O O . MET B 2 233 ? 119.712 111.550 107.468 1.00 72.20 233 MET B O 1
ATOM 5223 N N . SER B 2 234 ? 121.884 111.740 106.951 1.00 70.07 234 SER B N 1
ATOM 5224 C CA . SER B 2 234 ? 121.564 112.494 105.745 1.00 70.07 234 SER B CA 1
ATOM 5225 C C . SER B 2 234 ? 120.713 111.648 104.811 1.00 70.07 234 SER B C 1
ATOM 5226 O O . SER B 2 234 ? 119.642 112.075 104.357 1.00 70.07 234 SER B O 1
ATOM 5229 N N . GLY B 2 235 ? 121.151 110.416 104.565 1.00 67.31 235 GLY B N 1
ATOM 5230 C CA . GLY B 2 235 ? 120.369 109.524 103.730 1.00 67.31 235 GLY B CA 1
ATOM 5231 C C . GLY B 2 235 ? 119.005 109.216 104.314 1.00 67.31 235 GLY B C 1
ATOM 5232 O O . GLY B 2 235 ? 118.003 109.183 103.596 1.00 67.31 235 GLY B O 1
ATOM 5233 N N . VAL B 2 236 ? 118.946 108.995 105.627 1.00 66.88 236 VAL B N 1
ATOM 5234 C CA . VAL B 2 236 ? 117.691 108.592 106.255 1.00 66.88 236 VAL B CA 1
ATOM 5235 C C . VAL B 2 236 ? 116.672 109.726 106.208 1.00 66.88 236 VAL B C 1
ATOM 5236 O O . VAL B 2 236 ? 115.497 109.512 105.888 1.00 66.88 236 VAL B O 1
ATOM 5240 N N . THR B 2 237 ? 117.102 110.948 106.515 1.00 64.17 237 THR B N 1
ATOM 5241 C CA . THR B 2 237 ? 116.213 112.100 106.528 1.00 64.17 237 THR B CA 1
ATOM 5242 C C . THR B 2 237 ? 116.075 112.756 105.163 1.00 64.17 237 THR B C 1
ATOM 5243 O O . THR B 2 237 ? 115.430 113.806 105.066 1.00 64.17 237 THR B O 1
ATOM 5247 N N . THR B 2 238 ? 116.693 112.187 104.124 1.00 62.80 238 THR B N 1
ATOM 5248 C CA . THR B 2 238 ? 116.409 112.631 102.764 1.00 62.80 238 THR B CA 1
ATOM 5249 C C . THR B 2 238 ? 114.912 112.649 102.486 1.00 62.80 238 THR B C 1
ATOM 5250 O O . THR B 2 238 ? 114.407 113.560 101.818 1.00 62.80 238 THR B O 1
ATOM 5254 N N . CYS B 2 239 ? 114.181 111.658 103.000 1.00 62.95 239 CYS B N 1
ATOM 5255 C CA . CYS B 2 239 ? 112.740 111.615 102.778 1.00 62.95 239 CYS B CA 1
ATOM 5256 C C . CYS B 2 239 ? 112.037 112.831 103.368 1.00 62.95 239 CYS B C 1
ATOM 5257 O O . CYS B 2 239 ? 111.136 113.392 102.734 1.00 62.95 239 CYS B O 1
ATOM 5260 N N . LEU B 2 240 ? 112.423 113.250 104.572 1.00 56.49 240 LEU B N 1
ATOM 5261 C CA . LEU B 2 240 ? 111.762 114.369 105.232 1.00 56.49 240 LEU B CA 1
ATOM 5262 C C . LEU B 2 240 ? 112.192 115.715 104.660 1.00 56.49 240 LEU B C 1
ATOM 5263 O O . LEU B 2 240 ? 111.347 116.565 104.368 1.00 56.49 240 LEU B O 1
ATOM 5268 N N . ARG B 2 241 ? 113.497 115.923 104.492 1.00 65.70 241 ARG B N 1
ATOM 5269 C CA . ARG B 2 241 ? 113.994 117.241 104.125 1.00 65.70 241 ARG B CA 1
ATOM 5270 C C . ARG B 2 241 ? 113.874 117.539 102.636 1.00 65.70 241 ARG B C 1
ATOM 5271 O O . ARG B 2 241 ? 114.169 118.665 102.225 1.00 65.70 241 ARG B O 1
ATOM 5279 N N . PHE B 2 242 ? 113.453 116.577 101.825 1.00 69.94 242 PHE B N 1
ATOM 5280 C CA . PHE B 2 242 ? 113.239 116.812 100.408 1.00 69.94 242 PHE B CA 1
ATOM 5281 C C . PHE B 2 242 ? 111.861 116.321 99.998 1.00 69.94 242 PHE B C 1
ATOM 5282 O O . PHE B 2 242 ? 111.346 115.353 100.566 1.00 69.94 242 PHE B O 1
ATOM 5290 N N . PRO B 2 243 ? 111.240 116.968 99.016 1.00 76.76 243 PRO B N 1
ATOM 5291 C CA . PRO B 2 243 ? 109.962 116.469 98.503 1.00 76.76 243 PRO B CA 1
ATOM 5292 C C . PRO B 2 243 ? 110.156 115.194 97.700 1.00 76.76 243 PRO B C 1
ATOM 5293 O O . PRO B 2 243 ? 111.225 114.925 97.148 1.00 76.76 243 PRO B O 1
ATOM 5297 N N . GLY B 2 244 ? 109.091 114.403 97.640 1.00 94.15 244 GLY B N 1
ATOM 5298 C CA . GLY B 2 244 ? 109.116 113.168 96.876 1.00 94.15 244 GLY B CA 1
ATOM 5299 C C . GLY B 2 244 ? 107.713 112.642 96.687 1.00 94.15 244 GLY B C 1
ATOM 5300 O O . GLY B 2 244 ? 106.761 113.108 97.318 1.00 94.15 244 GLY B O 1
ATOM 5301 N N . GLN B 2 245 ? 107.599 111.652 95.799 1.00 97.26 245 GLN B N 1
ATOM 5302 C CA . GLN B 2 245 ? 106.296 111.046 95.541 1.00 97.26 245 GLN B CA 1
ATOM 5303 C C . GLN B 2 245 ? 105.737 110.394 96.796 1.00 97.26 245 GLN B C 1
ATOM 5304 O O . GLN B 2 245 ? 104.538 110.504 97.080 1.00 97.26 245 GLN B O 1
ATOM 5310 N N . LEU B 2 246 ? 106.592 109.712 97.561 1.00 83.42 246 LEU B N 1
ATOM 5311 C CA . LEU B 2 246 ? 106.141 109.083 98.796 1.00 83.42 246 LEU B CA 1
ATOM 5312 C C . LEU B 2 246 ? 105.623 110.114 99.789 1.00 83.42 246 LEU B C 1
ATOM 5313 O O . LEU B 2 246 ? 104.698 109.823 100.556 1.00 83.42 246 LEU B O 1
ATOM 5318 N N . ASN B 2 247 ? 106.194 111.320 99.779 1.00 92.21 247 ASN B N 1
ATOM 5319 C CA . ASN B 2 247 ? 105.771 112.407 100.665 1.00 92.21 247 ASN B CA 1
ATOM 5320 C C . ASN B 2 247 ? 105.811 111.969 102.127 1.00 92.21 247 ASN B C 1
ATOM 5321 O O . ASN B 2 247 ? 104.932 112.301 102.925 1.00 92.21 247 ASN B O 1
ATOM 5326 N N . ALA B 2 248 ? 106.850 111.218 102.483 1.00 67.81 248 ALA B N 1
ATOM 5327 C CA . ALA B 2 248 ? 106.944 110.616 103.807 1.00 67.81 248 ALA B CA 1
ATOM 5328 C C . ALA B 2 248 ? 107.396 111.666 104.811 1.00 67.81 248 ALA B C 1
ATOM 5329 O O . ALA B 2 248 ? 108.554 112.090 104.797 1.00 67.81 248 ALA B O 1
ATOM 5331 N N . ASP B 2 249 ? 106.484 112.091 105.675 1.00 53.42 249 ASP B N 1
ATOM 5332 C CA . ASP B 2 249 ? 106.852 112.872 106.843 1.00 53.42 249 ASP B CA 1
ATOM 5333 C C . ASP B 2 249 ? 107.151 111.898 107.982 1.00 53.42 249 ASP B C 1
ATOM 5334 O O . ASP B 2 249 ? 107.358 110.703 107.761 1.00 53.42 249 ASP B O 1
ATOM 5339 N N . LEU B 2 250 ? 107.189 112.396 109.217 1.00 48.04 250 LEU B N 1
ATOM 5340 C CA . LEU B 2 250 ? 107.576 111.538 110.332 1.00 48.04 250 LEU B CA 1
ATOM 5341 C C . LEU B 2 250 ? 106.514 110.486 110.632 1.00 48.04 250 LEU B C 1
ATOM 5342 O O . LEU B 2 250 ? 106.826 109.293 110.747 1.00 48.04 250 LEU B O 1
ATOM 5347 N N . ARG B 2 251 ? 105.252 110.902 110.749 1.00 47.32 251 ARG B N 1
ATOM 5348 C CA . ARG B 2 251 ? 104.203 109.948 111.088 1.00 47.32 251 ARG B CA 1
ATOM 5349 C C . ARG B 2 251 ? 103.937 108.986 109.941 1.00 47.32 251 ARG B C 1
ATOM 5350 O O . ARG B 2 251 ? 103.650 107.806 110.170 1.00 47.32 251 ARG B O 1
ATOM 5358 N N . LYS B 2 252 ? 104.018 109.471 108.701 1.00 44.85 252 LYS B N 1
ATOM 5359 C CA . LYS B 2 252 ? 103.914 108.576 107.556 1.00 44.85 252 LYS B CA 1
ATOM 5360 C C . LYS B 2 252 ? 104.990 107.503 107.617 1.00 44.85 252 LYS B C 1
ATOM 5361 O O . LYS B 2 252 ? 104.722 106.322 107.366 1.00 44.85 252 LYS B O 1
ATOM 5367 N N . LEU B 2 253 ? 106.214 107.900 107.965 1.00 42.96 253 LEU B N 1
ATOM 5368 C CA . LEU B 2 253 ? 107.315 106.952 108.074 1.00 42.96 253 LEU B CA 1
ATOM 5369 C C . LEU B 2 253 ? 107.042 105.915 109.153 1.00 42.96 253 LEU B C 1
ATOM 5370 O O . LEU B 2 253 ? 107.199 104.707 108.926 1.00 42.96 253 LEU B O 1
ATOM 5375 N N . ALA B 2 254 ? 106.626 106.367 110.336 1.00 35.18 254 ALA B N 1
ATOM 5376 C CA . ALA B 2 254 ? 106.372 105.424 111.418 1.00 35.18 254 ALA B CA 1
ATOM 5377 C C . ALA B 2 254 ? 105.256 104.457 111.058 1.00 35.18 254 ALA B C 1
ATOM 5378 O O . ALA B 2 254 ? 105.354 103.257 111.334 1.00 35.18 254 ALA B O 1
ATOM 5380 N N . VAL B 2 255 ? 104.189 104.954 110.433 1.00 38.21 255 VAL B N 1
ATOM 5381 C CA . VAL B 2 255 ? 103.088 104.076 110.052 1.00 38.21 255 VAL B CA 1
ATOM 5382 C C . VAL B 2 255 ? 103.552 103.054 109.025 1.00 38.21 255 VAL B C 1
ATOM 5383 O O . VAL B 2 255 ? 103.239 101.863 109.131 1.00 38.21 255 VAL B O 1
ATOM 5387 N N . ASN B 2 256 ? 104.317 103.489 108.027 1.00 39.32 256 ASN B N 1
ATOM 5388 C CA . ASN B 2 256 ? 104.751 102.569 106.986 1.00 39.32 256 ASN B CA 1
ATOM 5389 C C . ASN B 2 256 ? 105.853 101.623 107.435 1.00 39.32 256 ASN B C 1
ATOM 5390 O O . ASN B 2 256 ? 106.151 100.669 106.712 1.00 39.32 256 ASN B O 1
ATOM 5395 N N . MET B 2 257 ? 106.473 101.858 108.589 1.00 42.44 257 MET B N 1
ATOM 5396 C CA . MET B 2 257 ? 107.544 100.987 109.052 1.00 42.44 257 MET B CA 1
ATOM 5397 C C . MET B 2 257 ? 107.203 100.208 110.314 1.00 42.44 257 MET B C 1
ATOM 5398 O O . MET B 2 257 ? 107.327 98.981 110.326 1.00 42.44 257 MET B O 1
ATOM 5403 N N . VAL B 2 258 ? 106.775 100.876 111.379 1.00 31.24 258 VAL B N 1
ATOM 5404 C CA . VAL B 2 258 ? 106.507 100.202 112.649 1.00 31.24 258 VAL B CA 1
ATOM 5405 C C . VAL B 2 258 ? 105.230 99.376 112.543 1.00 31.24 258 VAL B C 1
ATOM 5406 O O . VAL B 2 258 ? 104.157 99.928 112.262 1.00 31.24 258 VAL B O 1
ATOM 5410 N N . PRO B 2 259 ? 105.294 98.059 112.737 1.00 39.02 259 PRO B N 1
ATOM 5411 C CA . PRO B 2 259 ? 104.079 97.242 112.672 1.00 39.02 259 PRO B CA 1
ATOM 5412 C C . PRO B 2 259 ? 103.432 96.997 114.023 1.00 39.02 259 PRO B C 1
ATOM 5413 O O . PRO B 2 259 ? 102.278 96.565 114.087 1.00 39.02 259 PRO B O 1
ATOM 5417 N N . PHE B 2 260 ? 104.160 97.248 115.106 1.00 42.31 260 PHE B N 1
ATOM 5418 C CA . PHE B 2 260 ? 103.681 96.939 116.445 1.00 42.31 260 PHE B CA 1
ATOM 5419 C C . PHE B 2 260 ? 104.197 97.996 117.403 1.00 42.31 260 PHE B C 1
ATOM 5420 O O . PHE B 2 260 ? 105.250 98.590 117.151 1.00 42.31 260 PHE B O 1
ATOM 5428 N N . PRO B 2 261 ? 103.496 98.246 118.509 1.00 42.42 261 PRO B N 1
ATOM 5429 C CA . PRO B 2 261 ? 103.903 99.358 119.382 1.00 42.42 261 PRO B CA 1
ATOM 5430 C C . PRO B 2 261 ? 105.321 99.239 119.908 1.00 42.42 261 PRO B C 1
ATOM 5431 O O . PRO B 2 261 ? 106.012 100.256 120.038 1.00 42.42 261 PRO B O 1
ATOM 5435 N N . ARG B 2 262 ? 105.779 98.030 120.213 1.00 51.39 262 ARG B N 1
ATOM 5436 C CA . ARG B 2 262 ? 107.100 97.860 120.799 1.00 51.39 262 ARG B CA 1
ATOM 5437 C C . ARG B 2 262 ? 108.197 97.659 119.766 1.00 51.39 262 ARG B C 1
ATOM 5438 O O . ARG B 2 262 ? 109.377 97.787 120.109 1.00 51.39 262 ARG B O 1
ATOM 5446 N N . LEU B 2 263 ? 107.849 97.344 118.519 1.00 47.59 263 LEU B N 1
ATOM 5447 C CA . LEU B 2 263 ? 108.848 97.042 117.492 1.00 47.59 263 LEU B CA 1
ATOM 5448 C C . LEU B 2 263 ? 109.141 98.308 116.695 1.00 47.59 263 LEU B C 1
ATOM 5449 O O . LEU B 2 263 ? 108.741 98.466 115.541 1.00 47.59 263 LEU B O 1
ATOM 5454 N N . HIS B 2 264 ? 109.875 99.219 117.323 1.00 52.44 264 HIS B N 1
ATOM 5455 C CA . HIS B 2 264 ? 110.142 100.525 116.741 1.00 52.44 264 HIS B CA 1
ATOM 5456 C C . HIS B 2 264 ? 111.632 100.800 116.676 1.00 52.44 264 HIS B C 1
ATOM 5457 O O . HIS B 2 264 ? 112.087 101.916 116.936 1.00 52.44 264 HIS B O 1
ATOM 5464 N N . PHE B 2 265 ? 112.423 99.792 116.328 1.00 56.06 265 PHE B N 1
ATOM 5465 C CA . PHE B 2 265 ? 113.856 99.957 116.138 1.00 56.06 265 PHE B CA 1
ATOM 5466 C C . PHE B 2 265 ? 114.201 99.582 114.707 1.00 56.06 265 PHE B C 1
ATOM 5467 O O . PHE B 2 265 ? 113.811 98.511 114.233 1.00 56.06 265 PHE B O 1
ATOM 5475 N N . PHE B 2 266 ? 114.918 100.462 114.018 1.00 55.36 266 PHE B N 1
ATOM 5476 C CA . PHE B 2 266 ? 115.283 100.242 112.628 1.00 55.36 266 PHE B CA 1
ATOM 5477 C C . PHE B 2 266 ? 116.794 100.179 112.493 1.00 55.36 266 PHE B C 1
ATOM 5478 O O . PHE B 2 266 ? 117.523 100.834 113.244 1.00 55.36 266 PHE B O 1
ATOM 5486 N N . MET B 2 267 ? 117.256 99.378 111.537 1.00 65.65 267 MET B N 1
ATOM 5487 C CA . MET B 2 267 ? 118.668 99.314 111.213 1.00 65.65 267 MET B CA 1
ATOM 5488 C C . MET B 2 267 ? 118.927 100.102 109.939 1.00 65.65 267 MET B C 1
ATOM 5489 O O . MET B 2 267 ? 118.257 99.865 108.921 1.00 65.65 267 MET B O 1
ATOM 5494 N N . PRO B 2 268 ? 119.812 101.088 109.963 1.00 70.12 268 PRO B N 1
ATOM 5495 C CA . PRO B 2 268 ? 120.086 101.877 108.762 1.00 70.12 268 PRO B CA 1
ATOM 5496 C C . PRO B 2 268 ? 121.024 101.142 107.816 1.00 70.12 268 PRO B C 1
ATOM 5497 O O . PRO B 2 268 ? 121.631 100.125 108.151 1.00 70.12 268 PRO B O 1
ATOM 5501 N N . GLY B 2 269 ? 121.134 101.688 106.610 1.00 72.20 269 GLY B N 1
ATOM 5502 C CA . GLY B 2 269 ? 122.012 101.137 105.601 1.00 72.20 269 GLY B CA 1
ATOM 5503 C C . GLY B 2 269 ? 122.416 102.184 104.588 1.00 72.20 269 GLY B C 1
ATOM 5504 O O . GLY B 2 269 ? 121.580 102.967 104.132 1.00 72.20 269 GLY B O 1
ATOM 5505 N N . PHE B 2 270 ? 123.694 102.208 104.225 1.00 81.01 270 PHE B N 1
ATOM 5506 C CA . PHE B 2 270 ? 124.224 103.224 103.332 1.00 81.01 270 PHE B CA 1
ATOM 5507 C C . PHE B 2 270 ? 125.047 102.561 102.241 1.00 81.01 270 PHE B C 1
ATOM 5508 O O . PHE B 2 270 ? 125.684 101.528 102.462 1.00 81.01 270 PHE B O 1
ATOM 5516 N N . ALA B 2 271 ? 125.025 103.167 101.057 1.00 82.27 271 ALA B N 1
ATOM 5517 C CA . ALA B 2 271 ? 125.801 102.688 99.923 1.00 82.27 271 ALA B CA 1
ATOM 5518 C C . ALA B 2 271 ? 125.982 103.838 98.950 1.00 82.27 271 ALA B C 1
ATOM 5519 O O . ALA B 2 271 ? 125.064 104.648 98.782 1.00 82.27 271 ALA B O 1
ATOM 5521 N N . PRO B 2 272 ? 127.142 103.944 98.299 1.00 89.58 272 PRO B N 1
ATOM 5522 C CA . PRO B 2 272 ? 128.327 103.093 98.431 1.00 89.58 272 PRO B CA 1
ATOM 5523 C C . PRO B 2 272 ? 129.211 103.499 99.602 1.00 89.58 272 PRO B C 1
ATOM 5524 O O . PRO B 2 272 ? 129.154 104.627 100.078 1.00 89.58 272 PRO B O 1
ATOM 5528 N N . LEU B 2 273 ? 130.046 102.581 100.080 1.00 105.70 273 LEU B N 1
ATOM 5529 C CA . LEU B 2 273 ? 131.018 102.854 101.137 1.00 105.70 273 LEU B CA 1
ATOM 5530 C C . LEU B 2 273 ? 132.382 102.413 100.619 1.00 105.70 273 LEU B C 1
ATOM 5531 O O . LEU B 2 273 ? 132.731 101.232 100.701 1.00 105.70 273 LEU B O 1
ATOM 5536 N N . THR B 2 274 ? 133.150 103.359 100.089 1.00 133.69 274 THR B N 1
ATOM 5537 C CA . THR B 2 274 ? 134.432 103.068 99.464 1.00 133.69 274 THR B CA 1
ATOM 5538 C C . THR B 2 274 ? 135.567 103.644 100.299 1.00 133.69 274 THR B C 1
ATOM 5539 O O . THR B 2 274 ? 135.460 104.753 100.832 1.00 133.69 274 THR B O 1
ATOM 5543 N N . SER B 2 275 ? 136.652 102.880 100.408 1.00 147.22 275 SER B N 1
ATOM 5544 C CA . SER B 2 275 ? 137.837 103.355 101.107 1.00 147.22 275 SER B CA 1
ATOM 5545 C C . SER B 2 275 ? 138.436 104.548 100.376 1.00 147.22 275 SER B C 1
ATOM 5546 O O . SER B 2 275 ? 138.436 104.604 99.143 1.00 147.22 275 SER B O 1
ATOM 5549 N N . ARG B 2 276 ? 138.949 105.511 101.137 1.00 144.87 276 ARG B N 1
ATOM 5550 C CA . ARG B 2 276 ? 139.563 106.688 100.526 1.00 144.87 276 ARG B CA 1
ATOM 5551 C C . ARG B 2 276 ? 141.028 106.441 100.180 1.00 144.87 276 ARG B C 1
ATOM 5552 O O . ARG B 2 276 ? 141.912 107.238 100.491 1.00 144.87 276 ARG B O 1
ATOM 5560 N N . GLY B 2 277 ? 141.286 105.315 99.521 1.00 159.53 277 GLY B N 1
ATOM 5561 C CA . GLY B 2 277 ? 142.548 105.076 98.851 1.00 159.53 277 GLY B CA 1
ATOM 5562 C C . GLY B 2 277 ? 142.326 104.263 97.594 1.00 159.53 277 GLY B C 1
ATOM 5563 O O . GLY B 2 277 ? 143.257 104.003 96.826 1.00 159.53 277 GLY B O 1
ATOM 5564 N N . SER B 2 278 ? 141.070 103.856 97.381 1.00 160.39 278 SER B N 1
ATOM 5565 C CA . SER B 2 278 ? 140.682 103.106 96.193 1.00 160.39 278 SER B CA 1
ATOM 5566 C C . SER B 2 278 ? 139.313 103.536 95.674 1.00 160.39 278 SER B C 1
ATOM 5567 O O . SER B 2 278 ? 138.662 102.760 94.963 1.00 160.39 278 SER B O 1
ATOM 5570 N N . GLN B 2 279 ? 138.858 104.738 96.025 1.00 141.63 279 GLN B N 1
ATOM 5571 C CA . GLN B 2 279 ? 137.520 105.179 95.653 1.00 141.63 279 GLN B CA 1
ATOM 5572 C C . GLN B 2 279 ? 137.356 105.186 94.140 1.00 141.63 279 GLN B C 1
ATOM 5573 O O . GLN B 2 279 ? 138.216 105.689 93.411 1.00 141.63 279 GLN B O 1
ATOM 5579 N N . GLN B 2 280 ? 136.248 104.619 93.671 1.00 134.25 280 GLN B N 1
ATOM 5580 C CA . GLN B 2 280 ? 135.989 104.569 92.241 1.00 134.25 280 GLN B CA 1
ATOM 5581 C C . GLN B 2 280 ? 135.728 105.969 91.699 1.00 134.25 280 GLN B C 1
ATOM 5582 O O . GLN B 2 280 ? 135.075 106.794 92.343 1.00 134.25 280 GLN B O 1
ATOM 5588 N N . TYR B 2 281 ? 136.264 106.238 90.513 1.00 145.47 281 TYR B N 1
ATOM 5589 C CA . TYR B 2 281 ? 135.974 107.475 89.805 1.00 145.47 281 TYR B CA 1
ATOM 5590 C C . TYR B 2 281 ? 134.731 107.368 88.934 1.00 145.47 281 TYR B C 1
ATOM 5591 O O . TYR B 2 281 ? 134.316 108.373 88.346 1.00 145.47 281 TYR B O 1
ATOM 5600 N N . ARG B 2 282 ? 134.136 106.184 88.840 1.00 134.25 282 ARG B N 1
ATOM 5601 C CA . ARG B 2 282 ? 132.907 105.965 88.100 1.00 134.25 282 ARG B CA 1
ATOM 5602 C C . ARG B 2 282 ? 131.737 105.857 89.077 1.00 134.25 282 ARG B C 1
ATOM 5603 O O . ARG B 2 282 ? 131.886 106.053 90.287 1.00 134.25 282 ARG B O 1
ATOM 5611 N N . ALA B 2 283 ? 130.559 105.535 88.553 1.00 123.28 283 ALA B N 1
ATOM 5612 C CA . ALA B 2 283 ? 129.352 105.402 89.355 1.00 123.28 283 ALA B CA 1
ATOM 5613 C C . ALA B 2 283 ? 128.857 103.964 89.305 1.00 123.28 283 ALA B C 1
ATOM 5614 O O . ALA B 2 283 ? 128.839 103.339 88.240 1.00 123.28 283 ALA B O 1
ATOM 5616 N N . LEU B 2 284 ? 128.462 103.443 90.463 1.00 111.05 284 LEU B N 1
ATOM 5617 C CA . LEU B 2 284 ? 127.916 102.097 90.528 1.00 111.05 284 LEU B CA 1
ATOM 5618 C C . LEU B 2 284 ? 126.562 102.036 89.833 1.00 111.05 284 LEU B C 1
ATOM 5619 O O . LEU B 2 284 ? 125.761 102.972 89.896 1.00 111.05 284 LEU B O 1
ATOM 5624 N N . THR B 2 285 ? 126.308 100.917 89.166 1.00 104.26 285 THR B N 1
ATOM 5625 C CA . THR B 2 285 ? 125.038 100.692 88.496 1.00 104.26 285 THR B CA 1
ATOM 5626 C C . THR B 2 285 ? 124.021 100.129 89.481 1.00 104.26 285 THR B C 1
ATOM 5627 O O . THR B 2 285 ? 124.330 99.838 90.639 1.00 104.26 285 THR B O 1
ATOM 5631 N N . VAL B 2 286 ? 122.784 99.987 89.003 1.00 101.08 286 VAL B N 1
ATOM 5632 C CA . VAL B 2 286 ? 121.701 99.535 89.876 1.00 101.08 286 VAL B CA 1
ATOM 5633 C C . VAL B 2 286 ? 121.959 98.149 90.457 1.00 101.08 286 VAL B C 1
ATOM 5634 O O . VAL B 2 286 ? 121.797 97.979 91.677 1.00 101.08 286 VAL B O 1
ATOM 5638 N N . PRO B 2 287 ? 122.328 97.126 89.673 1.00 101.23 287 PRO B N 1
ATOM 5639 C CA . PRO B 2 287 ? 122.590 95.817 90.297 1.00 101.23 287 PRO B CA 1
ATOM 5640 C C . PRO B 2 287 ? 123.693 95.861 91.337 1.00 101.23 287 PRO B C 1
ATOM 5641 O O . PRO B 2 287 ? 123.580 95.214 92.386 1.00 101.23 287 PRO B O 1
ATOM 5645 N N . GLU B 2 288 ? 124.758 96.622 91.075 1.00 103.46 288 GLU B N 1
ATOM 5646 C CA . GLU B 2 288 ? 125.852 96.718 92.033 1.00 103.46 288 GLU B CA 1
ATOM 5647 C C . GLU B 2 288 ? 125.400 97.395 93.319 1.00 103.46 288 GLU B C 1
ATOM 5648 O O . GLU B 2 288 ? 125.732 96.936 94.418 1.00 103.46 288 GLU B O 1
ATOM 5654 N N . LEU B 2 289 ? 124.630 98.479 93.201 1.00 98.22 289 LEU B N 1
ATOM 5655 C CA . LEU B 2 289 ? 124.109 99.146 94.389 1.00 98.22 289 LEU B CA 1
ATOM 5656 C C . LEU B 2 289 ? 123.187 98.227 95.173 1.00 98.22 289 LEU B C 1
ATOM 5657 O O . LEU B 2 289 ? 123.209 98.218 96.408 1.00 98.22 289 LEU B O 1
ATOM 5662 N N . THR B 2 290 ? 122.363 97.450 94.470 1.00 97.95 290 THR B N 1
ATOM 5663 C CA . THR B 2 290 ? 121.460 96.525 95.144 1.00 97.95 290 THR B CA 1
ATOM 5664 C C . THR B 2 290 ? 122.234 95.455 95.908 1.00 97.95 290 THR B C 1
ATOM 5665 O O . THR B 2 290 ? 121.949 95.186 97.080 1.00 97.95 290 THR B O 1
ATOM 5669 N N . GLN B 2 291 ? 123.231 94.843 95.265 1.00 100.89 291 GLN B N 1
ATOM 5670 C CA . GLN B 2 291 ? 123.967 93.775 95.931 1.00 100.89 291 GLN B CA 1
ATOM 5671 C C . GLN B 2 291 ? 124.915 94.303 96.999 1.00 100.89 291 GLN B C 1
ATOM 5672 O O . GLN B 2 291 ? 125.335 93.533 97.868 1.00 100.89 291 GLN B O 1
ATOM 5678 N N . GLN B 2 292 ? 125.262 95.591 96.958 1.00 101.55 292 GLN B N 1
ATOM 5679 C CA . GLN B 2 292 ? 126.064 96.162 98.033 1.00 101.55 292 GLN B CA 1
ATOM 5680 C C . GLN B 2 292 ? 125.197 96.577 99.215 1.00 101.55 292 GLN B C 1
ATOM 5681 O O . GLN B 2 292 ? 125.600 96.414 100.371 1.00 101.55 292 GLN B O 1
ATOM 5687 N N . MET B 2 293 ? 124.008 97.114 98.941 1.00 97.12 293 MET B N 1
ATOM 5688 C CA . MET B 2 293 ? 123.150 97.629 100.004 1.00 97.12 293 MET B CA 1
ATOM 5689 C C . MET B 2 293 ? 122.647 96.512 100.907 1.00 97.12 293 MET B C 1
ATOM 5690 O O . MET B 2 293 ? 122.755 96.592 102.136 1.00 97.12 293 MET B O 1
ATOM 5695 N N . PHE B 2 294 ? 122.089 95.458 100.313 1.00 98.15 294 PHE B N 1
ATOM 5696 C CA . PHE B 2 294 ? 121.440 94.413 101.090 1.00 98.15 294 PHE B CA 1
ATOM 5697 C C . PHE B 2 294 ? 122.430 93.499 101.793 1.00 98.15 294 PHE B C 1
ATOM 5698 O O . PHE B 2 294 ? 122.019 92.728 102.667 1.00 98.15 294 PHE B O 1
ATOM 5706 N N . ASP B 2 295 ? 123.709 93.563 101.441 1.00 107.27 295 ASP B N 1
ATOM 5707 C CA . ASP B 2 295 ? 124.709 92.768 102.132 1.00 107.27 295 ASP B CA 1
ATOM 5708 C C . ASP B 2 295 ? 124.892 93.275 103.557 1.00 107.27 295 ASP B C 1
ATOM 5709 O O . ASP B 2 295 ? 124.633 94.441 103.865 1.00 107.27 295 ASP B O 1
ATOM 5714 N N . ALA B 2 296 ? 125.342 92.378 104.434 1.00 107.84 296 ALA B N 1
ATOM 5715 C CA . ALA B 2 296 ? 125.577 92.738 105.825 1.00 107.84 296 ALA B CA 1
ATOM 5716 C C . ALA B 2 296 ? 126.736 93.709 105.996 1.00 107.84 296 ALA B C 1
ATOM 5717 O O . ALA B 2 296 ? 126.904 94.258 107.089 1.00 107.84 296 ALA B O 1
ATOM 5719 N N . LYS B 2 297 ? 127.531 93.932 104.953 1.00 106.83 297 LYS B N 1
ATOM 5720 C CA . LYS B 2 297 ? 128.678 94.826 105.016 1.00 106.83 297 LYS B CA 1
ATOM 5721 C C . LYS B 2 297 ? 128.309 96.289 104.805 1.00 106.83 297 LYS B C 1
ATOM 5722 O O . LYS B 2 297 ? 129.203 97.103 104.556 1.00 106.83 297 LYS B O 1
ATOM 5728 N N . ASN B 2 298 ? 127.024 96.647 104.887 1.00 101.91 298 ASN B N 1
ATOM 5729 C CA . ASN B 2 298 ? 126.596 98.024 104.673 1.00 101.91 298 ASN B CA 1
ATOM 5730 C C . ASN B 2 298 ? 125.584 98.488 105.716 1.00 101.91 298 ASN B C 1
ATOM 5731 O O . ASN B 2 298 ? 124.826 99.427 105.455 1.00 101.91 298 ASN B O 1
ATOM 5736 N N . MET B 2 299 ? 125.552 97.860 106.888 1.00 98.16 299 MET B N 1
ATOM 5737 C CA . MET B 2 299 ? 124.599 98.204 107.934 1.00 98.16 299 MET B CA 1
ATOM 5738 C C . MET B 2 299 ? 125.349 98.698 109.161 1.00 98.16 299 MET B C 1
ATOM 5739 O O . MET B 2 299 ? 126.301 98.054 109.612 1.00 98.16 299 MET B O 1
ATOM 5744 N N . MET B 2 300 ? 124.915 99.839 109.700 1.00 102.10 300 MET B N 1
ATOM 5745 C CA . MET B 2 300 ? 125.520 100.394 110.903 1.00 102.10 300 MET B CA 1
ATOM 5746 C C . MET B 2 300 ? 125.144 99.631 112.164 1.00 102.10 300 MET B C 1
ATOM 5747 O O . MET B 2 300 ? 125.732 99.886 113.221 1.00 102.10 300 MET B O 1
ATOM 5752 N N . ALA B 2 301 ? 124.188 98.713 112.085 1.00 102.89 301 ALA B N 1
ATOM 5753 C CA . ALA B 2 301 ? 123.904 97.801 113.181 1.00 102.89 301 ALA B CA 1
ATOM 5754 C C . ALA B 2 301 ? 124.727 96.533 112.998 1.00 102.89 301 ALA B C 1
ATOM 5755 O O . ALA B 2 301 ? 124.771 95.970 111.899 1.00 102.89 301 ALA B O 1
ATOM 5757 N N . ALA B 2 302 ? 125.380 96.086 114.070 1.00 107.85 302 ALA B N 1
ATOM 5758 C CA . ALA B 2 302 ? 126.187 94.874 113.991 1.00 107.85 302 ALA B CA 1
ATOM 5759 C C . ALA B 2 302 ? 125.295 93.645 114.061 1.00 107.85 302 ALA B C 1
ATOM 5760 O O . ALA B 2 302 ? 125.491 92.769 114.908 1.00 107.85 302 ALA B O 1
ATOM 5762 N N . CYS B 2 303 ? 124.324 93.573 113.159 1.00 111.88 303 CYS B N 1
ATOM 5763 C CA . CYS B 2 303 ? 123.353 92.497 113.122 1.00 111.88 303 CYS B CA 1
ATOM 5764 C C . CYS B 2 303 ? 123.463 91.774 111.788 1.00 111.88 303 CYS B C 1
ATOM 5765 O O . CYS B 2 303 ? 123.800 92.377 110.765 1.00 111.88 303 CYS B O 1
ATOM 5768 N N . ASP B 2 304 ? 123.177 90.476 111.804 1.00 113.08 304 ASP B N 1
ATOM 5769 C CA . ASP B 2 304 ? 123.162 89.711 110.570 1.00 113.08 304 ASP B CA 1
ATOM 5770 C C . ASP B 2 304 ? 121.737 89.668 110.049 1.00 113.08 304 ASP B C 1
ATOM 5771 O O . ASP B 2 304 ? 120.893 88.976 110.639 1.00 113.08 304 ASP B O 1
ATOM 5776 N N . PRO B 2 305 ? 121.414 90.386 108.972 1.00 110.03 305 PRO B N 1
ATOM 5777 C CA . PRO B 2 305 ? 120.035 90.359 108.463 1.00 110.03 305 PRO B CA 1
ATOM 5778 C C . PRO B 2 305 ? 119.590 88.986 108.002 1.00 110.03 305 PRO B C 1
ATOM 5779 O O . PRO B 2 305 ? 118.388 88.691 108.030 1.00 110.03 305 PRO B O 1
ATOM 5783 N N . ARG B 2 306 ? 120.521 88.136 107.569 1.00 112.44 306 ARG B N 1
ATOM 5784 C CA . ARG B 2 306 ? 120.165 86.776 107.186 1.00 112.44 306 ARG B CA 1
ATOM 5785 C C . ARG B 2 306 ? 119.660 85.960 108.369 1.00 112.44 306 ARG B C 1
ATOM 5786 O O . ARG B 2 306 ? 118.921 84.992 108.166 1.00 112.44 306 ARG B O 1
ATOM 5794 N N . HIS B 2 307 ? 120.040 86.329 109.594 1.00 108.18 307 HIS B N 1
ATOM 5795 C CA . HIS B 2 307 ? 119.529 85.639 110.772 1.00 108.18 307 HIS B CA 1
ATOM 5796 C C . HIS B 2 307 ? 118.042 85.882 110.985 1.00 108.18 307 HIS B C 1
ATOM 5797 O O . HIS B 2 307 ? 117.361 85.019 111.549 1.00 108.18 307 HIS B O 1
ATOM 5804 N N . GLY B 2 308 ? 117.524 87.027 110.550 1.00 92.32 308 GLY B N 1
ATOM 5805 C CA . GLY B 2 308 ? 116.132 87.356 110.779 1.00 92.32 308 GLY B CA 1
ATOM 5806 C C . GLY B 2 308 ? 115.356 87.618 109.507 1.00 92.32 308 GLY B C 1
ATOM 5807 O O . GLY B 2 308 ? 115.847 87.356 108.406 1.00 92.32 308 GLY B O 1
ATOM 5808 N N . ARG B 2 309 ? 114.140 88.136 109.647 1.00 75.27 309 ARG B N 1
ATOM 5809 C CA . ARG B 2 309 ? 113.280 88.437 108.514 1.00 75.27 309 ARG B CA 1
ATOM 5810 C C . ARG B 2 309 ? 112.904 89.911 108.540 1.00 75.27 309 ARG B C 1
ATOM 5811 O O . ARG B 2 309 ? 112.639 90.476 109.604 1.00 75.27 309 ARG B O 1
ATOM 5819 N N . TYR B 2 310 ? 112.889 90.527 107.362 1.00 65.88 310 TYR B N 1
ATOM 5820 C CA . TYR B 2 310 ? 112.603 91.951 107.233 1.00 65.88 310 TYR B CA 1
ATOM 5821 C C . TYR B 2 310 ? 111.107 92.173 107.398 1.00 65.88 310 TYR B C 1
ATOM 5822 O O . TYR B 2 310 ? 110.312 91.698 106.584 1.00 65.88 310 TYR B O 1
ATOM 5831 N N . LEU B 2 311 ? 110.718 92.908 108.440 1.00 51.34 311 LEU B N 1
ATOM 5832 C CA . LEU B 2 311 ? 109.301 93.168 108.667 1.00 51.34 311 LEU B CA 1
ATOM 5833 C C . LEU B 2 311 ? 108.773 94.208 107.687 1.00 51.34 311 LEU B C 1
ATOM 5834 O O . LEU B 2 311 ? 107.868 93.930 106.893 1.00 51.34 311 LEU B O 1
ATOM 5839 N N . THR B 2 312 ? 109.330 95.414 107.727 1.00 45.16 312 THR B N 1
ATOM 5840 C CA . THR B 2 312 ? 109.032 96.441 106.739 1.00 45.16 312 THR B CA 1
ATOM 5841 C C . THR B 2 312 ? 110.321 97.165 106.393 1.00 45.16 312 THR B C 1
ATOM 5842 O O . THR B 2 312 ? 111.097 97.511 107.287 1.00 45.16 312 THR B O 1
ATOM 5846 N N . VAL B 2 313 ? 110.551 97.388 105.100 1.00 48.97 313 VAL B N 1
ATOM 5847 C CA . VAL B 2 313 ? 111.777 98.017 104.636 1.00 48.97 313 VAL B CA 1
ATOM 5848 C C . VAL B 2 313 ? 111.437 99.122 103.648 1.00 48.97 313 VAL B C 1
ATOM 5849 O O . VAL B 2 313 ? 110.368 99.139 103.036 1.00 48.97 313 VAL B O 1
ATOM 5853 N N . ALA B 2 314 ? 112.378 100.050 103.499 1.00 53.92 314 ALA B N 1
ATOM 5854 C CA . ALA B 2 314 ? 112.276 101.120 102.521 1.00 53.92 314 ALA B CA 1
ATOM 5855 C C . ALA B 2 314 ? 113.670 101.439 102.007 1.00 53.92 314 ALA B C 1
ATOM 5856 O O . ALA B 2 314 ? 114.653 101.357 102.748 1.00 53.92 314 ALA B O 1
ATOM 5858 N N . ALA B 2 315 ? 113.751 101.800 100.730 1.00 60.56 315 ALA B N 1
ATOM 5859 C CA . ALA B 2 315 ? 115.019 102.118 100.089 1.00 60.56 315 ALA B CA 1
ATOM 5860 C C . ALA B 2 315 ? 114.917 103.495 99.455 1.00 60.56 315 ALA B C 1
ATOM 5861 O O . ALA B 2 315 ? 114.034 103.734 98.626 1.00 60.56 315 ALA B O 1
ATOM 5863 N N . VAL B 2 316 ? 115.816 104.393 99.841 1.00 62.47 316 VAL B N 1
ATOM 5864 C CA . VAL B 2 316 ? 115.844 105.756 99.326 1.00 62.47 316 VAL B CA 1
ATOM 5865 C C . VAL B 2 316 ? 117.020 105.875 98.370 1.00 62.47 316 VAL B C 1
ATOM 5866 O O . VAL B 2 316 ? 118.168 105.626 98.754 1.00 62.47 316 VAL B O 1
ATOM 5870 N N . PHE B 2 317 ? 116.742 106.254 97.127 1.00 68.23 317 PHE B N 1
ATOM 5871 C CA . PHE B 2 317 ? 117.764 106.381 96.099 1.00 68.23 317 PHE B CA 1
ATOM 5872 C C . PHE B 2 317 ? 117.953 107.847 95.742 1.00 68.23 317 PHE B C 1
ATOM 5873 O O . PHE B 2 317 ? 116.976 108.560 95.492 1.00 68.23 317 PHE B O 1
ATOM 5881 N N . ARG B 2 318 ? 119.206 108.290 95.715 1.00 73.57 318 ARG B N 1
ATOM 5882 C CA . ARG B 2 318 ? 119.553 109.663 95.381 1.00 73.57 318 ARG B CA 1
ATOM 5883 C C . ARG B 2 318 ? 120.463 109.668 94.164 1.00 73.57 318 ARG B C 1
ATOM 5884 O O . ARG B 2 318 ? 121.386 108.854 94.071 1.00 73.57 318 ARG B O 1
ATOM 5892 N N . GLY B 2 319 ? 120.206 110.585 93.244 1.00 80.32 319 GLY B N 1
ATOM 5893 C CA . GLY B 2 319 ? 120.979 110.700 92.025 1.00 80.32 319 GLY B CA 1
ATOM 5894 C C . GLY B 2 319 ? 120.121 110.506 90.789 1.00 80.32 319 GLY B C 1
ATOM 5895 O O . GLY B 2 319 ? 118.899 110.383 90.848 1.00 80.32 319 GLY B O 1
ATOM 5896 N N . ARG B 2 320 ? 120.805 110.487 89.649 1.00 93.31 320 ARG B N 1
ATOM 5897 C CA . ARG B 2 320 ? 120.149 110.291 88.363 1.00 93.31 320 ARG B CA 1
ATOM 5898 C C . ARG B 2 320 ? 120.190 108.802 88.032 1.00 93.31 320 ARG B C 1
ATOM 5899 O O . ARG B 2 320 ? 121.243 108.262 87.677 1.00 93.31 320 ARG B O 1
ATOM 5907 N N . MET B 2 321 ? 119.051 108.129 88.189 1.00 92.21 321 MET B N 1
ATOM 5908 C CA . MET B 2 321 ? 118.920 106.732 87.808 1.00 92.21 321 MET B CA 1
ATOM 5909 C C . MET B 2 321 ? 117.675 106.581 86.952 1.00 92.21 321 MET B C 1
ATOM 5910 O O . MET B 2 321 ? 116.725 107.360 87.070 1.00 92.21 321 MET B O 1
ATOM 5915 N N . SER B 2 322 ? 117.683 105.573 86.087 1.00 103.02 322 SER B N 1
ATOM 5916 C CA . SER B 2 322 ? 116.454 105.135 85.439 1.00 103.02 322 SER B CA 1
ATOM 5917 C C . SER B 2 322 ? 115.760 104.177 86.395 1.00 103.02 322 SER B C 1
ATOM 5918 O O . SER B 2 322 ? 116.254 103.075 86.648 1.00 103.02 322 SER B O 1
ATOM 5921 N N . MET B 2 323 ? 114.624 104.598 86.944 1.00 106.19 323 MET B N 1
ATOM 5922 C CA . MET B 2 323 ? 113.999 103.830 88.011 1.00 106.19 323 MET B CA 1
ATOM 5923 C C . MET B 2 323 ? 113.358 102.537 87.523 1.00 106.19 323 MET B C 1
ATOM 5924 O O . MET B 2 323 ? 112.948 101.722 88.356 1.00 106.19 323 MET B O 1
ATOM 5929 N N . LYS B 2 324 ? 113.262 102.324 86.210 1.00 110.72 324 LYS B N 1
ATOM 5930 C CA . LYS B 2 324 ? 112.735 101.061 85.705 1.00 110.72 324 LYS B CA 1
ATOM 5931 C C . LYS B 2 324 ? 113.586 99.889 86.179 1.00 110.72 324 LYS B C 1
ATOM 5932 O O . LYS B 2 324 ? 113.071 98.919 86.754 1.00 110.72 324 LYS B O 1
ATOM 5938 N N . GLU B 2 325 ? 114.902 99.972 85.973 1.00 112.07 325 GLU B N 1
ATOM 5939 C CA . GLU B 2 325 ? 115.778 98.919 86.471 1.00 112.07 325 GLU B CA 1
ATOM 5940 C C . GLU B 2 325 ? 115.802 98.895 87.992 1.00 112.07 325 GLU B C 1
ATOM 5941 O O . GLU B 2 325 ? 116.051 97.846 88.587 1.00 112.07 325 GLU B O 1
ATOM 5947 N N . VAL B 2 326 ? 115.540 100.032 88.639 1.00 108.98 326 VAL B N 1
ATOM 5948 C CA . VAL B 2 326 ? 115.465 100.053 90.098 1.00 108.98 326 VAL B CA 1
ATOM 5949 C C . VAL B 2 326 ? 114.333 99.153 90.578 1.00 108.98 326 VAL B C 1
ATOM 5950 O O . VAL B 2 326 ? 114.532 98.259 91.412 1.00 108.98 326 VAL B O 1
ATOM 5954 N N . ASP B 2 327 ? 113.133 99.358 90.030 1.00 112.15 327 ASP B N 1
ATOM 5955 C CA . ASP B 2 327 ? 111.994 98.525 90.399 1.00 112.15 327 ASP B CA 1
ATOM 5956 C C . ASP B 2 327 ? 112.246 97.074 90.018 1.00 112.15 327 ASP B C 1
ATOM 5957 O O . ASP B 2 327 ? 111.896 96.157 90.768 1.00 112.15 327 ASP B O 1
ATOM 5962 N N . GLU B 2 328 ? 112.876 96.847 88.863 1.00 111.97 328 GLU B N 1
ATOM 5963 C CA . GLU B 2 328 ? 113.212 95.485 88.468 1.00 111.97 328 GLU B CA 1
ATOM 5964 C C . GLU B 2 328 ? 114.102 94.816 89.503 1.00 111.97 328 GLU B C 1
ATOM 5965 O O . GLU B 2 328 ? 113.746 93.764 90.043 1.00 111.97 328 GLU B O 1
ATOM 5971 N N . GLN B 2 329 ? 115.238 95.440 89.832 1.00 110.12 329 GLN B N 1
ATOM 5972 C CA . GLN B 2 329 ? 116.171 94.814 90.760 1.00 110.12 329 GLN B CA 1
ATOM 5973 C C . GLN B 2 329 ? 115.526 94.594 92.117 1.00 110.12 329 GLN B C 1
ATOM 5974 O O . GLN B 2 329 ? 115.788 93.580 92.773 1.00 110.12 329 GLN B O 1
ATOM 5980 N N . MET B 2 330 ? 114.664 95.517 92.546 1.00 105.49 330 MET B N 1
ATOM 5981 C CA . MET B 2 330 ? 113.971 95.312 93.811 1.00 105.49 330 MET B CA 1
ATOM 5982 C C . MET B 2 330 ? 113.051 94.096 93.751 1.00 105.49 330 MET B C 1
ATOM 5983 O O . MET B 2 330 ? 112.986 93.315 94.709 1.00 105.49 330 MET B O 1
ATOM 5988 N N . LEU B 2 331 ? 112.329 93.907 92.639 1.00 109.62 331 LEU B N 1
ATOM 5989 C CA . LEU B 2 331 ? 111.425 92.761 92.575 1.00 109.62 331 LEU B CA 1
ATOM 5990 C C . LEU B 2 331 ? 112.188 91.445 92.434 1.00 109.62 331 LEU B C 1
ATOM 5991 O O . LEU B 2 331 ? 111.763 90.430 92.997 1.00 109.62 331 LEU B O 1
ATOM 5996 N N . ASN B 2 332 ? 113.311 91.432 91.704 1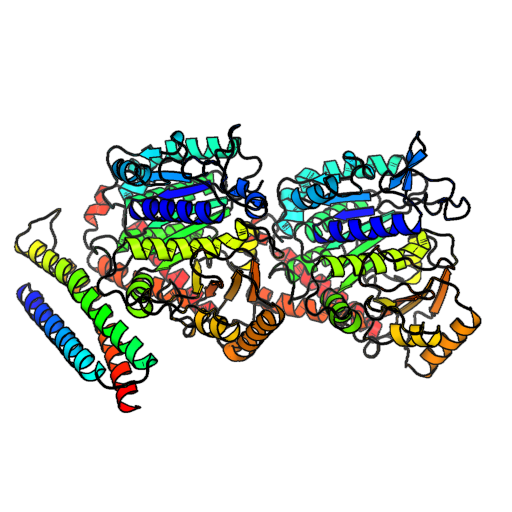.00 109.46 332 ASN B N 1
ATOM 5997 C CA . ASN B 2 332 ? 114.170 90.243 91.711 1.00 109.46 332 ASN B CA 1
ATOM 5998 C C . ASN B 2 332 ? 114.729 89.950 93.098 1.00 109.46 332 ASN B C 1
ATOM 5999 O O . ASN B 2 332 ? 114.876 88.784 93.474 1.00 109.46 332 ASN B O 1
ATOM 6004 N N . VAL B 2 333 ? 115.059 90.984 93.868 1.00 102.88 333 VAL B N 1
ATOM 6005 C CA . VAL B 2 333 ? 115.495 90.755 95.242 1.00 102.88 333 VAL B CA 1
ATOM 6006 C C . VAL B 2 333 ? 114.372 90.136 96.061 1.00 102.88 333 VAL B C 1
ATOM 6007 O O . VAL B 2 333 ? 114.589 89.183 96.821 1.00 102.88 333 VAL B O 1
ATOM 6011 N N . GLN B 2 334 ? 113.157 90.668 95.922 1.00 102.82 334 GLN B N 1
ATOM 6012 C CA . GLN B 2 334 ? 112.028 90.133 96.676 1.00 102.82 334 GLN B CA 1
ATOM 6013 C C . GLN B 2 334 ? 111.772 88.674 96.322 1.00 102.82 334 GLN B C 1
ATOM 6014 O O . GLN B 2 334 ? 111.522 87.847 97.206 1.00 102.82 334 GLN B O 1
ATOM 6020 N N . ASN B 2 335 ? 111.831 88.341 95.032 1.00 108.95 335 ASN B N 1
ATOM 6021 C CA . ASN B 2 335 ? 111.634 86.955 94.619 1.00 108.95 335 ASN B CA 1
ATOM 6022 C C . ASN B 2 335 ? 112.748 86.054 95.136 1.00 108.95 335 ASN B C 1
ATOM 6023 O O . ASN B 2 335 ? 112.487 84.950 95.627 1.00 108.95 335 ASN B O 1
ATOM 6028 N N . LYS B 2 336 ? 113.998 86.506 95.031 1.00 105.98 336 LYS B N 1
ATOM 6029 C CA . LYS B 2 336 ? 115.130 85.653 95.375 1.00 105.98 336 LYS B CA 1
ATOM 6030 C C . LYS B 2 336 ? 115.219 85.428 96.878 1.00 105.98 336 LYS B C 1
ATOM 6031 O O . LYS B 2 336 ? 115.395 84.293 97.337 1.00 105.98 336 LYS B O 1
ATOM 6037 N N . ASN B 2 337 ? 115.097 86.498 97.662 1.00 99.43 337 ASN B N 1
ATOM 6038 C CA . ASN B 2 337 ? 115.283 86.443 99.106 1.00 99.43 337 ASN B CA 1
ATOM 6039 C C . ASN B 2 337 ? 113.960 86.389 99.860 1.00 99.43 337 ASN B C 1
ATOM 6040 O O . ASN B 2 337 ? 113.844 86.955 100.951 1.00 99.43 337 ASN B O 1
ATOM 6045 N N . SER B 2 338 ? 112.960 85.705 99.298 1.00 95.22 338 SER B N 1
ATOM 6046 C CA . SER B 2 338 ? 111.644 85.640 99.922 1.00 95.22 338 SER B CA 1
ATOM 6047 C C . SER B 2 338 ? 111.683 85.018 101.311 1.00 95.22 338 SER B C 1
ATOM 6048 O O . SER B 2 338 ? 110.815 85.321 102.137 1.00 95.22 338 SER B O 1
ATOM 6051 N N . SER B 2 339 ? 112.662 84.156 101.590 1.00 87.87 339 SER B N 1
ATOM 6052 C CA . SER B 2 339 ? 112.774 83.571 102.919 1.00 87.87 339 SER B CA 1
ATOM 6053 C C . SER B 2 339 ? 113.201 84.590 103.967 1.00 87.87 339 SER B C 1
ATOM 6054 O O . SER B 2 339 ? 113.017 84.343 105.163 1.00 87.87 339 SER B O 1
ATOM 6057 N N . TYR B 2 340 ? 113.765 85.722 103.551 1.00 85.16 340 TYR B N 1
ATOM 6058 C CA . TYR B 2 340 ? 114.207 86.760 104.471 1.00 85.16 340 TYR B CA 1
ATOM 6059 C C . TYR B 2 340 ? 113.189 87.880 104.630 1.00 85.16 340 TYR B C 1
ATOM 6060 O O . TYR B 2 340 ? 113.483 88.881 105.291 1.00 85.16 340 TYR B O 1
ATOM 6069 N N . PHE B 2 341 ? 112.007 87.741 104.039 1.00 72.92 341 PHE B N 1
ATOM 6070 C CA . PHE B 2 341 ? 110.930 88.711 104.178 1.00 72.92 341 PHE B CA 1
ATOM 6071 C C . PHE B 2 341 ? 109.706 88.007 104.743 1.00 72.92 341 PHE B C 1
ATOM 6072 O O . PHE B 2 341 ? 109.356 86.911 104.293 1.00 72.92 341 PHE B O 1
ATOM 6080 N N . VAL B 2 342 ? 109.058 88.632 105.726 1.00 56.59 342 VAL B N 1
ATOM 6081 C CA . VAL B 2 342 ? 107.839 88.063 106.286 1.00 56.59 342 VAL B CA 1
ATOM 6082 C C . VAL B 2 342 ? 106.706 88.229 105.285 1.00 56.59 342 VAL B C 1
ATOM 6083 O O . VAL B 2 342 ? 106.495 89.316 104.732 1.00 56.59 342 VAL B O 1
ATOM 6087 N N . GLU B 2 343 ? 105.975 87.146 105.041 1.00 52.37 343 GLU B N 1
ATOM 6088 C CA . GLU B 2 343 ? 104.922 87.159 104.038 1.00 52.37 343 GLU B CA 1
ATOM 6089 C C . GLU B 2 343 ? 103.597 87.684 104.562 1.00 52.37 343 GLU B C 1
ATOM 6090 O O . GLU B 2 343 ? 102.674 87.874 103.766 1.00 52.37 343 GLU B O 1
ATOM 6096 N N . TRP B 2 344 ? 103.470 87.928 105.861 1.00 47.87 344 TRP B N 1
ATOM 6097 C CA . TRP B 2 344 ? 102.186 88.322 106.418 1.00 47.87 344 TRP B CA 1
ATOM 6098 C C . TRP B 2 344 ? 101.988 89.828 106.488 1.00 47.87 344 TRP B C 1
ATOM 6099 O O . TRP B 2 344 ? 100.978 90.274 107.038 1.00 47.87 344 TRP B O 1
ATOM 6110 N N . ILE B 2 345 ? 102.912 90.619 105.964 1.00 41.99 345 ILE B N 1
ATOM 6111 C CA . ILE B 2 345 ? 102.694 92.039 105.724 1.00 41.99 345 ILE B CA 1
ATOM 6112 C C . ILE B 2 345 ? 102.970 92.311 104.252 1.00 41.99 345 ILE B C 1
ATOM 6113 O O . ILE B 2 345 ? 104.122 92.450 103.840 1.00 41.99 345 ILE B O 1
ATOM 6118 N N . PRO B 2 346 ? 101.937 92.352 103.419 1.00 44.75 346 PRO B N 1
ATOM 6119 C CA . PRO B 2 346 ? 102.158 92.532 101.983 1.00 44.75 346 PRO B CA 1
ATOM 6120 C C . PRO B 2 346 ? 102.697 93.915 101.667 1.00 44.75 346 PRO B C 1
ATOM 6121 O O . PRO B 2 346 ? 102.414 94.891 102.364 1.00 44.75 346 PRO B O 1
ATOM 6125 N N . ASN B 2 347 ? 103.486 93.981 100.593 1.00 49.72 347 ASN B N 1
ATOM 6126 C CA . ASN B 2 347 ? 104.018 95.241 100.074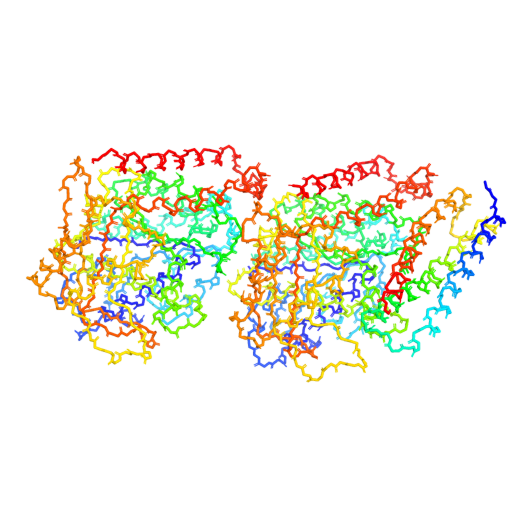 1.00 49.72 347 ASN B CA 1
ATOM 6127 C C . ASN B 2 347 ? 104.866 95.966 101.113 1.00 49.72 347 ASN B C 1
ATOM 6128 O O . ASN B 2 347 ? 104.792 97.187 101.255 1.00 49.72 347 ASN B O 1
ATOM 6133 N N . ASN B 2 348 ? 105.683 95.216 101.843 1.00 47.98 348 ASN B N 1
ATOM 6134 C CA . ASN B 2 348 ? 106.519 95.800 102.879 1.00 47.98 348 ASN B CA 1
ATOM 6135 C C . ASN B 2 348 ? 107.839 96.328 102.339 1.00 47.98 348 ASN B C 1
ATOM 6136 O O . ASN B 2 348 ? 108.719 96.682 103.130 1.00 47.98 348 ASN B O 1
ATOM 6141 N N . VAL B 2 349 ? 107.999 96.393 101.021 1.00 56.18 349 VAL B N 1
ATOM 6142 C CA . VAL B 2 349 ? 109.192 96.948 100.397 1.00 56.18 349 VAL B CA 1
ATOM 6143 C C . VAL B 2 349 ? 108.811 98.277 99.760 1.00 56.18 349 VAL B C 1
ATOM 6144 O O . VAL B 2 349 ? 107.733 98.402 99.168 1.00 56.18 349 VAL B O 1
ATOM 6148 N N . LYS B 2 350 ? 109.667 99.280 99.929 1.00 60.13 350 LYS B N 1
ATOM 6149 C CA . LYS B 2 350 ? 109.364 100.636 99.499 1.00 60.13 350 LYS B CA 1
ATOM 6150 C C . LYS B 2 350 ? 110.581 101.245 98.818 1.00 60.13 350 LYS B C 1
ATOM 6151 O O . LYS B 2 350 ? 111.720 101.019 99.231 1.00 60.13 350 LYS B O 1
ATOM 6157 N N . THR B 2 351 ? 110.331 102.027 97.771 1.00 63.34 351 THR B N 1
ATOM 6158 C CA . THR B 2 351 ? 111.395 102.678 97.019 1.00 63.34 351 THR B CA 1
ATOM 6159 C C . THR B 2 351 ? 111.095 104.162 96.889 1.00 63.34 351 THR B C 1
ATOM 6160 O O . THR B 2 351 ? 110.009 104.543 96.442 1.00 63.34 351 THR B O 1
ATOM 6164 N N . ALA B 2 352 ? 112.062 104.991 97.265 1.00 68.44 352 ALA B N 1
ATOM 6165 C CA . ALA B 2 352 ? 111.970 106.434 97.120 1.00 68.44 352 ALA B CA 1
ATOM 6166 C C . ALA B 2 352 ? 113.127 106.927 96.262 1.00 68.44 352 ALA B C 1
ATOM 6167 O O . ALA B 2 352 ? 114.229 106.373 96.303 1.00 68.44 352 ALA B O 1
ATOM 6169 N N . VAL B 2 353 ? 112.870 107.974 95.485 1.00 67.83 353 VAL B N 1
ATOM 6170 C CA . VAL B 2 353 ? 113.841 108.509 94.540 1.00 67.83 353 VAL B CA 1
ATOM 6171 C C . VAL B 2 353 ? 114.088 109.974 94.867 1.00 67.83 353 VAL B C 1
ATOM 6172 O O . VAL B 2 353 ? 113.143 110.727 95.125 1.00 67.83 353 VAL B O 1
ATOM 6176 N N . CYS B 2 354 ? 115.357 110.369 94.865 1.00 71.68 354 CYS B N 1
ATOM 6177 C CA . CYS B 2 354 ? 115.752 111.755 95.049 1.00 71.68 354 CYS B CA 1
ATOM 6178 C C . CYS B 2 354 ? 116.762 112.124 93.973 1.00 71.68 354 CYS B C 1
ATOM 6179 O O . CYS B 2 354 ? 117.482 111.267 93.456 1.00 71.68 354 CYS B O 1
ATOM 6182 N N . ASP B 2 355 ? 116.803 113.409 93.630 1.00 72.46 355 ASP B N 1
ATOM 6183 C CA . ASP B 2 355 ? 117.633 113.876 92.530 1.00 72.46 355 ASP B CA 1
ATOM 6184 C C . ASP B 2 355 ? 118.909 114.574 92.982 1.00 72.46 355 ASP B C 1
ATOM 6185 O O . ASP B 2 355 ? 119.752 114.889 92.135 1.00 72.46 355 ASP B O 1
ATOM 6190 N N . ILE B 2 356 ? 119.079 114.821 94.276 1.00 74.44 356 ILE B N 1
ATOM 6191 C CA . ILE B 2 356 ? 120.235 115.541 94.796 1.00 74.44 356 ILE B CA 1
ATOM 6192 C C . ILE B 2 356 ? 121.123 114.539 95.532 1.00 74.44 356 ILE B C 1
ATOM 6193 O O . ILE B 2 356 ? 120.756 114.068 96.618 1.00 74.44 356 ILE B O 1
ATOM 6198 N N . PRO B 2 357 ? 122.287 114.193 94.995 1.00 79.66 357 PRO B N 1
ATOM 6199 C CA . PRO B 2 357 ? 123.154 113.220 95.655 1.00 79.66 357 PRO B CA 1
ATOM 6200 C C . PRO B 2 357 ? 124.104 113.901 96.621 1.00 79.66 357 PRO B C 1
ATOM 6201 O O . PRO B 2 357 ? 124.365 115.108 96.504 1.00 79.66 357 PRO B O 1
ATOM 6205 N N . PRO B 2 358 ? 124.642 113.165 97.589 1.00 84.69 358 PRO B N 1
ATOM 6206 C CA . PRO B 2 358 ? 125.600 113.762 98.526 1.00 84.69 358 PRO B CA 1
ATOM 6207 C C . PRO B 2 358 ? 126.901 114.131 97.832 1.00 84.69 358 PRO B C 1
ATOM 6208 O O . PRO B 2 358 ? 127.265 113.582 96.791 1.00 84.69 358 PRO B O 1
ATOM 6212 N N . ARG B 2 359 ? 127.601 115.093 98.427 1.00 99.02 359 ARG B N 1
ATOM 6213 C CA . ARG B 2 359 ? 128.868 115.538 97.865 1.00 99.02 359 ARG B CA 1
ATOM 6214 C C . ARG B 2 359 ? 129.899 114.418 97.927 1.00 99.02 359 ARG B C 1
ATOM 6215 O O . ARG B 2 359 ? 129.948 113.646 98.889 1.00 99.02 359 ARG B O 1
ATOM 6223 N N . GLY B 2 360 ? 130.718 114.325 96.881 1.00 107.02 360 GLY B N 1
ATOM 6224 C CA . GLY B 2 360 ? 131.746 113.317 96.785 1.00 107.02 360 GLY B CA 1
ATOM 6225 C C . GLY B 2 360 ? 131.340 112.056 96.053 1.00 107.02 360 GLY B C 1
ATOM 6226 O O . GLY B 2 360 ? 132.216 111.302 95.616 1.00 107.02 360 GLY B O 1
ATOM 6227 N N . LEU B 2 361 ? 130.039 111.805 95.908 1.00 101.32 361 LEU B N 1
ATOM 6228 C CA . LEU B 2 361 ? 129.526 110.639 95.197 1.00 101.32 361 LEU B CA 1
ATOM 6229 C C . LEU B 2 361 ? 128.374 111.086 94.312 1.00 101.32 361 LEU B C 1
ATOM 6230 O O . LEU B 2 361 ? 127.370 111.601 94.814 1.00 101.32 361 LEU B O 1
ATOM 6235 N N . LYS B 2 362 ? 128.513 110.888 92.999 1.00 98.52 362 LYS B N 1
ATOM 6236 C CA . LYS B 2 362 ? 127.434 111.260 92.091 1.00 98.52 362 LYS B CA 1
ATOM 6237 C C . LYS B 2 362 ? 126.226 110.345 92.251 1.00 98.52 362 LYS B C 1
ATOM 6238 O O . LYS B 2 362 ? 125.091 110.777 92.024 1.00 98.52 362 LYS B O 1
ATOM 6244 N N . MET B 2 363 ? 126.447 109.096 92.654 1.00 93.86 363 MET B N 1
ATOM 6245 C CA . MET B 2 363 ? 125.389 108.117 92.855 1.00 93.86 363 MET B CA 1
ATOM 6246 C C . MET B 2 363 ? 125.439 107.617 94.291 1.00 93.86 363 MET B C 1
ATOM 6247 O O . MET B 2 363 ? 126.521 107.348 94.824 1.00 93.86 363 MET B O 1
ATOM 6252 N N . SER B 2 364 ? 124.270 107.490 94.917 1.00 79.97 364 SER B N 1
ATOM 6253 C CA . SER B 2 364 ? 124.194 107.008 96.289 1.00 79.97 364 SER B CA 1
ATOM 6254 C C . SER B 2 364 ? 122.833 106.373 96.523 1.00 79.97 364 SER B C 1
ATOM 6255 O O . SER B 2 364 ? 121.870 106.631 95.798 1.00 79.97 364 SER B O 1
ATOM 6258 N N . ALA B 2 365 ? 122.763 105.539 97.557 1.00 69.86 365 ALA B N 1
ATOM 6259 C CA . ALA B 2 365 ? 121.536 104.825 97.876 1.00 69.86 365 ALA B CA 1
ATOM 6260 C C . ALA B 2 365 ? 121.570 104.417 99.338 1.00 69.86 365 ALA B C 1
ATOM 6261 O O . ALA B 2 365 ? 122.530 103.781 99.782 1.00 69.86 365 ALA B O 1
ATOM 6263 N N . THR B 2 366 ? 120.527 104.780 100.079 1.00 63.33 366 THR B N 1
ATOM 6264 C CA . THR B 2 366 ? 120.452 104.532 101.511 1.00 63.33 366 THR B CA 1
ATOM 6265 C C . THR B 2 366 ? 119.242 103.667 101.822 1.00 63.33 366 THR B C 1
ATOM 6266 O O . THR B 2 366 ? 118.235 103.714 101.110 1.00 63.33 366 THR B O 1
ATOM 6270 N N . PHE B 2 367 ? 119.348 102.879 102.887 1.00 63.51 367 PHE B N 1
ATOM 6271 C CA . PHE B 2 367 ? 118.346 101.883 103.230 1.00 63.51 367 PHE B CA 1
ATOM 6272 C C . PHE B 2 367 ? 117.994 101.971 104.707 1.00 63.51 367 PHE B C 1
ATOM 6273 O O . PHE B 2 367 ? 118.873 102.151 105.554 1.00 63.51 367 PHE B O 1
ATOM 6281 N N . ILE B 2 368 ? 116.705 101.843 105.007 1.00 58.47 368 ILE B N 1
ATOM 6282 C CA . ILE B 2 368 ? 116.214 101.705 106.372 1.00 58.47 368 ILE B CA 1
ATOM 6283 C C . ILE B 2 368 ? 115.320 100.478 106.422 1.00 58.47 368 ILE B C 1
ATOM 6284 O O . ILE B 2 368 ? 114.398 100.345 105.610 1.00 58.47 368 ILE B O 1
ATOM 6289 N N . GLY B 2 369 ? 115.585 99.587 107.371 1.00 52.93 369 GLY B N 1
ATOM 6290 C CA . GLY B 2 369 ? 114.831 98.354 107.439 1.00 52.93 369 GLY B CA 1
ATOM 6291 C C . GLY B 2 369 ? 114.474 97.918 108.842 1.00 52.93 369 GLY B C 1
ATOM 6292 O O . GLY B 2 369 ? 115.314 97.941 109.745 1.00 52.93 369 GLY B O 1
ATOM 6293 N N . ASN B 2 370 ? 113.222 97.517 109.032 1.00 51.78 370 ASN B N 1
ATOM 6294 C CA . ASN B 2 370 ? 112.754 96.964 110.295 1.00 51.78 370 ASN B CA 1
ATOM 6295 C C . ASN B 2 370 ? 112.870 95.449 110.209 1.00 51.78 370 ASN B C 1
ATOM 6296 O O . ASN B 2 370 ? 112.115 94.803 109.476 1.00 51.78 370 ASN B O 1
ATOM 6301 N N . SER B 2 371 ? 113.810 94.883 110.957 1.00 67.49 371 SER B N 1
ATOM 6302 C CA . SER B 2 371 ? 114.054 93.452 110.916 1.00 67.49 371 SER B CA 1
ATOM 6303 C C . SER B 2 371 ? 114.035 92.894 112.327 1.00 67.49 371 SER B C 1
ATOM 6304 O O . SER B 2 371 ? 114.294 93.607 113.296 1.00 67.49 371 SER B O 1
ATOM 6307 N N . THR B 2 372 ? 113.719 91.608 112.431 1.00 80.50 372 THR B N 1
ATOM 6308 C CA . THR B 2 372 ? 113.774 90.912 113.707 1.00 80.50 372 THR B CA 1
ATOM 6309 C C . THR B 2 372 ? 115.190 90.513 114.092 1.00 80.50 372 THR B C 1
ATOM 6310 O O . THR B 2 372 ? 115.394 89.990 115.192 1.00 80.50 372 THR B O 1
ATOM 6314 N N . ALA B 2 373 ? 116.168 90.741 113.212 1.00 87.94 373 ALA B N 1
ATOM 6315 C CA . ALA B 2 373 ? 117.550 90.403 113.522 1.00 87.94 373 ALA B CA 1
ATOM 6316 C C . ALA B 2 373 ? 118.146 91.308 114.589 1.00 87.94 373 ALA B C 1
ATOM 6317 O O . ALA B 2 373 ? 119.189 90.970 115.156 1.00 87.94 373 ALA B O 1
ATOM 6319 N N . ILE B 2 374 ? 117.513 92.448 114.879 1.00 91.79 374 ILE B N 1
ATOM 6320 C CA . ILE B 2 374 ? 118.043 93.354 115.890 1.00 91.79 374 ILE B CA 1
ATOM 6321 C C . ILE B 2 374 ? 117.858 92.828 117.300 1.00 91.79 374 ILE B C 1
ATOM 6322 O O . ILE B 2 374 ? 118.340 93.451 118.250 1.00 91.79 374 ILE B O 1
ATOM 6327 N N . GLN B 2 375 ? 117.168 91.699 117.466 1.00 95.97 375 GLN B N 1
ATOM 6328 C CA . GLN B 2 375 ? 117.044 91.100 118.787 1.00 95.97 375 GLN B CA 1
ATOM 6329 C C . GLN B 2 375 ? 118.394 90.680 119.350 1.00 95.97 375 GLN B C 1
ATOM 6330 O O . GLN B 2 375 ? 118.540 90.580 120.571 1.00 95.97 375 GLN B O 1
ATOM 6336 N N . GLU B 2 376 ? 119.387 90.446 118.489 1.00 105.44 376 GLU B N 1
ATOM 6337 C CA . GLU B 2 376 ? 120.675 89.956 118.966 1.00 105.44 376 GLU B CA 1
ATOM 6338 C C . GLU B 2 376 ? 121.433 91.023 119.748 1.00 105.44 376 GLU B C 1
ATOM 6339 O O . GLU B 2 376 ? 122.193 90.689 120.664 1.00 105.44 376 GLU B O 1
ATOM 6345 N N . LEU B 2 377 ? 121.255 92.302 119.409 1.00 103.82 377 LEU B N 1
ATOM 6346 C CA . LEU B 2 377 ? 121.865 93.346 120.226 1.00 103.82 377 LEU B CA 1
ATOM 6347 C C . LEU B 2 377 ? 121.222 93.406 121.605 1.00 103.82 377 LEU B C 1
ATOM 6348 O O . LEU B 2 377 ? 121.914 93.636 122.604 1.00 103.82 377 LEU B O 1
ATOM 6353 N N . PHE B 2 378 ? 119.909 93.189 121.681 1.00 102.04 378 PHE B N 1
ATOM 6354 C CA . PHE B 2 378 ? 119.267 93.048 122.981 1.00 102.04 378 PHE B CA 1
ATOM 6355 C C . PHE B 2 378 ? 119.844 91.859 123.735 1.00 102.04 378 PHE B C 1
ATOM 6356 O O . PHE B 2 378 ? 120.090 91.936 124.945 1.00 102.04 378 PHE B O 1
ATOM 6364 N N . LYS B 2 379 ? 120.083 90.753 123.026 1.00 107.45 379 LYS B N 1
ATOM 6365 C CA . LYS B 2 379 ? 120.683 89.585 123.665 1.00 107.45 379 LYS B CA 1
ATOM 6366 C C . LYS B 2 379 ? 122.060 89.906 124.232 1.00 107.45 379 LYS B C 1
ATOM 6367 O O . LYS B 2 379 ? 122.364 89.534 125.368 1.00 107.45 379 LYS B O 1
ATOM 6373 N N . ARG B 2 380 ? 122.908 90.593 123.461 1.00 112.48 380 ARG B N 1
ATOM 6374 C CA . ARG B 2 380 ? 124.256 90.881 123.950 1.00 112.48 380 ARG B CA 1
ATOM 6375 C C . ARG B 2 380 ? 124.224 91.872 125.109 1.00 112.48 380 ARG B C 1
ATOM 6376 O O . ARG B 2 380 ? 125.000 91.743 126.069 1.00 112.48 380 ARG B O 1
ATOM 6384 N N . ILE B 2 381 ? 123.325 92.859 125.046 1.00 108.56 381 ILE B N 1
ATOM 6385 C CA . ILE B 2 381 ? 123.125 93.749 126.184 1.00 108.56 381 ILE B CA 1
ATOM 6386 C C . ILE B 2 381 ? 122.744 92.936 127.411 1.00 108.56 381 ILE B C 1
ATOM 6387 O O . ILE B 2 381 ? 123.221 93.196 128.522 1.00 108.56 381 ILE B O 1
ATOM 6392 N N . SER B 2 382 ? 121.893 91.925 127.226 1.00 116.49 382 SER B N 1
ATOM 6393 C CA . SER B 2 382 ? 121.522 91.062 128.340 1.00 116.49 382 SER B CA 1
ATOM 6394 C C . SER B 2 382 ? 122.721 90.276 128.860 1.00 116.49 382 SER B C 1
ATOM 6395 O O . SER B 2 382 ? 122.882 90.115 130.074 1.00 116.49 382 SER B O 1
ATOM 6398 N N . GLU B 2 383 ? 123.573 89.777 127.959 1.00 123.07 383 GLU B N 1
ATOM 6399 C CA . GLU B 2 383 ? 124.742 89.019 128.405 1.00 123.07 383 GLU B CA 1
ATOM 6400 C C . GLU B 2 383 ? 125.647 89.878 129.277 1.00 123.07 383 GLU B C 1
ATOM 6401 O O . GLU B 2 383 ? 126.158 89.411 130.303 1.00 123.07 383 GLU B O 1
ATOM 6407 N N . GLN B 2 384 ? 125.858 91.138 128.889 1.00 122.84 384 GLN B N 1
ATOM 6408 C CA . GLN B 2 384 ? 126.632 92.039 129.742 1.00 122.84 384 GLN B CA 1
ATOM 6409 C C . GLN B 2 384 ? 125.913 92.301 131.069 1.00 122.84 384 GLN B C 1
ATOM 6410 O O . GLN B 2 384 ? 126.499 92.167 132.156 1.00 122.84 384 GLN B O 1
ATOM 6416 N N . PHE B 2 385 ? 124.625 92.644 130.994 1.00 124.58 385 PHE B N 1
ATOM 6417 C CA . PHE B 2 385 ? 123.940 93.280 132.115 1.00 124.58 385 PHE B CA 1
ATOM 6418 C C . PHE B 2 385 ? 123.533 92.263 133.181 1.00 124.58 385 PHE B C 1
ATOM 6419 O O . PHE B 2 385 ? 123.584 92.558 134.378 1.00 124.58 385 PHE B O 1
ATOM 6427 N N . THR B 2 386 ? 123.133 91.057 132.779 1.00 119.56 386 THR B N 1
ATOM 6428 C CA . THR B 2 386 ? 122.831 90.037 133.779 1.00 119.56 386 THR B CA 1
ATOM 6429 C C . THR B 2 386 ? 124.092 89.586 134.506 1.00 119.56 386 THR B C 1
ATOM 6430 O O . THR B 2 386 ? 124.054 89.284 135.706 1.00 119.56 386 THR B O 1
ATOM 6434 N N . ALA B 2 387 ? 125.215 89.515 133.790 1.00 122.06 387 ALA B N 1
ATOM 6435 C CA . ALA B 2 387 ? 126.471 89.145 134.430 1.00 122.06 387 ALA B CA 1
ATOM 6436 C C . ALA B 2 387 ? 126.912 90.209 135.427 1.00 122.06 387 ALA B C 1
ATOM 6437 O O . ALA B 2 387 ? 127.437 89.887 136.499 1.00 122.06 387 ALA B O 1
ATOM 6439 N N . MET B 2 388 ? 126.715 91.485 135.093 1.00 129.79 388 MET B N 1
ATOM 6440 C CA . MET B 2 388 ? 126.931 92.525 136.097 1.00 129.79 388 MET B CA 1
ATOM 6441 C C . MET B 2 388 ? 125.883 92.537 137.208 1.00 129.79 388 MET B C 1
ATOM 6442 O O . MET B 2 388 ? 126.193 92.992 138.314 1.00 129.79 388 MET B O 1
ATOM 6447 N N . PHE B 2 389 ? 124.672 92.043 136.956 1.00 130.52 389 PHE B N 1
ATOM 6448 C CA . PHE B 2 389 ? 123.667 91.969 138.011 1.00 130.52 389 PHE B CA 1
ATOM 6449 C C . PHE B 2 389 ? 123.995 90.904 139.046 1.00 130.52 389 PHE B C 1
ATOM 6450 O O . PHE B 2 389 ? 123.918 91.158 140.254 1.00 130.52 389 PHE B O 1
ATOM 6458 N N . ARG B 2 390 ? 124.356 89.702 138.595 1.00 128.16 390 ARG B N 1
ATOM 6459 C CA . ARG B 2 390 ? 124.500 88.592 139.532 1.00 128.16 390 ARG B CA 1
ATOM 6460 C C . ARG B 2 390 ? 125.573 88.862 140.580 1.00 128.16 390 ARG B C 1
ATOM 6461 O O . ARG B 2 390 ? 125.567 88.222 141.636 1.00 128.16 390 ARG B O 1
ATOM 6469 N N . ARG B 2 391 ? 126.480 89.802 140.320 1.00 134.43 391 ARG B N 1
ATOM 6470 C CA . ARG B 2 391 ? 127.525 90.171 141.262 1.00 134.43 391 ARG B CA 1
ATOM 6471 C C . ARG B 2 391 ? 127.322 91.548 141.877 1.00 134.43 391 ARG B C 1
ATOM 6472 O O . ARG B 2 391 ? 128.121 91.948 142.729 1.00 134.43 391 ARG B O 1
ATOM 6480 N N . LYS B 2 392 ? 126.277 92.275 141.476 1.00 136.45 392 LYS B N 1
ATOM 6481 C CA . LYS B 2 392 ? 126.041 93.646 141.934 1.00 136.45 392 LYS B CA 1
ATOM 6482 C C . LYS B 2 392 ? 127.276 94.516 141.705 1.00 136.45 392 LYS B C 1
ATOM 6483 O O . LYS B 2 392 ? 127.826 95.125 142.625 1.00 136.45 392 LYS B O 1
ATOM 6489 N N . ALA B 2 393 ? 127.716 94.561 140.450 1.00 139.79 393 ALA B N 1
ATOM 6490 C CA . ALA B 2 393 ? 128.918 95.299 140.078 1.00 139.79 393 ALA B CA 1
ATOM 6491 C C . ALA B 2 393 ? 128.651 96.796 140.162 1.00 139.79 393 ALA B C 1
ATOM 6492 O O . ALA B 2 393 ? 127.929 97.354 139.328 1.00 139.79 393 ALA B O 1
ATOM 6494 N N . PHE B 2 394 ? 129.242 97.445 141.167 1.00 147.52 394 PHE B N 1
ATOM 6495 C CA . PHE B 2 394 ? 129.137 98.891 141.367 1.00 147.52 394 PHE B CA 1
ATOM 6496 C C . PHE B 2 394 ? 127.686 99.354 141.465 1.00 147.52 394 PHE B C 1
ATOM 6497 O O . PHE B 2 394 ? 127.341 100.445 141.003 1.00 147.52 394 PHE B O 1
ATOM 6505 N N . LEU B 2 395 ? 126.822 98.533 142.064 1.00 150.01 395 LEU B N 1
ATOM 6506 C CA . LEU B 2 395 ? 125.428 98.930 142.221 1.00 150.01 395 LEU B CA 1
ATOM 6507 C C . LEU B 2 395 ? 125.279 100.043 143.250 1.00 150.01 395 LEU B C 1
ATOM 6508 O O . LEU B 2 395 ? 124.344 100.850 143.166 1.00 150.01 395 LEU B O 1
ATOM 6513 N N . HIS B 2 396 ? 126.194 100.106 144.219 1.00 150.85 396 HIS B N 1
ATOM 6514 C CA . HIS B 2 396 ? 126.154 101.149 145.232 1.00 150.85 396 HIS B CA 1
ATOM 6515 C C . HIS B 2 396 ? 126.460 102.531 144.670 1.00 150.85 396 HIS B C 1
ATOM 6516 O O . HIS B 2 396 ? 126.178 103.527 145.345 1.00 150.85 396 HIS B O 1
ATOM 6523 N N . TRP B 2 397 ? 127.018 102.622 143.462 1.00 149.81 397 TRP B N 1
ATOM 6524 C CA . TRP B 2 397 ? 127.144 103.915 142.803 1.00 149.81 397 TRP B CA 1
ATOM 6525 C C . TRP B 2 397 ? 125.814 104.429 142.273 1.00 149.81 397 TRP B C 1
ATOM 6526 O O . TRP B 2 397 ? 125.689 105.632 142.023 1.00 149.81 397 TRP B O 1
ATOM 6537 N N . TYR B 2 398 ? 124.828 103.552 142.093 1.00 146.70 398 TYR B N 1
ATOM 6538 C CA . TYR B 2 398 ? 123.491 103.949 141.675 1.00 146.70 398 TYR B CA 1
ATOM 6539 C C . TYR B 2 398 ? 122.489 103.990 142.816 1.00 146.70 398 TYR B C 1
ATOM 6540 O O . TYR B 2 398 ? 121.521 104.750 142.739 1.00 146.70 398 TYR B O 1
ATOM 6549 N N . THR B 2 399 ? 122.696 103.192 143.867 1.00 148.67 399 THR B N 1
ATOM 6550 C CA . THR B 2 399 ? 121.797 103.246 145.017 1.00 148.67 399 THR B CA 1
ATOM 6551 C C . THR B 2 399 ? 121.848 104.608 145.698 1.00 148.67 399 THR B C 1
ATOM 6552 O O . THR B 2 399 ? 120.816 105.134 146.131 1.00 148.67 399 THR B O 1
ATOM 6556 N N . GLY B 2 400 ? 123.037 105.198 145.798 1.00 145.98 400 GLY B N 1
ATOM 6557 C CA . GLY B 2 400 ? 123.194 106.471 146.467 1.00 145.98 400 GLY B CA 1
ATOM 6558 C C . GLY B 2 400 ? 122.736 107.680 145.687 1.00 145.98 400 GLY B C 1
ATOM 6559 O O . GLY B 2 400 ? 122.755 108.792 146.221 1.00 145.98 400 GLY B O 1
ATOM 6560 N N . GLU B 2 401 ? 122.323 107.499 144.434 1.00 145.33 401 GLU B N 1
ATOM 6561 C CA . GLU B 2 401 ? 121.822 108.588 143.607 1.00 145.33 401 GLU B CA 1
ATOM 6562 C C . GLU B 2 401 ? 120.303 108.585 143.497 1.00 145.33 401 GLU B C 1
ATOM 6563 O O . GLU B 2 401 ? 119.753 109.248 142.612 1.00 145.33 401 GLU B O 1
ATOM 6569 N N . GLY B 2 402 ? 119.615 107.854 144.370 1.00 147.02 402 GLY B N 1
ATOM 6570 C CA . GLY B 2 402 ? 118.169 107.788 144.327 1.00 147.02 402 GLY B CA 1
ATOM 6571 C C . GLY B 2 402 ? 117.604 106.784 143.352 1.00 147.02 402 GLY B C 1
ATOM 6572 O O . GLY B 2 402 ? 116.430 106.899 142.980 1.00 147.02 402 GLY B O 1
ATOM 6573 N N . MET B 2 403 ? 118.396 105.803 142.924 1.00 149.68 403 MET B N 1
ATOM 6574 C CA . MET B 2 403 ? 117.975 104.818 141.940 1.00 149.68 403 MET B CA 1
ATOM 6575 C C . MET B 2 403 ? 118.133 103.433 142.555 1.00 149.68 403 MET B C 1
ATOM 6576 O O . MET B 2 403 ? 119.204 103.094 143.066 1.00 149.68 403 MET B O 1
ATOM 6581 N N . ASP B 2 404 ? 117.070 102.632 142.504 1.00 145.65 404 ASP B N 1
ATOM 6582 C CA . ASP B 2 404 ? 117.024 101.342 143.180 1.00 145.65 404 ASP B CA 1
ATOM 6583 C C . ASP B 2 404 ? 117.098 100.207 142.166 1.00 145.65 404 ASP B C 1
ATOM 6584 O O . ASP B 2 404 ? 117.003 100.421 140.957 1.00 145.65 404 ASP B O 1
ATOM 6589 N N . GLU B 2 405 ? 117.272 98.984 142.672 1.00 140.58 405 GLU B N 1
ATOM 6590 C CA . GLU B 2 405 ? 117.395 97.831 141.785 1.00 140.58 405 GLU B CA 1
ATOM 6591 C C . GLU B 2 405 ? 116.061 97.387 141.191 1.00 140.58 405 GLU B C 1
ATOM 6592 O O . GLU B 2 405 ? 116.057 96.606 140.231 1.00 140.58 405 GLU B O 1
ATOM 6598 N N . MET B 2 406 ? 114.936 97.869 141.727 1.00 138.13 406 MET B N 1
ATOM 6599 C CA . MET B 2 406 ? 113.641 97.562 141.122 1.00 138.13 406 MET B CA 1
ATOM 6600 C C . MET B 2 406 ? 113.578 98.021 139.671 1.00 138.13 406 MET B C 1
ATOM 6601 O O . MET B 2 406 ? 113.036 97.314 138.814 1.00 138.13 406 MET B O 1
ATOM 6606 N N . GLU B 2 407 ? 114.114 99.207 139.379 1.00 142.38 407 GLU B N 1
ATOM 6607 C CA . GLU B 2 407 ? 114.106 99.705 138.007 1.00 142.38 407 GLU B CA 1
ATOM 6608 C C . GLU B 2 407 ? 114.944 98.831 137.078 1.00 142.38 407 GLU B C 1
ATOM 6609 O O . GLU B 2 407 ? 114.527 98.552 135.947 1.00 142.38 407 GLU B O 1
ATOM 6615 N N . PHE B 2 408 ? 116.120 98.379 137.526 1.00 135.42 408 PHE B N 1
ATOM 6616 C CA . PHE B 2 408 ? 116.883 97.446 136.698 1.00 135.42 408 PHE B CA 1
ATOM 6617 C C . PHE B 2 408 ? 116.126 96.141 136.486 1.00 135.42 408 PHE B C 1
ATOM 6618 O O . PHE B 2 408 ? 116.206 95.540 135.408 1.00 135.42 408 PHE B O 1
ATOM 6626 N N . THR B 2 409 ? 115.405 95.667 137.504 1.00 132.57 409 THR B N 1
ATOM 6627 C CA . THR B 2 409 ? 114.621 94.445 137.324 1.00 132.57 409 THR B CA 1
ATOM 6628 C C . THR B 2 409 ? 113.517 94.642 136.288 1.00 132.57 409 THR B C 1
ATOM 6629 O O . THR B 2 409 ? 113.286 93.779 135.432 1.00 132.57 409 THR B O 1
ATOM 6633 N N . GLU B 2 410 ? 112.816 95.773 136.349 1.00 130.39 410 GLU B N 1
ATOM 6634 C CA . GLU B 2 410 ? 111.801 96.039 135.333 1.00 130.39 410 GLU B CA 1
ATOM 6635 C C . GLU B 2 410 ? 112.438 96.150 133.955 1.00 130.39 410 GLU B C 1
ATOM 6636 O O . GLU B 2 410 ? 111.858 95.711 132.953 1.00 130.39 410 GLU B O 1
ATOM 6642 N N . ALA B 2 411 ? 113.643 96.718 133.891 1.00 122.51 411 ALA B N 1
ATOM 6643 C CA . ALA B 2 411 ? 114.358 96.806 132.624 1.00 122.51 411 ALA B CA 1
ATOM 6644 C C . ALA B 2 411 ? 114.676 95.425 132.063 1.00 122.51 411 ALA B C 1
ATOM 6645 O O . ALA B 2 411 ? 114.478 95.176 130.871 1.00 122.51 411 ALA B O 1
ATOM 6647 N N . GLU B 2 412 ? 115.164 94.510 132.903 1.00 124.03 412 GLU B N 1
ATOM 6648 C CA . GLU B 2 412 ? 115.507 93.185 132.393 1.00 124.03 412 GLU B CA 1
ATOM 6649 C C . GLU B 2 412 ? 114.252 92.425 131.996 1.00 124.03 412 GLU B C 1
ATOM 6650 O O . GLU B 2 412 ? 114.262 91.662 131.022 1.00 124.03 412 GLU B O 1
ATOM 6656 N N . SER B 2 413 ? 113.149 92.649 132.717 1.00 117.93 413 SER B N 1
ATOM 6657 C CA . SER B 2 413 ? 111.883 92.038 132.327 1.00 117.93 413 SER B CA 1
ATOM 6658 C C . SER B 2 413 ? 111.443 92.525 130.956 1.00 117.93 413 SER B C 1
ATOM 6659 O O . SER B 2 413 ? 111.051 91.723 130.101 1.00 117.93 413 SER B O 1
ATOM 6662 N N . ASN B 2 414 ? 111.520 93.837 130.719 1.00 112.94 414 ASN B N 1
ATOM 6663 C CA . ASN B 2 414 ? 111.115 94.370 129.422 1.00 112.94 414 ASN B CA 1
ATOM 6664 C C . ASN B 2 414 ? 112.045 93.898 128.311 1.00 112.94 414 ASN B C 1
ATOM 6665 O O . ASN B 2 414 ? 111.595 93.625 127.192 1.00 112.94 414 ASN B O 1
ATOM 6670 N N . MET B 2 415 ? 113.345 93.799 128.598 1.00 111.86 415 MET B N 1
ATOM 6671 C CA . MET B 2 415 ? 114.294 93.294 127.610 1.00 111.86 415 MET B CA 1
ATOM 6672 C C . MET B 2 415 ? 113.982 91.853 127.231 1.00 111.86 415 MET B C 1
ATOM 6673 O O . MET B 2 415 ? 113.981 91.494 126.046 1.00 111.86 415 MET B O 1
ATOM 6678 N N . ASN B 2 416 ? 113.722 91.007 128.230 1.00 106.82 416 ASN B N 1
ATOM 6679 C CA . ASN B 2 416 ? 113.375 89.620 127.946 1.00 106.82 416 ASN B CA 1
ATOM 6680 C C . ASN B 2 416 ? 112.068 89.534 127.172 1.00 106.82 416 ASN B C 1
ATOM 6681 O O . ASN B 2 416 ? 111.928 88.706 126.264 1.00 106.82 416 ASN B O 1
ATOM 6686 N N . ASP B 2 417 ? 111.100 90.390 127.512 1.00 102.40 417 ASP B N 1
ATOM 6687 C CA . ASP B 2 417 ? 109.841 90.406 126.776 1.00 102.40 417 ASP B CA 1
ATOM 6688 C C . ASP B 2 417 ? 110.057 90.790 125.319 1.00 102.40 417 ASP B C 1
ATOM 6689 O O . ASP B 2 417 ? 109.463 90.188 124.420 1.00 102.40 417 ASP B O 1
ATOM 6694 N N . LEU B 2 418 ? 110.901 91.793 125.063 1.00 93.54 418 LEU B N 1
ATOM 6695 C CA . LEU B 2 418 ? 111.178 92.186 123.683 1.00 93.54 418 LEU B CA 1
ATOM 6696 C C . LEU B 2 418 ? 111.894 91.083 122.918 1.00 93.54 418 LEU B C 1
ATOM 6697 O O . LEU B 2 418 ? 111.586 90.831 121.747 1.00 93.54 418 LEU B O 1
ATOM 6702 N N . VAL B 2 419 ? 112.863 90.422 123.554 1.00 93.19 419 VAL B N 1
ATOM 6703 C CA . VAL B 2 419 ? 113.564 89.328 122.886 1.00 93.19 419 VAL B CA 1
ATOM 6704 C C . VAL B 2 419 ? 112.584 88.214 122.538 1.00 93.19 419 VAL B C 1
ATOM 6705 O O . VAL B 2 419 ? 112.587 87.682 121.419 1.00 93.19 419 VAL B O 1
ATOM 6709 N N . SER B 2 420 ? 111.716 87.860 123.489 1.00 94.95 420 SER B N 1
ATOM 6710 C CA . SER B 2 420 ? 110.729 86.815 123.245 1.00 94.95 420 SER B CA 1
ATOM 6711 C C . SER B 2 420 ? 109.762 87.212 122.138 1.00 94.95 420 SER B C 1
ATOM 6712 O O . SER B 2 420 ? 109.400 86.385 121.296 1.00 94.95 420 SER B O 1
ATOM 6715 N N . GLU B 2 421 ? 109.325 88.472 122.130 1.00 81.34 421 GLU B N 1
ATOM 6716 C CA . GLU B 2 421 ? 108.396 88.929 121.104 1.00 81.34 421 GLU B CA 1
ATOM 6717 C C . GLU B 2 421 ? 109.040 88.895 119.725 1.00 81.34 421 GLU B C 1
ATOM 6718 O O . GLU B 2 421 ? 108.413 88.463 118.750 1.00 81.34 421 GLU B O 1
ATOM 6724 N N . TYR B 2 422 ? 110.294 89.337 119.625 1.00 81.45 422 TYR B N 1
ATOM 6725 C CA . TYR B 2 422 ? 110.999 89.271 118.351 1.00 81.45 422 TYR B CA 1
ATOM 6726 C C . TYR B 2 422 ? 111.136 87.831 117.877 1.00 81.45 422 TYR B C 1
ATOM 6727 O O . TYR B 2 422 ? 110.904 87.529 116.699 1.00 81.45 422 TYR B O 1
ATOM 6736 N N . GLN B 2 423 ? 111.502 86.923 118.786 1.00 87.73 423 GLN B N 1
ATOM 6737 C CA . GLN B 2 423 ? 111.645 85.522 118.407 1.00 87.73 423 GLN B CA 1
ATOM 6738 C C . GLN B 2 423 ? 110.315 84.933 117.954 1.00 87.73 423 GLN B C 1
ATOM 6739 O O . GLN B 2 423 ? 110.262 84.185 116.971 1.00 87.73 423 GLN B O 1
ATOM 6745 N N . GLN B 2 424 ? 109.228 85.261 118.655 1.00 79.50 424 GLN B N 1
ATOM 6746 C CA . GLN B 2 424 ? 107.925 84.722 118.282 1.00 79.50 424 GLN B CA 1
ATOM 6747 C C . GLN B 2 424 ? 107.437 85.301 116.962 1.00 79.50 424 GLN B C 1
ATOM 6748 O O . GLN B 2 424 ? 106.715 84.626 116.221 1.00 79.50 424 GLN B O 1
ATOM 6754 N N . TYR B 2 425 ? 107.821 86.537 116.645 1.00 67.90 425 TYR B N 1
ATOM 6755 C CA . TYR B 2 425 ? 107.453 87.105 115.358 1.00 67.90 425 TYR B CA 1
ATOM 6756 C C . TYR B 2 425 ? 108.361 86.632 114.238 1.00 67.90 425 TYR B C 1
ATOM 6757 O O . TYR B 2 425 ? 108.012 86.797 113.065 1.00 67.90 425 TYR B O 1
ATOM 6766 N N . GLN B 2 426 ? 109.518 86.058 114.574 1.00 85.13 426 GLN B N 1
ATOM 6767 C CA . GLN B 2 426 ? 110.364 85.449 113.554 1.00 85.13 426 GLN B CA 1
ATOM 6768 C C . GLN B 2 426 ? 109.629 84.347 112.806 1.00 85.13 426 GLN B C 1
ATOM 6769 O O . GLN B 2 426 ? 109.886 84.122 111.618 1.00 85.13 426 GLN B O 1
ATOM 6775 N N . ASP B 2 427 ? 108.716 83.654 113.479 1.00 89.23 427 ASP B N 1
ATOM 6776 C CA . ASP B 2 427 ? 107.965 82.561 112.877 1.00 89.23 427 ASP B CA 1
ATOM 6777 C C . ASP B 2 427 ? 106.634 83.058 112.313 1.00 89.23 427 ASP B C 1
ATOM 6778 O O . ASP B 2 427 ? 106.037 82.428 111.439 1.00 89.23 427 ASP B O 1
ATOM 6783 N N . HIS C 3 263 ? 138.519 83.031 143.050 1.00 132.87 229 HIS C N 1
ATOM 6784 C CA . HIS C 3 263 ? 139.609 83.288 142.117 1.00 132.87 229 HIS C CA 1
ATOM 6785 C C . HIS C 3 263 ? 140.602 84.298 142.676 1.00 132.87 229 HIS C C 1
ATOM 6786 O O . HIS C 3 263 ? 140.330 84.963 143.675 1.00 132.87 229 HIS C O 1
ATOM 6793 N N . GLY C 3 264 ? 141.758 84.410 142.017 1.00 142.95 230 GLY C N 1
ATOM 6794 C CA . GLY C 3 264 ? 142.794 85.318 142.456 1.00 142.95 230 GLY C CA 1
ATOM 6795 C C . GLY C 3 264 ? 143.275 86.189 141.313 1.00 142.95 230 GLY C C 1
ATOM 6796 O O . GLY C 3 264 ? 142.965 85.946 140.144 1.00 142.95 230 GLY C O 1
ATOM 6797 N N . VAL C 3 265 ? 144.044 87.210 141.674 1.00 151.28 231 VAL C N 1
ATOM 6798 C CA . VAL C 3 265 ? 144.533 88.189 140.705 1.00 151.28 231 VAL C CA 1
ATOM 6799 C C . VAL C 3 265 ? 145.666 87.626 139.839 1.00 151.28 231 VAL C C 1
ATOM 6800 O O . VAL C 3 265 ? 145.684 87.916 138.629 1.00 151.28 231 VAL C O 1
ATOM 6804 N N . PRO C 3 266 ? 146.608 86.812 140.350 1.00 154.48 232 PRO C N 1
ATOM 6805 C CA . PRO C 3 266 ? 147.580 86.209 139.421 1.00 154.48 232 PRO C CA 1
ATOM 6806 C C . PRO C 3 266 ? 146.919 85.333 138.379 1.00 154.48 232 PRO C C 1
ATOM 6807 O O . PRO C 3 266 ? 147.431 85.211 137.260 1.00 154.48 232 PRO C O 1
ATOM 6811 N N . TYR C 3 267 ? 145.784 84.721 138.722 1.00 147.08 233 TYR C N 1
ATOM 6812 C CA . TYR C 3 267 ? 145.001 83.986 137.737 1.00 147.08 233 TYR C CA 1
ATOM 6813 C C . TYR C 3 267 ? 144.547 84.916 136.619 1.00 147.08 233 TYR C C 1
ATOM 6814 O O . TYR C 3 267 ? 144.633 84.569 135.431 1.00 147.08 233 TYR C O 1
ATOM 6823 N N . PHE C 3 268 ? 144.102 86.123 136.984 1.00 147.31 234 PHE C N 1
ATOM 6824 C CA . PHE C 3 268 ? 143.729 87.121 135.987 1.00 147.31 234 PHE C CA 1
ATOM 6825 C C . PHE C 3 268 ? 144.904 87.468 135.084 1.00 147.31 234 PHE C C 1
ATOM 6826 O O . PHE C 3 268 ? 144.769 87.473 133.857 1.00 147.31 234 PHE C O 1
ATOM 6834 N N . ARG C 3 269 ? 146.069 87.770 135.671 1.00 153.06 235 ARG C N 1
ATOM 6835 C CA . ARG C 3 269 ? 147.216 88.125 134.832 1.00 153.06 235 ARG C CA 1
ATOM 6836 C C . ARG C 3 269 ? 147.612 86.978 133.911 1.00 153.06 235 ARG C C 1
ATOM 6837 O O . ARG C 3 269 ? 147.925 87.198 132.732 1.00 153.06 235 ARG C O 1
ATOM 6845 N N . ASN C 3 270 ? 147.634 85.751 134.435 1.00 153.41 236 ASN C N 1
ATOM 6846 C CA . ASN C 3 270 ? 148.065 84.613 133.633 1.00 153.41 236 ASN C CA 1
ATOM 6847 C C . ASN C 3 270 ? 147.134 84.398 132.449 1.00 153.41 236 ASN C C 1
ATOM 6848 O O . ASN C 3 270 ? 147.587 84.275 131.301 1.00 153.41 236 ASN C O 1
ATOM 6853 N N . ILE C 3 271 ? 145.823 84.371 132.702 1.00 149.43 237 ILE C N 1
ATOM 6854 C CA . ILE C 3 271 ? 144.885 84.166 131.604 1.00 149.43 237 ILE C CA 1
ATOM 6855 C C . ILE C 3 271 ? 144.915 85.353 130.649 1.00 149.43 237 ILE C C 1
ATOM 6856 O O . ILE C 3 271 ? 144.733 85.193 129.437 1.00 149.43 237 ILE C O 1
ATOM 6861 N N . LEU C 3 272 ? 145.166 86.559 131.170 1.00 146.77 238 LEU C N 1
ATOM 6862 C CA . LEU C 3 272 ? 145.259 87.732 130.309 1.00 146.77 238 LEU C CA 1
ATOM 6863 C C . LEU C 3 272 ? 146.391 87.581 129.310 1.00 146.77 238 LEU C C 1
ATOM 6864 O O . LEU C 3 272 ? 146.188 87.720 128.097 1.00 146.77 238 LEU C O 1
ATOM 6869 N N . GLN C 3 273 ? 147.594 87.289 129.807 1.00 152.14 239 GLN C N 1
ATOM 6870 C CA . GLN C 3 273 ? 148.729 87.138 128.909 1.00 152.14 239 GLN C CA 1
ATOM 6871 C C . GLN C 3 273 ? 148.528 85.969 127.958 1.00 152.14 239 GLN C C 1
ATOM 6872 O O . GLN C 3 273 ? 148.916 86.057 126.788 1.00 152.14 239 GLN C O 1
ATOM 6878 N N . SER C 3 274 ? 147.908 84.882 128.425 1.00 151.46 240 SER C N 1
ATOM 6879 C CA . SER C 3 274 ? 147.619 83.765 127.531 1.00 151.46 240 SER C CA 1
ATOM 6880 C C . SER C 3 274 ? 146.712 84.199 126.386 1.00 151.46 240 SER C C 1
ATOM 6881 O O . SER C 3 274 ? 146.973 83.884 125.217 1.00 151.46 240 SER C O 1
ATOM 6884 N N . GLU C 3 275 ? 145.639 84.929 126.707 1.00 147.94 241 GLU C N 1
ATOM 6885 C CA . GLU C 3 275 ? 144.699 85.368 125.681 1.00 147.94 241 GLU C CA 1
ATOM 6886 C C . GLU C 3 275 ? 145.363 86.313 124.690 1.00 147.94 241 GLU C C 1
ATOM 6887 O O . GLU C 3 275 ? 145.190 86.166 123.473 1.00 147.94 241 GLU C O 1
ATOM 6893 N N . THR C 3 276 ? 146.134 87.283 125.190 1.00 145.84 242 THR C N 1
ATOM 6894 C CA . THR C 3 276 ? 146.838 88.180 124.279 1.00 145.84 242 THR C CA 1
ATOM 6895 C C . THR C 3 276 ? 147.801 87.411 123.390 1.00 145.84 242 THR C C 1
ATOM 6896 O O . THR C 3 276 ? 147.885 87.675 122.187 1.00 145.84 242 THR C O 1
ATOM 6900 N N . GLU C 3 277 ? 148.525 86.443 123.956 1.00 149.60 243 GLU C N 1
ATOM 6901 C CA . GLU C 3 277 ? 149.490 85.690 123.166 1.00 149.60 243 GLU C CA 1
ATOM 6902 C C . GLU C 3 277 ? 148.804 84.904 122.056 1.00 149.60 243 GLU C C 1
ATOM 6903 O O . GLU C 3 277 ? 149.263 84.909 120.908 1.00 149.60 243 GLU C O 1
ATOM 6909 N N . LYS C 3 278 ? 147.694 84.229 122.370 1.00 148.91 244 LYS C N 1
ATOM 6910 C CA . LYS C 3 278 ? 147.044 83.434 121.329 1.00 148.91 244 LYS C CA 1
ATOM 6911 C C . LYS C 3 278 ? 146.423 84.330 120.263 1.00 148.91 244 LYS C C 1
ATOM 6912 O O . LYS C 3 278 ? 146.512 84.030 119.064 1.00 148.91 244 LYS C O 1
ATOM 6918 N N . LEU C 3 279 ? 145.799 85.438 120.673 1.00 144.33 245 LEU C N 1
ATOM 6919 C CA . LEU C 3 279 ? 145.217 86.343 119.688 1.00 144.33 245 LEU C CA 1
ATOM 6920 C C . LEU C 3 279 ? 146.288 86.944 118.787 1.00 144.33 245 LEU C C 1
ATOM 6921 O O . LEU C 3 279 ? 146.094 87.052 117.571 1.00 144.33 245 LEU C O 1
ATOM 6926 N N . THR C 3 280 ? 147.434 87.322 119.354 1.00 147.36 246 THR C N 1
ATOM 6927 C CA . THR C 3 280 ? 148.506 87.859 118.526 1.00 147.36 246 THR C CA 1
ATOM 6928 C C . THR C 3 280 ? 149.122 86.793 117.629 1.00 147.36 246 THR C C 1
ATOM 6929 O O . THR C 3 280 ? 149.543 87.105 116.511 1.00 147.36 246 THR C O 1
ATOM 6933 N N . SER C 3 281 ? 149.194 85.541 118.086 1.00 150.83 247 SER C N 1
ATOM 6934 C CA . SER C 3 281 ? 149.665 84.474 117.206 1.00 150.83 247 SER C CA 1
ATOM 6935 C C . SER C 3 281 ? 148.728 84.308 116.017 1.00 150.83 247 SER C C 1
ATOM 6936 O O . SER C 3 281 ? 149.174 84.156 114.869 1.00 150.83 247 SER C O 1
ATOM 6939 N N . HIS C 3 282 ? 147.418 84.342 116.279 1.00 148.72 248 HIS C N 1
ATOM 6940 C CA . HIS C 3 282 ? 146.451 84.362 115.187 1.00 148.72 248 HIS C CA 1
ATOM 6941 C C . HIS C 3 282 ? 146.695 85.550 114.268 1.00 148.72 248 HIS C C 1
ATOM 6942 O O . HIS C 3 282 ? 146.609 85.425 113.043 1.00 148.72 248 HIS C O 1
ATOM 6949 N N . CYS C 3 283 ? 147.012 86.710 114.844 1.00 145.75 249 CYS C N 1
ATOM 6950 C CA . CYS C 3 283 ? 147.253 87.900 114.034 1.00 145.75 249 CYS C CA 1
ATOM 6951 C C . CYS C 3 283 ? 148.439 87.702 113.095 1.00 145.75 249 CYS C C 1
ATOM 6952 O O . CYS C 3 283 ? 148.354 88.010 111.898 1.00 145.75 249 CYS C O 1
ATOM 6955 N N . PHE C 3 284 ? 149.559 87.194 113.623 1.00 147.18 250 PHE C N 1
ATOM 6956 C CA . PHE C 3 284 ? 150.721 86.969 112.764 1.00 147.18 250 PHE C CA 1
ATOM 6957 C C . PHE C 3 284 ? 150.428 85.945 111.679 1.00 147.18 250 PHE C C 1
ATOM 6958 O O . PHE C 3 284 ? 150.817 86.142 110.522 1.00 147.18 250 PHE C O 1
ATOM 6966 N N . GLU C 3 285 ? 149.757 84.841 112.019 1.00 144.00 251 GLU C N 1
ATOM 6967 C CA . GLU C 3 285 ? 149.501 83.865 110.963 1.00 144.00 251 GLU C CA 1
ATOM 6968 C C . GLU C 3 285 ? 148.544 84.425 109.916 1.00 144.00 251 GLU C C 1
ATOM 6969 O O . GLU C 3 285 ? 148.712 84.152 108.721 1.00 144.00 251 GLU C O 1
ATOM 6975 N N . TRP C 3 286 ? 147.572 85.243 110.331 1.00 141.03 252 TRP C N 1
ATOM 6976 C CA . TRP C 3 286 ? 146.667 85.863 109.368 1.00 141.03 252 TRP C CA 1
ATOM 6977 C C . TRP C 3 286 ? 147.418 86.789 108.419 1.00 141.03 252 TRP C C 1
ATOM 6978 O O . TRP C 3 286 ? 147.240 86.718 107.197 1.00 141.03 252 TRP C O 1
ATOM 6989 N N . ASP C 3 287 ? 148.261 87.675 108.960 1.00 147.50 253 ASP C N 1
ATOM 6990 C CA . ASP C 3 287 ? 148.957 88.601 108.071 1.00 147.50 253 ASP C CA 1
ATOM 6991 C C . ASP C 3 287 ? 149.979 87.880 107.202 1.00 147.50 253 ASP C C 1
ATOM 6992 O O . ASP C 3 287 ? 150.218 88.293 106.061 1.00 147.50 253 ASP C O 1
ATOM 6997 N N . ARG C 3 288 ? 150.587 86.806 107.712 1.00 146.95 254 ARG C N 1
ATOM 6998 C CA . ARG C 3 288 ? 151.524 86.039 106.902 1.00 146.95 254 ARG C CA 1
ATOM 6999 C C . ARG C 3 288 ? 150.810 85.336 105.756 1.00 146.95 254 ARG C C 1
ATOM 7000 O O . ARG C 3 288 ? 151.334 85.271 104.638 1.00 146.95 254 ARG C O 1
ATOM 7008 N N . LYS C 3 289 ? 149.614 84.803 106.012 1.00 146.55 255 LYS C N 1
ATOM 7009 C CA . LYS C 3 289 ? 148.850 84.147 104.959 1.00 146.55 255 LYS C CA 1
ATOM 7010 C C . LYS C 3 289 ? 148.220 85.138 103.987 1.00 146.55 255 LYS C C 1
ATOM 7011 O O . LYS C 3 289 ? 147.940 84.770 102.840 1.00 146.55 255 LYS C O 1
ATOM 7017 N N . LEU C 3 290 ? 148.012 86.389 104.406 1.00 142.72 256 LEU C N 1
ATOM 7018 C CA . LEU C 3 290 ? 147.414 87.388 103.526 1.00 142.72 256 LEU C CA 1
ATOM 7019 C C . LEU C 3 290 ? 148.270 87.714 102.309 1.00 142.72 256 LEU C C 1
ATOM 7020 O O . LEU C 3 290 ? 147.754 88.315 101.361 1.00 142.72 256 LEU C O 1
ATOM 7025 N N . GLU C 3 291 ? 149.553 87.345 102.309 1.00 147.08 257 GLU C N 1
ATOM 7026 C CA . GLU C 3 291 ? 150.425 87.689 101.192 1.00 147.08 257 GLU C CA 1
ATOM 7027 C C . GLU C 3 291 ? 150.021 86.996 99.898 1.00 147.08 257 GLU C C 1
ATOM 7028 O O . GLU C 3 291 ? 150.251 87.550 98.818 1.00 147.08 257 GLU C O 1
ATOM 7034 N N . LEU C 3 292 ? 149.425 85.812 99.977 1.00 153.93 258 LEU C N 1
ATOM 7035 C CA . LEU C 3 292 ? 148.986 85.092 98.792 1.00 153.93 258 LEU C CA 1
ATOM 7036 C C . LEU C 3 292 ? 147.718 85.722 98.227 1.00 153.93 258 LEU C C 1
ATOM 7037 O O . LEU C 3 292 ? 146.957 86.382 98.940 1.00 153.93 258 LEU C O 1
ATOM 7042 N N . ASP C 3 293 ? 147.497 85.508 96.929 1.00 161.64 259 ASP C N 1
ATOM 7043 C CA . ASP C 3 293 ? 146.369 86.116 96.223 1.00 161.64 259 ASP C CA 1
ATOM 7044 C C . ASP C 3 293 ? 145.081 85.328 96.478 1.00 161.64 259 ASP C C 1
ATOM 7045 O O . ASP C 3 293 ? 144.462 84.761 95.578 1.00 161.64 259 ASP C O 1
ATOM 7050 N N . ILE C 3 294 ? 144.688 85.305 97.747 1.00 147.79 260 ILE C N 1
ATOM 7051 C CA . ILE C 3 294 ? 143.418 84.727 98.177 1.00 147.79 260 ILE C CA 1
ATOM 7052 C C . ILE C 3 294 ? 142.304 85.653 97.701 1.00 147.79 260 ILE C C 1
ATOM 7053 O O . ILE C 3 294 ? 142.561 86.845 97.477 1.00 147.79 260 ILE C O 1
ATOM 7058 N N . PRO C 3 295 ? 141.071 85.175 97.526 1.00 141.36 261 PRO C N 1
ATOM 7059 C CA . PRO C 3 295 ? 140.031 86.035 96.951 1.00 141.36 261 PRO C CA 1
ATOM 7060 C C . PRO C 3 295 ? 139.699 87.207 97.861 1.00 141.36 261 PRO C C 1
ATOM 7061 O O . PRO C 3 295 ? 139.881 87.164 99.080 1.00 141.36 261 PRO C O 1
ATOM 7065 N N . ASP C 3 296 ? 139.208 88.278 97.229 1.00 140.85 262 ASP C N 1
ATOM 7066 C CA . ASP C 3 296 ? 139.020 89.547 97.925 1.00 140.85 262 ASP C CA 1
ATOM 7067 C C . ASP C 3 296 ? 138.056 89.422 99.097 1.00 140.85 262 ASP C C 1
ATOM 7068 O O . ASP C 3 296 ? 138.225 90.108 100.110 1.00 140.85 262 ASP C O 1
ATOM 7073 N N . ASP C 3 297 ? 137.037 88.569 98.979 1.00 139.98 263 ASP C N 1
ATOM 7074 C CA . ASP C 3 297 ? 136.120 88.361 100.096 1.00 139.98 263 ASP C CA 1
ATOM 7075 C C . ASP C 3 297 ? 136.850 87.761 101.292 1.00 139.98 263 ASP C C 1
ATOM 7076 O O . ASP C 3 297 ? 136.671 88.204 102.434 1.00 139.98 263 ASP C O 1
ATOM 7081 N N . ALA C 3 298 ? 137.686 86.751 101.042 1.00 139.14 264 ALA C N 1
ATOM 7082 C CA . ALA C 3 298 ? 138.475 86.159 102.116 1.00 139.14 264 ALA C CA 1
ATOM 7083 C C . ALA C 3 298 ? 139.447 87.173 102.701 1.00 139.14 264 ALA C C 1
ATOM 7084 O O . ALA C 3 298 ? 139.640 87.226 103.921 1.00 139.14 264 ALA C O 1
ATOM 7086 N N . LYS C 3 299 ? 140.073 87.983 101.844 1.00 136.22 265 LYS C N 1
ATOM 7087 C CA . LYS C 3 299 ? 140.975 89.023 102.326 1.00 136.22 265 LYS C CA 1
ATOM 7088 C C . LYS C 3 299 ? 140.243 89.990 103.247 1.00 136.22 265 LYS C C 1
ATOM 7089 O O . LYS C 3 299 ? 140.750 90.355 104.313 1.00 136.22 265 LYS C O 1
ATOM 7095 N N . ASP C 3 300 ? 139.040 90.407 102.849 1.00 134.17 266 ASP C N 1
ATOM 7096 C CA . ASP C 3 300 ? 138.256 91.323 103.670 1.00 134.17 266 ASP C CA 1
ATOM 7097 C C . ASP C 3 300 ? 137.882 90.693 105.005 1.00 134.17 266 ASP C C 1
ATOM 7098 O O . ASP C 3 300 ? 137.963 91.346 106.052 1.00 134.17 266 ASP C O 1
ATOM 7103 N N . LEU C 3 301 ? 1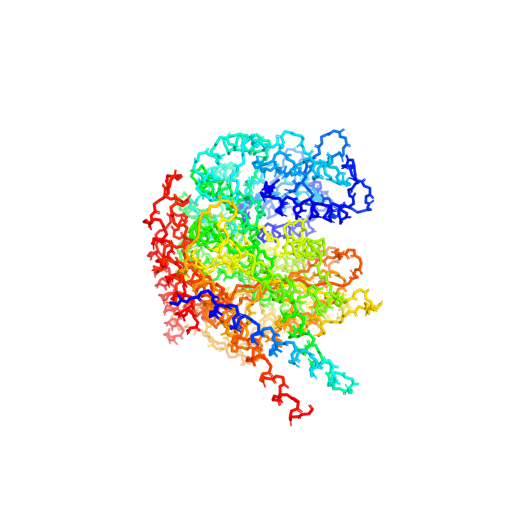37.459 89.427 104.988 1.00 128.51 267 LEU C N 1
ATOM 7104 C CA . LEU C 3 301 ? 137.082 88.760 106.231 1.00 128.51 267 LEU C CA 1
ATOM 7105 C C . LEU C 3 301 ? 138.274 88.641 107.173 1.00 128.51 267 LEU C C 1
ATOM 7106 O O . LEU C 3 301 ? 138.165 88.920 108.374 1.00 128.51 267 LEU C O 1
ATOM 7111 N N . ILE C 3 302 ? 139.429 88.237 106.639 1.00 132.23 268 ILE C N 1
ATOM 7112 C CA . ILE C 3 302 ? 140.629 88.113 107.460 1.00 132.23 268 ILE C CA 1
ATOM 7113 C C . ILE C 3 302 ? 141.028 89.468 108.023 1.00 132.23 268 ILE C C 1
ATOM 7114 O O . ILE C 3 302 ? 141.397 89.585 109.200 1.00 132.23 268 ILE C O 1
ATOM 7119 N N . ARG C 3 303 ? 140.971 90.511 107.189 1.00 128.48 269 ARG C N 1
ATOM 7120 C CA . ARG C 3 303 ? 141.318 91.851 107.643 1.00 128.48 269 ARG C CA 1
ATOM 7121 C C . ARG C 3 303 ? 140.401 92.299 108.769 1.00 128.48 269 ARG C C 1
ATOM 7122 O O . ARG C 3 303 ? 140.865 92.825 109.787 1.00 128.48 269 ARG C O 1
ATOM 7130 N N . THR C 3 304 ? 139.095 92.078 108.614 1.00 124.44 270 THR C N 1
ATOM 7131 C CA . THR C 3 304 ? 138.157 92.441 109.669 1.00 124.44 270 THR C CA 1
ATOM 7132 C C . THR C 3 304 ? 138.470 91.692 110.953 1.00 124.44 270 THR C C 1
ATOM 7133 O O . THR C 3 304 ? 138.437 92.274 112.043 1.00 124.44 270 THR C O 1
ATOM 7137 N N . ALA C 3 305 ? 138.788 90.401 110.843 1.00 127.64 271 ALA C N 1
ATOM 7138 C CA . ALA C 3 305 ? 139.085 89.611 112.033 1.00 127.64 271 ALA C CA 1
ATOM 7139 C C . ALA C 3 305 ? 140.309 90.151 112.766 1.00 127.64 271 ALA C C 1
ATOM 7140 O O . ALA C 3 305 ? 140.274 90.360 113.986 1.00 127.64 271 ALA C O 1
ATOM 7142 N N . VAL C 3 306 ? 141.401 90.395 112.036 1.00 124.53 272 VAL C N 1
ATOM 7143 C CA . VAL C 3 306 ? 142.627 90.831 112.703 1.00 124.53 272 VAL C CA 1
ATOM 7144 C C . VAL C 3 306 ? 142.450 92.234 113.272 1.00 124.53 272 VAL C C 1
ATOM 7145 O O . VAL C 3 306 ? 142.946 92.544 114.362 1.00 124.53 272 VAL C O 1
ATOM 7149 N N . GLY C 3 307 ? 141.729 93.100 112.557 1.00 126.69 273 GLY C N 1
ATOM 7150 C CA . GLY C 3 307 ? 141.490 94.436 113.071 1.00 126.69 273 GLY C CA 1
ATOM 7151 C C . GLY C 3 307 ? 140.625 94.441 114.314 1.00 126.69 273 GLY C C 1
ATOM 7152 O O . GLY C 3 307 ? 140.868 95.213 115.243 1.00 126.69 273 GLY C O 1
ATOM 7153 N N . GLN C 3 308 ? 139.601 93.587 114.350 1.00 127.12 274 GLN C N 1
ATOM 7154 C CA . GLN C 3 308 ? 138.778 93.474 115.549 1.00 127.12 274 GLN C CA 1
ATOM 7155 C C . GLN C 3 308 ? 139.595 92.937 116.715 1.00 127.12 274 GLN C C 1
ATOM 7156 O O . GLN C 3 308 ? 139.447 93.393 117.857 1.00 127.12 274 GLN C O 1
ATOM 7162 N N . THR C 3 309 ? 140.472 91.968 116.441 1.00 131.23 275 THR C N 1
ATOM 7163 C CA . THR C 3 309 ? 141.359 91.459 117.480 1.00 131.23 275 THR C CA 1
ATOM 7164 C C . THR C 3 309 ? 142.259 92.562 118.020 1.00 131.23 275 THR C C 1
ATOM 7165 O O . THR C 3 309 ? 142.442 92.688 119.236 1.00 131.23 275 THR C O 1
ATOM 7169 N N . ARG C 3 310 ? 142.818 93.384 117.130 1.00 132.20 276 ARG C N 1
ATOM 7170 C CA . ARG C 3 310 ? 143.693 94.467 117.568 1.00 132.20 276 ARG C CA 1
ATOM 7171 C C . ARG C 3 310 ? 142.911 95.533 118.327 1.00 132.20 276 ARG C C 1
ATOM 7172 O O . ARG C 3 310 ? 143.433 96.152 119.261 1.00 132.20 276 ARG C O 1
ATOM 7180 N N . LEU C 3 311 ? 141.662 95.774 117.927 1.00 133.63 277 LEU C N 1
ATOM 7181 C CA . LEU C 3 311 ? 140.816 96.707 118.661 1.00 133.63 277 LEU C CA 1
ATOM 7182 C C . LEU C 3 311 ? 140.565 96.215 120.078 1.00 133.63 277 LEU C C 1
ATOM 7183 O O . LEU C 3 311 ? 140.617 96.997 121.034 1.00 133.63 277 LEU C O 1
ATOM 7188 N N . LEU C 3 312 ? 140.287 94.919 120.231 1.00 135.77 278 LEU C N 1
ATOM 7189 C CA . LEU C 3 312 ? 140.152 94.352 121.569 1.00 135.77 278 LEU C CA 1
ATOM 7190 C C . LEU C 3 312 ? 141.466 94.445 122.333 1.00 135.77 278 LEU C C 1
ATOM 7191 O O . LEU C 3 312 ? 141.476 94.633 123.555 1.00 135.77 278 LEU C O 1
ATOM 7196 N N . MET C 3 313 ? 142.586 94.304 121.623 1.00 140.81 279 MET C N 1
ATOM 7197 C CA . MET C 3 313 ? 143.902 94.458 122.235 1.00 140.81 279 MET C CA 1
ATOM 7198 C C . MET C 3 313 ? 144.068 95.847 122.840 1.00 140.81 279 MET C C 1
ATOM 7199 O O . MET C 3 313 ? 144.250 95.999 124.053 1.00 140.81 279 MET C O 1
ATOM 7204 N N . LYS C 3 314 ? 144.003 96.878 121.997 1.00 137.18 280 LYS C N 1
ATOM 7205 C CA . LYS C 3 314 ? 144.341 98.227 122.438 1.00 137.18 280 LYS C CA 1
ATOM 7206 C C . LYS C 3 314 ? 143.273 98.791 123.368 1.00 137.18 280 LYS C C 1
ATOM 7207 O O . LYS C 3 314 ? 143.593 99.382 124.405 1.00 137.18 280 LYS C O 1
ATOM 7213 N N . GLU C 3 315 ? 141.999 98.608 123.027 1.00 139.17 281 GLU C N 1
ATOM 7214 C CA . GLU C 3 315 ? 140.909 99.224 123.778 1.00 139.17 281 GLU C CA 1
ATOM 7215 C C . GLU C 3 315 ? 140.461 98.364 124.955 1.00 139.17 281 GLU C C 1
ATOM 7216 O O . GLU C 3 315 ? 140.543 98.795 126.109 1.00 139.17 281 GLU C O 1
ATOM 7222 N N . ARG C 3 316 ? 139.990 97.146 124.682 1.00 141.98 282 ARG C N 1
ATOM 7223 C CA . ARG C 3 316 ? 139.443 96.309 125.745 1.00 141.98 282 ARG C CA 1
ATOM 7224 C C . ARG C 3 316 ? 140.518 95.888 126.738 1.00 141.98 282 ARG C C 1
ATOM 7225 O O . ARG C 3 316 ? 140.351 96.046 127.952 1.00 141.98 282 ARG C O 1
ATOM 7233 N N . PHE C 3 317 ? 141.632 95.351 126.238 1.00 141.56 283 PHE C N 1
ATOM 7234 C CA . PHE C 3 317 ? 142.595 94.706 127.125 1.00 141.56 283 PHE C CA 1
ATOM 7235 C C . PHE C 3 317 ? 143.390 95.720 127.935 1.00 141.56 283 PHE C C 1
ATOM 7236 O O . PHE C 3 317 ? 143.686 95.481 129.110 1.00 141.56 283 PHE C O 1
ATOM 7244 N N . LYS C 3 318 ? 143.753 96.855 127.333 1.00 144.02 284 LYS C N 1
ATOM 7245 C CA . LYS C 3 318 ? 144.483 97.872 128.085 1.00 144.02 284 LYS C CA 1
ATOM 7246 C C . LYS C 3 318 ? 143.629 98.443 129.209 1.00 144.02 284 LYS C C 1
ATOM 7247 O O . LYS C 3 318 ? 144.080 98.547 130.356 1.00 144.02 284 LYS C O 1
ATOM 7253 N N . GLN C 3 319 ? 142.377 98.786 128.910 1.00 145.28 285 GLN C N 1
ATOM 7254 C CA . GLN C 3 319 ? 141.482 99.267 129.955 1.00 145.28 285 GLN C CA 1
ATOM 7255 C C . GLN C 3 319 ? 141.221 98.177 130.992 1.00 145.28 285 GLN C C 1
ATOM 7256 O O . GLN C 3 319 ? 141.061 98.469 132.184 1.00 145.28 285 GLN C O 1
ATOM 7262 N N . PHE C 3 320 ? 141.210 96.910 130.571 1.00 145.23 286 PHE C N 1
ATOM 7263 C CA . PHE C 3 320 ? 140.836 95.854 131.501 1.00 145.23 286 PHE C CA 1
ATOM 7264 C C . PHE C 3 320 ? 142.006 95.603 132.449 1.00 145.23 286 PHE C C 1
ATOM 7265 O O . PHE C 3 320 ? 141.825 95.405 133.656 1.00 145.23 286 PHE C O 1
ATOM 7273 N N . GLU C 3 321 ? 143.232 95.675 131.923 1.00 151.93 287 GLU C N 1
ATOM 7274 C CA . GLU C 3 321 ? 144.404 95.604 132.789 1.00 151.93 287 GLU C CA 1
ATOM 7275 C C . GLU C 3 321 ? 144.505 96.843 133.666 1.00 151.93 287 GLU C C 1
ATOM 7276 O O . GLU C 3 321 ? 145.034 96.779 134.784 1.00 151.93 287 GLU C O 1
ATOM 7282 N N . GLY C 3 322 ? 143.965 97.967 133.196 1.00 146.70 288 GLY C N 1
ATOM 7283 C CA . GLY C 3 322 ? 143.807 99.112 134.074 1.00 146.70 288 GLY C CA 1
ATOM 7284 C C . GLY C 3 322 ? 142.893 98.798 135.241 1.00 146.70 288 GLY C C 1
ATOM 7285 O O . GLY C 3 322 ? 143.116 99.250 136.364 1.00 146.70 288 GLY C O 1
ATOM 7286 N N . LEU C 3 323 ? 141.845 98.015 134.985 1.00 145.73 289 LEU C N 1
ATOM 7287 C CA . LEU C 3 323 ? 140.972 97.593 136.080 1.00 145.73 289 LEU C CA 1
ATOM 7288 C C . LEU C 3 323 ? 141.644 96.581 137.003 1.00 145.73 289 LEU C C 1
ATOM 7289 O O . LEU C 3 323 ? 141.347 96.548 138.202 1.00 145.73 289 LEU C O 1
ATOM 7294 N N . VAL C 3 324 ? 142.521 95.730 136.469 1.00 147.74 290 VAL C N 1
ATOM 7295 C CA . VAL C 3 324 ? 143.316 94.867 137.344 1.00 147.74 290 VAL C CA 1
ATOM 7296 C C . VAL C 3 324 ? 144.202 95.711 138.252 1.00 147.74 290 VAL C C 1
ATOM 7297 O O . VAL C 3 324 ? 144.355 95.417 139.444 1.00 147.74 290 VAL C O 1
ATOM 7301 N N . ASP C 3 325 ? 144.804 96.768 137.703 1.00 153.48 291 ASP C N 1
ATOM 7302 C CA . ASP C 3 325 ? 145.553 97.704 138.536 1.00 153.48 291 ASP C CA 1
ATOM 7303 C C . ASP C 3 325 ? 144.643 98.368 139.563 1.00 153.48 291 ASP C C 1
ATOM 7304 O O . ASP C 3 325 ? 145.045 98.593 140.711 1.00 153.48 291 ASP C O 1
ATOM 7309 N N . ASP C 3 326 ? 143.418 98.703 139.154 1.00 153.10 292 ASP C N 1
ATOM 7310 C CA . ASP C 3 326 ? 142.422 99.249 140.071 1.00 153.10 292 ASP C CA 1
ATOM 7311 C C . ASP C 3 326 ? 142.195 98.318 141.254 1.00 153.10 292 ASP C C 1
ATOM 7312 O O . ASP C 3 326 ? 142.188 98.749 142.413 1.00 153.10 292 ASP C O 1
ATOM 7317 N N . CYS C 3 327 ? 142.005 97.030 140.974 1.00 153.84 293 CYS C N 1
ATOM 7318 C CA . CYS C 3 327 ? 141.752 96.066 142.039 1.00 153.84 293 CYS C CA 1
ATOM 7319 C C . CYS C 3 327 ? 142.993 95.821 142.888 1.00 153.84 293 CYS C C 1
ATOM 7320 O O . CYS C 3 327 ? 142.877 95.547 144.087 1.00 153.84 293 CYS C O 1
ATOM 7323 N N . GLU C 3 328 ? 144.181 95.916 142.290 1.00 158.34 294 GLU C N 1
ATOM 7324 C CA . GLU C 3 328 ? 145.406 95.584 143.010 1.00 158.34 294 GLU C CA 1
ATOM 7325 C C . GLU C 3 328 ? 145.867 96.732 143.901 1.00 158.34 294 GLU C C 1
ATOM 7326 O O . GLU C 3 328 ? 146.035 96.557 145.113 1.00 158.34 294 GLU C O 1
ATOM 7332 N N . TYR C 3 329 ? 146.073 9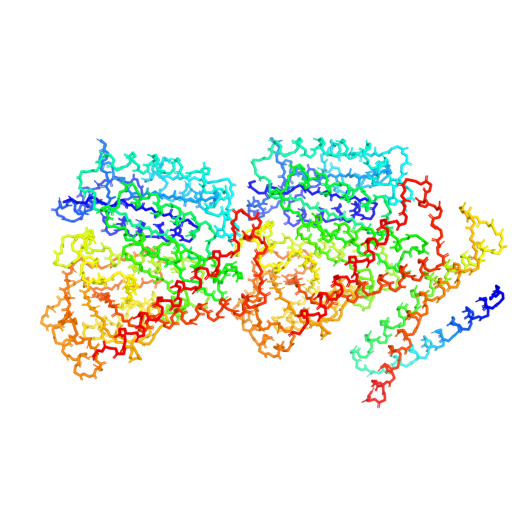7.913 143.323 1.00 156.98 295 TYR C N 1
ATOM 7333 C CA . TYR C 3 329 ? 146.600 99.057 144.055 1.00 156.98 295 TYR C CA 1
ATOM 7334 C C . TYR C 3 329 ? 145.518 99.884 144.736 1.00 156.98 295 TYR C C 1
ATOM 7335 O O . TYR C 3 329 ? 145.850 100.808 145.486 1.00 156.98 295 TYR C O 1
ATOM 7344 N N . LYS C 3 330 ? 144.242 99.574 144.498 1.00 153.56 296 LYS C N 1
ATOM 7345 C CA . LYS C 3 330 ? 143.122 100.341 145.048 1.00 153.56 296 LYS C CA 1
ATOM 7346 C C . LYS C 3 330 ? 143.241 101.823 144.698 1.00 153.56 296 LYS C C 1
ATOM 7347 O O . LYS C 3 330 ? 142.992 102.700 145.528 1.00 153.56 296 LYS C O 1
ATOM 7353 N N . ARG C 3 331 ? 143.628 102.102 143.458 1.00 157.15 297 ARG C N 1
ATOM 7354 C CA . ARG C 3 331 ? 143.787 103.460 142.960 1.00 157.15 297 ARG C CA 1
ATOM 7355 C C . ARG C 3 331 ? 142.730 103.745 141.900 1.00 157.15 297 ARG C C 1
ATOM 7356 O O . ARG C 3 331 ? 142.437 102.891 141.059 1.00 157.15 297 ARG C O 1
ATOM 7364 N N . GLY C 3 332 ? 142.158 104.946 141.945 1.00 163.51 298 GLY C N 1
ATOM 7365 C CA . GLY C 3 332 ? 141.161 105.328 140.962 1.00 163.51 298 GLY C CA 1
ATOM 7366 C C . GLY C 3 332 ? 139.976 106.076 141.535 1.00 163.51 298 GLY C C 1
ATOM 7367 O O . GLY C 3 332 ? 140.107 106.796 142.530 1.00 163.51 298 GLY C O 1
ATOM 7368 N N . ILE C 3 333 ? 138.807 105.915 140.911 1.00 164.15 299 ILE C N 1
ATOM 7369 C CA . ILE C 3 333 ? 137.616 106.634 141.359 1.00 164.15 299 ILE C CA 1
ATOM 7370 C C . ILE C 3 333 ? 137.066 106.009 142.635 1.00 164.15 299 ILE C C 1
ATOM 7371 O O . ILE C 3 333 ? 136.995 106.656 143.686 1.00 164.15 299 ILE C O 1
ATOM 7376 N N . LYS C 3 334 ? 136.668 104.739 142.562 1.00 157.76 300 LYS C N 1
ATOM 7377 C CA . LYS C 3 334 ? 136.102 104.033 143.702 1.00 157.76 300 LYS C CA 1
ATOM 7378 C C . LYS C 3 334 ? 136.613 102.599 143.707 1.00 157.76 300 LYS C C 1
ATOM 7379 O O . LYS C 3 334 ? 137.223 102.127 142.744 1.00 157.76 300 LYS C O 1
ATOM 7385 N N . GLU C 3 335 ? 136.356 101.905 144.813 1.00 155.94 301 GLU C N 1
ATOM 7386 C CA . GLU C 3 335 ? 136.902 100.573 145.023 1.00 155.94 301 GLU C CA 1
ATOM 7387 C C . GLU C 3 335 ? 136.224 99.545 144.119 1.00 155.94 301 GLU C C 1
ATOM 7388 O O . GLU C 3 335 ? 135.105 99.736 143.635 1.00 155.94 301 GLU C O 1
ATOM 7394 N N . THR C 3 336 ? 136.931 98.437 143.896 1.00 154.66 302 THR C N 1
ATOM 7395 C CA . THR C 3 336 ? 136.456 97.338 143.068 1.00 154.66 302 THR C CA 1
ATOM 7396 C C . THR C 3 336 ? 136.908 96.021 143.684 1.00 154.66 302 THR C C 1
ATOM 7397 O O . THR C 3 336 ? 138.011 95.932 144.231 1.00 154.66 302 THR C O 1
ATOM 7401 N N . THR C 3 337 ? 136.055 95.005 143.595 1.00 150.41 303 THR C N 1
ATOM 7402 C CA . THR C 3 337 ? 136.327 93.686 144.149 1.00 150.41 303 THR C CA 1
ATOM 7403 C C . THR C 3 337 ? 136.618 92.691 143.027 1.00 150.41 303 THR C C 1
ATOM 7404 O O . THR C 3 337 ? 136.513 93.001 141.838 1.00 150.41 303 THR C O 1
ATOM 7408 N N . CYS C 3 338 ? 136.980 91.469 143.428 1.00 149.54 304 CYS C N 1
ATOM 7409 C CA . CYS C 3 338 ? 137.412 90.464 142.461 1.00 149.54 304 CYS C CA 1
ATOM 7410 C C . CYS C 3 338 ? 136.249 89.918 141.640 1.00 149.54 304 CYS C C 1
ATOM 7411 O O . CYS C 3 338 ? 136.444 89.515 140.486 1.00 149.54 304 CYS C O 1
ATOM 7414 N N . THR C 3 339 ? 135.044 89.882 142.212 1.00 143.32 305 THR C N 1
ATOM 7415 C CA . THR C 3 339 ? 133.901 89.361 141.471 1.00 143.32 305 THR C CA 1
ATOM 7416 C C . THR C 3 339 ? 133.574 90.246 140.274 1.00 143.32 305 THR C C 1
ATOM 7417 O O . THR C 3 339 ? 133.154 89.751 139.219 1.00 143.32 305 THR C O 1
ATOM 7421 N N . ASP C 3 340 ? 133.772 91.559 140.414 1.00 143.28 306 ASP C N 1
ATOM 7422 C CA . ASP C 3 340 ? 133.620 92.452 139.272 1.00 143.28 306 ASP C CA 1
ATOM 7423 C C . ASP C 3 340 ? 134.611 92.093 138.173 1.00 143.28 306 ASP C C 1
ATOM 7424 O O . ASP C 3 340 ? 134.271 92.113 136.985 1.00 143.28 306 ASP C O 1
ATOM 7429 N N . LEU C 3 341 ? 135.844 91.755 138.556 1.00 144.30 307 LEU C N 1
ATOM 7430 C CA . LEU C 3 341 ? 136.836 91.324 137.577 1.00 144.30 307 LEU C CA 1
ATOM 7431 C C . LEU C 3 341 ? 136.406 90.030 136.898 1.00 144.30 307 LEU C C 1
ATOM 7432 O O . LEU C 3 341 ? 136.614 89.853 135.692 1.00 144.30 307 LEU C O 1
ATOM 7437 N N . ASP C 3 342 ? 135.812 89.109 137.660 1.00 140.80 308 ASP C N 1
ATOM 7438 C CA . ASP C 3 342 ? 135.304 87.874 137.069 1.00 140.80 308 ASP C CA 1
ATOM 7439 C C . ASP C 3 342 ? 134.228 88.168 136.029 1.00 140.80 308 ASP C C 1
ATOM 7440 O O . ASP C 3 342 ? 134.263 87.638 134.910 1.00 140.80 308 ASP C O 1
ATOM 7445 N N . GLY C 3 343 ? 133.266 89.021 136.383 1.00 131.81 309 GLY C N 1
ATOM 7446 C CA . GLY C 3 343 ? 132.227 89.385 135.430 1.00 131.81 309 GLY C CA 1
ATOM 7447 C C . GLY C 3 343 ? 132.798 90.061 134.201 1.00 131.81 309 GLY C C 1
ATOM 7448 O O . GLY C 3 343 ? 132.340 89.844 133.070 1.00 131.81 309 GLY C O 1
ATOM 7449 N N . PHE C 3 344 ? 133.817 90.890 134.408 1.00 137.05 310 PHE C N 1
ATOM 7450 C CA . PHE C 3 344 ? 134.475 91.512 133.275 1.00 137.05 310 PHE C CA 1
ATOM 7451 C C . PHE C 3 344 ? 135.116 90.463 132.381 1.00 137.05 310 PHE C C 1
ATOM 7452 O O . PHE C 3 344 ? 135.024 90.554 131.153 1.00 137.05 310 PHE C O 1
ATOM 7460 N N . TRP C 3 345 ? 135.752 89.451 132.976 1.00 143.04 311 TRP C N 1
ATOM 7461 C CA . TRP C 3 345 ? 136.327 88.404 132.143 1.00 143.04 311 TRP C CA 1
ATOM 7462 C C . TRP C 3 345 ? 135.250 87.645 131.389 1.00 143.04 311 TRP C C 1
ATOM 7463 O O . TRP C 3 345 ? 135.485 87.200 130.265 1.00 143.04 311 TRP C O 1
ATOM 7474 N N . ASP C 3 346 ? 134.061 87.484 131.975 1.00 138.64 312 ASP C N 1
ATOM 7475 C CA . ASP C 3 346 ? 132.988 86.859 131.200 1.00 138.64 312 ASP C CA 1
ATOM 7476 C C . ASP C 3 346 ? 132.602 87.705 129.988 1.00 138.64 312 ASP C C 1
ATOM 7477 O O . ASP C 3 346 ? 132.414 87.168 128.879 1.00 138.64 312 ASP C O 1
ATOM 7482 N N . MET C 3 347 ? 132.479 89.029 130.164 1.00 132.20 313 MET C N 1
ATOM 7483 C CA . MET C 3 347 ? 132.057 89.799 128.994 1.00 132.20 313 MET C CA 1
ATOM 7484 C C . MET C 3 347 ? 133.161 89.893 127.951 1.00 132.20 313 MET C C 1
ATOM 7485 O O . MET C 3 347 ? 132.863 89.978 126.755 1.00 132.20 313 MET C O 1
ATOM 7490 N N . VAL C 3 348 ? 134.429 89.867 128.362 1.00 133.34 314 VAL C N 1
ATOM 7491 C CA . VAL C 3 348 ? 135.482 89.697 127.364 1.00 133.34 314 VAL C CA 1
ATOM 7492 C C . VAL C 3 348 ? 135.394 88.316 126.728 1.00 133.34 314 VAL C C 1
ATOM 7493 O O . VAL C 3 348 ? 135.633 88.160 125.525 1.00 133.34 314 VAL C O 1
ATOM 7497 N N . SER C 3 349 ? 135.019 87.303 127.514 1.00 135.80 315 SER C N 1
ATOM 7498 C CA . SER C 3 349 ? 135.102 85.924 127.057 1.00 135.80 315 SER C CA 1
ATOM 7499 C C . SER C 3 349 ? 134.114 85.632 125.945 1.00 135.80 315 SER C C 1
ATOM 7500 O O . SER C 3 349 ? 134.444 84.880 125.023 1.00 135.80 315 SER C O 1
ATOM 7503 N N . PHE C 3 350 ? 132.897 86.182 126.012 1.00 138.44 316 PHE C N 1
ATOM 7504 C CA . PHE C 3 350 ? 132.005 85.953 124.872 1.00 138.44 316 PHE C CA 1
ATOM 7505 C C . PHE C 3 350 ? 132.601 86.513 123.583 1.00 138.44 316 PHE C C 1
ATOM 7506 O O . PHE C 3 350 ? 132.530 85.866 122.531 1.00 138.44 316 PHE C O 1
ATOM 7514 N N . GLN C 3 351 ? 133.227 87.691 123.644 1.00 132.69 317 GLN C N 1
ATOM 7515 C CA . GLN C 3 351 ? 133.831 88.233 122.431 1.00 132.69 317 GLN C CA 1
ATOM 7516 C C . GLN C 3 351 ? 135.047 87.428 121.984 1.00 132.69 317 GLN C C 1
ATOM 7517 O O . GLN C 3 351 ? 135.272 87.280 120.779 1.00 132.69 317 GLN C O 1
ATOM 7523 N N . ILE C 3 352 ? 135.840 86.899 122.919 1.00 131.95 318 ILE C N 1
ATOM 7524 C CA . ILE C 3 352 ? 136.960 86.059 122.493 1.00 131.95 318 ILE C CA 1
ATOM 7525 C C . ILE C 3 352 ? 136.456 84.774 121.845 1.00 131.95 318 ILE C C 1
ATOM 7526 O O . ILE C 3 352 ? 136.990 84.337 120.820 1.00 131.95 318 ILE C O 1
ATOM 7531 N N . GLU C 3 353 ? 135.424 84.150 122.417 1.00 133.83 319 GLU C N 1
ATOM 7532 C CA . GLU C 3 353 ? 134.847 82.973 121.772 1.00 133.83 319 GLU C CA 1
ATOM 7533 C C . GLU C 3 353 ? 134.338 83.319 120.381 1.00 133.83 319 GLU C C 1
ATOM 7534 O O . GLU C 3 353 ? 134.542 82.559 119.425 1.00 133.83 319 GLU C O 1
ATOM 7540 N N . ASP C 3 354 ? 133.697 84.481 120.247 1.00 133.16 320 ASP C N 1
ATOM 7541 C CA . ASP C 3 354 ? 133.244 84.937 118.940 1.00 133.16 320 ASP C CA 1
ATOM 7542 C C . ASP C 3 354 ? 134.402 85.041 117.956 1.00 133.16 320 ASP C C 1
ATOM 7543 O O . ASP C 3 354 ? 134.320 84.534 116.833 1.00 133.16 320 ASP C O 1
ATOM 7548 N N . VAL C 3 355 ? 135.494 85.693 118.362 1.00 128.31 321 VAL C N 1
ATOM 7549 C CA . VAL C 3 355 ? 136.579 85.944 117.418 1.00 128.31 321 VAL C CA 1
ATOM 7550 C C . VAL C 3 355 ? 137.292 84.645 117.054 1.00 128.31 321 VAL C C 1
ATOM 7551 O O . VAL C 3 355 ? 137.724 84.466 115.909 1.00 128.31 321 VAL C O 1
ATOM 7555 N N . ILE C 3 356 ? 137.422 83.712 118.001 1.00 132.37 322 ILE C N 1
ATOM 7556 C CA . ILE C 3 356 ? 137.986 82.419 117.616 1.00 132.37 322 ILE C CA 1
ATOM 7557 C C . ILE C 3 356 ? 137.039 81.680 116.680 1.00 132.37 322 ILE C C 1
ATOM 7558 O O . ILE C 3 356 ? 137.487 80.949 115.791 1.00 132.37 322 ILE C O 1
ATOM 7563 N N . HIS C 3 357 ? 135.726 81.855 116.843 1.00 131.66 323 HIS C N 1
ATOM 7564 C CA . HIS C 3 357 ? 134.800 81.258 115.886 1.00 131.66 323 HIS C CA 1
ATOM 7565 C C . HIS C 3 357 ? 135.000 81.847 114.492 1.00 131.66 323 HIS C C 1
ATOM 7566 O O . HIS C 3 357 ? 134.994 81.116 113.491 1.00 131.66 323 HIS C O 1
ATOM 7573 N N . LYS C 3 358 ? 135.182 83.169 114.410 1.00 126.81 324 LYS C N 1
ATOM 7574 C CA . LYS C 3 358 ? 135.475 83.783 113.117 1.00 126.81 324 LYS C CA 1
ATOM 7575 C C . LYS C 3 358 ? 136.769 83.236 112.536 1.00 126.81 324 LYS C C 1
ATOM 7576 O O . LYS C 3 358 ? 136.854 82.979 111.331 1.00 126.81 324 LYS C O 1
ATOM 7582 N N . PHE C 3 359 ? 137.786 83.050 113.378 1.00 127.95 325 PHE C N 1
ATOM 7583 C CA . PHE C 3 359 ? 139.026 82.438 112.913 1.00 127.95 325 PHE C CA 1
ATOM 7584 C C . PHE C 3 359 ? 138.768 81.041 112.366 1.00 127.95 325 PHE C C 1
ATOM 7585 O O . PHE C 3 359 ? 139.369 80.630 111.366 1.00 127.95 325 PHE C O 1
ATOM 7593 N N . ASN C 3 360 ? 137.878 80.293 113.019 1.00 126.49 326 ASN C N 1
ATOM 7594 C CA . ASN C 3 360 ? 137.532 78.961 112.540 1.00 126.49 326 ASN C CA 1
ATOM 7595 C C . ASN C 3 360 ? 136.901 79.022 111.155 1.00 126.49 326 ASN C C 1
ATOM 7596 O O . ASN C 3 360 ? 137.246 78.226 110.273 1.00 126.49 326 ASN C O 1
ATOM 7601 N N . ASN C 3 361 ? 135.974 79.959 110.942 1.00 127.13 327 ASN C N 1
ATOM 7602 C CA . ASN C 3 361 ? 135.379 80.060 109.609 1.00 127.13 327 ASN C CA 1
ATOM 7603 C C . ASN C 3 361 ? 136.394 80.524 108.571 1.00 127.13 327 ASN C C 1
ATOM 7604 O O . ASN C 3 361 ? 136.327 80.097 107.414 1.00 127.13 327 ASN C O 1
ATOM 7609 N N . LEU C 3 362 ? 137.338 81.388 108.953 1.00 129.28 328 LEU C N 1
ATOM 7610 C CA . LEU C 3 362 ? 138.405 81.752 108.022 1.00 129.28 328 LEU C CA 1
ATOM 7611 C C . LEU C 3 362 ? 139.241 80.536 107.650 1.00 129.28 328 LEU C C 1
ATOM 7612 O O . LEU C 3 362 ? 139.633 80.372 106.490 1.00 129.28 328 LEU C O 1
ATOM 7617 N N . ILE C 3 363 ? 139.526 79.674 108.626 1.00 127.34 329 ILE C N 1
ATOM 7618 C CA . ILE C 3 363 ? 140.248 78.437 108.341 1.00 127.34 329 ILE C CA 1
ATOM 7619 C C . ILE C 3 363 ? 139.447 77.563 107.385 1.00 127.34 329 ILE C C 1
ATOM 7620 O O . ILE C 3 363 ? 139.999 76.967 106.451 1.00 127.34 329 ILE C O 1
ATOM 7625 N N . LYS C 3 364 ? 138.134 77.470 107.607 1.00 128.83 330 LYS C N 1
ATOM 7626 C CA . LYS C 3 364 ? 137.289 76.668 106.726 1.00 128.83 330 LYS C CA 1
ATOM 7627 C C . LYS C 3 364 ? 137.297 77.214 105.303 1.00 128.83 330 LYS C C 1
ATOM 7628 O O . LYS C 3 364 ? 137.331 76.446 104.335 1.00 128.83 330 LYS C O 1
ATOM 7634 N N . LEU C 3 365 ? 137.249 78.538 105.156 1.00 133.14 331 LEU C N 1
ATOM 7635 C CA . LEU C 3 365 ? 137.333 79.132 103.825 1.00 133.14 331 LEU C CA 1
ATOM 7636 C C . LEU C 3 365 ? 138.694 78.873 103.190 1.00 133.14 331 LEU C C 1
ATOM 7637 O O . LEU C 3 365 ? 138.784 78.613 101.985 1.00 133.14 331 LEU C O 1
ATOM 7642 N N . GLU C 3 366 ? 139.764 78.949 103.985 1.00 133.30 332 GLU C N 1
ATOM 7643 C CA . GLU C 3 366 ? 141.104 78.735 103.449 1.00 133.30 332 GLU C CA 1
ATOM 7644 C C . GLU C 3 366 ? 141.290 77.302 102.971 1.00 133.30 332 GLU C C 1
ATOM 7645 O O . GLU C 3 366 ? 141.893 77.065 101.918 1.00 133.30 332 GLU C O 1
ATOM 7651 N N . GLU C 3 367 ? 140.785 76.329 103.733 1.00 130.00 333 GLU C N 1
ATOM 7652 C CA . GLU C 3 367 ? 140.883 74.942 103.300 1.00 130.00 333 GLU C CA 1
ATOM 7653 C C . GLU C 3 367 ? 139.991 74.655 102.100 1.00 130.00 333 GLU C C 1
ATOM 7654 O O . GLU C 3 367 ? 140.195 73.645 101.418 1.00 130.00 333 GLU C O 1
ATOM 7660 N N . SER C 3 368 ? 139.012 75.518 101.828 1.00 138.26 334 SER C N 1
ATOM 7661 C CA . SER C 3 368 ? 138.187 75.407 100.633 1.00 138.26 334 SER C CA 1
ATOM 7662 C C . SER C 3 368 ? 138.761 76.162 99.442 1.00 138.26 334 SER C C 1
ATOM 7663 O O . SER C 3 368 ? 138.224 76.042 98.335 1.00 138.26 334 SER C O 1
ATOM 7666 N N . GLY C 3 369 ? 139.829 76.929 99.637 1.00 138.39 335 GLY C N 1
ATOM 7667 C CA . GLY C 3 369 ? 140.431 77.693 98.560 1.00 138.39 335 GLY C CA 1
ATOM 7668 C C . GLY C 3 369 ? 141.316 78.822 99.050 1.00 138.39 335 GLY C C 1
ATOM 7669 O O . GLY C 3 369 ? 141.163 79.301 100.174 1.00 138.39 335 GLY C O 1
#